Protein AF-A0A934F7X2-F1 (afdb_monomer)

Mean predicted aligned error: 21.56 Å

Radius of gyration: 39.05 Å; Cα contacts (8 Å, |Δi|>4): 1950; chains: 1; bounding box: 129×125×108 Å

Solvent-accessible surface area (backbone atoms only — not comparable to full-atom values): 54003 Å² total; per-residue (Å²): 132,89,87,81,89,80,88,86,87,85,87,83,79,92,79,96,80,88,87,87,85,86,75,78,92,71,80,80,72,74,80,80,76,43,55,19,37,56,40,43,39,38,29,48,36,47,31,30,80,97,34,40,69,29,28,41,35,37,27,30,38,73,53,56,62,39,39,35,37,36,38,30,36,7,53,59,41,47,84,74,72,48,73,65,40,19,73,35,25,24,41,43,35,24,42,86,95,42,77,78,47,69,33,67,39,46,56,81,84,49,51,64,59,35,53,76,61,73,45,81,87,73,61,88,92,44,38,23,13,41,46,77,49,79,41,57,47,44,61,38,39,34,43,46,46,44,59,95,69,50,55,27,33,34,38,43,33,43,33,61,60,53,93,64,75,50,18,44,58,36,32,40,33,42,37,35,27,22,33,57,80,95,44,31,26,37,42,30,36,34,34,43,58,46,35,18,27,32,32,45,36,36,27,35,5,48,61,36,50,85,72,72,40,76,65,35,16,72,38,19,24,34,36,35,25,48,83,91,44,75,78,51,74,29,51,42,27,64,78,42,98,55,30,68,57,48,52,52,49,31,58,74,63,72,44,82,86,71,60,86,80,40,34,22,9,46,48,77,48,70,42,53,53,48,64,35,34,40,42,32,36,28,61,96,69,36,60,24,32,32,36,38,38,42,33,55,73,53,50,31,68,55,77,82,65,79,73,64,63,82,56,67,39,78,46,80,48,52,74,49,72,46,42,50,88,76,79,79,64,42,94,90,57,72,62,49,40,36,52,69,35,64,35,32,40,71,39,26,32,34,34,30,38,51,44,26,26,38,42,51,30,52,49,51,42,52,35,44,77,70,55,54,34,44,75,57,84,37,34,30,25,43,51,97,54,85,61,59,22,33,39,16,40,77,45,34,77,44,25,45,34,39,71,56,98,93,41,52,40,52,42,88,91,33,49,57,17,52,31,32,8,43,12,61,61,27,55,48,50,49,20,30,50,53,7,57,75,74,74,32,50,57,20,60,44,90,88,79,74,48,70,46,82,91,38,60,12,29,33,51,35,26,63,57,55,43,37,56,56,26,38,18,82,46,68,86,70,66,56,48,33,39,67,32,75,76,80,50,87,76,20,35,39,34,47,22,32,85,22,77,52,50,34,75,71,44,70,68,48,54,52,56,47,55,53,60,31,58,40,50,80,44,47,34,86,84,64,68,51,68,31,91,57,66,58,53,69,32,37,54,23,44,16,76,65,64,33,27,59,53,30,11,35,35,22,24,47,34,59,13,30,30,42,60,59,48,43,47,49,25,62,74,73,64,54,28,68,60,56,72,53,53,98,59,37,41,66,46,100,86,70,50,57,26,48,25,32,38,15,19,11,25,77,68,10,41,39,101,90,33,58,58,42,22,20,42,43,36,74,36,65,58,81,82,81,47,50,25,94,73,79,69,42,77,43,71,50,45,51,44,50,49,30,28,39,43,50,22,28,57,50,76,81,75,83,69,78,64,91,83,63,92,82,80,76,53,96,85,59,81,93,53,72,50,78,45,53,49,70,92,30,42,48,34,37,33,23,38,77,84,69,48,77,78,46,65,38,71,53,100,35,34,34,6,68,40,71,48,79,46,98,89,56,27,42,38,30,24,23,34,52,92,70,57,40,53,84,72,91,60,63,54,7,22,27,40,40,32,24,42,74,92,42,49,80,74,50,69,50,76,46,58,32,77,47,27,22,27,38,19,55,66,44,82,43,100,86,68,27,39,37,34,42,39,49,63,59,91,70,96,72,86,80,77,88,82,79,78,89,82,90,82,84,91,82,85,90,75,79,79,81,57,78,77,43,75,43,58,91,84,74,87,91,81,87,79,90,87,90,74,91,85,87,89,87,80,91,84,88,85,84,81,92,86,90,87,83,91,89,88,89,88,85,89,83,92,87,89,82,88,91,90,82,91,81,92,88,84,94,85,91,87,84,91,79,83,88,82,90,88,89,83,91,90,82,90,88,85,84,90,81,90,88,86,81,89,83,90,88,89,92,87,88,89,90,89,86,84,90,82,92,86,87,88,81,82,88,84,89,87,87,86,89,81,90,88,91,85,86,90,82,87,85,82,87,86,90,134

Nearest PDB structures (foldseek):
  5sv5-assembly1_A  TM=7.565E-01  e=2.496E-01  Bacillus anthracis
  1kfu-assembly1_L  TM=4.262E-01  e=2.496E-01  Homo sapiens
  3bow-assembly1_A  TM=2.317E-01  e=1.253E-02  Rattus norvegicus
  2wii-assembly3_B  TM=1.828E-01  e=3.438E-01  Homo sapiens
  5o32-assembly1_F  TM=1.490E-01  e=5.561E-01  Homo sapiens

Secondary structure (DSSP, 8-state):
-----------------SS-SSS-----PPPPPP--EEEEEEEEEEESGGG---EEEEEEEEEEEEEEEEEEESGGGGGGT--SB-S-EEEEEEETTEEEEEEES--GGGHHHHHHTTPPPPPTT---EEEEEEEEEEEEEEEEEEGGG--EEEEEEEEE-----SEEEEEEEEEEEE-SGGGSBEEEEEEEEEEEEEEEEEEESGGGGGGT-TTB-SSEEEEEEETTEEEEEES-GGGSTTHHHHHHHHHHTTPPPPPTT---EEEEEEEEEEEEEEEEEEGGG--EEEEEEEEEEEEESS-------PPEEEE--EEEEES-SS----SS-SSSS-S-EEEEEPPEEEESSPPBHHHHHHHHHHHHHTTSEEEETTEEEETT-S-EEEE-TTT-TT-SEEEETTEEEE-TT-TTSBP-SB-HHHHHHHHHHHHHHTTPPP-EETTTTEE-TTS-SEEPPPHHHHHHHHHTT-BTTB-SBTTBS---TTS-SS--TT---TTTTSSSP-PPPTT--BS-EEEHHHH--SSS-SEEE--B---TTS---SSSSSEEEEEEE--TTHHHHHHHHT--BS----SSPPBPTTS-B-EEEES--TTTSSSTT-TTTTSTT--B--TT--B-TTT-SB-TT---TTEE---EEE--------TT------TTS-SSEEEE--TT-SEEEEEETTS-EEEEEE-SS-EEEEEEE-TTS-EEEEEE--SSS---SS-B-EEEEEE-TTS-EEEEEE-EETTEEEEEEEEE-TTS-EEEEEEE---SS---TT---------S-S-PPPPPEEE-TT----------------------------------------------------------------------------------------------------------------------

Sequence (928 aa):
MKTSRGRWFAGFTTGAALIAALFGEGTVRAAEEPTARLVNIATRAQIGGNAGTPIAGFVLGGTGTKRMLLRAVGPGLSAFGVAGTLADPSLALASGSTTMGSNDNWLAADAATMANVGAFSLPAGSRDAALVSTLAAGAYTAPVIPVGGGTGVTLLEVYDAATTTGASLVNASTRAFVGTGDNVLIPGFVVSGTGYLRLLIRAVGPGLTGFGVNGALADPTVTLFRGTTALATNDNWSTAANAAEVAAAAATAGAFTLTTGSRDAAILATLPAGSYTAVVSGVGNTTGTALVELYALGATMAEPTVTFTPRFVRVAGGSYTMGDSFNYVDPGHPSDEVPLHAVTISPFYIATTLLTCREYCDYLNAALAQGLIEVRAGLVYRRGGTEILSDTTTAYPHSTILFANNVFTVRSGRDLHPITGIRWFGATAYCNWLSSRDGYAACYNLATGDCDFTKNGYRLPTEAEWEYAARGGQTNPYRKFPWGDDTNTDGTYANWEGSGDPWETADYPRTTPVGFYDGSLRSKADYGWPGAMATYQTKNGTNGFGLTDMSGNVWQWINDWYQTDYYQYCVTNRVVADPPGPATGSKMPDGLTYRGLRGGNWYNGGGQVYFGHARVANRDPSYFRGPDPVTGRNDPDGPYFHVGFRVMRAEKATTTTNTVGLMQNASGAFNGYTLMAPMHSTTTYLLNNAGQYVRKWTSSYEPGRSAYLLENGNMIRAGMVRTGGPSTGGGEGGRIEEYDWEGRLVWAFDYVSPTYIHHHDFKVLPNGNVLLHAARLPGGGEADPTLRRHGGVGVAHLGSPDPELQLHPRQLWGRRGASRVGERQRLGHQDPAVLEPRERDRLPSRARSDHDQRSREQRAVDHRSQHDDGRGRGAHGRPLRQGRRYPLSLGRPAAVRPRHQLQPHSLPAASHPLDRARPPRRGQHPDL

pLDDT: mean 75.56, std 23.83, range [20.73, 98.56]

Foldseek 3Di:
DDDDYDDDDDDDDDDPDPDDPDDPPPPPDDPDDFPKAWFKKKKKAKDFDQFHWKKKKFFKDAFDKFKKKKWKDFPQCVVVVFPFTQQWKKKFKDAPPGTPDIWWADDPVCQVLCVQQVHDDDDPPGRIDMDIDMGGGHMMMMIIDRVVRDIGIIMIMMGGSDPDDRIGTFKIKMKTKAADDVNWMKMKTWIDTAFKWWKKKWKDFVVCVVVVFPFGQQWKKKWKDAPPDTDDIWGALLPDPCSVVSQVQCVLQVHDDDDRVGRITIDTAMGGTHMMMMTMAHDVRTMGIIMIMIGTNDGDNDGPDPQPDFDKFKDQWAKAWAFDPPCPQDPVQGAQSDDTDMATEHIWIWGQWAAFPSNLLVVVLVCVVVQQWDADQQFIDGRVDDDTFFGACSQPVQFQWHADPNGIDGNPLRRQFHGFRGFQLNQLSSQQSQCVVVVWHRQAPSRPLHGNLVTFTKDFAALVRLLVVQQLPVRVPGAFGLVGPDLCPCLQQEQAAPSPDLQPVDDPPSADGIQPQQQDKAACVVRVGNHPDGIDGHHGNQHNSSHTLSAERAWAFGSAWAARCVNVVCVVVVVHYRDRYDPWADQAPVRDTAGKTAAAYNYQCRDPSHVQRRTSSHIPLPHQPAQQPRPNHRDRRHGGRRHGHIMMGGDDPPPPPPPPDDQDLDPPDDFDWDWDQDQPAQKTFIAGSVRDTPAIAGHPFRFLGDWDQDPQRKIKTFGADPDAADDPVDRFGQKIWIAHRVHHTPDMDGDGHPFKGWGSDWDQDPLRKIKTWMFGHDDDDDDDPPDDDDDDDDDDDDGDTDDIDIGDPPDDDDDDDDDDDDDDDDDDDDDDDDDDDYDDDDDDDDDDDDDDDDDDDDDDDYYDDDDDDDDDDDDDDDDDDDDDDDDDDDDDDDDDDDDDDDDDDDDDDDDDDDDDDDDDDDDDDDDD

Structure (mmCIF, N/CA/C/O backbone):
data_AF-A0A934F7X2-F1
#
_entry.id   AF-A0A934F7X2-F1
#
loop_
_atom_site.group_PDB
_atom_site.id
_atom_site.type_symbol
_atom_site.label_atom_id
_atom_site.label_alt_id
_atom_site.label_comp_id
_atom_site.label_asym_id
_atom_site.label_entity_id
_atom_site.label_seq_id
_atom_site.pdbx_PDB_ins_code
_atom_site.Cartn_x
_atom_site.Cartn_y
_atom_site.Cartn_z
_atom_site.occupancy
_atom_site.B_iso_or_equiv
_atom_site.auth_seq_id
_atom_site.auth_comp_id
_atom_site.auth_asym_id
_atom_site.auth_atom_id
_atom_site.pdbx_PDB_model_num
ATOM 1 N N . MET A 1 1 ? -40.368 -55.572 -33.714 1.00 31.00 1 MET A N 1
ATOM 2 C CA . MET A 1 1 ? -40.055 -56.567 -32.654 1.00 31.00 1 MET A CA 1
ATOM 3 C C . MET A 1 1 ? -39.476 -55.786 -31.471 1.00 31.00 1 MET A C 1
ATOM 5 O O . MET A 1 1 ? -38.813 -54.794 -31.726 1.00 31.00 1 MET A O 1
ATOM 9 N N . LYS A 1 2 ? -40.005 -55.936 -30.245 1.00 27.55 2 LYS A N 1
ATOM 10 C CA . LYS A 1 2 ? -39.453 -56.769 -29.141 1.00 27.55 2 LYS A CA 1
ATOM 11 C C . LYS A 1 2 ? -37.954 -56.504 -28.872 1.00 27.55 2 LYS A C 1
ATOM 13 O O . LYS A 1 2 ? -37.189 -56.627 -29.815 1.00 27.55 2 LYS A O 1
ATOM 18 N N . THR A 1 3 ? -37.458 -56.211 -27.661 1.00 29.30 3 THR A N 1
ATOM 19 C CA . THR A 1 3 ? -38.033 -56.027 -26.292 1.00 29.30 3 THR A CA 1
ATOM 20 C C . THR A 1 3 ? -36.892 -55.530 -25.361 1.00 29.30 3 THR A C 1
ATOM 22 O O . THR A 1 3 ? -35.746 -55.799 -25.685 1.00 29.30 3 THR A O 1
ATOM 25 N N . SER A 1 4 ? -37.057 -54.942 -24.163 1.00 28.66 4 SER A N 1
ATOM 26 C CA . SER A 1 4 ? -38.085 -54.058 -23.563 1.00 28.66 4 SER A CA 1
ATOM 27 C C . SER A 1 4 ? -37.773 -53.812 -22.068 1.00 28.66 4 SER A C 1
ATOM 29 O O . SER A 1 4 ? -37.523 -54.796 -21.378 1.00 28.66 4 SER A O 1
ATOM 31 N N . ARG A 1 5 ? -38.007 -52.590 -21.544 1.00 30.58 5 ARG A N 1
ATOM 32 C CA . ARG A 1 5 ? -38.081 -52.251 -20.088 1.00 30.58 5 ARG A CA 1
ATOM 33 C C . ARG A 1 5 ? -36.736 -52.413 -19.323 1.00 30.58 5 ARG A C 1
ATOM 35 O O . ARG A 1 5 ? -35.815 -53.027 -19.833 1.00 30.58 5 ARG A O 1
ATOM 42 N N . GLY A 1 6 ? -36.540 -51.840 -18.130 1.00 25.38 6 GLY A N 1
ATOM 43 C CA . GLY A 1 6 ? -37.399 -50.945 -17.339 1.00 25.38 6 GLY A CA 1
ATOM 44 C C . GLY A 1 6 ? -36.667 -50.345 -16.121 1.00 25.38 6 GLY A C 1
ATOM 45 O O . GLY A 1 6 ? -35.531 -50.706 -15.840 1.00 25.38 6 GLY A O 1
ATOM 46 N N . ARG A 1 7 ? -37.326 -49.421 -15.405 1.00 29.38 7 ARG A N 1
ATOM 47 C CA . ARG A 1 7 ? -36.867 -48.865 -14.109 1.00 29.38 7 ARG A CA 1
ATOM 48 C C . ARG A 1 7 ? -36.875 -49.940 -13.009 1.00 29.38 7 ARG A C 1
ATOM 50 O O . ARG A 1 7 ? -37.676 -50.858 -13.126 1.00 29.38 7 ARG A O 1
ATOM 57 N N . TRP A 1 8 ? -36.157 -49.711 -11.901 1.00 24.36 8 TRP A N 1
ATOM 58 C CA . TRP A 1 8 ? -36.734 -49.701 -10.536 1.00 24.36 8 TRP A CA 1
ATOM 59 C C . TRP A 1 8 ? -35.802 -49.031 -9.505 1.00 24.36 8 TRP A C 1
ATOM 61 O O . TRP A 1 8 ? -34.632 -48.783 -9.781 1.00 24.36 8 TRP A O 1
ATOM 71 N N . PHE A 1 9 ? -36.366 -48.688 -8.343 1.00 24.36 9 PHE A N 1
ATOM 72 C CA . PHE A 1 9 ? -35.679 -48.158 -7.158 1.00 24.36 9 PHE A CA 1
ATOM 73 C C . PHE A 1 9 ? -35.169 -49.304 -6.271 1.00 24.36 9 PHE A C 1
ATOM 75 O O . PHE A 1 9 ? -35.893 -50.280 -6.099 1.00 24.36 9 PHE A O 1
ATOM 82 N N . ALA A 1 10 ? -34.034 -49.103 -5.596 1.00 24.27 10 ALA A N 1
ATOM 83 C CA . ALA A 1 10 ? -33.863 -49.302 -4.145 1.00 24.27 10 ALA A CA 1
ATOM 84 C C . ALA A 1 10 ? -32.458 -48.823 -3.732 1.00 24.27 10 ALA A C 1
ATOM 86 O O . ALA A 1 10 ? -31.517 -48.939 -4.513 1.00 24.27 10 ALA A O 1
ATOM 87 N N . GLY A 1 11 ? -32.311 -48.266 -2.528 1.00 26.20 11 GLY A N 1
ATOM 88 C CA . GLY A 1 11 ? -31.010 -47.858 -1.986 1.00 26.20 11 GLY A CA 1
ATOM 89 C C . GLY A 1 11 ? -30.431 -48.890 -1.018 1.00 26.20 11 GLY A C 1
ATOM 90 O O . GLY A 1 11 ? -31.173 -49.691 -0.456 1.00 26.20 11 GLY A O 1
ATOM 91 N N . PHE A 1 12 ? -29.123 -48.809 -0.770 1.00 25.55 12 PHE A N 1
ATOM 92 C CA . PHE A 1 12 ? -28.472 -49.429 0.387 1.00 25.55 12 PHE A CA 1
ATOM 93 C C . PHE A 1 12 ? -27.586 -48.408 1.105 1.00 25.55 12 PHE A C 1
ATOM 95 O O . PHE A 1 12 ? -26.999 -47.521 0.486 1.00 25.55 12 PHE A O 1
ATOM 102 N N . THR A 1 13 ? -27.539 -48.516 2.429 1.00 27.88 13 THR A N 1
ATOM 103 C CA . THR A 1 13 ? -26.786 -47.637 3.329 1.00 27.88 13 THR A CA 1
ATOM 104 C C . THR A 1 13 ? -25.333 -48.085 3.501 1.00 27.88 13 THR A C 1
ATOM 106 O O . THR A 1 13 ? -25.001 -49.237 3.241 1.00 27.88 13 THR A O 1
ATOM 109 N N . THR A 1 14 ? -24.506 -47.189 4.061 1.00 35.03 14 THR A N 1
ATOM 110 C CA . THR A 1 14 ? -23.241 -47.487 4.775 1.00 35.03 14 THR A CA 1
ATOM 111 C C . THR A 1 14 ? -22.172 -48.287 4.014 1.00 35.03 14 THR A C 1
ATOM 113 O O . THR A 1 14 ? -22.182 -49.512 4.005 1.00 35.03 14 THR A O 1
ATOM 116 N N . GLY A 1 15 ? -21.167 -47.579 3.481 1.00 27.33 15 GLY A N 1
ATOM 117 C CA . GLY A 1 15 ? -19.999 -48.173 2.808 1.00 27.33 15 GLY A CA 1
ATOM 118 C C . GLY A 1 15 ? -18.760 -47.265 2.774 1.00 27.33 15 GLY A C 1
ATOM 119 O O . GLY A 1 15 ? -18.031 -47.252 1.787 1.00 27.33 15 GLY A O 1
ATOM 120 N N . ALA A 1 16 ? -18.539 -46.452 3.813 1.00 33.97 16 ALA A N 1
ATOM 121 C CA . ALA A 1 16 ? -17.443 -45.478 3.872 1.00 33.97 16 ALA A CA 1
ATOM 122 C C . ALA A 1 16 ? -16.088 -46.143 4.201 1.00 33.97 16 ALA A C 1
ATOM 124 O O . ALA A 1 16 ? -15.588 -46.017 5.315 1.00 33.97 16 ALA A O 1
ATOM 125 N N . ALA A 1 17 ? -15.517 -46.887 3.245 1.00 34.50 17 ALA A N 1
ATOM 126 C CA . ALA A 1 17 ? -14.292 -47.668 3.460 1.00 34.50 17 ALA A CA 1
ATOM 127 C C . ALA A 1 17 ? -13.404 -47.856 2.205 1.00 34.50 17 ALA A C 1
ATOM 129 O O . ALA A 1 17 ? -12.779 -48.904 2.056 1.00 34.50 17 ALA A O 1
ATOM 130 N N . LEU A 1 18 ? -13.330 -46.876 1.286 1.00 29.62 18 LEU A N 1
ATOM 131 C CA . LEU A 1 18 ? -12.389 -46.956 0.150 1.00 29.62 18 LEU A CA 1
ATOM 132 C C . LEU A 1 18 ? -11.907 -45.601 -0.422 1.00 29.62 18 LEU A C 1
ATOM 134 O O . LEU A 1 18 ? -12.090 -45.341 -1.602 1.00 29.62 18 LEU A O 1
ATOM 138 N N . ILE A 1 19 ? -11.272 -44.764 0.410 1.00 31.36 19 ILE A N 1
ATOM 139 C CA . ILE A 1 19 ? -10.216 -43.772 0.069 1.00 31.36 19 ILE A CA 1
ATOM 140 C C . ILE A 1 19 ? -9.476 -43.502 1.395 1.00 31.36 19 ILE A C 1
ATOM 142 O O . ILE A 1 19 ? -9.869 -42.646 2.179 1.00 31.36 19 ILE A O 1
ATOM 146 N N . ALA A 1 20 ? -8.476 -44.331 1.714 1.00 29.48 20 ALA A N 1
ATOM 147 C CA . ALA A 1 20 ? -7.743 -44.274 2.992 1.00 29.48 20 ALA A CA 1
ATOM 148 C C . ALA A 1 20 ? -6.348 -44.938 2.909 1.00 29.48 20 ALA A C 1
ATOM 150 O O . ALA A 1 20 ? -5.916 -45.610 3.838 1.00 29.48 20 ALA A O 1
ATOM 151 N N . ALA A 1 21 ? -5.667 -44.823 1.761 1.00 30.89 21 ALA A N 1
ATOM 152 C CA . ALA A 1 21 ? -4.391 -45.506 1.514 1.00 30.89 21 ALA A CA 1
ATOM 153 C C . ALA A 1 21 ? -3.508 -44.789 0.468 1.00 30.89 21 ALA A C 1
ATOM 155 O O . ALA A 1 21 ? -3.037 -45.420 -0.474 1.00 30.89 21 ALA A O 1
ATOM 156 N N . LEU A 1 22 ? -3.323 -43.465 0.588 1.00 32.12 22 LEU A N 1
ATOM 157 C CA . LEU A 1 22 ? -2.327 -42.718 -0.217 1.00 32.12 22 LEU A CA 1
ATOM 158 C C . LEU A 1 22 ? -1.912 -41.336 0.337 1.00 32.12 22 LEU A C 1
ATOM 160 O O . LEU A 1 22 ? -1.064 -40.675 -0.255 1.00 32.12 22 LEU A O 1
ATOM 164 N N . PHE A 1 23 ? -2.458 -40.904 1.477 1.00 32.38 23 PHE A N 1
ATOM 165 C CA . PHE A 1 23 ? -2.024 -39.697 2.187 1.00 32.38 23 PHE A CA 1
ATOM 166 C C . PHE A 1 23 ? -1.580 -40.092 3.596 1.00 32.38 23 PHE A C 1
ATOM 168 O O . PHE A 1 23 ? -2.303 -40.811 4.282 1.00 32.38 23 PHE A O 1
ATOM 175 N N . GLY A 1 24 ? -0.386 -39.655 4.007 1.00 29.00 24 GLY A N 1
ATOM 176 C CA . GLY A 1 24 ? 0.090 -39.843 5.379 1.00 29.00 24 GLY A CA 1
ATOM 177 C C . GLY A 1 24 ? -0.696 -38.978 6.366 1.00 29.00 24 GLY A C 1
ATOM 178 O O . GLY A 1 24 ? -1.247 -37.947 5.981 1.00 29.00 24 GLY A O 1
ATOM 179 N N . GLU A 1 25 ? -0.728 -39.383 7.637 1.00 34.22 25 GLU A N 1
ATOM 180 C CA . GLU A 1 25 ? -1.540 -38.764 8.697 1.00 34.22 25 GLU A CA 1
ATOM 181 C C . GLU A 1 25 ? -0.990 -37.408 9.184 1.00 34.22 25 GLU A C 1
ATOM 183 O O . GLU A 1 25 ? -0.666 -37.201 10.354 1.00 34.22 25 GLU A O 1
ATOM 188 N N . GLY A 1 26 ? -0.931 -36.432 8.278 1.00 29.36 26 GLY A N 1
ATOM 189 C CA . GLY A 1 26 ? -0.923 -35.028 8.657 1.00 29.36 26 GLY A CA 1
ATOM 190 C C . GLY A 1 26 ? -2.269 -34.688 9.291 1.00 29.36 26 GLY A C 1
ATOM 191 O O . GLY A 1 26 ? -3.276 -34.590 8.591 1.00 29.36 26 GLY A O 1
ATOM 192 N N . THR A 1 27 ? -2.303 -34.504 10.612 1.00 29.48 27 THR A N 1
ATOM 193 C CA . THR A 1 27 ? -3.502 -34.016 11.303 1.00 29.48 27 THR A CA 1
ATOM 194 C C . THR A 1 27 ? -3.799 -32.594 10.838 1.00 29.48 27 THR A C 1
ATOM 196 O O . THR A 1 27 ? -3.184 -31.631 11.298 1.00 29.48 27 THR A O 1
ATOM 199 N N . VAL A 1 28 ? -4.752 -32.464 9.910 1.00 29.59 28 VAL A N 1
ATOM 200 C CA . VAL A 1 28 ? -5.266 -31.174 9.444 1.00 29.59 28 VAL A CA 1
ATOM 201 C C . VAL A 1 28 ? -5.973 -30.500 10.615 1.00 29.59 28 VAL A C 1
ATOM 203 O O . VAL A 1 28 ? -7.164 -30.699 10.852 1.00 29.59 28 VAL A O 1
ATOM 206 N N . ARG A 1 29 ? -5.221 -29.701 11.375 1.00 32.84 29 ARG A N 1
ATOM 207 C CA . ARG A 1 29 ? -5.806 -28.717 12.281 1.00 32.84 29 ARG A CA 1
ATOM 208 C C . ARG A 1 29 ? -6.650 -27.785 11.421 1.00 32.84 29 ARG A C 1
ATOM 210 O O . ARG A 1 29 ? -6.133 -27.205 10.467 1.00 32.84 29 ARG A O 1
ATOM 217 N N . ALA A 1 30 ? -7.934 -27.662 11.748 1.00 35.41 30 ALA A N 1
ATOM 218 C CA . ALA A 1 30 ? -8.752 -26.595 11.192 1.00 35.41 30 ALA A CA 1
ATOM 219 C C . ALA A 1 30 ? -8.060 -25.251 11.468 1.00 35.41 30 ALA A C 1
ATOM 221 O O . ALA A 1 30 ? -7.421 -25.091 12.514 1.00 35.41 30 ALA A O 1
ATOM 222 N N . ALA A 1 31 ? -8.166 -24.307 10.531 1.00 45.09 31 ALA A N 1
ATOM 223 C CA . ALA A 1 31 ? -7.716 -22.947 10.784 1.00 45.09 31 ALA A CA 1
ATOM 224 C C . ALA A 1 31 ? -8.453 -22.406 12.020 1.00 45.09 31 ALA A C 1
ATOM 226 O O . ALA A 1 31 ? -9.656 -22.619 12.171 1.00 45.09 31 ALA A O 1
ATOM 227 N N . GLU A 1 32 ? -7.726 -21.755 12.927 1.00 54.41 32 GLU A N 1
ATOM 228 C CA . GLU A 1 32 ? -8.356 -21.087 14.061 1.00 54.41 32 GLU A CA 1
ATOM 229 C C . GLU A 1 32 ? -9.107 -19.860 13.531 1.00 54.41 32 GLU A C 1
ATOM 231 O O . GLU A 1 32 ? -8.497 -18.963 12.954 1.00 54.41 32 GLU A O 1
ATOM 236 N N . GLU A 1 33 ? -10.430 -19.844 13.682 1.00 63.66 33 GLU A N 1
ATOM 237 C CA . GLU A 1 33 ? -11.263 -18.710 13.278 1.00 63.66 33 GLU A CA 1
ATOM 238 C C . GLU A 1 33 ? -11.081 -17.532 14.256 1.00 63.66 33 GLU A C 1
ATOM 240 O O . GLU A 1 33 ? -11.043 -17.745 15.473 1.00 63.66 33 GLU A O 1
ATOM 245 N N . PRO A 1 34 ? -10.997 -16.280 13.770 1.00 76.50 34 PRO A N 1
ATOM 246 C CA . PRO A 1 34 ? -10.690 -15.130 14.611 1.00 76.50 34 PRO A CA 1
ATOM 247 C C . PRO A 1 34 ? -11.860 -14.780 15.536 1.00 76.50 34 PRO A C 1
ATOM 249 O O . PRO A 1 34 ? -12.967 -14.477 15.091 1.00 76.50 34 PRO A O 1
ATOM 252 N N . THR A 1 35 ? -11.601 -14.764 16.845 1.00 83.56 35 THR A N 1
ATOM 253 C CA . THR A 1 35 ? -12.618 -14.490 17.879 1.00 83.56 35 THR A CA 1
ATOM 254 C C . THR A 1 35 ? -12.583 -13.057 18.431 1.00 83.56 35 THR A C 1
ATOM 256 O O . THR A 1 35 ? -13.369 -12.718 19.323 1.00 83.56 35 THR A O 1
ATOM 259 N N . ALA A 1 36 ? -11.687 -12.207 17.911 1.00 84.50 36 ALA A N 1
ATOM 260 C CA . ALA A 1 36 ? -11.545 -10.802 18.285 1.00 84.50 36 ALA A CA 1
ATOM 261 C C . ALA A 1 36 ? -12.853 -10.009 18.098 1.00 84.50 36 ALA A C 1
ATOM 263 O O . ALA A 1 36 ? -13.405 -9.932 17.004 1.00 84.50 36 ALA A O 1
ATOM 264 N N . ARG A 1 37 ? -13.335 -9.377 19.172 1.00 89.44 37 ARG A N 1
ATOM 265 C CA . ARG A 1 37 ? -14.555 -8.553 19.191 1.00 89.44 37 ARG A CA 1
ATOM 266 C C . ARG A 1 37 ? -14.435 -7.384 20.167 1.00 89.44 37 ARG A C 1
ATOM 268 O O . ARG A 1 37 ? -13.641 -7.431 21.108 1.00 89.44 37 ARG A O 1
ATOM 275 N N . LEU A 1 38 ? -15.256 -6.358 19.959 1.00 91.94 38 LEU A N 1
ATOM 276 C CA . LEU A 1 38 ? -15.450 -5.269 20.914 1.00 91.94 38 LEU A CA 1
ATOM 277 C C . LEU A 1 38 ? -16.262 -5.812 22.098 1.00 91.94 38 LEU A C 1
ATOM 279 O O . LEU A 1 38 ? -17.281 -6.468 21.877 1.00 91.94 38 LEU A O 1
ATOM 283 N N . VAL A 1 39 ? -15.820 -5.574 23.336 1.00 91.62 39 VAL A N 1
ATOM 284 C CA . VAL A 1 39 ? -16.536 -6.059 24.537 1.00 91.62 39 VAL A CA 1
ATOM 285 C C . VAL A 1 39 ? -17.018 -4.961 25.475 1.00 91.62 39 VAL A C 1
ATOM 287 O O . VAL A 1 39 ? -17.893 -5.233 26.291 1.00 91.62 39 VAL A O 1
ATOM 290 N N . ASN A 1 40 ? -16.516 -3.729 25.370 1.00 93.75 40 ASN A N 1
ATOM 291 C CA . ASN A 1 40 ? -17.055 -2.609 26.136 1.00 93.75 40 ASN A CA 1
ATOM 292 C C . ASN A 1 40 ? -16.803 -1.239 25.485 1.00 93.75 40 ASN A C 1
ATOM 294 O O . ASN A 1 40 ? -15.998 -1.104 24.565 1.00 93.75 40 ASN A O 1
ATOM 298 N N . ILE A 1 41 ? -17.458 -0.222 26.044 1.00 93.94 41 ILE A N 1
ATOM 299 C CA . ILE A 1 41 ? -17.002 1.172 26.033 1.00 93.94 41 ILE A CA 1
ATOM 300 C C . ILE A 1 41 ? -17.139 1.727 27.458 1.00 93.94 41 ILE A C 1
ATOM 302 O O . ILE A 1 41 ? -18.096 1.394 28.157 1.00 93.94 41 ILE A O 1
ATOM 306 N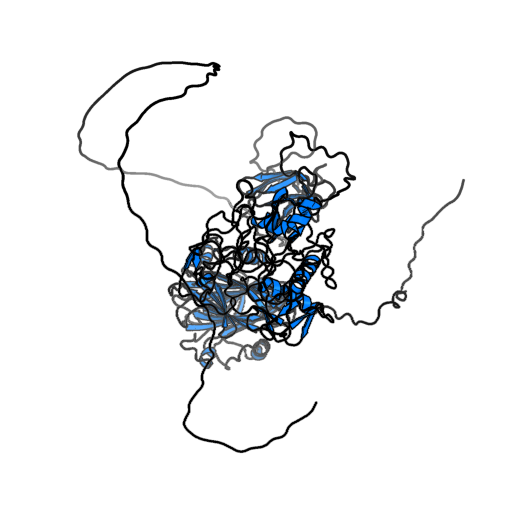 N . ALA A 1 42 ? -16.184 2.544 27.898 1.00 94.19 42 ALA A N 1
ATOM 307 C CA . ALA A 1 42 ? -16.133 3.145 29.230 1.00 94.19 42 ALA A CA 1
ATOM 308 C C . ALA A 1 42 ? -15.634 4.593 29.109 1.00 94.19 42 ALA A C 1
ATOM 310 O O . ALA A 1 42 ? -14.480 4.825 28.762 1.00 94.19 42 ALA A O 1
ATOM 311 N N . THR A 1 43 ? -16.502 5.583 29.324 1.00 94.81 43 THR A N 1
ATOM 312 C CA . THR A 1 43 ? -16.232 6.996 29.005 1.00 94.81 43 THR A CA 1
ATOM 313 C C . THR A 1 43 ? -16.354 7.898 30.222 1.00 94.81 43 THR A C 1
ATOM 315 O O . THR A 1 43 ? -17.432 8.003 30.808 1.00 94.81 43 THR A O 1
ATOM 318 N N . ARG A 1 44 ? -15.270 8.599 30.572 1.00 91.62 44 ARG A N 1
ATOM 319 C CA . ARG A 1 44 ? -15.297 9.667 31.583 1.00 91.62 44 ARG A CA 1
ATOM 320 C C . ARG A 1 44 ? -15.844 10.948 30.949 1.00 91.62 44 ARG A C 1
ATOM 322 O O . ARG A 1 44 ? -15.304 11.398 29.940 1.00 91.62 44 ARG A O 1
ATOM 329 N N . ALA A 1 45 ? -16.880 11.535 31.542 1.00 91.50 45 ALA A N 1
ATOM 330 C CA . ALA A 1 45 ? -17.536 12.747 31.054 1.00 91.50 45 ALA A CA 1
ATOM 331 C C . ALA A 1 45 ? -17.970 13.675 32.203 1.00 91.50 45 ALA A C 1
ATOM 333 O O . ALA A 1 45 ? -18.187 13.229 33.330 1.00 91.50 45 ALA A O 1
ATOM 334 N N . GLN A 1 46 ? -18.125 14.964 31.896 1.00 91.12 46 GLN A N 1
ATOM 335 C CA . GLN A 1 46 ? -18.823 15.929 32.752 1.00 91.12 46 GLN A CA 1
ATOM 336 C C . GLN A 1 46 ? -20.344 15.833 32.534 1.00 91.12 46 GLN A C 1
ATOM 338 O O . GLN A 1 46 ? -20.792 15.537 31.423 1.00 91.12 46 GLN A O 1
ATOM 343 N N . ILE A 1 47 ? -21.132 16.112 33.575 1.00 90.06 47 ILE A N 1
ATOM 344 C CA . ILE A 1 47 ? -22.603 16.122 33.543 1.00 90.06 47 ILE A CA 1
ATOM 345 C C . ILE A 1 47 ? -23.189 17.393 34.168 1.00 90.06 47 ILE A C 1
ATOM 347 O O . ILE A 1 47 ? -22.654 17.941 35.135 1.00 90.06 47 ILE A O 1
ATOM 351 N N . GLY A 1 48 ? -24.325 17.830 33.622 1.00 85.06 48 GLY A N 1
ATOM 352 C CA . GLY A 1 48 ? -25.098 18.974 34.093 1.00 85.06 48 GLY A CA 1
ATOM 353 C C . GLY A 1 48 ? -24.541 20.333 33.649 1.00 85.06 48 GLY A C 1
ATOM 354 O O . GLY A 1 48 ? -23.499 20.436 33.000 1.00 85.06 48 GLY A O 1
ATOM 355 N N . GLY A 1 49 ? -25.288 21.403 33.940 1.00 83.06 49 GLY A N 1
ATOM 356 C CA . GLY A 1 49 ? -25.011 22.733 33.384 1.00 83.06 49 GLY A CA 1
ATOM 357 C C . GLY A 1 49 ? -24.895 22.695 31.853 1.00 83.06 49 GLY A C 1
ATOM 358 O O . GLY A 1 49 ? -25.660 22.000 31.183 1.00 83.06 49 GLY A O 1
ATOM 359 N N . ASN A 1 50 ? -23.891 23.382 31.301 1.00 74.88 50 ASN A N 1
ATOM 360 C CA . ASN A 1 50 ? -23.624 23.402 29.857 1.00 74.88 50 ASN A CA 1
ATOM 361 C C . ASN A 1 50 ? -23.186 22.040 29.278 1.00 74.88 50 ASN A C 1
ATOM 363 O O . ASN A 1 50 ? -23.216 21.878 28.060 1.00 74.88 50 ASN A O 1
ATOM 367 N N . ALA A 1 51 ? -22.790 21.067 30.111 1.00 79.88 51 ALA A N 1
ATOM 368 C CA . ALA A 1 51 ? -22.419 19.728 29.647 1.00 79.88 51 ALA A CA 1
ATOM 369 C C . ALA A 1 51 ? -23.635 18.824 29.363 1.00 79.88 51 ALA A C 1
ATOM 371 O O . ALA A 1 51 ? -23.511 17.820 28.661 1.00 79.88 51 ALA A O 1
ATOM 372 N N . GLY A 1 52 ? -24.818 19.186 29.877 1.00 85.94 52 GLY A N 1
ATOM 373 C CA . GLY A 1 52 ? -26.063 18.457 29.641 1.00 85.94 52 GLY A CA 1
ATOM 374 C C . GLY A 1 52 ? -26.050 17.021 30.178 1.00 85.94 52 GLY A C 1
ATOM 375 O O . GLY A 1 52 ? -25.502 16.740 31.243 1.00 85.94 52 GLY A O 1
ATOM 376 N N . THR A 1 53 ? -26.698 16.118 29.442 1.00 89.12 53 THR A N 1
ATOM 377 C CA . THR A 1 53 ? -26.879 14.700 29.792 1.00 89.12 53 THR A CA 1
ATOM 378 C C . THR A 1 53 ? -26.006 13.832 28.877 1.00 89.12 53 THR A C 1
ATOM 380 O O . THR A 1 53 ? -26.327 13.723 27.689 1.00 89.12 53 THR A O 1
ATOM 383 N N . PRO A 1 54 ? -24.922 13.205 29.374 1.00 93.00 54 PRO A N 1
ATOM 384 C CA . PRO A 1 54 ? -24.143 12.257 28.595 1.00 93.00 54 PRO A CA 1
ATOM 385 C C . PRO A 1 54 ? -24.935 10.958 28.388 1.00 93.00 54 PRO A C 1
ATOM 387 O O . PRO A 1 54 ? -25.692 10.515 29.256 1.00 93.00 54 PRO A O 1
ATOM 390 N N . ILE A 1 55 ? -24.774 10.355 27.212 1.00 93.94 55 ILE A N 1
ATOM 391 C CA . ILE A 1 55 ? -25.529 9.178 26.772 1.00 93.94 55 ILE A CA 1
ATOM 392 C C . ILE A 1 55 ? -24.559 8.143 26.218 1.00 93.94 55 ILE A C 1
ATOM 394 O O . ILE A 1 55 ? -23.912 8.400 25.203 1.00 93.94 55 ILE A O 1
ATOM 398 N N . ALA A 1 56 ? -24.508 6.963 26.834 1.00 94.12 56 ALA A N 1
ATOM 399 C CA . ALA A 1 56 ? -23.908 5.792 26.205 1.00 94.12 56 ALA A CA 1
ATOM 400 C C . ALA A 1 56 ? -24.895 5.199 25.184 1.00 94.12 56 ALA A C 1
ATOM 402 O O . ALA A 1 56 ? -26.091 5.092 25.457 1.00 94.12 56 ALA A O 1
ATOM 403 N N . GLY A 1 57 ? -24.416 4.811 24.008 1.00 93.94 57 GLY A N 1
ATOM 404 C CA . GLY A 1 57 ? -25.192 4.161 22.952 1.00 93.94 57 GLY A CA 1
ATOM 405 C C . GLY A 1 57 ? -24.518 2.870 22.504 1.00 93.94 57 GLY A C 1
ATOM 406 O O . GLY A 1 57 ? -23.297 2.752 22.560 1.00 93.94 57 GLY A O 1
ATOM 407 N N . PHE A 1 58 ? -25.292 1.878 22.074 1.00 95.50 58 PHE A N 1
ATOM 408 C CA . PHE A 1 58 ? -24.736 0.633 21.545 1.00 95.50 58 PHE A CA 1
ATOM 409 C C . PHE A 1 58 ? -25.712 -0.088 20.617 1.00 95.50 58 PHE A C 1
ATOM 411 O O . PHE A 1 58 ? -26.930 0.076 20.707 1.00 95.50 58 PHE A O 1
ATOM 418 N N . VAL A 1 59 ? -25.165 -0.921 19.731 1.00 94.00 59 VAL A N 1
ATOM 419 C CA . VAL A 1 59 ? -25.938 -1.790 18.840 1.00 94.00 59 VAL A CA 1
ATOM 420 C C . VAL A 1 59 ? -25.481 -3.231 19.012 1.00 94.00 59 VAL A C 1
ATOM 422 O O . VAL A 1 59 ? -24.292 -3.544 18.905 1.00 94.00 59 VAL A O 1
ATOM 425 N N . LEU A 1 60 ? -26.454 -4.107 19.248 1.00 92.38 60 LEU A N 1
ATOM 426 C CA . LEU A 1 60 ? -26.286 -5.551 19.246 1.00 92.38 60 LEU A CA 1
ATOM 427 C C . LEU A 1 60 ? -26.664 -6.095 17.863 1.00 92.38 60 LEU A C 1
ATOM 429 O O . LEU A 1 60 ? -27.814 -5.986 17.443 1.00 92.38 60 LEU A O 1
ATOM 433 N N . GLY A 1 61 ? -25.691 -6.657 17.149 1.00 86.94 61 GLY A N 1
ATOM 434 C CA . GLY A 1 61 ? -25.889 -7.365 15.884 1.00 86.94 61 GLY A CA 1
ATOM 435 C C . GLY A 1 61 ? -26.124 -8.863 16.096 1.00 86.94 61 GLY A C 1
ATOM 436 O O . GLY A 1 61 ? -26.049 -9.357 17.220 1.00 86.94 61 GLY A O 1
ATOM 437 N N . GLY A 1 62 ? -26.375 -9.598 15.010 1.00 85.56 62 GLY A N 1
ATOM 438 C CA . GLY A 1 62 ? -26.594 -11.050 15.036 1.00 85.56 62 GLY A CA 1
ATOM 439 C C . GLY A 1 62 ? -28.047 -11.455 15.312 1.00 85.56 62 GLY A C 1
ATOM 440 O O . GLY A 1 62 ? -28.984 -10.739 14.965 1.00 85.56 62 GLY A O 1
ATOM 441 N N . THR A 1 63 ? -28.241 -12.634 15.906 1.00 81.56 63 THR A N 1
ATOM 442 C CA . THR A 1 63 ? -29.552 -13.259 16.144 1.00 81.56 63 THR A CA 1
ATOM 443 C C . THR A 1 63 ? -29.676 -13.805 17.567 1.00 81.56 63 THR A C 1
ATOM 445 O O . THR A 1 63 ? -28.869 -14.625 18.002 1.00 81.56 63 THR A O 1
ATOM 448 N N . GLY A 1 64 ? -30.741 -13.419 18.270 1.00 87.00 64 GLY A N 1
ATOM 449 C CA . GLY A 1 64 ? -31.010 -13.840 19.647 1.00 87.00 64 GLY A CA 1
ATOM 450 C C . GLY A 1 64 ? -30.724 -12.724 20.650 1.00 87.00 64 GLY A C 1
ATOM 451 O O . GLY A 1 64 ? -30.983 -11.556 20.358 1.00 87.00 64 GLY A O 1
ATOM 452 N N . THR A 1 65 ? -30.232 -13.089 21.836 1.00 89.62 65 THR A N 1
ATOM 453 C CA . THR A 1 65 ? -30.082 -12.173 22.978 1.00 89.62 65 THR A CA 1
ATOM 454 C C . THR A 1 65 ? -28.697 -12.212 23.620 1.00 89.62 65 THR A C 1
ATOM 456 O O . THR A 1 65 ? -28.072 -13.272 23.703 1.00 89.62 65 THR A O 1
ATOM 459 N N . LYS A 1 66 ? -28.266 -11.074 24.169 1.00 92.00 66 LYS A N 1
ATOM 460 C CA . LYS A 1 66 ? -27.016 -10.881 24.910 1.00 92.00 66 LYS A CA 1
ATOM 461 C C . LYS A 1 66 ? -27.298 -10.353 26.319 1.00 92.00 66 LYS A C 1
ATOM 463 O O . LYS A 1 66 ? -28.137 -9.469 26.485 1.00 92.00 66 LYS A O 1
ATOM 468 N N . ARG A 1 67 ? -26.591 -10.862 27.335 1.00 93.25 67 ARG A N 1
ATOM 469 C CA . ARG A 1 67 ? -26.571 -10.251 28.675 1.00 93.25 67 ARG A CA 1
ATOM 470 C C . ARG A 1 67 ? -25.593 -9.079 28.646 1.00 93.25 67 ARG A C 1
ATOM 472 O O . ARG A 1 67 ? -24.429 -9.275 28.314 1.00 93.25 67 ARG A O 1
ATOM 479 N N . MET A 1 68 ? -26.067 -7.892 28.992 1.00 94.19 68 MET A N 1
ATOM 480 C CA . MET A 1 68 ? -25.290 -6.656 29.054 1.00 94.19 68 MET A CA 1
ATOM 481 C C . MET A 1 68 ? -25.231 -6.157 30.496 1.00 94.19 68 MET A C 1
ATOM 483 O O . MET A 1 68 ? -26.200 -6.307 31.243 1.00 94.19 68 MET A O 1
ATOM 487 N N . LEU A 1 69 ? -24.121 -5.523 30.862 1.00 95.44 69 LEU A N 1
ATOM 488 C CA . LEU A 1 69 ? -24.001 -4.704 32.067 1.00 95.44 69 LEU A CA 1
ATOM 489 C C . LEU A 1 69 ? -23.809 -3.247 31.647 1.00 95.44 69 LEU A C 1
ATOM 491 O O . LEU A 1 69 ? -22.972 -2.950 30.798 1.00 95.44 69 LEU A O 1
ATOM 495 N N . LEU A 1 70 ? -24.557 -2.345 32.272 1.00 96.31 70 LEU A N 1
ATOM 496 C CA . LEU A 1 70 ? -24.387 -0.903 32.160 1.00 96.31 70 LEU A CA 1
ATOM 497 C C . LEU A 1 70 ? -24.017 -0.327 33.527 1.00 96.31 70 LEU A C 1
ATOM 499 O O . LEU A 1 70 ? -24.527 -0.804 34.542 1.00 96.31 70 LEU A O 1
ATOM 503 N N . ARG A 1 71 ? -23.152 0.690 33.566 1.00 96.31 71 ARG A N 1
ATOM 504 C CA . ARG A 1 71 ? -22.746 1.385 34.799 1.00 96.31 71 ARG A CA 1
ATOM 505 C C . ARG A 1 71 ? -22.718 2.897 34.595 1.00 96.31 71 ARG A C 1
ATOM 507 O O . ARG A 1 71 ? -22.412 3.383 33.507 1.00 96.31 71 ARG A O 1
ATOM 514 N N . ALA A 1 72 ? -23.017 3.616 35.668 1.00 96.00 72 ALA A N 1
ATOM 515 C CA . ALA A 1 72 ? -22.820 5.048 35.804 1.00 96.00 72 ALA A CA 1
ATOM 516 C C . ALA A 1 72 ? -22.156 5.292 37.160 1.00 96.00 72 ALA A C 1
ATOM 518 O O . ALA A 1 72 ? -22.813 5.284 38.202 1.00 96.00 72 ALA A O 1
ATOM 519 N N . VAL A 1 73 ? -20.832 5.426 37.149 1.00 96.12 73 VAL A N 1
ATOM 520 C CA . VAL A 1 73 ? -20.034 5.580 38.371 1.00 96.12 73 VAL A CA 1
ATOM 521 C C . VAL A 1 73 ? -19.840 7.068 38.649 1.00 96.12 73 VAL A C 1
ATOM 523 O O . VAL A 1 73 ? -19.498 7.838 37.750 1.00 96.12 73 VAL A O 1
ATOM 526 N N . GLY A 1 74 ? -20.086 7.473 39.887 1.00 95.38 74 GLY A N 1
ATOM 527 C CA . GLY A 1 74 ? -19.985 8.834 40.396 1.00 95.38 74 GLY A CA 1
ATOM 528 C C . GLY A 1 74 ? -19.189 8.824 41.701 1.00 95.38 74 GLY A C 1
ATOM 529 O O . GLY A 1 74 ? -17.967 8.999 41.644 1.00 95.38 74 GLY A O 1
ATOM 530 N N . PRO A 1 75 ? -19.805 8.552 42.870 1.00 95.06 75 PRO A N 1
ATOM 531 C CA . PRO A 1 75 ? -19.080 8.490 44.140 1.00 95.06 75 PRO A CA 1
ATOM 532 C C . PRO A 1 75 ? -17.900 7.506 44.130 1.00 95.06 75 PRO A C 1
ATOM 534 O O . PRO A 1 75 ? -16.837 7.831 44.664 1.00 95.06 75 PRO A O 1
ATOM 537 N N . GLY A 1 76 ? -18.028 6.354 43.461 1.00 93.62 76 GLY A N 1
ATOM 538 C CA . GLY A 1 76 ? -16.974 5.342 43.357 1.00 93.62 76 GLY A CA 1
ATOM 539 C C . GLY A 1 76 ? -15.700 5.814 42.641 1.00 93.62 76 GLY A C 1
ATOM 540 O O . GLY A 1 76 ? -14.632 5.251 42.872 1.00 93.62 76 GLY A O 1
ATOM 541 N N . LEU A 1 77 ? -15.766 6.879 41.831 1.00 93.31 77 LEU A N 1
ATOM 542 C CA . LEU A 1 77 ? -14.591 7.456 41.162 1.00 93.31 77 LEU A CA 1
ATOM 543 C C . LEU A 1 77 ? -13.650 8.210 42.118 1.00 93.31 77 LEU A C 1
ATOM 545 O O . LEU A 1 77 ? -12.473 8.384 41.799 1.00 93.31 77 LEU A O 1
ATOM 549 N N . SER A 1 78 ? -14.128 8.614 43.301 1.00 90.38 78 SER A N 1
ATOM 550 C CA . SER A 1 78 ? -13.300 9.282 44.319 1.00 90.38 78 SER A CA 1
ATOM 551 C C . SER A 1 78 ? -12.118 8.415 44.779 1.00 90.38 78 SER A C 1
ATOM 553 O O . SER A 1 78 ? -11.018 8.927 44.984 1.00 90.38 78 SER A O 1
ATOM 555 N N . ALA A 1 79 ? -12.300 7.089 44.832 1.00 89.62 79 ALA A N 1
ATOM 556 C CA . ALA A 1 79 ? -11.249 6.120 45.155 1.00 89.62 79 ALA A CA 1
ATOM 557 C C . ALA A 1 79 ? -10.106 6.079 44.119 1.00 89.62 79 ALA A C 1
ATOM 559 O O . ALA A 1 79 ? -9.017 5.597 44.422 1.00 89.62 79 ALA A O 1
ATOM 560 N N . PHE A 1 80 ? -10.335 6.615 42.916 1.00 88.31 80 PHE A N 1
ATOM 561 C CA . PHE A 1 80 ? -9.359 6.717 41.827 1.00 88.31 80 PHE A CA 1
ATOM 562 C C . PHE A 1 80 ? -8.773 8.134 41.691 1.00 88.31 80 PHE A C 1
ATOM 564 O O . PHE A 1 80 ? -8.177 8.463 40.667 1.00 88.31 80 PHE A O 1
ATOM 571 N N . GLY A 1 81 ? -8.955 8.993 42.702 1.00 89.12 81 GLY A N 1
ATOM 572 C CA . GLY A 1 81 ? -8.431 10.362 42.718 1.00 89.12 81 GLY A CA 1
ATOM 573 C C . GLY A 1 81 ? -9.184 11.348 41.818 1.00 89.12 81 GLY A C 1
ATOM 574 O O . GLY A 1 81 ? -8.710 12.464 41.609 1.00 89.12 81 GLY A O 1
ATOM 575 N N . VAL A 1 82 ? -10.352 10.973 41.283 1.00 89.25 82 VAL A N 1
ATOM 576 C CA . VAL A 1 82 ? -11.187 11.884 40.489 1.00 89.25 82 VAL A CA 1
ATOM 577 C C . VAL A 1 82 ? -11.856 12.893 41.425 1.00 89.25 82 VAL A C 1
ATOM 579 O O . VAL A 1 82 ? -12.631 12.518 42.303 1.00 89.25 82 VAL A O 1
ATOM 582 N N . ALA A 1 83 ? -11.562 14.178 41.233 1.00 89.81 83 ALA A N 1
ATOM 583 C CA . ALA A 1 83 ? -12.201 15.272 41.959 1.00 89.81 83 ALA A CA 1
ATOM 584 C C . ALA A 1 83 ? -13.537 15.682 41.313 1.00 89.81 83 ALA A C 1
ATOM 586 O O . ALA A 1 83 ? -13.726 15.526 40.107 1.00 89.81 83 ALA A O 1
ATOM 587 N N . GLY A 1 84 ? -14.451 16.248 42.111 1.00 91.81 84 GLY A N 1
ATOM 588 C CA . GLY A 1 84 ? -15.713 16.812 41.612 1.00 91.81 84 GLY A CA 1
ATOM 589 C C . GLY A 1 84 ? -16.638 15.784 40.956 1.00 91.81 84 GLY A C 1
ATOM 590 O O . GLY A 1 84 ? -17.238 16.073 39.923 1.00 91.81 84 GLY A O 1
ATOM 591 N N . THR A 1 85 ? -16.715 14.570 41.501 1.00 94.25 85 THR A N 1
ATOM 592 C CA . THR A 1 85 ? -17.556 13.501 40.952 1.00 94.25 85 THR A CA 1
ATOM 593 C C . THR A 1 85 ? -19.043 13.794 41.148 1.00 94.25 85 THR A C 1
ATOM 595 O O . THR A 1 85 ? -19.440 14.447 42.113 1.00 94.25 85 THR A O 1
ATOM 598 N N . LEU A 1 86 ? -19.886 13.302 40.236 1.00 94.81 86 LEU A N 1
ATOM 599 C CA . LEU A 1 86 ? -21.334 13.352 40.415 1.00 94.81 86 LEU A CA 1
ATOM 600 C C . LEU A 1 86 ? -21.712 12.520 41.649 1.00 94.81 86 LEU A C 1
ATOM 602 O O . LEU A 1 86 ? -21.388 11.338 41.723 1.00 94.81 86 LEU A O 1
ATOM 606 N N . ALA A 1 87 ? -22.417 13.131 42.599 1.00 94.81 87 ALA A N 1
ATOM 607 C CA . ALA A 1 87 ? -22.781 12.491 43.863 1.00 94.81 87 ALA A CA 1
ATOM 608 C C . ALA A 1 87 ? -23.874 11.410 43.741 1.00 94.81 87 ALA A C 1
ATOM 610 O O . ALA A 1 87 ? -24.006 10.588 44.645 1.00 94.81 87 ALA A O 1
ATOM 611 N N . ASP A 1 88 ? -24.670 11.439 42.666 1.00 94.75 88 ASP A N 1
ATOM 612 C CA . ASP A 1 88 ? -25.907 10.653 42.556 1.00 94.75 88 ASP A CA 1
ATOM 613 C C . ASP A 1 88 ? -26.278 10.334 41.079 1.00 94.75 88 ASP A C 1
ATOM 615 O O . ASP A 1 88 ? -27.130 10.997 40.476 1.00 94.75 88 ASP A O 1
ATOM 619 N N . PRO A 1 89 ? -25.553 9.412 40.413 1.00 95.44 89 PRO A N 1
ATOM 620 C CA . PRO A 1 89 ? -25.836 8.977 39.042 1.00 95.44 89 PRO A CA 1
ATOM 621 C C . PRO A 1 89 ? -26.941 7.911 38.958 1.00 95.44 89 PRO A C 1
ATOM 623 O O . PRO A 1 89 ? -26.807 6.828 39.514 1.00 95.44 89 PRO A O 1
ATOM 626 N N . SER A 1 90 ? -27.962 8.144 38.129 1.00 94.38 90 SER A N 1
ATOM 627 C CA . SER A 1 90 ? -28.960 7.128 37.747 1.00 94.38 90 SER A CA 1
ATOM 628 C C . SER A 1 90 ? -28.887 6.776 36.253 1.00 94.38 90 SER A C 1
ATOM 630 O O . SER A 1 90 ? -28.403 7.563 35.437 1.00 94.38 90 SER A O 1
ATOM 632 N N . LEU A 1 91 ? -29.362 5.584 35.881 1.00 93.19 91 LEU A N 1
ATOM 633 C CA . LEU A 1 91 ? -29.386 5.046 34.514 1.00 93.19 91 LEU A CA 1
ATOM 634 C C . LEU A 1 91 ? -30.822 4.836 34.022 1.00 93.19 91 LEU A C 1
ATOM 636 O O . LEU A 1 91 ? -31.631 4.224 34.719 1.00 93.19 91 LEU A O 1
ATOM 640 N N . ALA A 1 92 ? -31.101 5.206 32.770 1.00 92.44 92 ALA A N 1
ATOM 641 C CA . ALA A 1 92 ? -32.320 4.804 32.062 1.00 92.44 92 ALA A CA 1
ATOM 642 C C . ALA A 1 92 ? -31.973 4.169 30.706 1.00 92.44 92 ALA A C 1
ATOM 644 O O . ALA A 1 92 ? -31.655 4.864 29.747 1.00 92.44 92 ALA A O 1
ATOM 645 N N . LEU A 1 93 ? -32.034 2.839 30.619 1.00 95.25 93 LEU A N 1
ATOM 646 C CA . LEU A 1 93 ? -31.846 2.089 29.378 1.00 95.25 93 LEU A CA 1
ATOM 647 C C . LEU A 1 93 ? -33.114 2.168 28.520 1.00 95.25 93 LEU A C 1
ATOM 649 O O . LEU A 1 93 ? -34.203 1.812 28.970 1.00 95.25 93 LEU A O 1
ATOM 653 N N . ALA A 1 94 ? -32.963 2.549 27.256 1.00 92.50 94 ALA A N 1
ATOM 654 C CA . ALA A 1 94 ? -34.044 2.676 26.288 1.00 92.50 94 ALA A CA 1
ATOM 655 C C . ALA A 1 94 ? -33.699 2.046 24.928 1.00 92.50 94 ALA A C 1
ATOM 657 O O . ALA A 1 94 ? -32.529 1.878 24.578 1.00 92.50 94 ALA A O 1
ATOM 658 N N . SER A 1 95 ? -34.734 1.730 24.148 1.00 91.00 95 SER A N 1
ATOM 659 C CA . SER A 1 95 ? -34.644 1.427 22.717 1.00 91.00 95 SER A CA 1
ATOM 660 C C . SER A 1 95 ? -35.678 2.272 21.971 1.00 91.00 95 SER A C 1
ATOM 662 O O . SER A 1 95 ? -36.878 2.222 22.264 1.00 91.00 95 SER A O 1
ATOM 664 N N . GLY A 1 96 ? -35.209 3.127 21.057 1.00 84.56 96 GLY A N 1
ATOM 665 C CA . GLY A 1 96 ? -36.024 4.217 20.518 1.00 84.56 96 GLY A CA 1
ATOM 666 C C . GLY A 1 96 ? -36.564 5.108 21.645 1.00 84.56 96 GLY A C 1
ATOM 667 O O . GLY A 1 96 ? -35.810 5.553 22.504 1.00 84.56 96 GLY A O 1
ATOM 668 N N . SER A 1 97 ? -37.878 5.332 21.666 1.00 81.88 97 SER A N 1
ATOM 669 C CA . SER A 1 97 ? -38.582 6.069 22.727 1.00 81.88 97 SER A CA 1
ATOM 670 C C . SER A 1 97 ? -39.056 5.199 23.903 1.00 81.88 97 SER A C 1
ATOM 672 O O . SER A 1 97 ? -39.787 5.693 24.757 1.00 81.88 97 SER A O 1
ATOM 674 N N . THR A 1 98 ? -38.716 3.905 23.939 1.00 88.69 98 THR A N 1
ATOM 675 C CA . THR A 1 98 ? -39.220 2.961 24.954 1.00 88.69 98 THR A CA 1
ATOM 676 C C . THR A 1 98 ? -38.161 2.694 26.015 1.00 88.69 98 THR A C 1
ATOM 678 O O . THR A 1 98 ? -37.119 2.115 25.707 1.00 88.69 98 THR A O 1
ATOM 681 N N . THR A 1 99 ? -38.430 3.060 27.269 1.00 92.38 99 THR A N 1
ATOM 682 C CA . THR A 1 99 ? -37.594 2.666 28.413 1.00 92.38 99 THR A CA 1
ATOM 683 C C . THR A 1 99 ? -37.700 1.156 28.631 1.00 92.38 99 THR A C 1
ATOM 685 O O . THR A 1 99 ? -38.778 0.633 28.899 1.00 92.38 99 THR A O 1
ATOM 688 N N . MET A 1 100 ? -36.572 0.458 28.515 1.00 91.06 100 MET A N 1
ATOM 689 C CA . MET A 1 100 ? -36.438 -0.990 28.719 1.00 91.06 100 MET A CA 1
ATOM 690 C C . MET A 1 100 ? -36.150 -1.344 30.184 1.00 91.06 100 MET A C 1
ATOM 692 O O . MET A 1 100 ? -36.380 -2.474 30.606 1.00 91.06 100 MET A O 1
ATOM 696 N N . GLY A 1 101 ? -35.615 -0.390 30.946 1.00 90.69 101 GLY A N 1
ATOM 697 C CA . GLY A 1 101 ? -35.351 -0.502 32.376 1.00 90.69 101 GLY A CA 1
ATOM 698 C C . GLY A 1 101 ? -34.579 0.712 32.883 1.00 90.69 101 GLY A C 1
ATOM 699 O O . GLY A 1 101 ? -33.918 1.405 32.114 1.00 90.69 101 GLY A O 1
ATOM 700 N N . SER A 1 102 ? -34.644 0.971 34.180 1.00 92.94 102 SER A N 1
ATOM 701 C CA . SER A 1 102 ? -33.892 2.036 34.844 1.00 92.94 102 SER A CA 1
ATOM 702 C C . SER A 1 102 ? -33.327 1.511 36.153 1.00 92.94 102 SER A C 1
ATOM 704 O O . SER A 1 102 ? -33.947 0.643 36.767 1.00 92.94 102 SER A O 1
ATOM 706 N N . ASN A 1 103 ? -32.188 2.040 36.593 1.00 92.12 103 ASN A N 1
ATOM 707 C CA . ASN A 1 103 ? -31.731 1.810 37.956 1.00 92.12 103 ASN A CA 1
ATOM 708 C C . ASN A 1 103 ? -31.035 3.039 38.547 1.00 92.12 103 ASN A C 1
ATOM 710 O O . ASN A 1 103 ? -30.381 3.807 37.842 1.00 92.12 103 ASN A O 1
ATOM 714 N N . ASP A 1 104 ? -31.183 3.180 39.853 1.00 89.38 104 ASP A N 1
ATOM 715 C CA . ASP A 1 104 ? -30.698 4.264 40.691 1.00 89.38 104 ASP A CA 1
ATOM 716 C C . ASP A 1 104 ? -30.158 3.595 41.965 1.00 89.38 104 ASP A C 1
ATOM 718 O O . ASP A 1 104 ? -30.922 2.951 42.685 1.00 89.38 104 ASP A O 1
ATOM 722 N N . ASN A 1 105 ? -28.848 3.708 42.221 1.00 92.00 105 ASN A N 1
ATOM 723 C CA . ASN A 1 105 ? -28.049 2.859 43.129 1.00 92.00 105 ASN A CA 1
ATOM 724 C C . ASN A 1 105 ? -27.867 1.393 42.652 1.00 92.00 105 ASN A C 1
ATOM 726 O O . ASN A 1 105 ? -28.798 0.706 42.235 1.00 92.00 105 ASN A O 1
ATOM 730 N N . TRP A 1 106 ? -26.638 0.875 42.714 1.00 90.56 106 TRP A N 1
ATOM 731 C CA . TRP A 1 106 ? -26.286 -0.482 42.274 1.00 90.56 106 TRP A CA 1
ATOM 732 C C . TRP A 1 106 ? -26.735 -1.585 43.251 1.00 90.56 106 TRP A C 1
ATOM 734 O O . TRP A 1 106 ? -26.813 -1.386 44.463 1.00 90.56 106 TRP A O 1
ATOM 744 N N . LEU A 1 107 ? -26.984 -2.793 42.728 1.00 86.88 107 LEU A N 1
ATOM 745 C CA . LEU A 1 107 ? -27.421 -3.945 43.522 1.00 86.88 107 LEU A CA 1
ATOM 746 C C . LEU A 1 107 ? -26.262 -4.896 43.843 1.00 86.88 107 LEU A C 1
ATOM 748 O O . LEU A 1 107 ? -25.554 -5.352 42.946 1.00 86.88 107 LEU A O 1
ATOM 752 N N . ALA A 1 108 ? -26.131 -5.293 45.113 1.00 84.62 108 ALA A N 1
ATOM 753 C CA . ALA A 1 108 ? -25.085 -6.215 45.578 1.00 84.62 108 ALA A CA 1
ATOM 754 C C . ALA A 1 108 ? -25.046 -7.556 44.809 1.00 84.62 108 ALA A C 1
ATOM 756 O O . ALA A 1 108 ? -23.979 -8.144 44.642 1.00 84.62 108 ALA A O 1
ATOM 757 N N . ALA A 1 109 ? -26.193 -8.014 44.293 1.00 85.88 109 ALA A N 1
ATOM 758 C CA . ALA A 1 109 ? -26.305 -9.220 43.471 1.00 85.88 109 ALA A CA 1
ATOM 759 C C . ALA A 1 109 ? -25.531 -9.134 42.137 1.00 85.88 109 ALA A C 1
ATOM 761 O O . ALA A 1 109 ? -25.073 -10.157 41.627 1.00 85.88 109 ALA A O 1
ATOM 762 N N . ASP A 1 110 ? -25.327 -7.931 41.590 1.00 87.69 110 ASP A N 1
ATOM 763 C CA . ASP A 1 110 ? -24.627 -7.724 40.317 1.00 87.69 110 ASP A CA 1
ATOM 764 C C . ASP A 1 110 ? -23.098 -7.644 40.456 1.00 87.69 110 ASP A C 1
ATOM 766 O O . ASP A 1 110 ? -22.396 -7.587 39.444 1.00 87.69 110 ASP A O 1
ATOM 770 N N . ALA A 1 111 ? -22.556 -7.715 41.680 1.00 88.69 111 ALA A N 1
ATOM 771 C CA . ALA A 1 111 ? -21.111 -7.724 41.938 1.00 88.69 111 ALA A CA 1
ATOM 772 C C . ALA A 1 111 ? -20.374 -8.828 41.155 1.00 88.69 111 ALA A C 1
ATOM 774 O O . ALA A 1 111 ? -19.297 -8.589 40.607 1.00 88.69 111 ALA A O 1
ATOM 775 N N . ALA A 1 112 ? -20.980 -10.015 41.032 1.00 88.69 112 ALA A N 1
ATOM 776 C CA . ALA A 1 112 ? -20.434 -11.108 40.228 1.00 88.69 112 ALA A CA 1
ATOM 777 C C . ALA A 1 112 ? -20.432 -10.785 38.721 1.00 88.69 112 ALA A C 1
ATOM 779 O O . ALA A 1 112 ? -19.476 -11.114 38.023 1.00 88.69 112 ALA A O 1
ATOM 780 N N . THR A 1 113 ? -21.462 -10.093 38.215 1.00 91.56 113 THR A N 1
ATOM 781 C CA . THR A 1 113 ? -21.505 -9.643 36.813 1.00 91.56 113 THR A CA 1
ATOM 782 C C . THR A 1 113 ? -20.415 -8.600 36.540 1.00 91.56 113 THR A C 1
ATOM 784 O O . THR A 1 113 ? -19.748 -8.686 35.513 1.00 91.56 113 THR A O 1
ATOM 787 N N . MET A 1 114 ? -20.190 -7.659 37.467 1.00 91.56 114 MET A N 1
ATOM 788 C CA . MET A 1 114 ? -19.103 -6.672 37.382 1.00 91.56 114 MET A CA 1
ATOM 789 C C . MET A 1 114 ? -17.720 -7.337 37.342 1.00 91.56 114 MET A C 1
ATOM 791 O O . MET A 1 114 ? -16.948 -7.081 36.418 1.00 91.56 114 MET A O 1
ATOM 795 N N . ALA A 1 115 ? -17.433 -8.245 38.280 1.00 88.88 115 ALA A N 1
ATOM 796 C CA . ALA A 1 115 ? -16.156 -8.957 38.322 1.00 88.88 115 ALA A CA 1
ATOM 797 C C . ALA A 1 115 ? -15.882 -9.749 37.027 1.00 88.88 115 ALA A C 1
ATOM 799 O O . ALA A 1 115 ? -14.779 -9.687 36.486 1.00 88.88 115 ALA A O 1
ATOM 800 N N . ASN A 1 116 ? -16.900 -10.428 36.482 1.00 88.12 116 ASN A N 1
ATOM 801 C CA . ASN A 1 116 ? -16.778 -11.241 35.267 1.00 88.12 116 ASN A CA 1
ATOM 802 C C . ASN A 1 116 ? -16.426 -10.443 33.997 1.00 88.12 116 ASN A C 1
ATOM 804 O O . ASN A 1 116 ? -15.884 -11.028 33.061 1.00 88.12 116 ASN A O 1
ATOM 808 N N . VAL A 1 117 ? -16.716 -9.137 33.943 1.00 88.19 117 VAL A N 1
ATOM 809 C CA . VAL A 1 117 ? -16.358 -8.267 32.801 1.00 88.19 117 VAL A CA 1
ATOM 810 C C . VAL A 1 117 ? -15.113 -7.407 33.055 1.00 88.19 117 VAL A C 1
ATOM 812 O O . VAL A 1 117 ? -14.780 -6.546 32.243 1.00 88.19 117 VAL A O 1
ATOM 815 N N . GLY A 1 118 ? -14.422 -7.617 34.182 1.00 87.69 118 GLY A N 1
ATOM 816 C CA . GLY A 1 118 ? -13.263 -6.814 34.584 1.00 87.69 118 GLY A CA 1
ATOM 817 C C . GLY A 1 118 ? -13.612 -5.405 35.080 1.00 87.69 118 GLY A C 1
ATOM 818 O O . GLY A 1 118 ? -12.728 -4.554 35.164 1.00 87.69 118 GLY A O 1
ATOM 819 N N . ALA A 1 119 ? -14.880 -5.138 35.408 1.00 89.31 119 ALA A N 1
ATOM 820 C CA . ALA A 1 119 ? -15.290 -3.882 36.024 1.00 89.31 119 ALA A CA 1
ATOM 821 C C . ALA A 1 119 ? -14.858 -3.852 37.501 1.00 89.31 119 ALA A C 1
ATOM 823 O O . ALA A 1 119 ? -15.077 -4.808 38.247 1.00 89.31 119 ALA A O 1
ATOM 824 N N . PHE A 1 120 ? -14.256 -2.743 37.937 1.00 90.62 120 PHE A N 1
ATOM 825 C CA . PHE A 1 120 ? -13.832 -2.562 39.329 1.00 90.62 120 PHE A CA 1
ATOM 826 C C . PHE A 1 120 ? -15.032 -2.575 40.290 1.00 90.62 120 PHE A C 1
ATOM 828 O O . PHE A 1 120 ? -16.115 -2.099 39.951 1.00 90.62 120 PHE A O 1
ATOM 835 N N . SER A 1 121 ? -14.844 -3.084 41.508 1.00 90.44 121 SER A N 1
ATOM 836 C CA . SER A 1 121 ? -15.901 -3.167 42.522 1.00 90.44 121 SER A CA 1
ATOM 837 C C . SER A 1 121 ? -16.415 -1.792 42.960 1.00 90.44 121 SER A C 1
ATOM 839 O O . SER A 1 121 ? -15.624 -0.877 43.190 1.00 90.44 121 SER A O 1
ATOM 841 N N . LEU A 1 122 ? -17.731 -1.672 43.143 1.00 91.81 122 LEU A N 1
ATOM 842 C CA . LEU A 1 122 ? -18.370 -0.496 43.738 1.00 91.81 122 LEU A CA 1
ATOM 843 C C . LEU A 1 122 ? -18.428 -0.627 45.274 1.00 91.81 122 LEU A C 1
ATOM 845 O O . LEU A 1 122 ? -18.595 -1.745 45.772 1.00 91.81 122 LEU A O 1
ATOM 849 N N . PRO A 1 123 ? -18.315 0.469 46.050 1.00 88.44 123 PRO A N 1
ATOM 850 C CA . PRO A 1 123 ? -18.485 0.412 47.500 1.00 88.44 123 PRO A CA 1
ATOM 851 C C . PRO A 1 123 ? -19.933 0.078 47.888 1.00 88.44 123 PRO A C 1
ATOM 853 O O . PRO A 1 123 ? -20.887 0.590 47.294 1.00 88.44 123 PRO A O 1
ATOM 856 N N . ALA A 1 124 ? -20.114 -0.773 48.901 1.00 86.19 124 ALA A N 1
ATOM 857 C CA . ALA A 1 124 ? -21.440 -1.133 49.405 1.00 86.19 124 ALA A CA 1
ATOM 858 C C . ALA A 1 124 ? -22.173 0.106 49.954 1.00 86.19 124 ALA A C 1
ATOM 860 O O . ALA A 1 124 ? -21.619 0.844 50.765 1.00 86.19 124 ALA A O 1
ATOM 861 N N . GLY A 1 125 ? -23.408 0.337 49.499 1.00 84.25 125 GLY A N 1
ATOM 862 C CA . GLY A 1 125 ? -24.182 1.538 49.844 1.00 84.25 125 GLY A CA 1
ATOM 863 C C . GLY A 1 125 ? -23.771 2.815 49.093 1.00 84.25 125 GLY A C 1
ATOM 864 O O . GLY A 1 125 ? -24.278 3.887 49.414 1.00 84.25 125 GLY A O 1
ATOM 865 N N . SER A 1 126 ? -22.870 2.726 48.107 1.00 92.69 126 SER A N 1
ATOM 866 C CA . SER A 1 126 ? -22.571 3.837 47.194 1.00 92.69 126 SER A CA 1
ATOM 867 C C . SER A 1 126 ? -23.728 4.110 46.226 1.00 92.69 126 SER A C 1
ATOM 869 O O . SER A 1 126 ? -24.374 3.168 45.766 1.00 92.69 126 SER A O 1
ATOM 871 N N . ARG A 1 127 ? -23.925 5.381 45.847 1.00 94.88 127 ARG A N 1
ATOM 872 C CA . ARG A 1 127 ? -24.956 5.808 44.876 1.00 94.88 127 ARG A CA 1
ATOM 873 C C . ARG A 1 127 ? -24.561 5.639 43.407 1.00 94.88 127 ARG A C 1
ATOM 875 O O . ARG A 1 127 ? -25.257 6.103 42.518 1.00 94.88 127 ARG A O 1
ATOM 882 N N . ASP A 1 128 ? -23.445 4.970 43.128 1.00 96.38 128 ASP A N 1
ATOM 883 C CA . ASP A 1 128 ? -23.121 4.521 41.769 1.00 96.38 128 ASP A CA 1
ATOM 884 C C . ASP A 1 128 ? -24.260 3.635 41.229 1.00 96.38 128 ASP A C 1
ATOM 886 O O . ASP A 1 128 ? -24.688 2.720 41.933 1.00 96.38 128 ASP A O 1
ATOM 890 N N . ALA A 1 129 ? -24.736 3.844 39.999 1.00 95.75 129 ALA A N 1
ATOM 891 C CA . ALA A 1 129 ? -25.762 2.987 39.398 1.00 95.75 129 ALA A CA 1
ATOM 892 C C . ALA A 1 129 ? -25.153 1.885 38.522 1.00 95.75 129 ALA A C 1
ATOM 894 O O . ALA A 1 129 ? -24.178 2.088 37.794 1.00 95.75 129 ALA A O 1
ATOM 895 N N . ALA A 1 130 ? -25.783 0.711 38.543 1.00 95.00 130 ALA A N 1
ATOM 896 C CA . ALA A 1 130 ? -25.492 -0.394 37.635 1.00 95.00 130 ALA A CA 1
ATOM 897 C C . ALA A 1 130 ? -26.794 -1.091 37.222 1.00 95.00 130 ALA A C 1
ATOM 899 O O . ALA A 1 130 ? -27.695 -1.240 38.044 1.00 95.00 130 ALA A O 1
ATOM 900 N N . LEU A 1 131 ? -26.898 -1.521 35.966 1.00 94.31 131 LEU A N 1
ATOM 901 C CA . LEU A 1 131 ? -28.060 -2.231 35.432 1.00 94.31 131 LEU A CA 1
ATOM 902 C C . LEU A 1 131 ? -27.598 -3.421 34.589 1.00 94.31 131 LEU A C 1
ATOM 904 O O . LEU A 1 131 ? -26.948 -3.244 33.558 1.00 94.31 131 LEU A O 1
ATOM 908 N N . VAL A 1 132 ? -27.967 -4.632 35.004 1.00 93.88 132 VAL A N 1
ATOM 909 C CA . VAL A 1 132 ? -27.764 -5.853 34.216 1.00 93.88 132 VAL A CA 1
ATOM 910 C C . VAL A 1 132 ? -29.067 -6.227 33.521 1.00 93.88 132 VAL A C 1
ATOM 912 O O . VAL A 1 132 ? -30.106 -6.358 34.161 1.00 93.88 132 VAL A O 1
ATOM 915 N N . SER A 1 133 ? -29.023 -6.411 32.203 1.00 92.69 133 SER A N 1
ATOM 916 C CA . SER A 1 133 ? -30.206 -6.742 31.399 1.00 92.69 133 SER A CA 1
ATOM 917 C C . SER A 1 133 ? -29.877 -7.740 30.292 1.00 92.69 133 SER A C 1
ATOM 919 O O . SER A 1 133 ? -28.725 -7.877 29.888 1.00 92.69 133 SER A O 1
ATOM 921 N N . THR A 1 134 ? -30.881 -8.469 29.805 1.00 93.31 134 THR A N 1
ATOM 922 C CA . THR A 1 134 ? -30.739 -9.392 28.668 1.00 93.31 134 THR A CA 1
ATOM 923 C C . THR A 1 134 ? -31.522 -8.837 27.488 1.00 93.31 134 THR A C 1
ATOM 925 O O . THR A 1 134 ? -32.745 -8.739 27.539 1.00 93.31 134 THR A O 1
ATOM 928 N N . LEU A 1 135 ? -30.801 -8.432 26.446 1.00 93.19 135 LEU A N 1
ATOM 929 C CA . LEU A 1 135 ? -31.298 -7.615 25.341 1.00 93.19 135 LEU A CA 1
ATOM 930 C C . LEU A 1 135 ? -31.215 -8.381 24.024 1.00 93.19 135 LEU A C 1
ATOM 932 O O . LEU A 1 135 ? -30.327 -9.212 23.848 1.00 93.19 135 LEU A O 1
ATOM 936 N N . ALA A 1 136 ? -32.137 -8.112 23.103 1.00 91.69 136 ALA A N 1
ATOM 937 C CA . ALA A 1 136 ? -32.122 -8.694 21.763 1.00 91.69 136 ALA A CA 1
ATOM 938 C C . ALA A 1 136 ? -31.098 -7.988 20.855 1.00 91.69 136 ALA A C 1
ATOM 940 O O . ALA A 1 136 ? -30.536 -6.957 21.220 1.00 91.69 136 ALA A O 1
ATOM 941 N N . ALA A 1 137 ? -30.885 -8.512 19.646 1.00 90.00 137 ALA A N 1
ATOM 942 C CA . ALA A 1 137 ? -30.275 -7.724 18.577 1.00 90.00 137 ALA A CA 1
ATOM 943 C C . ALA A 1 137 ? -31.119 -6.457 18.304 1.00 90.00 137 ALA A C 1
ATOM 945 O O . ALA A 1 137 ? -32.343 -6.536 18.175 1.00 90.00 137 ALA A O 1
ATOM 946 N N . GLY A 1 138 ? -30.477 -5.289 18.250 1.00 89.94 138 GLY A N 1
ATOM 947 C CA . GLY A 1 138 ? -31.139 -3.984 18.215 1.00 89.94 138 GLY A CA 1
ATOM 948 C C . GLY A 1 138 ? -30.241 -2.834 18.680 1.00 89.94 138 GLY A C 1
ATOM 949 O O . GLY A 1 138 ? -29.117 -3.051 19.134 1.00 89.94 138 GLY A O 1
ATOM 950 N N . ALA A 1 139 ? -30.743 -1.603 18.558 1.00 92.38 139 ALA A N 1
ATOM 951 C CA . ALA A 1 139 ? -30.067 -0.386 19.006 1.00 92.38 139 ALA A CA 1
ATOM 952 C C . ALA A 1 139 ? -30.616 0.094 20.360 1.00 92.38 139 ALA A C 1
ATOM 954 O O . ALA A 1 139 ? -31.831 0.087 20.590 1.00 92.38 139 ALA A O 1
ATOM 955 N N . TYR A 1 140 ? -29.715 0.535 21.234 1.00 95.25 140 TYR A N 1
ATOM 956 C CA . TYR A 1 140 ? -30.001 0.896 22.619 1.00 95.25 140 TYR A CA 1
ATOM 957 C C . TYR A 1 140 ? -29.238 2.153 23.044 1.00 95.25 140 TYR A C 1
ATOM 959 O O . TYR A 1 140 ? -28.134 2.425 22.572 1.00 95.25 140 TYR A O 1
ATOM 967 N N . THR A 1 141 ? -29.818 2.901 23.979 1.00 95.50 141 THR A N 1
ATOM 968 C CA . THR A 1 141 ? -29.196 4.075 24.606 1.00 95.50 141 THR A CA 1
ATOM 969 C C . THR A 1 141 ? -29.403 4.060 26.111 1.00 95.50 141 THR A C 1
ATOM 971 O O . THR A 1 141 ? -30.454 3.637 26.583 1.00 95.50 141 THR A O 1
ATOM 974 N N . ALA A 1 142 ? -28.432 4.579 26.851 1.00 94.38 142 ALA A N 1
ATOM 975 C CA . ALA A 1 142 ? -28.476 4.775 28.289 1.00 94.38 142 ALA A CA 1
ATOM 976 C C . ALA A 1 142 ? -27.968 6.187 28.637 1.00 94.38 142 ALA A C 1
ATOM 978 O O . ALA A 1 142 ? -26.767 6.377 28.861 1.00 94.38 142 ALA A O 1
ATOM 979 N N . PRO A 1 143 ? -28.847 7.208 28.635 1.00 92.75 143 PRO A N 1
ATOM 980 C CA . PRO A 1 143 ? -28.593 8.451 29.354 1.00 92.75 143 PRO A CA 1
ATOM 981 C C . PRO A 1 143 ? -28.282 8.180 30.829 1.00 92.75 143 PRO A C 1
ATOM 983 O O . PRO A 1 143 ? -28.972 7.394 31.486 1.00 92.75 143 PRO A O 1
ATOM 986 N N . VAL A 1 144 ? -27.273 8.883 31.346 1.00 93.25 144 VAL A N 1
ATOM 987 C CA . VAL A 1 144 ? -27.044 9.020 32.788 1.00 93.25 144 VAL A CA 1
ATOM 988 C C . VAL A 1 144 ? -27.715 10.299 33.257 1.00 93.25 144 VAL A C 1
ATOM 990 O O . VAL A 1 144 ? -27.475 11.362 32.691 1.00 93.25 144 VAL A O 1
ATOM 993 N N . ILE A 1 145 ? -28.569 10.197 34.271 1.00 91.62 145 ILE A N 1
ATOM 994 C CA . ILE A 1 145 ? -29.381 11.303 34.784 1.00 91.62 145 ILE A CA 1
ATOM 995 C C . ILE A 1 145 ? -28.923 11.603 36.220 1.00 91.62 145 ILE A C 1
ATOM 997 O O . ILE A 1 145 ? -28.898 10.684 37.043 1.00 91.62 145 ILE A O 1
ATOM 1001 N N . PRO A 1 146 ? -28.558 12.856 36.553 1.00 92.06 146 PRO A N 1
ATOM 1002 C CA . PRO A 1 146 ? -28.142 13.205 37.902 1.00 92.06 146 PRO A CA 1
ATOM 1003 C C . PRO A 1 146 ? -29.379 13.350 38.795 1.00 92.06 146 PRO A C 1
ATOM 1005 O O . PRO A 1 146 ? -30.230 14.214 38.556 1.00 92.06 146 PRO A O 1
ATOM 1008 N N . VAL A 1 147 ? -29.490 12.518 39.830 1.00 91.00 147 VAL A N 1
ATOM 1009 C CA . VAL A 1 147 ? -30.599 12.596 40.789 1.00 91.00 147 VAL A CA 1
ATOM 1010 C C . VAL A 1 147 ? -30.546 13.961 41.488 1.00 91.00 147 VAL A C 1
ATOM 1012 O O . VAL A 1 147 ? -29.483 14.461 41.855 1.00 91.00 147 VAL A O 1
ATOM 1015 N N . GLY A 1 148 ? -31.694 14.637 41.573 1.00 85.12 148 GLY A N 1
ATOM 1016 C CA . GLY A 1 148 ? -31.779 16.010 42.088 1.00 85.12 148 GLY A CA 1
ATOM 1017 C C . GLY A 1 148 ? -31.151 17.101 41.200 1.00 85.12 148 GLY A C 1
ATOM 1018 O O . GLY A 1 148 ? -31.137 18.257 41.612 1.00 85.12 148 GLY A O 1
ATOM 1019 N N . GLY A 1 149 ? -30.662 16.782 39.994 1.00 84.56 149 GLY A N 1
ATOM 1020 C CA . GLY A 1 149 ? -30.130 17.775 39.047 1.00 84.56 149 GLY A CA 1
ATOM 1021 C C . GLY A 1 149 ? -28.685 18.227 39.300 1.00 84.56 149 GLY A C 1
ATOM 1022 O O . GLY A 1 149 ? -28.296 19.297 38.835 1.00 84.56 149 GLY A O 1
ATOM 1023 N N . GLY A 1 150 ? -27.895 17.440 40.039 1.00 88.19 150 GLY A N 1
ATOM 1024 C CA . GLY A 1 150 ? -26.488 17.739 40.335 1.00 88.19 150 GLY A CA 1
ATOM 1025 C C . GLY A 1 150 ? -25.554 17.786 39.112 1.00 88.19 150 GLY A C 1
ATOM 1026 O O . GLY A 1 150 ? -25.896 17.351 38.012 1.00 88.19 150 GLY A O 1
ATOM 1027 N N . THR A 1 151 ? -24.338 18.296 39.324 1.00 92.50 151 THR A N 1
ATOM 1028 C CA . THR A 1 151 ? -23.263 18.383 38.319 1.00 92.50 151 THR A CA 1
ATOM 1029 C C . THR A 1 151 ? -22.016 17.614 38.775 1.00 92.50 151 THR A C 1
ATOM 1031 O O . THR A 1 151 ? -21.866 17.335 39.965 1.00 92.50 151 THR A O 1
ATOM 1034 N N . GLY A 1 152 ? -21.118 17.263 37.846 1.00 92.50 152 GLY A N 1
ATOM 1035 C CA . GLY A 1 152 ? -19.811 16.669 38.169 1.00 92.50 152 GLY A CA 1
ATOM 1036 C C . GLY A 1 152 ? -19.279 15.660 37.145 1.00 92.50 152 GLY A C 1
ATOM 1037 O O . GLY A 1 152 ? -19.814 15.509 36.050 1.00 92.50 152 GLY A O 1
ATOM 1038 N N . VAL A 1 153 ? -18.222 14.935 37.512 1.00 92.69 153 VAL A N 1
ATOM 1039 C CA . VAL A 1 153 ? -17.629 13.870 36.686 1.00 92.69 153 VAL A CA 1
ATOM 1040 C C . VAL A 1 153 ? -18.343 12.538 36.914 1.00 92.69 153 VAL A C 1
ATOM 1042 O O . VAL A 1 153 ? -18.507 12.104 38.054 1.00 92.69 153 VAL A O 1
ATOM 1045 N N . THR A 1 154 ? -18.694 11.841 35.834 1.00 93.94 154 THR A N 1
ATOM 1046 C CA . THR A 1 154 ? -19.180 10.454 35.871 1.00 93.94 154 THR A CA 1
ATOM 1047 C C . THR A 1 154 ? -18.491 9.590 34.809 1.00 93.94 154 THR A C 1
ATOM 1049 O O . THR A 1 154 ? -17.970 10.093 33.811 1.00 93.94 154 THR A O 1
ATOM 1052 N N . LEU A 1 155 ? -18.446 8.279 35.047 1.00 94.44 155 LEU A N 1
ATOM 1053 C CA . LEU A 1 155 ? -17.931 7.263 34.132 1.00 94.44 155 LEU A CA 1
ATOM 1054 C C . LEU A 1 155 ? -19.114 6.419 33.647 1.00 94.44 155 LEU A C 1
ATOM 1056 O O . LEU A 1 155 ? -19.719 5.688 34.432 1.00 94.44 155 LEU A O 1
ATOM 1060 N N . LEU A 1 156 ? -19.440 6.559 32.362 1.00 95.19 156 LEU A N 1
ATOM 1061 C CA . LEU A 1 156 ? -20.500 5.820 31.680 1.00 95.19 156 LEU A CA 1
ATOM 1062 C C . LEU A 1 156 ? -19.909 4.561 31.054 1.00 95.19 156 LEU A C 1
ATOM 1064 O O . LEU A 1 156 ? -18.961 4.670 30.276 1.00 95.19 156 LEU A O 1
ATOM 1068 N N . GLU A 1 157 ? -20.466 3.386 31.332 1.00 95.75 157 GLU A N 1
ATOM 1069 C CA . GLU A 1 157 ? -19.913 2.127 30.824 1.00 95.75 157 GLU A CA 1
ATOM 1070 C C . GLU A 1 157 ? -20.992 1.178 30.304 1.00 95.75 157 GLU A C 1
ATOM 1072 O O . GLU A 1 157 ? -22.074 1.060 30.883 1.00 95.75 157 GLU A O 1
ATOM 1077 N N . VAL A 1 158 ? -20.668 0.459 29.228 1.00 96.00 158 VAL A N 1
ATOM 1078 C CA . VAL A 1 158 ? -21.475 -0.624 28.652 1.00 96.00 158 VAL A CA 1
ATOM 1079 C C . VAL A 1 158 ? -20.554 -1.806 28.373 1.00 96.00 158 VAL A C 1
ATOM 1081 O O . VAL A 1 158 ? -19.560 -1.642 27.671 1.00 96.00 158 VAL A O 1
ATOM 1084 N N . TYR A 1 159 ? -20.897 -2.988 28.885 1.00 95.06 159 TYR A N 1
ATOM 1085 C CA . TYR A 1 159 ? -20.119 -4.225 28.782 1.00 95.06 159 TYR A CA 1
ATOM 1086 C C . TYR A 1 159 ? -20.949 -5.387 28.211 1.00 95.06 159 TYR A C 1
ATOM 1088 O O . TYR A 1 159 ? -22.076 -5.630 28.652 1.00 95.06 159 TYR A O 1
ATOM 1096 N N . ASP A 1 160 ? -20.348 -6.159 27.302 1.00 92.69 160 ASP A N 1
ATOM 1097 C CA . ASP A 1 160 ? -20.758 -7.524 26.955 1.00 92.69 160 ASP A CA 1
ATOM 1098 C C . ASP A 1 160 ? -20.520 -8.443 28.165 1.00 92.69 160 ASP A C 1
ATOM 1100 O O . ASP A 1 160 ? -19.379 -8.739 28.521 1.00 92.69 160 ASP A O 1
ATOM 1104 N N . ALA A 1 161 ? -21.604 -8.889 28.802 1.00 89.94 161 ALA A N 1
ATOM 1105 C CA . ALA A 1 161 ? -21.583 -9.704 30.014 1.00 89.94 161 ALA A CA 1
ATOM 1106 C C . ALA A 1 161 ? -21.951 -11.181 29.760 1.00 89.94 161 ALA A C 1
ATOM 1108 O O . ALA A 1 161 ? -22.349 -11.883 30.695 1.00 89.94 161 ALA A O 1
ATOM 1109 N N . ALA A 1 162 ? -21.841 -11.677 28.518 1.00 82.25 162 ALA A N 1
ATOM 1110 C CA . ALA A 1 162 ? -21.995 -13.104 28.221 1.00 82.25 162 ALA A CA 1
ATOM 1111 C C . ALA A 1 162 ? -21.077 -13.608 27.097 1.00 82.25 162 ALA A C 1
ATOM 1113 O O . ALA A 1 162 ? -20.961 -13.019 26.027 1.00 82.25 162 ALA A O 1
ATOM 1114 N N . THR A 1 163 ? -20.513 -14.799 27.292 1.00 67.31 163 THR A N 1
ATOM 1115 C CA . THR A 1 163 ? -19.709 -15.524 26.291 1.00 67.31 163 THR A CA 1
ATOM 1116 C C . THR A 1 163 ? -20.528 -16.096 25.125 1.00 67.31 163 THR A C 1
ATOM 1118 O O . THR A 1 163 ? -19.954 -16.635 24.182 1.00 67.31 163 THR A O 1
ATOM 1121 N N . THR A 1 164 ? -21.860 -15.981 25.154 1.00 65.44 164 THR A N 1
ATOM 1122 C CA . THR A 1 164 ? -22.749 -16.458 24.088 1.00 65.44 164 THR A CA 1
ATOM 1123 C C . THR A 1 164 ? -22.577 -15.648 22.799 1.00 65.44 164 THR A C 1
ATOM 1125 O O . THR A 1 164 ? -22.485 -14.419 22.819 1.00 65.44 164 THR A O 1
ATOM 1128 N N . THR A 1 165 ? -22.543 -16.349 21.664 1.00 61.62 165 THR A N 1
ATOM 1129 C CA . THR A 1 165 ? -22.147 -15.805 20.351 1.00 61.62 165 THR A CA 1
ATOM 1130 C C . THR A 1 165 ? -23.303 -15.385 19.442 1.00 61.62 165 THR A C 1
ATOM 1132 O O . THR A 1 165 ? -23.052 -14.763 18.416 1.00 61.62 165 THR A O 1
ATOM 1135 N N . GLY A 1 166 ? -24.558 -15.704 19.790 1.00 69.94 166 GLY A N 1
ATOM 1136 C CA . GLY A 1 166 ? -25.716 -15.458 18.916 1.00 69.94 166 GLY A CA 1
ATOM 1137 C C . GLY A 1 166 ? -25.914 -13.981 18.558 1.00 69.94 166 GLY A C 1
ATOM 1138 O O . GLY A 1 166 ? -26.116 -13.655 17.390 1.00 69.94 166 GLY A O 1
ATOM 1139 N N . ALA A 1 167 ? -25.790 -13.093 19.547 1.00 82.56 167 ALA A N 1
ATOM 1140 C CA . ALA A 1 167 ? -25.730 -11.648 19.349 1.00 82.56 167 ALA A CA 1
ATOM 1141 C C . ALA A 1 167 ? -24.358 -11.102 19.784 1.00 82.56 167 ALA A C 1
ATOM 1143 O O . ALA A 1 167 ? -23.711 -11.677 20.662 1.00 82.56 167 ALA A O 1
ATOM 1144 N N . SER A 1 168 ? -23.916 -9.990 19.195 1.00 87.94 168 SER A N 1
ATOM 1145 C CA . SER A 1 168 ? -22.592 -9.392 19.431 1.00 87.94 168 SER A CA 1
ATOM 1146 C C . SER A 1 168 ? -22.633 -7.860 19.447 1.00 87.94 168 SER A C 1
ATOM 1148 O O . SER A 1 168 ? -23.491 -7.245 18.821 1.00 87.94 168 SER A O 1
ATOM 1150 N N . LEU A 1 169 ? -21.706 -7.230 20.173 1.00 90.69 169 LEU A N 1
ATOM 1151 C CA . LEU A 1 169 ? -21.571 -5.773 20.234 1.00 90.69 169 LEU A CA 1
ATOM 1152 C C . LEU A 1 169 ? -20.902 -5.263 18.944 1.00 90.69 169 LEU A C 1
ATOM 1154 O O . LEU A 1 169 ? -19.691 -5.405 18.777 1.00 90.69 169 LEU A O 1
ATOM 1158 N N . VAL A 1 170 ? -21.695 -4.705 18.021 1.00 90.19 170 VAL A N 1
ATOM 1159 C CA . VAL A 1 170 ? -21.214 -4.242 16.698 1.00 90.19 170 VAL A CA 1
ATOM 1160 C C . VAL A 1 170 ? -21.005 -2.730 16.623 1.00 90.19 170 VAL A C 1
ATOM 1162 O O . VAL A 1 170 ? -20.196 -2.261 15.825 1.00 90.19 170 VAL A O 1
ATOM 1165 N N . ASN A 1 171 ? -21.675 -1.967 17.488 1.00 94.56 171 ASN A N 1
ATOM 1166 C CA . ASN A 1 171 ? -21.358 -0.567 17.752 1.00 94.56 171 ASN A CA 1
ATOM 1167 C C . ASN A 1 171 ? -21.389 -0.302 19.260 1.00 94.56 171 ASN A C 1
ATOM 1169 O O . ASN A 1 171 ? -22.274 -0.803 19.955 1.00 94.56 171 ASN A O 1
ATOM 1173 N N . ALA A 1 172 ? -20.466 0.530 19.737 1.00 92.62 172 ALA A N 1
ATOM 1174 C CA . ALA A 1 172 ? -20.550 1.188 21.034 1.00 92.62 172 ALA A CA 1
ATOM 1175 C C . ALA A 1 172 ? -20.182 2.671 20.873 1.00 92.62 172 ALA A C 1
ATOM 1177 O O . ALA A 1 172 ? -19.328 3.016 20.058 1.00 92.62 172 ALA A O 1
ATOM 1178 N N . SER A 1 173 ? -20.831 3.564 21.610 1.00 95.94 173 SER A N 1
ATOM 1179 C CA . SER A 1 173 ? -20.683 5.010 21.440 1.00 95.94 173 SER A CA 1
ATOM 1180 C C . SER A 1 173 ? -20.987 5.786 22.720 1.00 95.94 173 SER A C 1
ATOM 1182 O O . SER A 1 173 ? -21.675 5.289 23.611 1.00 95.94 173 SER A O 1
ATOM 1184 N N . THR A 1 174 ? -20.507 7.028 22.790 1.00 95.81 174 THR A N 1
ATOM 1185 C CA . THR A 1 174 ? -20.874 7.984 23.842 1.00 95.81 174 THR A CA 1
ATOM 1186 C C . THR A 1 174 ? -21.084 9.366 23.240 1.00 95.81 174 THR A C 1
ATOM 1188 O O . THR A 1 174 ? -20.177 9.913 22.613 1.00 95.81 174 THR A O 1
ATOM 1191 N N . ARG A 1 175 ? -22.259 9.964 23.470 1.00 95.44 175 ARG A N 1
ATOM 1192 C CA . ARG A 1 175 ? -22.507 11.391 23.224 1.00 95.44 175 ARG A CA 1
ATOM 1193 C C . ARG A 1 175 ? -22.339 12.158 24.527 1.00 95.44 175 ARG A C 1
ATOM 1195 O O . ARG A 1 175 ? -23.071 11.891 25.477 1.00 95.44 175 ARG A O 1
ATOM 1202 N N . ALA A 1 176 ? -21.399 13.094 24.576 1.00 94.94 176 ALA A N 1
ATOM 1203 C CA . ALA A 1 176 ? -21.082 13.862 25.778 1.00 94.94 176 ALA A CA 1
ATOM 1204 C C . ALA A 1 176 ? -20.409 15.200 25.435 1.00 94.94 176 ALA A C 1
ATOM 1206 O O . ALA A 1 176 ? -20.014 15.446 24.295 1.00 94.94 176 ALA A O 1
ATOM 1207 N N . PHE A 1 177 ? -20.274 16.064 26.438 1.00 94.88 177 PHE A N 1
ATOM 1208 C CA . PHE A 1 177 ? -19.542 17.319 26.316 1.00 94.88 177 PHE A CA 1
ATOM 1209 C C . PHE A 1 177 ? -18.024 17.093 26.314 1.00 94.88 177 PHE A C 1
ATOM 1211 O O . PHE A 1 177 ? -17.492 16.358 27.146 1.00 94.88 177 PHE A O 1
ATOM 1218 N N . VAL A 1 178 ? -17.336 17.767 25.396 1.00 96.00 178 VAL A N 1
ATOM 1219 C CA . VAL A 1 178 ? -15.879 17.823 25.276 1.00 96.00 178 VAL A CA 1
ATOM 1220 C C . VAL A 1 178 ? -15.393 19.123 25.910 1.00 96.00 178 VAL A C 1
ATOM 1222 O O . VAL A 1 178 ? -15.694 20.209 25.411 1.00 96.00 178 VAL A O 1
ATOM 1225 N N . GLY A 1 179 ? -14.656 19.013 27.015 1.00 92.94 179 GLY A N 1
ATOM 1226 C CA . GLY A 1 179 ? -13.970 20.127 27.666 1.00 92.94 179 GLY A CA 1
ATOM 1227 C C . GLY A 1 179 ? -12.508 20.272 27.227 1.00 92.94 179 GLY A C 1
ATOM 1228 O O . GLY A 1 179 ? -12.071 19.701 26.230 1.00 92.94 179 GLY A O 1
ATOM 1229 N N . THR A 1 180 ? -11.743 21.035 28.009 1.00 92.19 180 THR A N 1
ATOM 1230 C CA . THR A 1 180 ? -10.309 21.305 27.804 1.00 92.19 180 THR A CA 1
ATOM 1231 C C . THR A 1 180 ? -9.457 20.727 28.938 1.00 92.19 180 THR A C 1
ATOM 1233 O O . THR A 1 180 ? -9.961 20.442 30.031 1.00 92.19 180 THR A O 1
ATOM 1236 N N . GLY A 1 181 ? -8.154 20.547 28.690 1.00 88.62 181 GLY A N 1
ATOM 1237 C CA . GLY A 1 181 ? -7.233 19.939 29.660 1.00 88.62 181 GLY A CA 1
ATOM 1238 C C . GLY A 1 181 ? -7.704 18.543 30.074 1.00 88.62 181 GLY A C 1
ATOM 1239 O O . GLY A 1 181 ? -8.099 17.746 29.228 1.00 88.62 181 GLY A O 1
ATOM 1240 N N . ASP A 1 182 ? -7.757 18.263 31.375 1.00 81.06 182 ASP A N 1
ATOM 1241 C CA . ASP A 1 182 ? -8.225 16.972 31.907 1.00 81.06 182 ASP A CA 1
ATOM 1242 C C . ASP A 1 182 ? -9.721 16.674 31.649 1.00 81.06 182 ASP A C 1
ATOM 1244 O O . ASP A 1 182 ? -10.183 15.555 31.894 1.00 81.06 182 ASP A O 1
ATOM 1248 N N . ASN A 1 183 ? -10.480 17.655 31.140 1.00 85.38 183 ASN A N 1
ATOM 1249 C CA . ASN A 1 183 ? -11.905 17.542 30.808 1.00 85.38 183 ASN A CA 1
ATOM 1250 C C . ASN A 1 183 ? -12.176 17.215 29.327 1.00 85.38 183 ASN A C 1
ATOM 1252 O O . ASN A 1 183 ? -13.333 17.257 28.905 1.00 85.38 183 ASN A O 1
ATOM 1256 N N . VAL A 1 184 ? -11.148 16.901 28.530 1.00 92.38 184 VAL A N 1
ATOM 1257 C CA . VAL A 1 184 ? -11.344 16.293 27.200 1.00 92.38 184 VAL A CA 1
ATOM 1258 C C . VAL A 1 184 ? -12.107 14.967 27.318 1.00 92.38 184 VAL A C 1
ATOM 1260 O O . VAL A 1 184 ? -12.089 14.311 28.363 1.00 92.38 184 VAL A O 1
ATOM 1263 N N . LEU A 1 185 ? -12.801 14.566 26.253 1.00 93.25 185 LEU A N 1
ATOM 1264 C CA . LEU A 1 185 ? -13.661 13.385 26.276 1.00 93.25 185 LEU A CA 1
ATOM 1265 C C . LEU A 1 185 ? -12.833 12.125 25.996 1.00 93.25 185 LEU A C 1
ATOM 1267 O O . LEU A 1 185 ? -12.181 12.032 24.956 1.00 93.25 185 LEU A O 1
ATOM 1271 N N . ILE A 1 186 ? -12.854 11.155 26.919 1.00 89.12 186 ILE A N 1
ATOM 1272 C CA . ILE A 1 186 ? -12.003 9.954 26.845 1.00 89.12 186 ILE A CA 1
ATOM 1273 C C . ILE A 1 186 ? -12.840 8.669 26.962 1.00 89.12 186 ILE A C 1
ATOM 1275 O O . ILE A 1 186 ? -13.075 8.187 28.076 1.00 89.12 186 ILE A O 1
ATOM 1279 N N . PRO A 1 187 ? -13.286 8.087 25.833 1.00 92.94 187 PRO A N 1
ATOM 1280 C CA . PRO A 1 187 ? -13.754 6.706 25.776 1.00 92.94 187 PRO A CA 1
ATOM 1281 C C . PRO A 1 187 ? -12.593 5.703 25.764 1.00 92.94 187 PRO A C 1
ATOM 1283 O O . PRO A 1 187 ? -11.846 5.584 24.790 1.00 92.94 187 PRO A O 1
ATOM 1286 N N . GLY A 1 188 ? -12.470 4.935 26.842 1.00 92.62 188 GLY A N 1
ATOM 1287 C CA . GLY A 1 188 ? -11.737 3.673 26.862 1.00 92.62 188 GLY A CA 1
ATOM 1288 C C . GLY A 1 188 ? -12.569 2.532 26.275 1.00 92.62 188 GLY A C 1
ATOM 1289 O O . GLY A 1 188 ? -13.795 2.522 26.395 1.00 92.62 188 GLY A O 1
ATOM 1290 N N . PHE A 1 189 ? -11.913 1.559 25.648 1.00 95.44 189 PHE A N 1
ATOM 1291 C CA . PHE A 1 189 ? -12.553 0.349 25.128 1.00 95.44 189 PHE A CA 1
ATOM 1292 C C . PHE A 1 189 ? -11.581 -0.835 25.074 1.00 95.44 189 PHE A C 1
ATOM 1294 O O . PHE A 1 189 ? -10.361 -0.662 25.048 1.00 95.44 189 PHE A O 1
ATOM 1301 N N . VAL A 1 190 ? -12.128 -2.049 25.046 1.00 90.44 190 VAL A N 1
ATOM 1302 C CA . VAL A 1 190 ? -11.371 -3.304 25.028 1.00 90.44 190 VAL A CA 1
ATOM 1303 C C . VAL A 1 190 ? -11.766 -4.145 23.817 1.00 90.44 190 VAL A C 1
ATOM 1305 O O . VAL A 1 190 ? -12.948 -4.400 23.564 1.00 90.44 190 VAL A O 1
ATOM 1308 N N . VAL A 1 191 ? -10.749 -4.624 23.100 1.00 89.31 191 VAL A N 1
ATOM 1309 C CA . VAL A 1 191 ? -10.866 -5.723 22.134 1.00 89.31 191 VAL A CA 1
ATOM 1310 C C . VAL A 1 191 ? -10.498 -7.022 22.856 1.00 89.31 191 VAL A C 1
ATOM 1312 O O . VAL A 1 191 ? -9.497 -7.071 23.569 1.00 89.31 191 VAL A O 1
ATOM 1315 N N . SER A 1 192 ? -11.294 -8.077 22.690 1.00 83.19 192 SER A N 1
ATOM 1316 C CA . SER A 1 192 ? -11.108 -9.370 23.366 1.00 83.19 192 SER A CA 1
ATOM 1317 C C . SER A 1 192 ? -11.322 -10.540 22.406 1.00 83.19 192 SER A C 1
ATOM 1319 O O . SER A 1 192 ? -12.212 -10.477 21.560 1.00 83.19 192 SER A O 1
ATOM 1321 N N . GLY A 1 193 ? -10.534 -11.608 22.553 1.00 80.44 193 GLY A N 1
ATOM 1322 C CA . GLY A 1 193 ? -10.504 -12.774 21.660 1.00 80.44 193 GLY A CA 1
ATOM 1323 C C . GLY A 1 193 ? -9.135 -12.964 20.996 1.00 80.44 193 GLY A C 1
ATOM 1324 O O . GLY A 1 193 ? -8.158 -12.333 21.393 1.00 80.44 193 GLY A O 1
ATOM 1325 N N . THR A 1 194 ? -9.071 -13.840 19.997 1.00 72.38 194 THR A N 1
ATOM 1326 C CA . THR A 1 194 ? -7.879 -14.143 19.190 1.00 72.38 194 THR A CA 1
ATOM 1327 C C . THR A 1 194 ? -7.953 -13.493 17.807 1.00 72.38 194 THR A C 1
ATOM 1329 O O . THR A 1 194 ? -9.038 -13.277 17.260 1.00 72.38 194 THR A O 1
ATOM 1332 N N . GLY A 1 195 ? -6.791 -13.131 17.260 1.00 72.06 195 GLY A N 1
ATOM 1333 C CA . GLY A 1 195 ? -6.685 -12.298 16.062 1.00 72.06 195 GLY A CA 1
ATOM 1334 C C . GLY A 1 195 ? -6.905 -10.804 16.341 1.00 72.06 195 GLY A C 1
ATOM 1335 O O . GLY A 1 195 ? -6.633 -10.298 17.433 1.00 72.06 195 GLY A O 1
ATOM 1336 N N . TYR A 1 196 ? -7.393 -10.099 15.325 1.00 79.31 196 TYR A N 1
ATOM 1337 C CA . TYR A 1 196 ? -7.477 -8.645 15.241 1.00 79.31 196 TYR A CA 1
ATOM 1338 C C . TYR A 1 196 ? -8.877 -8.203 14.816 1.00 79.31 196 TYR A C 1
ATOM 1340 O O . TYR A 1 196 ? -9.493 -8.825 13.952 1.00 79.31 196 TYR A O 1
ATOM 1348 N N . LEU A 1 197 ? -9.366 -7.099 15.383 1.00 84.31 197 LEU A N 1
ATOM 1349 C CA . LEU A 1 197 ? -10.659 -6.501 15.058 1.00 84.31 197 LEU A CA 1
ATOM 1350 C C . LEU A 1 197 ? -10.474 -5.209 14.258 1.00 84.31 197 LEU A C 1
ATOM 1352 O O . LEU A 1 197 ? -9.853 -4.260 14.749 1.00 84.31 197 LEU A O 1
ATOM 1356 N N . ARG A 1 198 ? -11.046 -5.144 13.051 1.00 86.25 198 ARG A N 1
ATOM 1357 C CA . ARG A 1 198 ? -11.101 -3.911 12.253 1.00 86.25 198 ARG A CA 1
ATOM 1358 C C . ARG A 1 198 ? -12.187 -2.992 12.813 1.00 86.25 198 ARG A C 1
ATOM 1360 O O . ARG A 1 198 ? -13.321 -3.425 13.020 1.00 86.25 198 ARG A O 1
ATOM 1367 N N . LEU A 1 199 ? -11.835 -1.737 13.077 1.00 91.25 199 LEU A N 1
ATOM 1368 C CA . LEU A 1 199 ? -12.670 -0.750 13.763 1.00 91.25 199 LEU A CA 1
ATOM 1369 C C . LEU A 1 199 ? -12.682 0.574 12.999 1.00 91.25 199 LEU A C 1
ATOM 1371 O O . LEU A 1 199 ? -11.625 1.134 12.705 1.00 91.25 199 LEU A O 1
ATOM 1375 N N . LEU A 1 200 ? -13.876 1.109 12.751 1.00 94.12 200 LEU A N 1
ATOM 1376 C CA . LEU A 1 200 ? -14.054 2.528 12.448 1.00 94.12 200 LEU A CA 1
ATOM 1377 C C . LEU A 1 200 ? -14.331 3.264 13.760 1.00 94.12 200 LEU A C 1
ATOM 1379 O O . LEU A 1 200 ? -15.322 2.990 14.436 1.00 94.12 200 LEU A O 1
ATOM 1383 N N . ILE A 1 201 ? -13.455 4.204 14.091 1.00 97.75 201 ILE A N 1
ATOM 1384 C CA . ILE A 1 201 ? -13.566 5.113 15.228 1.00 97.75 201 ILE A CA 1
ATOM 1385 C C . ILE A 1 201 ? -13.926 6.492 14.677 1.00 97.75 201 ILE A C 1
ATOM 1387 O O . ILE A 1 201 ? -13.280 6.967 13.745 1.00 97.75 201 ILE A O 1
ATOM 1391 N N . ARG A 1 202 ? -14.947 7.144 15.229 1.00 97.44 202 ARG A N 1
ATOM 1392 C CA . ARG A 1 202 ? -15.405 8.483 14.820 1.00 97.44 202 ARG A CA 1
ATOM 1393 C C . ARG A 1 202 ? -15.514 9.407 16.023 1.00 97.44 202 ARG A C 1
ATOM 1395 O O . ARG A 1 202 ? -15.907 8.953 17.091 1.00 97.44 202 ARG A O 1
ATOM 1402 N N . ALA A 1 203 ? -15.228 10.687 15.817 1.00 97.75 203 ALA A N 1
ATOM 1403 C CA . ALA A 1 203 ? -15.558 11.788 16.710 1.00 97.75 203 ALA A CA 1
ATOM 1404 C C . ALA A 1 203 ? -16.365 12.818 15.910 1.00 97.75 203 ALA A C 1
ATOM 1406 O O . ALA A 1 203 ? -15.817 13.619 15.153 1.00 97.75 203 ALA A O 1
ATOM 1407 N N . VAL A 1 204 ? -17.688 12.741 16.034 1.00 97.62 204 VAL A N 1
ATOM 1408 C CA . VAL A 1 204 ? -18.629 13.575 15.282 1.00 97.62 204 VAL A CA 1
ATOM 1409 C C . VAL A 1 204 ? -18.972 14.817 16.094 1.00 97.62 204 VAL A C 1
ATOM 1411 O O . VAL A 1 204 ? -19.384 14.717 17.252 1.00 97.62 204 VAL A O 1
ATOM 1414 N N . GLY A 1 205 ? -18.827 15.975 15.462 1.00 97.25 205 GLY A N 1
ATOM 1415 C CA . GLY A 1 205 ? -19.140 17.296 15.991 1.00 97.25 205 GLY A CA 1
ATOM 1416 C C . GLY A 1 205 ? -20.054 18.025 15.006 1.00 97.25 205 GLY A C 1
ATOM 1417 O O . GLY A 1 205 ? -21.274 17.961 15.188 1.00 97.25 205 GLY A O 1
ATOM 1418 N N . PRO A 1 206 ? -19.526 18.626 13.919 1.00 96.50 206 PRO A N 1
ATOM 1419 C CA . PRO A 1 206 ? -20.333 19.237 12.860 1.00 96.50 206 PRO A CA 1
ATOM 1420 C C . PRO A 1 206 ? -21.494 18.364 12.365 1.00 96.50 206 PRO A C 1
ATOM 1422 O O . PRO A 1 206 ? -22.615 18.860 12.225 1.00 96.50 206 PRO A O 1
ATOM 1425 N N . GLY A 1 207 ? -21.271 17.059 12.170 1.00 93.06 207 GLY A N 1
ATOM 1426 C CA . GLY A 1 207 ? -22.293 16.118 11.711 1.00 93.06 207 GLY A CA 1
ATOM 1427 C C . GLY A 1 207 ? -23.499 15.968 12.649 1.00 93.06 207 GLY A C 1
ATOM 1428 O O . GLY A 1 207 ? -24.576 15.586 12.195 1.00 93.06 207 GLY A O 1
ATOM 1429 N N . LEU A 1 208 ? -23.375 16.318 13.937 1.00 93.44 208 LEU A N 1
ATOM 1430 C CA . LEU A 1 208 ? -24.477 16.244 14.905 1.00 93.44 208 LEU A CA 1
ATOM 1431 C C . LEU A 1 208 ? -25.517 17.360 14.751 1.00 93.44 208 LEU A C 1
ATOM 1433 O O . LEU A 1 208 ? -26.655 17.202 15.202 1.00 93.44 208 LEU A O 1
ATOM 1437 N N . THR A 1 209 ? -25.164 18.462 14.087 1.00 89.44 209 THR A N 1
ATOM 1438 C CA . THR A 1 209 ? -26.093 19.576 13.834 1.00 89.44 209 THR A CA 1
ATOM 1439 C C . THR A 1 209 ? -27.303 19.128 13.006 1.00 89.44 209 THR A C 1
ATOM 1441 O O . THR A 1 209 ? -28.434 19.498 13.317 1.00 89.44 209 THR A O 1
ATOM 1444 N N . GLY A 1 210 ? -27.097 18.221 12.041 1.00 83.56 210 GLY A N 1
ATOM 1445 C CA . GLY A 1 210 ? -28.160 17.593 11.244 1.00 83.56 210 GLY A CA 1
ATOM 1446 C C . GLY A 1 210 ? -29.121 16.695 12.038 1.00 83.56 210 GLY A C 1
ATOM 1447 O O . GLY A 1 210 ? -30.190 16.359 11.536 1.00 83.56 210 GLY A O 1
ATOM 1448 N N . PHE A 1 211 ? -28.779 16.348 13.283 1.00 85.69 211 PHE A N 1
ATOM 1449 C CA . PHE A 1 211 ? -29.624 15.593 14.217 1.00 85.69 211 PHE A CA 1
ATOM 1450 C C . PHE A 1 211 ? -30.218 16.478 15.329 1.00 85.69 211 PHE A C 1
ATOM 1452 O O . PHE A 1 211 ? -30.705 15.964 16.335 1.00 85.69 211 PHE A O 1
ATOM 1459 N N . GLY A 1 212 ? -30.164 17.808 15.179 1.00 87.00 212 GLY A N 1
ATOM 1460 C CA . GLY A 1 212 ? -30.715 18.763 16.146 1.00 87.00 212 GLY A CA 1
ATOM 1461 C C . GLY A 1 212 ? -29.904 18.906 17.439 1.00 87.00 212 GLY A C 1
ATOM 1462 O O . GLY A 1 212 ? -30.416 19.431 18.428 1.00 87.00 212 GLY A O 1
ATOM 1463 N N . VAL A 1 213 ? -28.647 18.445 17.467 1.00 87.75 213 VAL A N 1
ATOM 1464 C CA . VAL A 1 213 ? -27.763 18.621 18.629 1.00 87.75 213 VAL A CA 1
ATOM 1465 C C . VAL A 1 213 ? -27.202 20.044 18.625 1.00 87.75 213 VAL A C 1
ATOM 1467 O O . VAL A 1 213 ? -26.203 20.346 17.972 1.00 87.75 213 VAL A O 1
ATOM 1470 N N . ASN A 1 214 ? -27.862 20.927 19.369 1.00 85.94 214 ASN A N 1
ATOM 1471 C CA . ASN A 1 214 ? -27.381 22.285 19.614 1.00 85.94 214 ASN A CA 1
ATOM 1472 C C . ASN A 1 214 ? -26.078 22.266 20.432 1.00 85.94 214 ASN A C 1
ATOM 1474 O O . ASN A 1 214 ? -25.900 21.421 21.307 1.00 85.94 214 ASN A O 1
ATOM 1478 N N . GLY A 1 215 ? -25.174 23.214 20.165 1.00 91.38 215 GLY A N 1
ATOM 1479 C CA . GLY A 1 215 ? -23.891 23.299 20.874 1.00 91.38 215 GLY A CA 1
ATOM 1480 C C . GLY A 1 215 ? -22.945 22.126 20.591 1.00 91.38 215 GLY A C 1
ATOM 1481 O O . GLY A 1 215 ? -22.153 21.758 21.460 1.00 91.38 215 GLY A O 1
ATOM 1482 N N . ALA A 1 216 ? -23.040 21.508 19.410 1.00 95.12 216 ALA A N 1
ATOM 1483 C CA . ALA A 1 216 ? -22.070 20.516 18.964 1.00 95.12 216 ALA A CA 1
ATOM 1484 C C . ALA A 1 216 ? -20.665 21.133 18.812 1.00 95.12 216 ALA A C 1
ATOM 1486 O O . ALA A 1 216 ? -20.531 22.302 18.444 1.00 95.12 216 ALA A O 1
ATOM 1487 N N . LEU A 1 217 ? -19.621 20.354 19.101 1.00 97.19 217 LEU A N 1
ATOM 1488 C CA . LEU A 1 217 ? -18.232 20.781 18.940 1.00 97.19 217 LEU A CA 1
ATOM 1489 C C . LEU A 1 217 ? -17.958 21.061 17.455 1.00 97.19 217 LEU A C 1
ATOM 1491 O O . LEU A 1 217 ? -18.200 20.204 16.612 1.00 97.19 217 LEU A O 1
ATOM 1495 N N . ALA A 1 218 ? -17.472 22.259 17.129 1.00 96.94 218 ALA A N 1
ATOM 1496 C CA . ALA A 1 218 ? -17.317 22.701 15.739 1.00 96.94 218 ALA A CA 1
ATOM 1497 C C . ALA A 1 218 ? -16.102 22.094 15.009 1.00 96.94 218 ALA A C 1
ATOM 1499 O O . ALA A 1 218 ? -16.038 22.171 13.783 1.00 96.94 218 ALA A O 1
ATOM 1500 N N . ASP A 1 219 ? -15.142 21.545 15.759 1.00 97.19 219 ASP A N 1
ATOM 1501 C CA . ASP A 1 219 ? -13.830 21.123 15.250 1.00 97.19 219 ASP A CA 1
ATOM 1502 C C . ASP A 1 219 ? -13.219 19.996 16.131 1.00 97.19 219 ASP A C 1
ATOM 1504 O O . ASP A 1 219 ? -12.274 20.235 16.889 1.00 97.19 219 ASP A O 1
ATOM 1508 N N . PRO A 1 220 ? -13.837 18.797 16.193 1.00 97.69 220 PRO A N 1
ATOM 1509 C CA . PRO A 1 220 ? -13.341 17.651 16.963 1.00 97.69 220 PRO A CA 1
ATOM 1510 C C . PRO A 1 220 ? -12.115 16.973 16.339 1.00 97.69 220 PRO A C 1
ATOM 1512 O O . PRO A 1 220 ? -12.202 16.395 15.265 1.00 97.69 220 PRO A O 1
ATOM 1515 N N . THR A 1 221 ? -11.026 16.870 17.098 1.00 96.81 221 THR A N 1
ATOM 1516 C CA . THR A 1 221 ? -9.950 15.902 16.827 1.00 96.81 221 THR A CA 1
ATOM 1517 C C . THR A 1 221 ? -10.228 14.560 17.512 1.00 96.81 221 THR A C 1
ATOM 1519 O O . THR A 1 221 ? -10.949 14.497 18.512 1.00 96.81 221 THR A O 1
ATOM 1522 N N . VAL A 1 222 ? -9.612 13.477 17.030 1.00 97.31 222 VAL A N 1
ATOM 1523 C CA . VAL A 1 222 ? -9.525 12.196 17.746 1.00 97.31 222 VAL A CA 1
ATOM 1524 C C . VAL A 1 222 ? -8.118 11.612 17.663 1.00 97.31 222 VAL A C 1
ATOM 1526 O O . VAL A 1 222 ? -7.530 11.521 16.590 1.00 97.31 222 VAL A O 1
ATOM 1529 N N . THR A 1 223 ? -7.580 11.162 18.796 1.00 89.12 223 THR A N 1
ATOM 1530 C CA . THR A 1 223 ? -6.323 10.401 18.856 1.00 89.12 223 THR A CA 1
ATOM 1531 C C . THR A 1 223 ? -6.545 9.075 19.573 1.00 89.12 223 THR A C 1
ATOM 1533 O O . THR A 1 223 ? -7.076 9.038 20.681 1.00 89.12 223 THR A O 1
ATOM 1536 N N . LEU A 1 224 ? -6.151 7.980 18.928 1.00 91.62 224 LEU A N 1
ATOM 1537 C CA . LEU A 1 224 ? -6.227 6.617 19.447 1.00 91.62 224 LEU A CA 1
ATOM 1538 C C . LEU A 1 224 ? -4.916 6.254 20.152 1.00 91.62 224 LEU A C 1
ATOM 1540 O O . LEU A 1 224 ? -3.847 6.399 19.563 1.00 91.62 224 LEU A O 1
ATOM 1544 N N . PHE A 1 225 ? -5.000 5.704 21.362 1.00 79.75 225 PHE A N 1
ATOM 1545 C CA . PHE A 1 225 ? -3.860 5.255 22.162 1.00 79.75 225 PHE A CA 1
ATOM 1546 C C . PHE A 1 225 ? -3.980 3.783 22.583 1.00 79.75 225 PHE A C 1
ATOM 1548 O O . PHE A 1 225 ? -5.080 3.258 22.770 1.00 79.75 225 PHE A O 1
ATOM 1555 N N . ARG A 1 226 ? -2.829 3.143 22.835 1.00 78.00 226 ARG A N 1
ATOM 1556 C CA . ARG A 1 226 ? -2.698 1.969 23.715 1.00 78.00 226 ARG A CA 1
ATOM 1557 C C . ARG A 1 226 ? -1.741 2.340 24.849 1.00 78.00 226 ARG A C 1
ATOM 1559 O O . ARG A 1 226 ? -0.562 2.593 24.607 1.00 78.00 226 ARG A O 1
ATOM 1566 N N . GLY A 1 227 ? -2.240 2.383 26.084 1.00 77.94 227 GLY A N 1
ATOM 1567 C CA . GLY A 1 227 ? -1.483 2.955 27.202 1.00 77.94 227 GLY A CA 1
ATOM 1568 C C . GLY A 1 227 ? -1.164 4.430 26.938 1.00 77.94 227 GLY A C 1
ATOM 1569 O O . GLY A 1 227 ? -2.066 5.209 26.649 1.00 77.94 227 GLY A O 1
ATOM 1570 N N . THR A 1 228 ? 0.113 4.807 26.999 1.00 72.06 228 THR A N 1
ATOM 1571 C CA . THR A 1 228 ? 0.596 6.161 26.665 1.00 72.06 228 THR A CA 1
ATOM 1572 C C . THR A 1 228 ? 0.991 6.337 25.193 1.00 72.06 228 THR A C 1
ATOM 1574 O O . THR A 1 228 ? 1.279 7.454 24.770 1.00 72.06 228 THR A O 1
ATOM 1577 N N . THR A 1 229 ? 1.016 5.267 24.391 1.00 62.69 229 THR A N 1
ATOM 1578 C CA . THR A 1 229 ? 1.457 5.314 22.989 1.00 62.69 229 THR A CA 1
ATOM 1579 C C . THR A 1 229 ? 0.297 5.666 22.063 1.00 62.69 229 THR A C 1
ATOM 1581 O O . THR A 1 229 ? -0.661 4.898 21.961 1.00 62.69 229 THR A O 1
ATOM 1584 N N . ALA A 1 230 ? 0.396 6.797 21.359 1.00 69.31 230 ALA A N 1
ATOM 1585 C CA . ALA A 1 230 ? -0.514 7.133 20.267 1.00 69.31 230 ALA A CA 1
ATOM 1586 C C . ALA A 1 230 ? -0.295 6.174 19.082 1.00 69.31 230 ALA A C 1
ATOM 1588 O O . ALA A 1 230 ? 0.840 5.925 18.681 1.00 69.31 230 ALA A O 1
ATOM 1589 N N . LEU A 1 231 ? -1.385 5.633 18.537 1.00 59.41 231 LEU A N 1
ATOM 1590 C CA . LEU A 1 231 ? -1.396 4.699 17.406 1.00 59.41 231 LEU A CA 1
ATOM 1591 C C . LEU A 1 231 ? -1.843 5.371 16.103 1.00 59.41 231 LEU A C 1
ATOM 1593 O O . LEU A 1 231 ? -1.375 5.008 15.030 1.00 59.41 231 LEU A O 1
ATOM 1597 N N . ALA A 1 232 ? -2.771 6.325 16.198 1.00 71.19 232 ALA A N 1
ATOM 1598 C CA . ALA A 1 232 ? -3.292 7.100 15.077 1.00 71.19 232 ALA A CA 1
ATOM 1599 C C . ALA A 1 232 ? -3.924 8.401 15.592 1.00 71.19 232 ALA A C 1
ATOM 1601 O O . ALA A 1 232 ? -4.427 8.444 16.716 1.00 71.19 232 ALA A O 1
ATOM 1602 N N . THR A 1 233 ? -3.942 9.441 14.763 1.00 83.38 233 THR A N 1
ATOM 1603 C CA . THR A 1 233 ? -4.641 10.703 15.035 1.00 83.38 233 THR A CA 1
ATOM 1604 C C . THR A 1 233 ? -5.367 11.174 13.777 1.00 83.38 233 THR A C 1
ATOM 1606 O O . THR A 1 233 ? -4.918 10.897 12.664 1.00 83.38 233 THR A O 1
ATOM 1609 N N . ASN A 1 234 ? -6.503 11.847 13.940 1.00 89.38 234 ASN A N 1
ATOM 1610 C CA . ASN A 1 234 ? -7.197 12.537 12.864 1.00 89.38 234 ASN A CA 1
ATOM 1611 C C . ASN A 1 234 ? -7.878 13.807 13.392 1.00 89.38 234 ASN A C 1
ATOM 1613 O O . ASN A 1 234 ? -8.359 13.854 14.521 1.00 89.38 234 ASN A O 1
ATOM 1617 N N . ASP A 1 235 ? -7.899 14.820 12.539 1.00 88.12 235 ASP A N 1
ATOM 1618 C CA . ASP A 1 235 ? -8.402 16.171 12.801 1.00 88.12 235 ASP A CA 1
ATOM 1619 C C . ASP A 1 235 ? -9.562 16.499 11.845 1.00 88.12 235 ASP A C 1
ATOM 1621 O O . ASP A 1 235 ? -10.622 16.943 12.262 1.00 88.12 235 ASP A O 1
ATOM 1625 N N . ASN A 1 236 ? -9.406 16.153 10.565 1.00 90.19 236 ASN A N 1
ATOM 1626 C CA . ASN A 1 236 ? -10.442 16.269 9.547 1.00 90.19 236 ASN A CA 1
ATOM 1627 C C . ASN A 1 236 ? -10.552 14.940 8.773 1.00 90.19 236 ASN A C 1
ATOM 1629 O O . ASN A 1 236 ? -9.569 14.465 8.193 1.00 90.19 236 ASN A O 1
ATOM 1633 N N . TRP A 1 237 ? -11.734 14.312 8.748 1.00 89.19 237 TRP A N 1
ATOM 1634 C CA . TRP A 1 237 ? -11.900 12.974 8.158 1.00 89.19 237 TRP A CA 1
ATOM 1635 C C . TRP A 1 237 ? -11.720 12.972 6.634 1.00 89.19 237 TRP A C 1
ATOM 1637 O O . TRP A 1 237 ? -11.115 12.057 6.078 1.00 89.19 237 TRP A O 1
ATOM 1647 N N . SER A 1 238 ? -12.238 13.997 5.946 1.00 84.19 238 SER A N 1
ATOM 1648 C CA . SER A 1 238 ? -12.281 14.039 4.478 1.00 84.19 238 SER A CA 1
ATOM 1649 C C . SER A 1 238 ? -10.990 14.525 3.814 1.00 84.19 238 SER A C 1
ATOM 1651 O O . SER A 1 238 ? -10.907 14.504 2.589 1.00 84.19 238 SER A O 1
ATOM 1653 N N . THR A 1 239 ? -9.996 14.965 4.591 1.00 78.25 239 THR A N 1
ATOM 1654 C CA . THR A 1 239 ? -8.655 15.333 4.096 1.00 78.25 239 THR A CA 1
ATOM 1655 C C . THR A 1 239 ? -7.616 14.231 4.321 1.00 78.25 239 THR A C 1
ATOM 1657 O O . THR A 1 239 ? -6.512 14.318 3.787 1.00 78.25 239 THR A O 1
ATOM 1660 N N . ALA A 1 240 ? -7.955 13.175 5.069 1.00 65.00 240 ALA A N 1
ATOM 1661 C CA . ALA A 1 240 ? -7.080 12.027 5.273 1.00 65.00 240 ALA A CA 1
ATOM 1662 C C . ALA A 1 240 ? -6.864 11.239 3.968 1.00 65.00 240 ALA A C 1
ATOM 1664 O O . ALA A 1 240 ? -7.797 11.026 3.191 1.00 65.00 240 ALA A O 1
ATOM 1665 N N . ALA A 1 241 ? -5.650 1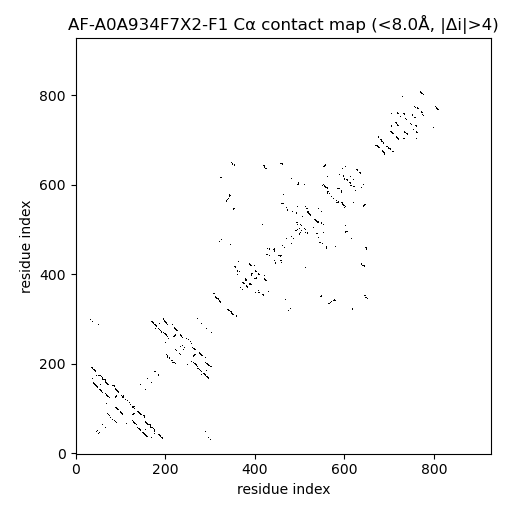0.720 3.755 1.00 60.91 241 ALA A N 1
ATOM 1666 C CA . ALA A 1 241 ? -5.296 9.967 2.544 1.00 60.91 241 ALA A CA 1
ATOM 1667 C C . ALA A 1 241 ? -6.166 8.711 2.304 1.00 60.91 241 ALA A C 1
ATOM 1669 O O . ALA A 1 241 ? -6.290 8.253 1.170 1.00 60.91 241 ALA A O 1
ATOM 1670 N N . ASN A 1 242 ? -6.797 8.176 3.355 1.00 63.09 242 ASN A N 1
ATOM 1671 C CA . ASN A 1 242 ? -7.715 7.036 3.319 1.00 63.09 242 ASN A CA 1
ATOM 1672 C C . ASN A 1 242 ? -9.203 7.427 3.482 1.00 63.09 242 ASN A C 1
ATOM 1674 O O . ASN A 1 242 ? -10.026 6.564 3.788 1.00 63.09 242 ASN A O 1
ATOM 1678 N N . ALA A 1 243 ? -9.587 8.692 3.259 1.00 69.81 243 ALA A N 1
ATOM 1679 C CA . ALA A 1 243 ? -10.969 9.170 3.422 1.00 69.81 243 ALA A CA 1
ATOM 1680 C C . ALA A 1 243 ? -12.018 8.334 2.653 1.00 69.81 243 ALA A C 1
ATOM 1682 O O . ALA A 1 243 ? -13.133 8.127 3.137 1.00 69.81 243 ALA A O 1
ATOM 1683 N N . ALA A 1 244 ? -11.658 7.791 1.483 1.00 64.81 244 ALA A N 1
ATOM 1684 C CA . ALA A 1 244 ? -12.514 6.881 0.718 1.00 64.81 244 ALA A CA 1
ATOM 1685 C C . ALA A 1 244 ? -12.757 5.536 1.438 1.00 64.81 244 ALA A C 1
ATOM 1687 O O . ALA A 1 244 ? -13.876 5.022 1.428 1.00 64.81 244 ALA A O 1
ATOM 1688 N N . GLU A 1 245 ? -11.744 4.985 2.115 1.00 67.38 245 GLU A N 1
ATOM 1689 C CA . GLU A 1 245 ? -11.894 3.778 2.937 1.00 67.38 245 GLU A CA 1
ATOM 1690 C C . GLU A 1 245 ? -12.719 4.051 4.195 1.00 67.38 245 GLU A C 1
ATOM 1692 O O . GLU A 1 245 ? -13.548 3.225 4.568 1.00 67.38 245 GLU A O 1
ATOM 1697 N N . VAL A 1 246 ? -12.530 5.217 4.824 1.00 72.12 246 VAL A N 1
ATOM 1698 C CA . VAL A 1 246 ? -13.329 5.678 5.970 1.00 72.12 246 VAL A CA 1
ATOM 1699 C C . VAL A 1 246 ? -14.810 5.784 5.586 1.00 72.12 246 VAL A C 1
ATOM 1701 O O . VAL A 1 246 ? -15.667 5.279 6.311 1.00 72.12 246 VAL A O 1
ATOM 1704 N N . ALA A 1 247 ? -15.121 6.364 4.422 1.00 76.19 247 ALA A N 1
ATOM 1705 C CA . ALA A 1 247 ? -16.488 6.449 3.906 1.00 76.19 247 ALA A CA 1
ATOM 1706 C C . ALA A 1 247 ? -17.090 5.063 3.601 1.00 76.19 247 ALA A C 1
ATOM 1708 O O . ALA A 1 247 ? -18.221 4.780 4.001 1.00 76.19 247 ALA A O 1
ATOM 1709 N N . ALA A 1 248 ? -16.332 4.176 2.947 1.00 68.62 248 ALA A N 1
ATOM 1710 C CA . ALA A 1 248 ? -16.775 2.811 2.657 1.00 68.62 248 ALA A CA 1
ATOM 1711 C C . ALA A 1 248 ? -16.988 1.980 3.938 1.00 68.62 248 ALA A C 1
ATOM 1713 O O . ALA A 1 248 ? -17.965 1.236 4.047 1.00 68.62 248 ALA A O 1
ATOM 1714 N N . ALA A 1 249 ? -16.117 2.141 4.938 1.00 75.06 249 ALA A N 1
ATOM 1715 C CA . ALA A 1 249 ? -16.257 1.526 6.254 1.00 75.06 249 ALA A CA 1
ATOM 1716 C C . ALA A 1 249 ? -17.498 2.045 6.997 1.00 75.06 249 ALA A C 1
ATOM 1718 O O . ALA A 1 249 ? -18.237 1.246 7.566 1.00 75.06 249 ALA A O 1
ATOM 1719 N N . ALA A 1 250 ? -17.771 3.354 6.940 1.00 78.88 250 ALA A N 1
ATOM 1720 C CA . ALA A 1 250 ? -18.962 3.952 7.542 1.00 78.88 250 ALA A CA 1
ATOM 1721 C C . ALA A 1 250 ? -20.251 3.394 6.918 1.00 78.88 250 ALA A C 1
ATOM 1723 O O . ALA A 1 250 ? -21.138 2.949 7.644 1.00 78.88 250 ALA A O 1
ATOM 1724 N N . ALA A 1 251 ? -20.316 3.328 5.583 1.00 78.19 251 ALA A N 1
ATOM 1725 C CA . ALA A 1 251 ? -21.442 2.730 4.869 1.00 78.19 251 ALA A CA 1
ATOM 1726 C C . ALA A 1 251 ? -21.628 1.239 5.217 1.00 78.19 251 ALA A C 1
ATOM 1728 O O . ALA A 1 251 ? -22.744 0.809 5.496 1.00 78.19 251 ALA A O 1
ATOM 1729 N N . THR A 1 252 ? -20.534 0.469 5.276 1.00 78.31 252 THR A N 1
ATOM 1730 C CA . THR A 1 252 ? -20.550 -0.960 5.654 1.00 78.31 252 THR A CA 1
ATOM 1731 C C . THR A 1 252 ? -21.055 -1.172 7.086 1.00 78.31 252 THR A C 1
ATOM 1733 O O . THR A 1 252 ? -21.772 -2.131 7.356 1.00 78.31 252 THR A O 1
ATOM 1736 N N . ALA A 1 253 ? -20.714 -0.263 8.002 1.00 79.94 253 ALA A N 1
ATOM 1737 C CA . ALA A 1 253 ? -21.132 -0.304 9.400 1.00 79.94 253 ALA A CA 1
ATOM 1738 C C . ALA A 1 253 ? -22.580 0.162 9.652 1.00 79.94 253 ALA A C 1
ATOM 1740 O O . ALA A 1 253 ? -23.054 0.079 10.785 1.00 79.94 253 ALA A O 1
ATOM 1741 N N . GLY A 1 254 ? -23.263 0.713 8.642 1.00 84.50 254 GLY A N 1
ATOM 1742 C CA . GLY A 1 254 ? -24.535 1.418 8.828 1.00 84.50 254 GLY A CA 1
ATOM 1743 C C . GLY A 1 254 ? -24.402 2.756 9.572 1.00 84.50 254 GLY A C 1
ATOM 1744 O O . GLY A 1 254 ? -25.404 3.296 10.040 1.00 84.50 254 GLY A O 1
ATOM 1745 N N . ALA A 1 255 ? -23.186 3.298 9.691 1.00 85.75 255 ALA A N 1
ATOM 1746 C CA . ALA A 1 255 ? -22.941 4.600 10.298 1.00 85.75 255 ALA A CA 1
ATOM 1747 C C . ALA A 1 255 ? -23.466 5.719 9.384 1.00 85.75 255 ALA A C 1
ATOM 1749 O O . ALA A 1 255 ? -23.286 5.679 8.164 1.00 85.75 255 ALA A O 1
ATOM 1750 N N . PHE A 1 256 ? -24.084 6.753 9.961 1.00 89.12 256 PHE A N 1
ATOM 1751 C CA . PHE A 1 256 ? -24.619 7.863 9.169 1.00 89.12 256 PHE A CA 1
ATOM 1752 C C . PHE A 1 256 ? -23.510 8.612 8.414 1.00 89.12 256 PHE A C 1
ATOM 1754 O O . PHE A 1 256 ? -22.404 8.807 8.928 1.00 89.12 256 PHE A O 1
ATOM 1761 N N . THR A 1 257 ? -23.807 9.042 7.188 1.00 86.94 257 THR A N 1
ATOM 1762 C CA . THR A 1 257 ? -22.852 9.722 6.305 1.00 86.94 257 THR A CA 1
ATOM 1763 C C . THR A 1 257 ? -22.366 11.038 6.915 1.00 86.94 257 THR A C 1
ATOM 1765 O O . THR A 1 257 ? -23.175 11.892 7.274 1.00 86.94 257 THR A O 1
ATOM 1768 N N . LEU A 1 258 ? -21.045 11.218 6.995 1.00 88.50 258 LEU A N 1
ATOM 1769 C CA . LEU A 1 258 ? -20.427 12.514 7.283 1.00 88.50 258 LEU A CA 1
ATOM 1770 C C . LEU A 1 258 ? -20.356 13.329 5.986 1.00 88.50 258 LEU A C 1
ATOM 1772 O O . LEU A 1 258 ? -20.165 12.770 4.905 1.00 88.50 258 LEU A O 1
ATOM 1776 N N . THR A 1 259 ? -20.528 14.646 6.072 1.00 89.31 259 THR A N 1
ATOM 1777 C CA . THR A 1 259 ? -20.500 15.508 4.879 1.00 89.31 259 THR A CA 1
ATOM 1778 C C . THR A 1 259 ? -19.054 15.711 4.427 1.00 89.31 259 THR A C 1
ATOM 1780 O O . THR A 1 259 ? -18.183 15.990 5.244 1.00 89.31 259 THR A O 1
ATOM 1783 N N . THR A 1 260 ? -18.763 15.578 3.132 1.00 84.75 260 THR A N 1
ATOM 1784 C CA . THR A 1 260 ? -17.422 15.874 2.600 1.00 84.75 260 THR A CA 1
ATOM 1785 C C . THR A 1 260 ? -17.064 17.336 2.876 1.00 84.75 260 THR A C 1
ATOM 1787 O O . THR A 1 260 ? -17.837 18.228 2.534 1.00 84.75 260 THR A O 1
ATOM 1790 N N . GLY A 1 261 ? -15.914 17.583 3.506 1.00 84.94 261 GLY A N 1
ATOM 1791 C CA . GLY A 1 261 ? -15.522 18.913 3.980 1.00 84.94 261 GLY A CA 1
ATOM 1792 C C . GLY A 1 261 ? -16.063 19.285 5.367 1.00 84.94 261 GLY A C 1
ATOM 1793 O O . GLY A 1 261 ? -15.852 20.417 5.799 1.00 84.94 261 GLY A O 1
ATOM 1794 N N . SER A 1 262 ? -16.742 18.377 6.082 1.00 93.75 262 SER A N 1
ATOM 1795 C CA . SER A 1 262 ? -17.017 18.567 7.509 1.00 93.75 262 SER A CA 1
ATOM 1796 C C . SER A 1 262 ? -15.765 18.311 8.349 1.00 93.75 262 SER A C 1
ATOM 1798 O O . SER A 1 262 ? -14.980 17.408 8.055 1.00 93.75 262 SER A O 1
ATOM 1800 N N . ARG A 1 263 ? -15.622 19.072 9.439 1.00 95.81 263 ARG A N 1
ATOM 1801 C CA . ARG A 1 263 ? -14.547 18.907 10.431 1.00 95.81 263 ARG A CA 1
ATOM 1802 C C . ARG A 1 263 ? -14.846 17.822 11.466 1.00 95.81 263 ARG A C 1
ATOM 1804 O O . ARG A 1 263 ? -14.467 17.930 12.619 1.00 95.81 263 ARG A O 1
ATOM 1811 N N . ASP A 1 264 ? -15.618 16.807 11.088 1.00 98.06 264 ASP A N 1
ATOM 1812 C CA . ASP A 1 264 ? -15.715 15.593 11.898 1.00 98.06 264 ASP A CA 1
ATOM 1813 C C . ASP A 1 264 ? -14.398 14.812 11.747 1.00 98.06 264 ASP A C 1
ATOM 1815 O O . ASP A 1 264 ? -13.806 14.828 10.665 1.00 98.06 264 ASP A O 1
ATOM 1819 N N . ALA A 1 265 ? -13.954 14.090 12.776 1.00 96.62 265 ALA A N 1
ATOM 1820 C CA . ALA A 1 265 ? -12.744 13.271 12.689 1.00 96.62 265 ALA A CA 1
ATOM 1821 C C . ALA A 1 265 ? -13.055 11.771 12.715 1.00 96.62 265 ALA A C 1
ATOM 1823 O O . ALA A 1 265 ? -14.013 11.311 13.346 1.00 96.62 265 ALA A O 1
ATOM 1824 N N . ALA A 1 266 ? -12.234 10.981 12.024 1.00 94.38 266 ALA A N 1
ATOM 1825 C CA . ALA A 1 266 ? -12.365 9.533 11.967 1.00 94.38 266 ALA A CA 1
ATOM 1826 C C . ALA A 1 266 ? -11.016 8.823 11.791 1.00 94.38 266 ALA A C 1
ATOM 1828 O O . ALA A 1 266 ? -10.150 9.252 11.032 1.00 94.38 266 ALA A O 1
ATOM 1829 N N . ILE A 1 267 ? -10.874 7.683 12.462 1.00 90.00 267 ILE A N 1
ATOM 1830 C CA . ILE A 1 267 ? -9.742 6.762 12.359 1.00 90.00 267 ILE A CA 1
ATOM 1831 C C . ILE A 1 267 ? -10.285 5.400 11.929 1.00 90.00 267 ILE A C 1
ATOM 1833 O O . ILE A 1 267 ? -11.168 4.838 12.575 1.00 90.00 267 ILE A O 1
ATOM 1837 N N . LEU A 1 268 ? -9.720 4.837 10.864 1.00 84.44 268 LEU A N 1
ATOM 1838 C CA . LEU A 1 268 ? -9.932 3.445 10.480 1.00 84.44 268 LEU A CA 1
ATOM 1839 C C . LEU A 1 268 ? -8.715 2.638 10.940 1.00 84.44 268 LEU A C 1
ATOM 1841 O O . LEU A 1 268 ? -7.637 2.760 10.367 1.00 84.44 268 LEU A O 1
ATOM 1845 N N . ALA A 1 269 ? -8.882 1.855 12.004 1.00 81.06 269 ALA A N 1
ATOM 1846 C CA . ALA A 1 269 ? -7.814 1.092 12.645 1.00 81.06 269 ALA A CA 1
ATOM 1847 C C . ALA A 1 269 ? -8.101 -0.413 12.594 1.00 81.06 269 ALA A C 1
ATOM 1849 O O . ALA A 1 269 ? -9.214 -0.858 12.310 1.00 81.06 269 ALA A O 1
ATOM 1850 N N . THR A 1 270 ? -7.100 -1.237 12.891 1.00 78.75 270 THR A N 1
ATOM 1851 C CA . THR A 1 270 ? -7.316 -2.652 13.210 1.00 78.75 270 THR A CA 1
ATOM 1852 C C . THR A 1 270 ? -6.410 -3.059 14.348 1.00 78.75 270 THR A C 1
ATOM 1854 O O . THR A 1 270 ? -5.222 -2.755 14.341 1.00 78.75 270 THR A O 1
ATOM 1857 N N . LEU A 1 271 ? -7.006 -3.674 15.363 1.00 77.06 271 LEU A N 1
ATOM 1858 C CA . LEU A 1 271 ? -6.430 -3.754 16.695 1.00 77.06 271 LEU A CA 1
ATOM 1859 C C . LEU A 1 271 ? -6.470 -5.204 17.199 1.00 77.06 271 LEU A C 1
ATOM 1861 O O . LEU A 1 271 ? -7.543 -5.812 17.158 1.00 77.06 271 LEU A O 1
ATOM 1865 N N . PRO A 1 272 ? -5.353 -5.773 17.694 1.00 75.50 272 PRO A N 1
ATOM 1866 C CA . PRO A 1 272 ? -5.394 -7.030 18.435 1.00 75.50 272 PRO A CA 1
ATOM 1867 C C . PRO A 1 272 ? -6.133 -6.840 19.762 1.00 75.50 272 PRO A C 1
ATOM 1869 O O . PRO A 1 272 ? -6.402 -5.708 20.187 1.00 75.50 272 PRO A O 1
ATOM 1872 N N . ALA A 1 273 ? -6.401 -7.944 20.456 1.00 76.62 273 ALA A N 1
ATOM 1873 C CA . ALA A 1 273 ? -6.908 -7.895 21.821 1.00 76.62 273 ALA A CA 1
ATOM 1874 C C . ALA A 1 273 ? -6.045 -7.006 22.742 1.00 76.62 273 ALA A C 1
ATOM 1876 O O . ALA A 1 273 ? -4.817 -6.968 22.639 1.00 76.62 273 ALA A O 1
ATOM 1877 N N . GLY A 1 274 ? -6.707 -6.266 23.631 1.00 76.94 274 GLY A N 1
ATOM 1878 C CA . GLY A 1 274 ? -6.088 -5.276 24.508 1.00 76.94 274 GLY A CA 1
ATOM 1879 C C . GLY A 1 274 ? -7.000 -4.085 24.803 1.00 76.94 274 GLY A C 1
ATOM 1880 O O . GLY A 1 274 ? -8.087 -3.958 24.234 1.00 76.94 274 GLY A O 1
ATOM 1881 N N . SER A 1 275 ? -6.533 -3.213 25.696 1.00 82.94 275 SER A N 1
ATOM 1882 C CA . SER A 1 275 ? -7.228 -1.990 26.113 1.00 82.94 275 SER A CA 1
ATOM 1883 C C . SER A 1 275 ? -6.696 -0.766 25.371 1.00 82.94 275 SER A C 1
ATOM 1885 O O . SER A 1 275 ? -5.482 -0.588 25.237 1.00 82.94 275 SER A O 1
ATOM 1887 N N . TYR A 1 276 ? -7.609 0.098 24.940 1.00 90.00 276 TYR A N 1
ATOM 1888 C CA . TYR A 1 276 ? -7.345 1.290 24.139 1.00 90.00 276 TYR A CA 1
ATOM 1889 C C . TYR A 1 276 ? -8.128 2.485 24.682 1.00 90.00 276 TYR A C 1
ATOM 1891 O O . TYR A 1 276 ? -9.131 2.315 25.376 1.00 90.00 276 TYR A O 1
ATOM 1899 N N . THR A 1 277 ? -7.705 3.694 24.325 1.00 91.56 277 THR A N 1
ATOM 1900 C CA . THR A 1 277 ? -8.473 4.926 24.550 1.00 91.56 277 THR A CA 1
ATOM 1901 C C . THR A 1 277 ? -8.536 5.746 23.271 1.00 91.56 277 THR A C 1
ATOM 1903 O O . THR A 1 277 ? -7.527 5.947 22.599 1.00 91.56 277 THR A O 1
ATOM 1906 N N . ALA A 1 278 ? -9.723 6.245 22.940 1.00 93.31 278 ALA A N 1
ATOM 1907 C CA . ALA A 1 278 ? -9.870 7.392 22.057 1.00 93.31 278 ALA A CA 1
ATOM 1908 C C . ALA A 1 278 ? -9.884 8.651 22.935 1.00 93.31 278 ALA A C 1
ATOM 1910 O O . ALA A 1 278 ? -10.621 8.712 23.915 1.00 93.31 278 ALA A O 1
ATOM 1911 N N . VAL A 1 279 ? -9.067 9.646 22.607 1.00 95.50 279 VAL A N 1
ATOM 1912 C CA . VAL A 1 279 ? -9.090 10.973 23.237 1.00 95.50 279 VAL A CA 1
ATOM 1913 C C . VAL A 1 279 ? -9.636 11.955 22.214 1.00 95.50 279 VAL A C 1
ATOM 1915 O O . VAL A 1 279 ? -9.111 12.027 21.103 1.00 95.50 279 VAL A O 1
ATOM 1918 N N . VAL A 1 280 ? -10.687 12.686 22.583 1.00 97.19 280 VAL A N 1
ATOM 1919 C CA . VAL A 1 280 ? -11.385 13.647 21.723 1.00 97.19 280 VAL A CA 1
ATOM 1920 C C . VAL A 1 280 ? -11.340 15.031 22.355 1.00 97.19 280 VAL A C 1
ATOM 1922 O O . VAL A 1 280 ? -11.760 15.215 23.500 1.00 97.19 280 VAL A O 1
ATOM 1925 N N . SER A 1 281 ? -10.832 16.004 21.603 1.00 96.44 281 SER A N 1
ATOM 1926 C CA . SER A 1 281 ? -10.641 17.396 22.025 1.00 96.44 281 SER A CA 1
ATOM 1927 C C . SER A 1 281 ? -10.908 18.360 20.867 1.00 96.44 281 SER A C 1
ATOM 1929 O O . SER A 1 281 ? -10.767 17.989 19.701 1.00 96.44 281 SER A O 1
ATOM 1931 N N . GLY A 1 282 ? -11.308 19.595 21.176 1.00 96.50 282 GLY A N 1
ATOM 1932 C CA . GLY A 1 282 ? -11.555 20.622 20.165 1.00 96.50 282 GLY A CA 1
ATOM 1933 C C . GLY A 1 282 ? -10.286 21.337 19.703 1.00 96.50 282 GLY A C 1
ATOM 1934 O O . GLY A 1 282 ? -9.473 21.761 20.533 1.00 96.50 282 GLY A O 1
ATOM 1935 N N . VAL A 1 283 ? -10.147 21.549 18.390 1.00 94.00 283 VAL A N 1
ATOM 1936 C CA . VAL A 1 283 ? -9.087 22.393 17.809 1.00 94.00 283 VAL A CA 1
ATOM 1937 C C . VAL A 1 283 ? -9.099 23.768 18.483 1.00 94.00 283 VAL A C 1
ATOM 1939 O O . VAL A 1 283 ? -10.156 24.337 18.766 1.00 94.00 283 VAL A O 1
ATOM 1942 N N . GLY A 1 284 ? -7.914 24.296 18.802 1.00 91.94 284 GLY A N 1
ATOM 1943 C CA . GLY A 1 284 ? -7.771 25.593 19.471 1.00 91.94 284 GLY A CA 1
ATOM 1944 C C . GLY A 1 284 ? -8.320 25.647 20.905 1.00 91.94 284 GLY A C 1
ATOM 1945 O O . GLY A 1 284 ? -8.588 26.741 21.393 1.00 91.94 284 GLY A O 1
AT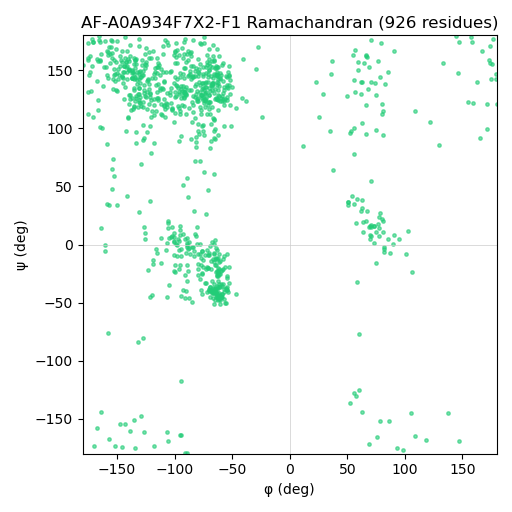OM 1946 N N . ASN A 1 285 ? -8.489 24.500 21.579 1.00 92.19 285 ASN A N 1
ATOM 1947 C CA . ASN A 1 285 ? -9.172 24.374 22.877 1.00 92.19 285 ASN A CA 1
ATOM 1948 C C . ASN A 1 285 ? -10.660 24.780 22.834 1.00 92.19 285 ASN A C 1
ATOM 1950 O O . ASN A 1 285 ? -11.212 25.272 23.821 1.00 92.19 285 ASN A O 1
ATOM 1954 N N . THR A 1 286 ? -11.326 24.568 21.695 1.00 96.19 286 THR A N 1
ATOM 1955 C CA . THR A 1 286 ? -12.788 24.691 21.599 1.00 96.19 286 THR A CA 1
ATOM 1956 C C . THR A 1 286 ? -13.502 23.591 22.397 1.00 96.19 286 THR A C 1
ATOM 1958 O O . THR A 1 286 ? -12.932 22.545 22.709 1.00 96.19 286 THR A O 1
ATOM 1961 N N . THR A 1 287 ? -14.762 23.842 22.762 1.00 96.31 287 THR A N 1
ATOM 1962 C CA . THR A 1 287 ? -15.599 22.927 23.559 1.00 96.31 287 THR A CA 1
ATOM 1963 C C . THR A 1 287 ? -16.991 22.792 22.949 1.00 96.31 287 THR A C 1
ATOM 1965 O O . THR A 1 287 ? -17.410 23.633 22.152 1.00 96.31 287 THR A O 1
ATOM 1968 N N . GLY A 1 288 ? -17.701 21.718 23.292 1.00 95.56 288 GLY A N 1
ATOM 1969 C CA . GLY A 1 288 ? -19.043 21.435 22.780 1.00 95.56 288 GLY A CA 1
ATOM 1970 C C . GLY A 1 288 ? -19.406 19.956 22.872 1.00 95.56 288 GLY A C 1
ATOM 1971 O O . GLY A 1 288 ? -18.607 19.134 23.312 1.00 95.56 288 GLY A O 1
ATOM 1972 N N . THR A 1 289 ? -20.615 19.595 22.454 1.00 95.44 289 THR A N 1
ATOM 1973 C CA . THR A 1 289 ? -21.065 18.194 22.428 1.00 95.44 289 THR A CA 1
ATOM 1974 C C . THR A 1 289 ? -20.437 17.444 21.256 1.00 95.44 289 THR A C 1
ATOM 1976 O O . THR A 1 289 ? -20.570 17.874 20.113 1.00 95.44 289 THR A O 1
ATOM 1979 N N . ALA A 1 290 ? -19.824 16.292 21.516 1.00 96.69 290 ALA A N 1
ATOM 1980 C CA . ALA A 1 290 ? -19.402 15.353 20.481 1.00 96.69 290 ALA A CA 1
ATOM 1981 C C . ALA A 1 290 ? -20.038 13.974 20.698 1.00 96.69 290 ALA A C 1
ATOM 1983 O O . ALA A 1 290 ? -20.492 13.634 21.794 1.00 96.69 290 ALA A O 1
ATOM 1984 N N . LEU A 1 291 ? -20.065 13.175 19.636 1.00 96.75 291 LEU A N 1
ATOM 1985 C CA . LEU A 1 291 ? -20.444 11.767 19.645 1.00 96.75 291 LEU A CA 1
ATOM 1986 C C . LEU A 1 291 ? -19.216 10.967 19.225 1.00 96.75 291 LEU A C 1
ATOM 1988 O O . LEU A 1 291 ? -18.762 11.085 18.088 1.00 96.75 291 LEU A O 1
ATOM 1992 N N . VAL A 1 292 ? -18.690 10.159 20.141 1.00 97.25 292 VAL A N 1
ATOM 1993 C CA . VAL A 1 292 ? -17.611 9.220 19.833 1.00 97.25 292 VAL A CA 1
ATOM 1994 C C . VAL A 1 292 ? -18.222 7.858 19.551 1.00 97.25 292 VAL A C 1
ATOM 1996 O O . VAL A 1 292 ? -19.059 7.396 20.324 1.00 97.25 292 VAL A O 1
ATOM 1999 N N . GLU A 1 293 ? -17.830 7.218 18.455 1.00 95.81 293 GLU A N 1
ATOM 2000 C CA . GLU A 1 293 ? -18.421 5.959 17.991 1.00 95.81 293 GLU A CA 1
ATOM 2001 C C . GLU A 1 293 ? -17.335 4.945 17.638 1.00 95.81 293 GLU A C 1
ATOM 2003 O O . GLU A 1 293 ? -16.345 5.290 16.995 1.00 95.81 293 GLU A O 1
ATOM 2008 N N . LEU A 1 294 ? -17.554 3.691 18.023 1.00 96.69 294 LEU A N 1
ATOM 2009 C CA . LEU A 1 294 ? -16.715 2.533 17.743 1.00 96.69 294 LEU A CA 1
ATOM 2010 C C . LEU A 1 294 ? -17.565 1.521 16.970 1.00 96.69 294 LEU A C 1
ATOM 2012 O O . LEU A 1 294 ? -18.480 0.928 17.538 1.00 96.69 294 LEU A O 1
ATOM 2016 N N . TYR A 1 295 ? -17.283 1.325 15.684 1.00 93.56 295 TYR A N 1
ATOM 2017 C CA . TYR A 1 295 ? -17.988 0.376 14.819 1.00 93.56 295 TYR A CA 1
ATOM 2018 C C . TYR A 1 295 ? -17.084 -0.810 14.474 1.00 93.56 295 TYR A C 1
ATOM 2020 O O . TYR A 1 295 ? -16.026 -0.628 13.870 1.00 93.56 295 TYR A O 1
ATOM 2028 N N . ALA A 1 296 ? -17.507 -2.021 14.836 1.00 90.69 296 ALA A N 1
ATOM 2029 C CA . ALA A 1 296 ? -16.809 -3.267 14.533 1.00 90.69 296 ALA A CA 1
ATOM 2030 C C . ALA A 1 296 ? -17.089 -3.716 13.088 1.00 90.69 296 ALA A C 1
ATOM 2032 O O . ALA A 1 296 ? -18.239 -3.911 12.702 1.00 90.69 296 ALA A O 1
ATOM 2033 N N . LEU A 1 297 ? -16.030 -3.897 12.297 1.00 83.19 297 LEU A N 1
ATOM 2034 C CA . LEU A 1 297 ? -16.100 -4.150 10.849 1.00 83.19 297 LEU A CA 1
ATOM 2035 C C . LEU A 1 297 ? -15.753 -5.594 10.451 1.00 83.19 297 LEU A C 1
ATOM 2037 O O . LEU A 1 297 ? -15.831 -5.936 9.273 1.00 83.19 297 LEU A O 1
ATOM 2041 N N . GLY A 1 298 ? -15.342 -6.427 11.410 1.00 80.69 298 GLY A N 1
ATOM 2042 C CA . GLY A 1 298 ? -14.959 -7.825 11.196 1.00 80.69 298 GLY A CA 1
ATOM 2043 C C . GLY A 1 298 ? -13.645 -8.199 11.882 1.00 80.69 298 GLY A C 1
ATOM 2044 O O . GLY A 1 298 ? -12.807 -7.337 12.164 1.00 80.69 298 GLY A O 1
ATOM 2045 N N . ALA A 1 299 ? -13.486 -9.494 12.154 1.00 75.56 299 ALA A N 1
ATOM 2046 C CA . ALA A 1 299 ? -12.301 -10.076 12.775 1.00 75.56 299 ALA A CA 1
ATOM 2047 C C . ALA A 1 299 ? -11.417 -10.784 11.729 1.00 75.56 299 ALA A C 1
ATOM 2049 O O . ALA A 1 299 ? -11.921 -11.306 10.737 1.00 75.56 299 ALA A O 1
ATOM 2050 N N . THR A 1 300 ? -10.102 -10.804 11.945 1.00 59.97 300 THR A N 1
ATOM 2051 C CA . THR A 1 300 ? -9.102 -11.442 11.066 1.00 59.97 300 THR A CA 1
ATOM 2052 C C . THR A 1 300 ? -7.963 -12.031 11.899 1.00 59.97 300 THR A C 1
ATOM 2054 O O . THR A 1 300 ? -7.569 -11.444 12.902 1.00 59.97 300 THR A O 1
ATOM 2057 N N . MET A 1 301 ? -7.414 -13.186 11.506 1.00 60.84 301 MET A N 1
ATOM 2058 C CA . MET A 1 301 ? -6.264 -13.791 12.203 1.00 60.84 301 MET A CA 1
ATOM 2059 C C . MET A 1 301 ? -4.933 -13.103 11.890 1.00 60.84 301 MET A C 1
ATOM 2061 O O . MET A 1 301 ? -4.020 -13.137 12.711 1.00 60.84 301 MET A O 1
ATOM 2065 N N . ALA A 1 302 ? -4.825 -12.458 10.729 1.00 47.88 302 ALA A N 1
ATOM 2066 C CA . ALA A 1 302 ? -3.702 -11.592 10.395 1.00 47.88 302 ALA A CA 1
ATOM 2067 C C . ALA A 1 302 ? -4.001 -10.145 10.808 1.00 47.88 302 ALA A C 1
ATOM 2069 O O . ALA A 1 302 ? -5.158 -9.713 10.743 1.00 47.88 302 ALA A O 1
ATOM 2070 N N . GLU A 1 303 ? -2.961 -9.364 11.120 1.00 41.50 303 GLU A N 1
ATOM 2071 C CA . GLU A 1 303 ? -3.064 -7.914 10.929 1.00 41.50 303 GLU A CA 1
ATOM 2072 C C . GLU A 1 303 ? -3.474 -7.661 9.478 1.00 41.50 303 GLU A C 1
ATOM 2074 O O . GLU A 1 303 ? -2.870 -8.251 8.577 1.00 41.50 303 GLU A O 1
ATOM 2079 N N . PRO A 1 304 ? -4.432 -6.760 9.203 1.00 40.09 304 PRO A N 1
ATOM 2080 C CA . PRO A 1 304 ? -4.482 -6.123 7.911 1.00 40.09 304 PRO A CA 1
ATOM 2081 C C . PRO A 1 304 ? -3.263 -5.214 7.844 1.00 40.09 304 PRO A C 1
ATOM 2083 O O . PRO A 1 304 ? -3.288 -4.027 8.169 1.00 40.09 304 PRO A O 1
ATOM 2086 N N . THR A 1 305 ? -2.188 -5.823 7.366 1.00 36.00 305 THR A N 1
ATOM 2087 C CA . THR A 1 305 ? -1.360 -5.236 6.334 1.00 36.00 305 THR A CA 1
ATOM 2088 C C . THR A 1 305 ? -2.198 -4.234 5.542 1.00 36.00 305 THR A C 1
ATOM 2090 O O . THR A 1 305 ? -3.098 -4.636 4.797 1.00 36.00 305 THR A O 1
ATOM 2093 N N . VAL A 1 306 ? -1.924 -2.933 5.687 1.00 35.44 306 VAL A N 1
ATOM 2094 C CA . VAL A 1 306 ? -2.255 -1.989 4.615 1.00 35.44 306 VAL A CA 1
ATOM 2095 C C . VAL A 1 306 ? -1.509 -2.555 3.425 1.00 35.44 306 VAL A C 1
ATOM 2097 O O . VAL A 1 306 ? -0.283 -2.514 3.409 1.00 35.44 306 VAL A O 1
ATOM 2100 N N . THR A 1 307 ? -2.223 -3.239 2.531 1.00 38.75 307 THR A N 1
ATOM 2101 C CA . THR A 1 307 ? -1.583 -4.102 1.541 1.00 38.75 307 THR A CA 1
ATOM 2102 C C . THR A 1 307 ? -1.130 -3.222 0.394 1.00 38.75 307 THR A C 1
ATOM 2104 O O . THR A 1 307 ? -1.728 -3.226 -0.686 1.00 38.75 307 THR A O 1
ATOM 2107 N N . PHE A 1 308 ? -0.088 -2.430 0.665 1.00 49.09 308 PHE A N 1
ATOM 2108 C CA . PHE A 1 308 ? 0.659 -1.723 -0.352 1.00 49.09 308 PHE A CA 1
ATOM 2109 C C . PHE A 1 308 ? 0.939 -2.750 -1.453 1.00 49.09 308 PHE A C 1
ATOM 2111 O O . PHE A 1 308 ? 1.425 -3.862 -1.231 1.00 49.09 308 PHE A O 1
ATOM 2118 N N . THR A 1 309 ? 0.388 -2.441 -2.612 1.00 54.28 309 THR A N 1
ATOM 2119 C CA . THR A 1 309 ? 0.403 -3.292 -3.784 1.00 54.28 309 THR A CA 1
ATOM 2120 C C . THR A 1 309 ? 0.854 -2.371 -4.894 1.00 54.28 309 THR A C 1
ATOM 2122 O O . THR A 1 309 ? 0.192 -1.339 -5.088 1.00 54.28 309 THR A O 1
ATOM 2125 N N . PRO A 1 310 ? 1.930 -2.716 -5.620 1.00 67.56 310 PRO A N 1
ATOM 2126 C CA . PRO A 1 310 ? 2.481 -1.824 -6.620 1.00 67.56 310 PRO A CA 1
ATOM 2127 C C . PRO A 1 310 ? 1.389 -1.412 -7.602 1.00 67.56 310 PRO A C 1
ATOM 2129 O O . PRO A 1 310 ? 0.700 -2.250 -8.185 1.00 67.56 310 PRO A O 1
ATOM 2132 N N . ARG A 1 311 ? 1.179 -0.104 -7.753 1.00 76.19 311 ARG A N 1
ATOM 2133 C CA . ARG A 1 311 ? 0.233 0.419 -8.742 1.00 76.19 311 ARG A CA 1
ATOM 2134 C C . ARG A 1 311 ? 0.874 0.247 -10.109 1.00 76.19 311 ARG A C 1
ATOM 2136 O O . ARG A 1 311 ? 1.981 0.727 -10.304 1.00 76.19 311 ARG A O 1
ATOM 2143 N N . PHE A 1 312 ? 0.212 -0.427 -11.044 1.00 84.19 312 PHE A N 1
ATOM 2144 C CA . PHE A 1 312 ? 0.762 -0.672 -12.380 1.00 84.19 312 PHE A CA 1
ATOM 2145 C C . PHE A 1 312 ? 0.140 0.260 -13.421 1.00 84.19 312 PHE A C 1
ATOM 2147 O O . PHE A 1 312 ? -1.083 0.376 -13.495 1.00 84.19 312 PHE A O 1
ATOM 2154 N N . VAL A 1 313 ? 0.971 0.844 -14.284 1.00 83.19 313 VAL A N 1
ATOM 2155 C CA . VAL A 1 313 ? 0.534 1.493 -15.527 1.00 83.19 313 VAL A CA 1
ATOM 2156 C C . VAL A 1 313 ? 0.757 0.551 -16.710 1.00 83.19 313 VAL A C 1
ATOM 2158 O O . VAL A 1 313 ? 1.733 -0.202 -16.741 1.00 83.19 313 VAL A O 1
ATOM 2161 N N . ARG A 1 314 ? -0.154 0.579 -17.691 1.00 92.62 314 ARG A N 1
ATOM 2162 C CA . ARG A 1 314 ? 0.018 -0.124 -18.968 1.00 92.62 314 ARG A CA 1
ATOM 2163 C C . ARG A 1 314 ? 0.843 0.741 -19.919 1.00 92.62 314 ARG A C 1
ATOM 2165 O O . ARG A 1 314 ? 0.360 1.764 -20.397 1.00 92.62 314 ARG A O 1
ATOM 2172 N N . VAL A 1 315 ? 2.042 0.285 -20.250 1.00 89.00 315 VAL A N 1
ATOM 2173 C CA . VAL A 1 315 ? 2.885 0.854 -21.300 1.00 89.00 315 VAL A CA 1
ATOM 2174 C C . VAL A 1 315 ? 2.554 0.152 -22.620 1.00 89.00 315 VAL A C 1
ATOM 2176 O O . VAL A 1 315 ? 2.517 -1.074 -22.701 1.00 89.00 315 VAL A O 1
ATOM 2179 N N . ALA A 1 316 ? 2.270 0.928 -23.667 1.00 88.88 316 ALA A N 1
ATOM 2180 C CA . ALA A 1 316 ? 1.702 0.404 -24.913 1.00 88.88 316 ALA A CA 1
ATOM 2181 C C . ALA A 1 316 ? 2.684 -0.381 -25.805 1.00 88.88 316 ALA A C 1
ATOM 2183 O O . ALA A 1 316 ? 2.233 -0.989 -26.774 1.00 88.88 316 ALA A O 1
ATOM 2184 N N . GLY A 1 317 ? 3.981 -0.374 -25.485 1.00 90.00 317 GLY A N 1
ATOM 2185 C CA . GLY A 1 317 ? 5.034 -0.892 -26.357 1.00 90.00 317 GLY A CA 1
ATOM 2186 C C . GLY A 1 317 ? 5.270 -0.015 -27.594 1.00 90.00 317 GLY A C 1
ATOM 2187 O O . GLY A 1 317 ? 4.579 0.979 -27.827 1.00 90.00 317 GLY A O 1
ATOM 2188 N N . GLY A 1 318 ? 6.266 -0.384 -28.395 1.00 92.88 318 GLY A N 1
ATOM 2189 C CA . GLY A 1 318 ? 6.650 0.316 -29.619 1.00 92.88 318 GLY A CA 1
ATOM 2190 C C . GLY A 1 318 ? 8.156 0.309 -29.868 1.00 92.88 318 GLY A C 1
ATOM 2191 O O . GLY A 1 318 ? 8.933 -0.245 -29.091 1.00 92.88 318 GLY A O 1
ATOM 2192 N N . SER A 1 319 ? 8.570 0.930 -30.973 1.00 95.38 319 SER A N 1
ATOM 2193 C CA . SER A 1 319 ? 9.980 1.025 -31.364 1.00 95.38 319 SER A CA 1
ATOM 2194 C C . SER A 1 319 ? 10.648 2.299 -30.842 1.00 95.38 319 SER A C 1
ATOM 2196 O O . SER A 1 319 ? 10.039 3.369 -30.834 1.00 95.38 319 SER A O 1
ATOM 2198 N N . TYR A 1 320 ? 11.918 2.196 -30.453 1.00 97.19 320 TYR A N 1
ATOM 2199 C CA . TYR A 1 320 ? 12.775 3.320 -30.072 1.00 97.19 320 TYR A CA 1
ATOM 2200 C C . TYR A 1 320 ? 14.250 3.027 -30.388 1.00 97.19 320 TYR A C 1
ATOM 2202 O O . TYR A 1 320 ? 14.605 1.934 -30.830 1.00 97.19 320 TYR A O 1
ATOM 2210 N N . THR A 1 321 ? 15.109 4.018 -30.168 1.00 97.00 321 THR A N 1
ATOM 2211 C CA . THR A 1 321 ? 16.565 3.897 -30.244 1.00 97.00 321 THR A CA 1
ATOM 2212 C C . THR A 1 321 ? 17.122 3.821 -28.826 1.00 97.00 321 THR A C 1
ATOM 2214 O O . THR A 1 321 ? 16.960 4.762 -28.048 1.00 97.00 321 THR A O 1
ATOM 2217 N N . MET A 1 322 ? 17.758 2.701 -28.497 1.00 97.00 322 MET A N 1
ATOM 2218 C CA . MET A 1 322 ? 18.350 2.431 -27.192 1.00 97.00 322 MET A CA 1
ATOM 2219 C C . MET A 1 322 ? 19.800 2.925 -27.124 1.00 97.00 322 MET A C 1
ATOM 2221 O O . MET A 1 322 ? 20.519 2.850 -28.123 1.00 97.00 322 MET A O 1
ATOM 2225 N N . GLY A 1 323 ? 20.220 3.407 -25.951 1.00 93.56 323 GLY A N 1
ATOM 2226 C CA . GLY A 1 323 ? 21.575 3.903 -25.676 1.00 93.56 323 GLY A CA 1
ATOM 2227 C C . GLY A 1 323 ? 21.759 5.422 -25.735 1.00 93.56 323 GLY A C 1
ATOM 2228 O O . GLY A 1 323 ? 20.801 6.195 -25.874 1.00 93.56 323 GLY A O 1
ATOM 2229 N N . ASP A 1 324 ? 23.003 5.873 -25.557 1.00 90.88 324 ASP A N 1
ATOM 2230 C CA . ASP A 1 324 ? 23.279 7.299 -25.369 1.00 90.88 324 ASP A CA 1
ATOM 2231 C C . ASP A 1 324 ? 23.147 8.115 -26.661 1.00 90.88 324 ASP A C 1
ATOM 2233 O O . ASP A 1 324 ? 23.771 7.850 -27.686 1.00 90.88 324 ASP A O 1
ATOM 2237 N N . SER A 1 325 ? 22.315 9.154 -26.585 1.00 89.94 325 SER A N 1
ATOM 2238 C CA . SER A 1 325 ? 22.014 10.066 -27.695 1.00 89.94 325 SER A CA 1
ATOM 2239 C C . SER A 1 325 ? 22.818 11.370 -27.644 1.00 89.94 325 SER A C 1
ATOM 2241 O O . SER A 1 325 ? 22.620 12.233 -28.497 1.00 89.94 325 SER A O 1
ATOM 2243 N N . PHE A 1 326 ? 23.689 11.544 -26.643 1.00 87.56 326 PHE A N 1
ATOM 2244 C CA . PHE A 1 326 ? 24.360 12.813 -26.343 1.00 87.56 326 PHE A CA 1
ATOM 2245 C C . PHE A 1 326 ? 25.885 12.774 -26.516 1.00 87.56 326 PHE A C 1
ATOM 2247 O O . PHE A 1 326 ? 26.531 13.814 -26.384 1.00 87.56 326 PHE A O 1
ATOM 2254 N N . ASN A 1 327 ? 26.451 11.606 -26.836 1.00 79.38 327 ASN A N 1
ATOM 2255 C CA . ASN A 1 327 ? 27.886 11.329 -26.834 1.00 79.38 327 ASN A CA 1
ATOM 2256 C C . ASN A 1 327 ? 28.528 11.687 -25.473 1.00 79.38 327 ASN A C 1
ATOM 2258 O O . ASN A 1 327 ? 29.608 12.281 -25.401 1.00 79.38 327 ASN A O 1
ATOM 2262 N N . TYR A 1 328 ? 27.834 11.345 -24.384 1.00 74.50 328 TYR A N 1
ATOM 2263 C CA . TYR A 1 328 ? 28.360 11.422 -23.028 1.00 74.50 328 TYR A CA 1
ATOM 2264 C C . TYR A 1 328 ? 29.328 10.256 -22.817 1.00 74.50 328 TYR A C 1
ATOM 2266 O O . TYR A 1 328 ? 28.927 9.130 -22.544 1.00 74.50 328 TYR A O 1
ATOM 2274 N N . VAL A 1 329 ? 30.619 10.534 -22.981 1.00 62.91 329 VAL A N 1
ATOM 2275 C CA . VAL A 1 329 ? 31.682 9.584 -22.647 1.00 62.91 329 VAL A CA 1
ATOM 2276 C C . VAL A 1 329 ? 31.986 9.740 -21.163 1.00 62.91 329 VAL A C 1
ATOM 2278 O O . VAL A 1 329 ? 32.610 10.724 -20.762 1.00 62.91 329 VAL A O 1
ATOM 2281 N N . ASP A 1 330 ? 31.546 8.781 -20.354 1.00 60.34 330 ASP A N 1
ATOM 2282 C CA . ASP A 1 330 ? 32.011 8.654 -18.976 1.00 60.34 330 ASP A CA 1
ATOM 2283 C C . ASP A 1 330 ? 33.524 8.327 -18.997 1.00 60.34 330 ASP A C 1
ATOM 2285 O O . ASP A 1 330 ? 33.925 7.367 -19.665 1.00 60.34 330 ASP A O 1
ATOM 2289 N N . PRO A 1 331 ? 34.393 9.093 -18.308 1.00 53.66 331 PRO A N 1
ATOM 2290 C CA . PRO A 1 331 ? 35.827 8.804 -18.245 1.00 53.66 331 PRO A CA 1
ATOM 2291 C C . PRO A 1 331 ? 36.183 7.431 -17.647 1.00 53.66 331 PRO A C 1
ATOM 2293 O O . PRO A 1 331 ? 37.276 6.931 -17.916 1.00 53.66 331 PRO A O 1
ATOM 2296 N N . GLY A 1 332 ? 35.297 6.835 -16.843 1.00 52.72 332 GLY A N 1
ATOM 2297 C CA . GLY A 1 332 ? 35.397 5.471 -16.321 1.00 52.72 332 GLY A CA 1
ATOM 2298 C C . GLY A 1 332 ? 34.718 4.409 -17.197 1.00 52.72 332 GLY A C 1
ATOM 2299 O O . GLY A 1 332 ? 35.168 3.264 -17.195 1.00 52.72 332 GLY A O 1
ATOM 2300 N N . HIS A 1 333 ? 33.700 4.783 -17.985 1.00 54.62 333 HIS A N 1
ATOM 2301 C CA . HIS A 1 333 ? 32.896 3.874 -18.824 1.00 54.62 333 HIS A CA 1
ATOM 2302 C C . HIS A 1 333 ? 32.789 4.350 -20.294 1.00 54.62 333 HIS A C 1
ATOM 2304 O O . HIS A 1 333 ? 31.722 4.760 -20.754 1.00 54.62 333 HIS A O 1
ATOM 2310 N N . PRO A 1 334 ? 33.878 4.318 -21.094 1.00 55.72 334 PRO A N 1
ATOM 2311 C CA . PRO A 1 334 ? 33.932 5.105 -22.330 1.00 55.72 334 PRO A CA 1
ATOM 2312 C C . PRO A 1 334 ? 33.226 4.509 -23.564 1.00 55.72 334 PRO A C 1
ATOM 2314 O O . PRO A 1 334 ? 33.459 5.009 -24.667 1.00 55.72 334 PRO A O 1
ATOM 2317 N N . SER A 1 335 ? 32.470 3.403 -23.451 1.00 62.34 335 SER A N 1
ATOM 2318 C CA . SER A 1 335 ? 32.093 2.613 -24.648 1.00 62.34 335 SER A CA 1
ATOM 2319 C C . SER A 1 335 ? 30.894 1.654 -24.572 1.00 62.34 335 SER A C 1
ATOM 2321 O O . SER A 1 335 ? 30.543 1.089 -25.602 1.00 62.34 335 SER A O 1
ATOM 2323 N N . ASP A 1 336 ? 30.265 1.437 -23.417 1.00 83.44 336 ASP A N 1
ATOM 2324 C CA . ASP A 1 336 ? 29.248 0.381 -23.229 1.00 83.44 336 ASP A CA 1
ATOM 2325 C C . ASP A 1 336 ? 27.791 0.866 -23.393 1.00 83.44 336 ASP A C 1
ATOM 2327 O O . ASP A 1 336 ? 26.904 0.051 -23.655 1.00 83.44 336 ASP A O 1
ATOM 2331 N N . GLU A 1 337 ? 27.536 2.178 -23.325 1.00 89.25 337 GLU A N 1
ATOM 2332 C CA . GLU A 1 337 ? 26.239 2.828 -23.624 1.00 89.25 337 GLU A CA 1
ATOM 2333 C C . GLU A 1 337 ? 25.940 2.992 -25.130 1.00 89.25 337 GLU A C 1
ATOM 2335 O O . GLU A 1 337 ? 24.912 3.557 -25.521 1.00 89.25 337 GLU A O 1
ATOM 2340 N N . VAL A 1 338 ? 26.852 2.525 -25.983 1.00 89.38 338 VAL A N 1
ATOM 2341 C CA . VAL A 1 338 ? 26.848 2.668 -27.444 1.00 89.38 338 VAL A CA 1
ATOM 2342 C C . VAL A 1 338 ? 27.182 1.316 -28.105 1.00 89.38 338 VAL A C 1
ATOM 2344 O O . VAL A 1 338 ? 27.766 0.452 -27.454 1.00 89.38 338 VAL A O 1
ATOM 2347 N N . PRO A 1 339 ? 26.835 1.077 -29.386 1.00 92.31 339 PRO A N 1
ATOM 2348 C CA . PRO A 1 339 ? 26.130 1.956 -30.322 1.00 92.31 339 PRO A CA 1
ATOM 2349 C C . PRO A 1 339 ? 24.654 2.194 -29.977 1.00 92.31 339 PRO A C 1
ATOM 2351 O O . PRO A 1 339 ? 23.968 1.337 -29.416 1.00 92.31 339 PRO A O 1
ATOM 2354 N N . LEU A 1 340 ? 24.148 3.347 -30.428 1.00 94.44 340 LEU A N 1
ATOM 2355 C CA . LEU A 1 340 ? 22.713 3.569 -30.599 1.00 94.44 340 LEU A CA 1
ATOM 2356 C C . LEU A 1 340 ? 22.135 2.492 -31.523 1.00 94.44 340 LEU A C 1
ATOM 2358 O O . LEU A 1 340 ? 22.608 2.325 -32.650 1.00 94.44 340 LEU A O 1
ATOM 2362 N N . HIS A 1 341 ? 21.103 1.787 -31.069 1.00 95.69 341 HIS A N 1
ATOM 2363 C CA . HIS A 1 341 ? 20.515 0.679 -31.821 1.00 95.69 341 HIS A CA 1
ATOM 2364 C C . HIS A 1 341 ? 18.988 0.668 -31.733 1.00 95.69 341 HIS A C 1
ATOM 2366 O O . HIS A 1 341 ? 18.399 1.148 -30.768 1.00 95.69 341 HIS A O 1
ATOM 2372 N N . ALA A 1 342 ? 18.332 0.165 -32.780 1.00 96.50 342 ALA A N 1
ATOM 2373 C CA . ALA A 1 342 ? 16.877 0.094 -32.832 1.00 96.50 342 ALA A CA 1
ATOM 2374 C C . ALA A 1 342 ? 16.368 -1.089 -32.001 1.00 96.50 342 ALA A C 1
ATOM 2376 O O . ALA A 1 342 ? 16.833 -2.214 -32.175 1.00 96.50 342 ALA A O 1
ATOM 2377 N N . VAL A 1 343 ? 15.376 -0.831 -31.155 1.00 97.94 343 VAL A N 1
ATOM 2378 C CA . VAL A 1 343 ? 14.700 -1.821 -30.313 1.00 97.94 343 VAL A CA 1
ATOM 2379 C C . VAL A 1 343 ? 13.190 -1.658 -30.468 1.00 97.94 343 VAL A C 1
ATOM 2381 O O . VAL A 1 343 ? 12.698 -0.557 -30.708 1.00 97.94 343 VAL A O 1
ATOM 2384 N N . THR A 1 344 ? 12.436 -2.749 -30.358 1.00 96.75 344 THR A N 1
ATOM 2385 C CA . THR A 1 344 ? 10.971 -2.760 -30.296 1.00 96.75 344 THR A CA 1
ATOM 2386 C C . THR A 1 344 ? 10.524 -3.554 -29.081 1.00 96.75 344 THR A C 1
ATOM 2388 O O . THR A 1 344 ? 10.881 -4.720 -28.944 1.00 96.75 344 THR A O 1
ATOM 2391 N N . ILE A 1 345 ? 9.750 -2.904 -28.215 1.00 96.44 345 ILE A N 1
ATOM 2392 C CA . ILE A 1 345 ? 9.250 -3.457 -26.957 1.00 96.44 345 ILE A CA 1
ATOM 2393 C C . ILE A 1 345 ? 7.772 -3.826 -27.120 1.00 96.44 345 ILE A C 1
ATOM 2395 O O . ILE A 1 345 ? 6.974 -3.002 -27.574 1.00 96.44 345 ILE A O 1
ATOM 2399 N N . SER A 1 346 ? 7.400 -5.050 -26.754 1.00 94.12 346 SER A N 1
ATOM 2400 C CA . SER A 1 346 ? 6.010 -5.507 -26.660 1.00 94.12 346 SER A CA 1
ATOM 2401 C C . SER A 1 346 ? 5.248 -4.760 -25.552 1.00 94.12 346 SER A C 1
ATOM 2403 O O . SER A 1 346 ? 5.866 -4.222 -24.639 1.00 94.12 346 SER A O 1
ATOM 2405 N N . PRO A 1 347 ? 3.903 -4.696 -25.572 1.00 92.56 347 PRO A N 1
ATOM 2406 C CA . PRO A 1 347 ? 3.150 -4.009 -24.522 1.00 92.56 347 PRO A CA 1
ATOM 2407 C C . PRO A 1 347 ? 3.332 -4.668 -23.141 1.00 92.56 347 PRO A C 1
ATOM 2409 O O . PRO A 1 347 ? 3.430 -5.893 -23.026 1.00 92.56 347 PRO A O 1
ATOM 2412 N N . PHE A 1 348 ? 3.342 -3.869 -22.071 1.00 94.75 348 PHE A N 1
ATOM 2413 C CA . PHE A 1 348 ? 3.599 -4.362 -20.713 1.00 94.75 348 PHE A CA 1
ATOM 2414 C C . PHE A 1 348 ? 2.920 -3.543 -19.612 1.00 94.75 348 PHE A C 1
ATOM 2416 O O . PHE A 1 348 ? 2.406 -2.449 -19.836 1.00 94.75 348 PHE A O 1
ATOM 2423 N N . TYR A 1 349 ? 2.917 -4.087 -18.396 1.00 93.00 349 TYR A N 1
ATOM 2424 C CA . TYR A 1 349 ? 2.490 -3.406 -17.177 1.00 93.00 349 TYR A CA 1
ATOM 2425 C C . TYR A 1 349 ? 3.690 -3.238 -16.249 1.00 93.00 349 TYR A C 1
ATOM 2427 O O . TYR A 1 349 ? 4.298 -4.237 -15.877 1.00 93.00 349 TYR A O 1
ATOM 2435 N N . ILE A 1 350 ? 4.005 -2.017 -15.824 1.00 96.12 350 ILE A N 1
ATOM 2436 C CA . ILE A 1 350 ? 5.110 -1.729 -14.893 1.00 96.12 350 ILE A CA 1
ATOM 2437 C C . ILE A 1 350 ? 4.607 -0.908 -13.709 1.00 96.12 350 ILE A C 1
ATOM 2439 O O . ILE A 1 350 ? 3.673 -0.118 -13.860 1.00 96.12 350 ILE A O 1
ATOM 2443 N N . ALA A 1 351 ? 5.182 -1.128 -12.525 1.00 93.25 351 ALA A N 1
ATOM 2444 C CA . ALA A 1 351 ? 4.863 -0.345 -11.336 1.00 93.25 351 ALA A CA 1
ATOM 2445 C C . ALA A 1 351 ? 5.072 1.158 -11.611 1.00 93.25 351 ALA A C 1
ATOM 2447 O O . ALA A 1 351 ? 5.987 1.524 -12.343 1.00 93.25 351 ALA A O 1
ATOM 2448 N N . THR A 1 352 ? 4.262 2.053 -11.052 1.00 88.62 352 THR A N 1
ATOM 2449 C CA . THR A 1 352 ? 4.466 3.505 -11.202 1.00 88.62 352 THR A CA 1
ATOM 2450 C C . THR A 1 352 ? 5.702 3.957 -10.424 1.00 88.62 352 THR A C 1
ATOM 2452 O O . THR A 1 352 ? 6.519 4.722 -10.935 1.00 88.62 352 THR A O 1
ATOM 2455 N N . THR A 1 353 ? 5.881 3.393 -9.229 1.00 90.19 353 THR A N 1
ATOM 2456 C CA . THR A 1 353 ? 6.958 3.658 -8.269 1.00 90.19 353 THR A CA 1
ATOM 2457 C C . THR A 1 353 ? 7.979 2.514 -8.206 1.00 90.19 353 THR A C 1
ATOM 2459 O O . THR A 1 353 ? 7.797 1.442 -8.789 1.00 90.19 353 THR A O 1
ATOM 2462 N N . LEU A 1 354 ? 9.048 2.734 -7.440 1.00 95.19 354 LEU A N 1
ATOM 2463 C CA . LEU A 1 354 ? 9.832 1.667 -6.806 1.00 95.19 354 LEU A CA 1
ATOM 2464 C C . LEU A 1 354 ? 8.970 0.852 -5.819 1.00 95.19 354 LEU A C 1
ATOM 2466 O O . LEU A 1 354 ? 7.930 1.337 -5.366 1.00 95.19 354 LEU A O 1
ATOM 2470 N N . LEU A 1 355 ? 9.427 -0.352 -5.459 1.00 95.19 355 LEU A N 1
ATOM 2471 C CA . LEU A 1 355 ? 8.828 -1.151 -4.383 1.00 95.19 355 LEU A CA 1
ATOM 2472 C C . LEU A 1 355 ? 9.186 -0.564 -3.007 1.00 95.19 355 LEU A C 1
ATOM 2474 O O . LEU A 1 355 ? 10.355 -0.246 -2.778 1.00 95.19 355 LEU A O 1
ATOM 2478 N N . THR A 1 356 ? 8.233 -0.448 -2.078 1.00 92.25 356 THR A N 1
ATOM 2479 C CA . THR A 1 356 ? 8.498 0.117 -0.741 1.00 92.25 356 THR A CA 1
ATOM 2480 C C . THR A 1 356 ? 9.023 -0.899 0.277 1.00 92.25 356 THR A C 1
ATOM 2482 O O . THR A 1 356 ? 8.867 -2.116 0.144 1.00 92.25 356 THR A O 1
ATOM 2485 N N . CYS A 1 357 ? 9.618 -0.385 1.358 1.00 91.00 357 CYS A N 1
ATOM 2486 C CA . CYS A 1 357 ? 10.030 -1.184 2.511 1.00 91.00 357 CYS A CA 1
ATOM 2487 C C . CYS A 1 357 ? 8.857 -1.968 3.120 1.00 91.00 357 CYS A C 1
ATOM 2489 O O . CYS A 1 357 ? 9.034 -3.117 3.526 1.00 91.00 357 CYS A O 1
ATOM 2491 N N . ARG A 1 358 ? 7.658 -1.368 3.164 1.00 83.94 358 ARG A N 1
ATOM 2492 C CA . ARG A 1 358 ? 6.450 -2.018 3.685 1.00 83.94 358 ARG A CA 1
ATOM 2493 C C . ARG A 1 358 ? 6.031 -3.190 2.799 1.00 83.94 358 ARG A C 1
ATOM 2495 O O . ARG A 1 358 ? 5.943 -4.302 3.307 1.00 83.94 358 ARG A O 1
ATOM 2502 N N . GLU A 1 359 ? 5.920 -2.972 1.487 1.00 84.38 359 GLU A N 1
ATOM 2503 C CA . GLU A 1 359 ? 5.559 -4.008 0.504 1.00 84.38 359 GLU A CA 1
ATOM 2504 C C . GLU A 1 359 ? 6.481 -5.234 0.566 1.00 84.38 359 GLU A C 1
ATOM 2506 O O . GLU A 1 359 ? 6.031 -6.375 0.433 1.00 84.38 359 GLU A O 1
ATOM 2511 N N . TYR A 1 360 ? 7.779 -5.015 0.793 1.00 95.25 360 TYR A N 1
ATOM 2512 C CA . TYR A 1 360 ? 8.746 -6.102 0.910 1.00 95.25 360 TYR A CA 1
ATOM 2513 C C . TYR A 1 360 ? 8.676 -6.819 2.271 1.00 95.25 360 TYR A C 1
ATOM 2515 O O . TYR A 1 360 ? 8.735 -8.047 2.311 1.00 95.25 360 TYR A O 1
ATOM 2523 N N . CYS A 1 361 ? 8.472 -6.101 3.383 1.00 92.06 361 CYS A N 1
ATOM 2524 C CA . CYS A 1 361 ? 8.202 -6.720 4.689 1.00 92.06 361 CYS A CA 1
ATOM 2525 C C . CYS A 1 361 ? 6.908 -7.554 4.684 1.00 92.06 361 CYS A C 1
ATOM 2527 O O . CYS A 1 361 ? 6.840 -8.592 5.342 1.00 92.06 361 CYS A O 1
ATOM 2529 N N . ASP A 1 362 ? 5.897 -7.139 3.923 1.00 81.06 362 ASP A N 1
ATOM 2530 C CA . ASP A 1 362 ? 4.631 -7.861 3.772 1.00 81.06 362 ASP A CA 1
ATOM 2531 C C . ASP A 1 362 ? 4.836 -9.198 3.046 1.00 81.06 362 ASP A C 1
ATOM 2533 O O . ASP A 1 362 ? 4.396 -10.247 3.526 1.00 81.06 362 ASP A O 1
ATOM 2537 N N . TYR A 1 363 ? 5.601 -9.175 1.948 1.00 93.19 363 TYR A N 1
ATOM 2538 C CA . TYR A 1 363 ? 6.097 -10.374 1.270 1.00 93.19 363 TYR A CA 1
ATOM 2539 C C . TYR A 1 363 ? 6.882 -11.288 2.218 1.00 93.19 363 TYR A C 1
ATOM 2541 O O . TYR A 1 363 ? 6.585 -12.480 2.292 1.00 93.19 363 TYR A O 1
ATOM 2549 N N . LEU A 1 364 ? 7.859 -10.753 2.959 1.00 94.81 364 LEU A N 1
ATOM 2550 C CA . LEU A 1 364 ? 8.707 -11.558 3.839 1.00 94.81 364 LEU A CA 1
ATOM 2551 C C . LEU A 1 364 ? 7.903 -12.239 4.955 1.00 94.81 364 LEU A C 1
ATOM 2553 O O . LEU A 1 364 ? 8.096 -13.428 5.207 1.00 94.81 364 LEU A O 1
ATOM 2557 N N . ASN A 1 365 ? 6.959 -11.537 5.585 1.00 88.50 365 ASN A N 1
ATOM 2558 C CA . ASN A 1 365 ? 6.072 -12.136 6.585 1.00 88.50 365 ASN A CA 1
ATOM 2559 C C . ASN A 1 365 ? 5.189 -13.242 5.981 1.00 88.50 365 ASN A C 1
ATOM 2561 O O . ASN A 1 365 ? 5.087 -14.328 6.554 1.00 88.50 365 ASN A O 1
ATOM 2565 N N . ALA A 1 366 ? 4.602 -13.010 4.801 1.00 77.50 366 ALA A N 1
ATOM 2566 C CA . ALA A 1 366 ? 3.796 -14.015 4.110 1.00 77.50 366 ALA A CA 1
ATOM 2567 C C . ALA A 1 366 ? 4.625 -15.249 3.706 1.00 77.50 366 ALA A C 1
ATOM 2569 O O . ALA A 1 366 ? 4.208 -16.382 3.946 1.00 77.50 366 ALA A O 1
ATOM 2570 N N . ALA A 1 367 ? 5.821 -15.048 3.150 1.00 86.38 367 ALA A N 1
ATOM 2571 C CA . ALA A 1 367 ? 6.734 -16.117 2.756 1.00 86.38 367 ALA A CA 1
ATOM 2572 C C . ALA A 1 367 ? 7.256 -16.917 3.965 1.00 86.38 367 ALA A C 1
ATOM 2574 O O . ALA A 1 367 ? 7.444 -18.131 3.863 1.00 86.38 367 ALA A O 1
ATOM 2575 N N . LEU A 1 368 ? 7.464 -16.269 5.118 1.00 88.62 368 LEU A N 1
ATOM 2576 C CA . LEU A 1 368 ? 7.868 -16.930 6.361 1.00 88.62 368 LEU A CA 1
ATOM 2577 C C . LEU A 1 368 ? 6.737 -17.794 6.931 1.00 88.62 368 LEU A C 1
ATOM 2579 O O . LEU A 1 368 ? 6.975 -18.951 7.274 1.00 88.62 368 LEU A O 1
ATOM 2583 N N . ALA A 1 369 ? 5.507 -17.269 6.961 1.00 78.12 369 ALA A N 1
ATOM 2584 C CA . ALA A 1 369 ? 4.316 -18.010 7.380 1.00 78.12 369 ALA A CA 1
ATOM 2585 C C . ALA A 1 369 ? 4.010 -19.205 6.455 1.00 78.12 369 ALA A C 1
ATOM 2587 O O . ALA A 1 369 ? 3.609 -20.267 6.924 1.00 78.12 369 ALA A O 1
ATOM 2588 N N . GLN A 1 370 ? 4.269 -19.064 5.151 1.00 81.81 370 GLN A N 1
ATOM 2589 C CA . GLN A 1 370 ? 4.182 -20.143 4.157 1.00 81.81 370 GLN A CA 1
ATOM 2590 C C . GLN A 1 370 ? 5.365 -21.132 4.214 1.00 81.81 370 GLN A C 1
ATOM 2592 O O . GLN A 1 370 ? 5.375 -22.121 3.483 1.00 81.81 370 GLN A O 1
ATOM 2597 N N . GLY A 1 371 ? 6.382 -20.880 5.045 1.00 88.38 371 GLY A N 1
ATOM 2598 C CA . GLY A 1 371 ? 7.574 -21.723 5.152 1.00 88.38 371 GLY A CA 1
ATOM 2599 C C . GLY A 1 371 ? 8.506 -21.686 3.934 1.00 88.38 371 GLY A C 1
ATOM 2600 O O . GLY A 1 371 ? 9.367 -22.551 3.808 1.00 88.38 371 GLY A O 1
ATOM 2601 N N . LEU A 1 372 ? 8.368 -20.699 3.043 1.00 88.75 372 LEU A N 1
ATOM 2602 C CA . LEU A 1 372 ? 9.195 -20.551 1.837 1.00 88.75 372 LEU A CA 1
ATOM 2603 C C . LEU A 1 372 ? 10.597 -20.004 2.140 1.00 88.75 372 LEU A C 1
ATOM 2605 O O . LEU A 1 372 ? 11.532 -20.236 1.368 1.00 88.75 372 LEU A O 1
ATOM 2609 N N . ILE A 1 373 ? 10.745 -19.290 3.258 1.00 96.44 373 ILE A N 1
ATOM 2610 C CA . ILE A 1 373 ? 12.003 -18.685 3.709 1.00 96.44 373 ILE A CA 1
ATOM 2611 C C . ILE A 1 373 ? 12.397 -19.124 5.127 1.00 96.44 373 ILE A C 1
ATOM 2613 O O . ILE A 1 373 ? 11.630 -19.755 5.869 1.00 96.44 373 ILE A O 1
ATOM 2617 N N . GLU A 1 374 ? 13.632 -18.789 5.480 1.00 96.12 374 GLU A N 1
ATOM 2618 C CA . GLU A 1 374 ? 14.234 -18.913 6.806 1.00 96.12 374 GLU A CA 1
ATOM 2619 C C . GLU A 1 374 ? 15.207 -17.744 7.046 1.00 96.12 374 GLU A C 1
ATOM 2621 O O . GLU A 1 374 ? 15.708 -17.139 6.096 1.00 96.12 374 GLU A O 1
ATOM 2626 N N . VAL A 1 375 ? 15.482 -17.417 8.311 1.00 96.88 375 VAL A N 1
ATOM 2627 C CA . VAL A 1 375 ? 16.462 -16.384 8.688 1.00 96.88 375 VAL A CA 1
ATOM 2628 C C . VAL A 1 375 ? 17.617 -17.050 9.421 1.00 96.88 375 VAL A C 1
ATOM 2630 O O . VAL A 1 375 ? 17.401 -17.758 10.403 1.00 96.88 375 VAL A O 1
ATOM 2633 N N . ARG A 1 376 ? 18.850 -16.817 8.961 1.00 95.31 376 ARG A N 1
ATOM 2634 C CA . ARG A 1 376 ? 20.076 -17.365 9.560 1.00 95.31 376 ARG A CA 1
ATOM 2635 C C . ARG A 1 376 ? 21.038 -16.209 9.830 1.00 95.31 376 ARG A C 1
ATOM 2637 O O . ARG A 1 376 ? 21.418 -15.510 8.900 1.00 95.31 376 ARG A O 1
ATOM 2644 N N . ALA A 1 377 ? 21.393 -15.982 11.097 1.00 92.62 377 ALA A N 1
ATOM 2645 C CA . ALA A 1 377 ? 22.273 -14.882 11.531 1.00 92.62 377 ALA A CA 1
ATOM 2646 C C . ALA A 1 377 ? 21.871 -13.474 11.012 1.00 92.62 377 ALA A C 1
ATOM 2648 O O . ALA A 1 377 ? 22.725 -12.658 10.690 1.00 92.62 377 ALA A O 1
ATOM 2649 N N . GLY A 1 378 ? 20.566 -13.187 10.907 1.00 92.62 378 GLY A N 1
ATOM 2650 C CA . GLY A 1 378 ? 20.049 -11.908 10.387 1.00 92.62 378 GLY A CA 1
ATOM 2651 C C . GLY A 1 378 ? 19.991 -11.797 8.855 1.00 92.62 378 GLY A C 1
ATOM 2652 O O . GLY A 1 378 ? 19.465 -10.820 8.334 1.00 92.62 378 GLY A O 1
ATOM 2653 N N . LEU A 1 379 ? 20.473 -12.801 8.123 1.00 94.50 379 LEU A N 1
ATOM 2654 C CA . LEU A 1 379 ? 20.355 -12.892 6.668 1.00 94.50 379 LEU A CA 1
ATOM 2655 C C . LEU A 1 379 ? 19.125 -13.734 6.297 1.00 94.50 379 LEU A C 1
ATOM 2657 O O . LEU A 1 379 ? 18.880 -14.785 6.899 1.00 94.50 379 LEU A O 1
ATOM 2661 N N . VAL A 1 380 ? 18.341 -13.280 5.317 1.00 96.25 380 VAL A N 1
ATOM 2662 C CA . VAL A 1 380 ? 17.135 -13.976 4.839 1.00 96.25 380 VAL A CA 1
ATOM 2663 C C . VAL A 1 380 ? 17.485 -14.897 3.674 1.00 96.25 380 VAL A C 1
ATOM 2665 O O . VAL A 1 380 ? 18.088 -14.450 2.704 1.00 96.25 380 VAL A O 1
ATOM 2668 N N . TYR A 1 381 ? 17.046 -16.153 3.722 1.00 95.75 381 TYR A N 1
ATOM 2669 C CA . TYR A 1 381 ? 17.286 -17.161 2.685 1.00 95.75 381 TYR A CA 1
ATOM 2670 C C . TYR A 1 381 ? 15.984 -17.832 2.244 1.00 95.75 381 TYR A C 1
ATOM 2672 O O . TYR A 1 381 ? 15.023 -17.910 3.010 1.00 95.75 381 TYR A O 1
ATOM 2680 N N . ARG A 1 382 ? 15.974 -18.424 1.043 1.00 94.69 382 ARG A N 1
ATOM 2681 C CA . ARG A 1 382 ? 15.003 -19.487 0.721 1.00 94.69 382 ARG A CA 1
ATOM 2682 C C . ARG A 1 382 ? 15.197 -20.660 1.687 1.00 94.69 382 ARG A C 1
ATOM 2684 O O . ARG A 1 382 ? 16.337 -20.995 2.010 1.00 94.69 382 ARG A O 1
ATOM 2691 N N . ARG A 1 383 ? 14.110 -21.315 2.109 1.00 92.62 383 ARG A N 1
ATOM 2692 C CA . ARG A 1 383 ? 14.182 -22.461 3.028 1.00 92.62 383 ARG A CA 1
ATOM 2693 C C . ARG A 1 383 ? 15.058 -23.576 2.451 1.00 92.62 383 ARG A C 1
ATOM 2695 O O . ARG A 1 383 ? 14.827 -24.009 1.324 1.00 92.62 383 ARG A O 1
ATOM 2702 N N . GLY A 1 384 ? 16.067 -24.011 3.207 1.00 89.50 384 GLY A N 1
ATOM 2703 C CA . GLY A 1 384 ? 17.070 -24.987 2.763 1.00 89.50 384 GLY A CA 1
ATOM 2704 C C . GLY A 1 384 ? 17.966 -24.540 1.594 1.00 89.50 384 GLY A C 1
ATOM 2705 O O . GLY A 1 384 ? 18.674 -25.370 1.032 1.00 89.50 384 GLY A O 1
ATOM 2706 N N . GLY A 1 385 ? 17.935 -23.262 1.200 1.00 89.69 385 GLY A N 1
ATOM 2707 C CA . GLY A 1 385 ? 18.714 -22.718 0.085 1.00 89.69 385 GLY A CA 1
ATOM 2708 C C . GLY A 1 385 ? 20.056 -22.105 0.497 1.00 89.69 385 GLY A C 1
ATOM 2709 O O . GLY A 1 385 ? 20.328 -21.880 1.680 1.00 89.69 385 GLY A O 1
ATOM 2710 N N . THR A 1 386 ? 20.883 -21.801 -0.503 1.00 89.62 386 THR A N 1
ATOM 2711 C CA . THR A 1 386 ? 22.156 -21.068 -0.385 1.00 89.62 386 THR A CA 1
ATOM 2712 C C . THR A 1 386 ? 21.992 -19.564 -0.592 1.00 89.62 386 THR A C 1
ATOM 2714 O O . THR A 1 386 ? 22.592 -18.794 0.152 1.00 89.62 386 THR A O 1
ATOM 2717 N N . GLU A 1 387 ? 21.147 -19.147 -1.538 1.00 88.94 387 GLU A N 1
ATOM 2718 C CA . GLU A 1 387 ? 21.049 -17.744 -1.964 1.00 88.94 387 GLU A CA 1
ATOM 2719 C C . GLU A 1 387 ? 20.422 -16.836 -0.902 1.00 88.94 387 GLU A C 1
ATOM 2721 O O . GLU A 1 387 ? 19.326 -17.109 -0.390 1.00 88.94 387 GLU A O 1
ATOM 2726 N N . ILE A 1 388 ? 21.114 -15.733 -0.600 1.00 91.88 388 ILE A N 1
ATOM 2727 C CA . ILE A 1 388 ? 20.624 -14.692 0.304 1.00 91.88 388 ILE A CA 1
ATOM 2728 C C . ILE A 1 388 ? 19.661 -13.785 -0.469 1.00 91.88 388 ILE A C 1
ATOM 2730 O O . ILE A 1 388 ? 19.965 -13.305 -1.558 1.00 91.88 388 ILE A O 1
ATOM 2734 N N . LEU A 1 389 ? 18.496 -13.515 0.109 1.00 94.25 389 LEU A N 1
ATOM 2735 C CA . LEU A 1 389 ? 17.456 -12.674 -0.480 1.00 94.25 389 LEU A CA 1
ATOM 2736 C C . LEU A 1 389 ? 17.616 -11.208 -0.059 1.00 94.25 389 LEU A C 1
ATOM 2738 O O . LEU A 1 389 ? 17.539 -10.299 -0.884 1.00 94.25 389 LEU A O 1
ATOM 2742 N N . SER A 1 390 ? 17.844 -10.971 1.231 1.00 94.12 390 SER A N 1
ATOM 2743 C CA . SER A 1 390 ? 17.941 -9.633 1.820 1.00 94.12 390 SER A CA 1
ATOM 2744 C C . SER A 1 390 ? 18.558 -9.680 3.213 1.00 94.12 390 SER A C 1
ATOM 2746 O O . SER A 1 390 ? 18.475 -10.703 3.898 1.00 94.12 390 SER A O 1
ATOM 2748 N N . ASP A 1 391 ? 19.090 -8.548 3.656 1.00 92.62 391 ASP A N 1
ATOM 2749 C CA . ASP A 1 391 ? 19.642 -8.383 5.000 1.00 92.62 391 ASP A CA 1
ATOM 2750 C C . ASP A 1 391 ? 18.609 -7.778 5.951 1.00 92.62 391 ASP A C 1
ATOM 2752 O O . ASP A 1 391 ? 17.809 -6.928 5.555 1.00 92.62 391 ASP A O 1
ATOM 2756 N N . THR A 1 392 ? 18.656 -8.150 7.230 1.00 93.94 392 THR A N 1
ATOM 2757 C CA . THR A 1 392 ? 17.973 -7.413 8.304 1.00 93.94 392 THR A CA 1
ATOM 2758 C C . THR A 1 392 ? 18.958 -6.508 9.043 1.00 93.94 392 THR A C 1
ATOM 2760 O O . THR A 1 392 ? 20.173 -6.677 8.932 1.00 93.94 392 THR A O 1
ATOM 2763 N N . THR A 1 393 ? 18.460 -5.579 9.860 1.00 91.12 393 THR A N 1
ATOM 2764 C CA . THR A 1 393 ? 19.282 -4.706 10.723 1.00 91.12 393 THR A CA 1
ATOM 2765 C C . THR A 1 393 ? 20.212 -5.458 11.680 1.00 91.12 393 THR A C 1
ATOM 2767 O O . THR A 1 393 ? 21.179 -4.874 12.162 1.00 91.12 393 THR A O 1
ATOM 2770 N N . THR A 1 394 ? 19.949 -6.742 11.953 1.00 92.44 394 THR A N 1
ATOM 2771 C CA . THR A 1 394 ? 20.827 -7.622 12.742 1.00 92.44 394 THR A CA 1
ATOM 2772 C C . THR A 1 394 ? 22.083 -8.036 11.975 1.00 92.44 394 THR A C 1
ATOM 2774 O O . THR A 1 394 ? 23.131 -8.205 12.590 1.00 92.44 394 THR A O 1
ATOM 2777 N N . ALA A 1 395 ? 21.980 -8.200 10.653 1.00 91.50 395 ALA A N 1
ATOM 2778 C CA . ALA A 1 395 ? 23.112 -8.491 9.778 1.00 91.50 395 ALA A CA 1
ATOM 2779 C C . ALA A 1 395 ? 23.799 -7.199 9.308 1.00 91.50 395 ALA A C 1
ATOM 2781 O O . ALA A 1 395 ? 25.019 -7.087 9.396 1.00 91.50 395 ALA A O 1
ATOM 2782 N N . TYR A 1 396 ? 23.017 -6.206 8.866 1.00 90.19 396 TYR A N 1
ATOM 2783 C CA . TYR A 1 396 ? 23.529 -4.961 8.298 1.00 90.19 396 TYR A CA 1
ATOM 2784 C C . TYR A 1 396 ? 22.786 -3.724 8.834 1.00 90.19 396 TYR A C 1
ATOM 2786 O O . TYR A 1 396 ? 21.597 -3.560 8.549 1.00 90.19 396 TYR A O 1
ATOM 2794 N N . PRO A 1 397 ? 23.447 -2.794 9.556 1.00 89.75 397 PRO A N 1
ATOM 2795 C CA . PRO A 1 397 ? 22.773 -1.675 10.231 1.00 89.75 397 PRO A CA 1
ATOM 2796 C C . PRO A 1 397 ? 22.133 -0.639 9.288 1.00 89.75 397 PRO A C 1
ATOM 2798 O O . PRO A 1 397 ? 21.346 0.192 9.743 1.00 89.75 397 PRO A O 1
ATOM 2801 N N . HIS A 1 398 ? 22.437 -0.682 7.985 1.00 89.62 398 HIS A N 1
ATOM 2802 C CA . HIS A 1 398 ? 21.789 0.152 6.964 1.00 89.62 398 HIS A CA 1
ATOM 2803 C C . HIS A 1 398 ? 20.633 -0.550 6.231 1.00 89.62 398 HIS A C 1
ATOM 2805 O O . HIS A 1 398 ? 20.034 0.049 5.339 1.00 89.62 398 HIS A O 1
ATOM 2811 N N . SER A 1 399 ? 20.275 -1.783 6.610 1.00 91.44 399 SER A N 1
ATOM 2812 C CA . SER A 1 399 ? 19.011 -2.383 6.172 1.00 91.44 399 SER A CA 1
ATOM 2813 C C . SER A 1 399 ? 17.814 -1.585 6.706 1.00 91.44 399 SER A C 1
ATOM 2815 O O . SER A 1 399 ? 17.822 -1.053 7.820 1.00 91.44 399 SER A O 1
ATOM 2817 N N . THR A 1 400 ? 16.756 -1.513 5.903 1.00 90.31 400 THR A N 1
ATOM 2818 C CA . THR A 1 400 ? 15.457 -0.939 6.279 1.00 90.31 400 THR A CA 1
ATOM 2819 C C . THR A 1 400 ? 14.501 -1.971 6.893 1.00 90.31 400 THR A C 1
ATOM 2821 O O . THR A 1 400 ? 13.413 -1.598 7.333 1.00 90.31 400 THR A O 1
ATOM 2824 N N . ILE A 1 401 ? 14.915 -3.242 6.981 1.00 93.06 401 ILE A N 1
ATOM 2825 C CA . ILE A 1 401 ? 14.134 -4.379 7.490 1.00 93.06 401 ILE A CA 1
ATOM 2826 C C . ILE A 1 401 ? 14.646 -4.784 8.879 1.00 93.06 401 ILE A C 1
ATOM 2828 O O . ILE A 1 401 ? 15.796 -5.190 9.032 1.00 93.06 401 ILE A O 1
ATOM 2832 N N . LEU A 1 402 ? 13.791 -4.757 9.896 1.00 88.44 402 LEU A N 1
ATOM 2833 C CA . LEU A 1 402 ? 14.036 -5.404 11.186 1.00 88.44 402 LEU A CA 1
ATOM 2834 C C . LEU A 1 402 ? 13.458 -6.824 11.170 1.00 88.44 402 LEU A C 1
ATOM 2836 O O . LEU A 1 402 ? 12.461 -7.089 10.500 1.00 88.44 402 LEU A O 1
ATOM 2840 N N . PHE A 1 403 ? 14.042 -7.723 11.962 1.00 90.44 403 PHE A N 1
ATOM 2841 C CA . PHE A 1 403 ? 13.464 -9.036 12.250 1.00 90.44 403 PHE A CA 1
ATOM 2842 C C . PHE A 1 403 ? 13.575 -9.342 13.743 1.00 90.44 403 PHE A C 1
ATOM 2844 O O . PHE A 1 403 ? 14.674 -9.398 14.291 1.00 90.44 403 PHE A O 1
ATOM 2851 N N . ALA A 1 404 ? 12.434 -9.529 14.403 1.00 80.81 404 ALA A N 1
ATOM 2852 C CA . ALA A 1 404 ? 12.350 -9.850 15.824 1.00 80.81 404 ALA A CA 1
ATOM 2853 C C . ALA A 1 404 ? 11.100 -10.693 16.093 1.00 80.81 404 ALA A C 1
ATOM 2855 O O . ALA A 1 404 ? 10.088 -10.532 15.418 1.00 80.81 404 ALA A O 1
ATOM 2856 N N . ASN A 1 405 ? 11.154 -11.595 17.078 1.00 81.06 405 ASN A N 1
ATOM 2857 C CA . ASN A 1 405 ? 10.019 -12.444 17.480 1.00 81.06 405 ASN A CA 1
ATOM 2858 C C . ASN A 1 405 ? 9.342 -13.197 16.309 1.00 81.06 405 ASN A C 1
ATOM 2860 O O . ASN A 1 405 ? 8.134 -13.409 16.316 1.00 81.06 405 ASN A O 1
ATOM 2864 N N . ASN A 1 406 ? 10.133 -13.601 15.305 1.00 79.19 406 ASN A N 1
ATOM 2865 C CA . ASN A 1 406 ? 9.679 -14.243 14.065 1.00 79.19 406 ASN A CA 1
ATOM 2866 C C . ASN A 1 406 ? 8.741 -13.378 13.184 1.00 79.19 406 ASN A C 1
ATOM 2868 O O . ASN A 1 406 ? 7.923 -13.912 12.438 1.00 79.19 406 ASN A O 1
ATOM 2872 N N . VAL A 1 407 ? 8.878 -12.049 13.247 1.00 76.75 407 VAL A N 1
ATOM 2873 C CA . VAL A 1 407 ? 8.151 -11.071 12.420 1.00 76.75 407 VAL A CA 1
ATOM 2874 C C . VAL A 1 407 ? 9.142 -10.084 11.793 1.00 76.75 407 VAL A C 1
ATOM 2876 O O . VAL A 1 407 ? 10.081 -9.629 12.453 1.00 76.75 407 VAL A O 1
ATOM 2879 N N . PHE A 1 408 ? 8.927 -9.740 10.523 1.00 88.88 408 PHE A N 1
ATOM 2880 C CA . PHE A 1 408 ? 9.634 -8.660 9.833 1.00 88.88 408 PHE A CA 1
ATOM 2881 C C . PHE A 1 408 ? 8.883 -7.335 9.982 1.00 88.88 408 PHE A C 1
ATOM 2883 O O . PHE A 1 408 ? 7.672 -7.278 9.756 1.00 88.88 408 PHE A O 1
ATOM 2890 N N . THR A 1 409 ? 9.588 -6.256 10.312 1.00 81.88 409 THR A N 1
ATOM 2891 C CA . THR A 1 409 ? 9.012 -4.905 10.420 1.00 81.88 409 THR A CA 1
ATOM 2892 C C . THR A 1 409 ? 9.901 -3.869 9.741 1.00 81.88 409 THR A C 1
ATOM 2894 O O . THR A 1 409 ? 11.100 -4.075 9.565 1.00 81.88 409 THR A O 1
ATOM 2897 N N . VAL A 1 410 ? 9.318 -2.747 9.320 1.00 82.00 410 VAL A N 1
ATOM 2898 C CA . VAL A 1 410 ? 10.072 -1.657 8.688 1.00 82.00 410 VAL A CA 1
ATOM 2899 C C . VAL A 1 410 ? 10.773 -0.809 9.755 1.00 82.00 410 VAL A C 1
ATOM 2901 O O . VAL A 1 410 ? 10.242 -0.591 10.845 1.00 82.00 410 VAL A O 1
ATOM 2904 N N . ARG A 1 411 ? 11.971 -0.301 9.446 1.00 78.50 411 ARG A N 1
ATOM 2905 C CA . ARG A 1 411 ? 12.662 0.697 10.272 1.00 78.50 411 ARG A CA 1
ATOM 2906 C C . ARG A 1 411 ? 11.805 1.963 10.371 1.00 78.50 411 ARG A C 1
ATOM 2908 O O . ARG A 1 411 ? 11.461 2.542 9.348 1.00 78.50 411 ARG A O 1
ATOM 2915 N N . SER A 1 412 ? 11.476 2.374 11.599 1.00 74.38 412 SER A N 1
ATOM 2916 C CA . SER A 1 412 ? 10.516 3.453 11.896 1.00 74.38 412 SER A CA 1
ATOM 2917 C C . SER A 1 412 ? 10.646 4.665 10.962 1.00 74.38 412 SER A C 1
ATOM 2919 O O . SER A 1 412 ? 11.736 5.221 10.811 1.00 74.38 412 SER A O 1
ATOM 2921 N N . GLY A 1 413 ? 9.533 5.051 10.330 1.00 71.56 413 GLY A N 1
ATOM 2922 C CA . GLY A 1 413 ? 9.471 6.165 9.380 1.00 71.56 413 GLY A CA 1
ATOM 2923 C C . GLY A 1 413 ? 9.939 5.839 7.956 1.00 71.56 413 GLY A C 1
ATOM 2924 O O . GLY A 1 413 ? 10.112 6.762 7.167 1.00 71.56 413 GLY A O 1
ATOM 2925 N N . ARG A 1 414 ? 10.163 4.562 7.602 1.00 82.44 414 ARG A N 1
ATOM 2926 C CA . ARG A 1 414 ? 10.604 4.145 6.252 1.00 82.44 414 ARG A CA 1
ATOM 2927 C C . ARG A 1 414 ? 9.567 3.358 5.444 1.00 82.44 414 ARG A C 1
ATOM 2929 O O . ARG A 1 414 ? 9.872 2.942 4.335 1.00 82.44 414 ARG A O 1
ATOM 2936 N N . ASP A 1 415 ? 8.339 3.189 5.928 1.00 81.31 415 ASP A N 1
ATOM 2937 C CA . ASP A 1 415 ? 7.289 2.372 5.290 1.00 81.31 415 ASP A CA 1
ATOM 2938 C C . ASP A 1 415 ? 7.000 2.742 3.822 1.00 81.31 415 ASP A C 1
ATOM 2940 O O . ASP A 1 415 ? 6.788 1.856 2.992 1.00 81.31 415 ASP A O 1
ATOM 2944 N N . LEU A 1 416 ? 7.060 4.038 3.491 1.00 83.75 416 LEU A N 1
ATOM 2945 C CA . LEU A 1 416 ? 6.870 4.571 2.133 1.00 83.75 416 LEU A CA 1
ATOM 2946 C C . LEU A 1 416 ? 8.179 4.768 1.344 1.00 83.75 416 LEU A C 1
ATOM 2948 O O . LEU A 1 416 ? 8.134 5.169 0.184 1.00 83.75 416 LEU A O 1
ATOM 2952 N N . HIS A 1 417 ? 9.344 4.524 1.946 1.00 92.00 417 HIS A N 1
ATOM 2953 C CA . HIS A 1 417 ? 10.637 4.619 1.262 1.00 92.00 417 HIS A CA 1
ATOM 2954 C C . HIS A 1 417 ? 10.877 3.371 0.403 1.00 92.00 417 HIS A C 1
ATOM 2956 O O . HIS A 1 417 ? 10.392 2.294 0.767 1.00 92.00 417 HIS A O 1
ATOM 2962 N N . PRO A 1 418 ? 11.633 3.469 -0.706 1.00 95.69 418 PRO A N 1
ATOM 2963 C CA . PRO A 1 418 ? 11.973 2.303 -1.507 1.00 95.69 418 PRO A CA 1
ATOM 2964 C C . PRO A 1 418 ? 12.762 1.290 -0.680 1.00 95.69 418 PRO A C 1
ATOM 2966 O O . PRO A 1 418 ? 13.578 1.670 0.165 1.00 95.69 418 PRO A O 1
ATOM 2969 N N . ILE A 1 419 ? 12.518 0.001 -0.915 1.00 95.19 419 ILE A N 1
ATOM 2970 C CA . ILE A 1 419 ? 13.260 -1.061 -0.239 1.00 95.19 419 ILE A CA 1
ATOM 2971 C C . ILE A 1 419 ? 14.726 -1.070 -0.688 1.00 95.19 419 ILE A C 1
ATOM 2973 O O . ILE A 1 419 ? 15.031 -0.928 -1.873 1.00 95.19 419 ILE A O 1
ATOM 2977 N N . THR A 1 420 ? 15.630 -1.260 0.273 1.00 92.56 420 THR A N 1
ATOM 2978 C CA . THR A 1 420 ? 17.084 -1.309 0.070 1.00 92.56 420 THR A CA 1
ATOM 2979 C C . THR A 1 420 ? 17.705 -2.422 0.907 1.00 92.56 420 THR A C 1
ATOM 2981 O O . THR A 1 420 ? 17.087 -2.886 1.864 1.00 92.56 420 THR A O 1
ATOM 2984 N N . GLY A 1 421 ? 18.932 -2.845 0.592 1.00 84.94 421 GLY A N 1
ATOM 2985 C CA . GLY A 1 421 ? 19.542 -4.000 1.271 1.00 84.94 421 GLY A CA 1
ATOM 2986 C C . GLY A 1 421 ? 19.021 -5.349 0.761 1.00 84.94 421 GLY A C 1
ATOM 2987 O O . GLY A 1 421 ? 18.989 -6.337 1.498 1.00 84.94 421 GLY A O 1
ATOM 2988 N N . ILE A 1 422 ? 18.577 -5.377 -0.498 1.00 90.94 422 ILE A N 1
ATOM 2989 C CA . ILE A 1 422 ? 17.989 -6.539 -1.170 1.00 90.94 422 ILE A CA 1
ATOM 2990 C C . ILE A 1 422 ? 18.882 -6.999 -2.323 1.00 90.94 422 ILE A C 1
ATOM 2992 O O . ILE A 1 422 ? 19.399 -6.186 -3.093 1.00 90.94 422 ILE A O 1
ATOM 2996 N N . ARG A 1 423 ? 19.042 -8.317 -2.446 1.00 92.25 423 ARG A N 1
ATOM 2997 C CA . ARG A 1 423 ? 19.816 -8.956 -3.515 1.00 92.25 423 ARG A CA 1
ATOM 2998 C C . ARG A 1 423 ? 18.931 -9.250 -4.722 1.00 92.25 423 ARG A C 1
ATOM 3000 O O . ARG A 1 4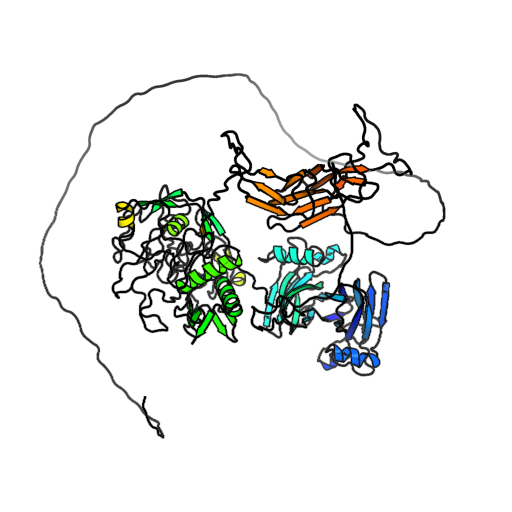23 ? 17.703 -9.295 -4.597 1.00 92.25 423 ARG A O 1
ATOM 3007 N N . TRP A 1 424 ? 19.534 -9.519 -5.879 1.00 94.06 424 TRP A N 1
ATOM 3008 C CA . TRP A 1 424 ? 18.792 -9.841 -7.104 1.00 94.06 424 TRP A CA 1
ATOM 3009 C C . TRP A 1 424 ? 17.864 -11.060 -6.923 1.00 94.06 424 TRP A C 1
ATOM 3011 O O . TRP A 1 424 ? 16.690 -11.027 -7.305 1.00 94.06 424 TRP A O 1
ATOM 3021 N N . PHE A 1 425 ? 18.326 -12.104 -6.223 1.00 94.50 425 PHE A N 1
ATOM 3022 C CA . PHE A 1 425 ? 17.487 -13.249 -5.840 1.00 94.50 425 PHE A CA 1
ATOM 3023 C C . PHE A 1 425 ? 16.317 -12.881 -4.908 1.00 94.50 425 PHE A C 1
ATOM 3025 O O . PHE A 1 425 ? 15.249 -13.484 -5.008 1.00 94.50 425 PHE A O 1
ATOM 3032 N N . GLY A 1 426 ? 16.461 -11.872 -4.043 1.00 95.88 426 GLY A N 1
ATOM 3033 C CA . GLY A 1 426 ? 15.359 -11.350 -3.223 1.00 95.88 426 GLY A CA 1
ATOM 3034 C C . GLY A 1 426 ? 14.285 -10.649 -4.051 1.00 95.88 426 GLY A C 1
ATOM 3035 O O . GLY A 1 426 ? 13.091 -10.891 -3.861 1.00 95.88 426 GLY A O 1
ATOM 3036 N N . ALA A 1 427 ? 14.710 -9.852 -5.032 1.00 97.06 427 ALA A N 1
ATOM 3037 C CA . ALA A 1 427 ? 13.815 -9.167 -5.959 1.00 97.06 427 ALA A CA 1
ATOM 3038 C C . ALA A 1 427 ? 13.036 -10.148 -6.857 1.00 97.06 427 ALA A C 1
ATOM 3040 O O . ALA A 1 427 ? 11.824 -10.010 -7.047 1.00 97.06 427 ALA A O 1
ATOM 3041 N N . THR A 1 428 ? 13.696 -11.190 -7.369 1.00 97.19 428 THR A N 1
ATOM 3042 C CA . THR A 1 428 ? 13.046 -12.218 -8.201 1.00 97.19 428 THR A CA 1
ATOM 3043 C C . THR A 1 428 ? 12.162 -13.173 -7.395 1.00 97.19 428 THR A C 1
ATOM 3045 O O . THR A 1 428 ? 11.089 -13.559 -7.871 1.00 97.19 428 THR A O 1
ATOM 3048 N N . ALA A 1 429 ? 12.523 -13.484 -6.145 1.00 96.94 429 ALA A N 1
ATOM 3049 C CA . ALA A 1 429 ? 11.661 -14.227 -5.227 1.00 96.94 429 ALA A CA 1
ATOM 3050 C C . ALA A 1 429 ? 10.373 -13.452 -4.888 1.00 96.94 429 ALA A C 1
ATOM 3052 O O . ALA A 1 429 ? 9.289 -14.040 -4.947 1.00 96.94 429 ALA A O 1
ATOM 3053 N N . TYR A 1 430 ? 10.461 -12.134 -4.653 1.00 97.31 430 TYR A N 1
ATOM 3054 C CA . TYR A 1 430 ? 9.286 -11.259 -4.528 1.00 97.31 430 TYR A CA 1
ATOM 3055 C C . TYR A 1 430 ? 8.402 -11.317 -5.785 1.00 97.31 430 TYR A C 1
ATOM 3057 O O . TYR A 1 430 ? 7.192 -11.512 -5.681 1.00 97.31 430 TYR A O 1
ATOM 3065 N N . CYS A 1 431 ? 8.991 -11.214 -6.984 1.00 97.75 431 CYS A N 1
ATOM 3066 C CA . CYS A 1 431 ? 8.247 -11.274 -8.249 1.00 97.75 431 CYS A CA 1
ATOM 3067 C C . CYS A 1 431 ? 7.473 -12.597 -8.421 1.00 97.75 431 CYS A C 1
ATOM 3069 O O . CYS A 1 431 ? 6.303 -12.599 -8.817 1.00 97.75 431 CYS A O 1
ATOM 3071 N N . ASN A 1 432 ? 8.086 -13.731 -8.071 1.00 96.44 432 ASN A N 1
ATOM 3072 C CA . ASN A 1 432 ? 7.418 -15.033 -8.103 1.00 96.44 432 ASN A CA 1
ATOM 3073 C C . ASN A 1 432 ? 6.317 -15.165 -7.036 1.00 96.44 432 ASN A C 1
ATOM 3075 O O . ASN A 1 432 ? 5.250 -15.703 -7.335 1.00 96.44 432 ASN A O 1
ATOM 3079 N N . TRP A 1 433 ? 6.535 -14.654 -5.821 1.00 93.69 433 TRP A N 1
ATOM 3080 C CA . TRP A 1 433 ? 5.504 -14.621 -4.777 1.00 93.69 433 TRP A CA 1
ATOM 3081 C C . TRP A 1 433 ? 4.304 -13.765 -5.198 1.00 93.69 433 TRP A C 1
ATOM 3083 O O . TRP A 1 433 ? 3.168 -14.232 -5.123 1.00 93.69 433 TRP A O 1
ATOM 3093 N N . LEU A 1 434 ? 4.546 -12.564 -5.737 1.00 89.25 434 LEU A N 1
ATOM 3094 C CA . LEU A 1 434 ? 3.501 -11.672 -6.245 1.00 89.25 434 LEU A CA 1
ATOM 3095 C C . LEU A 1 434 ? 2.725 -12.327 -7.402 1.00 89.25 434 LEU A C 1
ATOM 3097 O O . LEU A 1 434 ? 1.507 -12.194 -7.494 1.00 89.25 434 LEU A O 1
ATOM 3101 N N . SER A 1 435 ? 3.415 -13.101 -8.249 1.00 87.94 435 SER A N 1
ATOM 3102 C CA . SER A 1 435 ? 2.780 -13.888 -9.316 1.00 87.94 435 SER A CA 1
ATOM 3103 C C . SER A 1 435 ? 1.820 -14.926 -8.740 1.00 87.94 435 SER A C 1
ATOM 3105 O O . SER A 1 435 ? 0.668 -14.987 -9.159 1.00 87.94 435 SER A O 1
ATOM 3107 N N . SER A 1 436 ? 2.262 -15.687 -7.733 1.00 83.69 436 SER A N 1
ATOM 3108 C CA . SER A 1 436 ? 1.422 -16.678 -7.055 1.00 83.69 436 SER A CA 1
ATOM 3109 C C . SER A 1 436 ? 0.236 -16.040 -6.321 1.00 83.69 436 SER A C 1
ATOM 3111 O O . SER A 1 436 ? -0.854 -16.606 -6.343 1.00 83.69 436 SER A O 1
ATOM 3113 N N . ARG A 1 437 ? 0.435 -14.873 -5.691 1.00 79.12 437 ARG A N 1
ATOM 3114 C CA . ARG A 1 437 ? -0.602 -14.104 -4.981 1.00 79.12 437 ARG A CA 1
ATOM 3115 C C . ARG A 1 437 ? -1.731 -13.668 -5.921 1.00 79.12 437 ARG A C 1
ATOM 3117 O O . ARG A 1 437 ? -2.899 -13.776 -5.562 1.00 79.12 437 ARG A O 1
ATOM 3124 N N . ASP A 1 438 ? -1.376 -13.225 -7.127 1.00 74.88 438 ASP A N 1
ATOM 3125 C CA . ASP A 1 438 ? -2.313 -12.661 -8.108 1.00 74.88 438 ASP A CA 1
ATOM 3126 C C . ASP A 1 438 ? -2.788 -13.682 -9.170 1.00 74.88 438 ASP A C 1
ATOM 3128 O O . ASP A 1 438 ? -3.515 -13.325 -10.098 1.00 74.88 438 ASP A O 1
ATOM 3132 N N . GLY A 1 439 ? -2.401 -14.959 -9.052 1.00 75.38 439 GLY A N 1
ATOM 3133 C CA . GLY A 1 439 ? -2.853 -16.043 -9.936 1.00 75.38 439 GLY A CA 1
ATOM 3134 C C . GLY A 1 439 ? -2.141 -16.138 -11.295 1.00 75.38 439 GLY A C 1
ATOM 3135 O O . GLY A 1 439 ? -2.690 -16.716 -12.237 1.00 75.38 439 GLY A O 1
ATOM 3136 N N . TYR A 1 440 ? -0.931 -15.590 -11.419 1.00 82.81 440 TYR A N 1
ATOM 3137 C CA . TYR A 1 440 ? -0.090 -15.686 -12.615 1.00 82.81 440 TYR A CA 1
ATOM 3138 C C . TYR A 1 440 ? 0.977 -16.786 -12.498 1.00 82.81 440 TYR A C 1
ATOM 3140 O O . TYR A 1 440 ? 1.405 -17.155 -11.404 1.00 82.81 440 TYR A O 1
ATOM 3148 N N . ALA A 1 441 ? 1.461 -17.289 -13.637 1.00 88.81 441 ALA A N 1
ATOM 3149 C CA . ALA A 1 441 ? 2.548 -18.262 -13.646 1.00 88.81 441 ALA A CA 1
ATOM 3150 C C . ALA A 1 441 ? 3.894 -17.577 -13.353 1.00 88.81 441 ALA A C 1
ATOM 3152 O O . ALA A 1 441 ? 4.257 -16.620 -14.035 1.00 88.81 441 ALA A O 1
ATOM 3153 N N . ALA A 1 442 ? 4.629 -18.087 -12.362 1.00 93.69 442 ALA A N 1
ATOM 3154 C CA . ALA A 1 442 ? 5.954 -17.603 -11.975 1.00 93.69 442 ALA A CA 1
ATOM 3155 C C . ALA A 1 442 ? 6.933 -17.558 -13.164 1.00 93.69 442 ALA A C 1
ATOM 3157 O O . ALA A 1 442 ? 7.015 -18.516 -13.936 1.00 93.69 442 ALA A O 1
ATOM 3158 N N . CYS A 1 443 ? 7.682 -16.459 -13.285 1.00 96.94 443 CYS A N 1
ATOM 3159 C CA . CYS A 1 443 ? 8.630 -16.242 -14.381 1.00 96.94 443 CYS A CA 1
ATOM 3160 C C . CYS A 1 443 ? 10.031 -16.787 -14.076 1.00 96.94 443 CYS A C 1
ATOM 3162 O O . CYS A 1 443 ? 10.721 -17.211 -14.996 1.00 96.94 443 CYS A O 1
ATOM 3164 N N . TYR A 1 444 ? 10.468 -16.787 -12.812 1.00 97.50 444 TYR A N 1
ATOM 3165 C CA . TYR A 1 444 ? 11.845 -17.150 -12.464 1.00 97.50 444 TYR A CA 1
ATOM 3166 C C . TYR A 1 444 ? 12.012 -18.596 -12.003 1.00 97.50 444 TYR A C 1
ATOM 3168 O O . TYR A 1 444 ? 11.297 -19.061 -11.111 1.00 97.50 444 TYR A O 1
ATOM 3176 N N . ASN A 1 445 ? 13.061 -19.261 -12.487 1.00 94.75 445 ASN A N 1
ATOM 3177 C CA . ASN A 1 445 ? 13.645 -20.394 -11.779 1.00 94.75 445 ASN A CA 1
ATOM 3178 C C . ASN A 1 445 ? 14.560 -19.869 -10.659 1.00 94.75 445 ASN A C 1
ATOM 3180 O O . ASN A 1 445 ? 15.725 -19.548 -10.885 1.00 94.75 445 ASN A O 1
ATOM 3184 N N . LEU A 1 446 ? 14.048 -19.808 -9.426 1.00 91.00 446 LEU A N 1
ATOM 3185 C CA . LEU A 1 446 ? 14.781 -19.276 -8.262 1.00 91.00 446 LEU A CA 1
ATOM 3186 C C . LEU A 1 446 ? 15.991 -20.126 -7.817 1.00 91.00 446 LEU A C 1
ATOM 3188 O O . LEU A 1 446 ? 16.583 -19.822 -6.782 1.00 91.00 446 LEU A O 1
ATOM 3192 N N . ALA A 1 447 ? 16.319 -21.219 -8.516 1.00 88.25 447 ALA A N 1
ATOM 3193 C CA . ALA A 1 447 ? 17.533 -22.011 -8.292 1.00 88.25 447 ALA A CA 1
ATOM 3194 C C . ALA A 1 447 ? 18.666 -21.704 -9.293 1.00 88.25 447 ALA A C 1
ATOM 3196 O O . ALA A 1 447 ? 19.808 -22.052 -9.019 1.00 88.25 447 ALA A O 1
ATOM 3197 N N . THR A 1 448 ? 18.367 -21.067 -10.430 1.00 88.88 448 THR A N 1
ATOM 3198 C CA . THR A 1 448 ? 19.360 -20.705 -11.466 1.00 88.88 448 THR A CA 1
ATOM 3199 C C . THR A 1 448 ? 19.388 -19.209 -11.782 1.00 88.88 448 THR A C 1
ATOM 3201 O O . THR A 1 448 ? 20.382 -18.703 -12.291 1.00 88.88 448 THR A O 1
ATOM 3204 N N . GLY A 1 449 ? 18.307 -18.484 -11.481 1.00 89.19 449 GLY A N 1
ATOM 3205 C CA . GLY A 1 449 ? 18.127 -17.094 -11.897 1.00 89.19 449 GLY A CA 1
ATOM 3206 C C . GLY A 1 449 ? 17.727 -16.940 -13.370 1.00 89.19 449 GLY A C 1
ATOM 3207 O O . GLY A 1 449 ? 17.863 -15.848 -13.924 1.00 89.19 449 GLY A O 1
ATOM 3208 N N . ASP A 1 450 ? 17.238 -18.003 -14.015 1.00 93.38 450 ASP A N 1
ATOM 3209 C CA . ASP A 1 450 ? 16.681 -17.924 -15.371 1.00 93.38 450 ASP A CA 1
ATOM 3210 C C . ASP A 1 450 ? 15.279 -17.308 -15.350 1.00 93.38 450 ASP A C 1
ATOM 3212 O O . ASP A 1 450 ? 14.462 -17.645 -14.486 1.00 93.38 450 ASP A O 1
ATOM 3216 N N . CYS A 1 451 ? 14.984 -16.442 -16.323 1.00 95.94 451 CYS A N 1
ATOM 3217 C CA . CYS A 1 451 ? 13.655 -15.874 -16.538 1.00 95.94 451 CYS A CA 1
ATOM 3218 C C . CYS A 1 451 ? 12.998 -16.508 -17.768 1.00 95.94 451 CYS A C 1
ATOM 3220 O O . CYS A 1 451 ? 13.482 -16.362 -18.890 1.00 95.94 451 CYS A O 1
ATOM 3222 N N . ASP A 1 452 ? 11.870 -17.182 -17.571 1.00 94.56 452 ASP A N 1
ATOM 3223 C CA . ASP A 1 452 ? 11.039 -17.680 -18.657 1.00 94.56 452 ASP A CA 1
ATOM 3224 C C . ASP A 1 452 ? 10.074 -16.582 -19.124 1.00 94.56 452 ASP A C 1
ATOM 3226 O O . ASP A 1 452 ? 8.948 -16.443 -18.639 1.00 94.56 452 ASP A O 1
ATOM 3230 N N . PHE A 1 453 ? 10.521 -15.810 -20.114 1.00 92.12 453 PHE A N 1
ATOM 3231 C CA . PHE A 1 453 ? 9.750 -14.738 -20.746 1.00 92.12 453 PHE A CA 1
ATOM 3232 C C . PHE A 1 453 ? 8.454 -15.203 -21.446 1.00 92.12 453 PHE A C 1
ATOM 3234 O O . PHE A 1 453 ? 7.651 -14.359 -21.838 1.00 92.12 453 PHE A O 1
ATOM 3241 N N . THR A 1 454 ? 8.192 -16.513 -21.579 1.00 88.69 454 THR A N 1
ATOM 3242 C CA . THR A 1 454 ? 6.888 -17.018 -22.063 1.00 88.69 454 THR A CA 1
ATOM 3243 C C . THR A 1 454 ? 5.790 -16.962 -20.994 1.00 88.69 454 THR A C 1
ATOM 3245 O O . THR A 1 454 ? 4.610 -17.170 -21.295 1.00 88.69 454 THR A O 1
ATOM 3248 N N . LYS A 1 455 ? 6.160 -16.717 -19.731 1.00 88.75 455 LYS A N 1
ATOM 3249 C CA . LYS A 1 455 ? 5.247 -16.663 -18.586 1.00 88.75 455 LYS A CA 1
ATOM 3250 C C . LYS A 1 455 ? 4.626 -15.274 -18.427 1.00 88.75 455 LYS A C 1
ATOM 3252 O O . LYS A 1 455 ? 5.164 -14.260 -18.856 1.00 88.75 455 LYS A O 1
ATOM 3257 N N . ASN A 1 456 ? 3.440 -15.243 -17.820 1.00 86.00 456 ASN A N 1
ATOM 3258 C CA . ASN A 1 456 ? 2.625 -14.036 -17.650 1.00 86.00 456 ASN A CA 1
ATOM 3259 C C . ASN A 1 456 ? 2.697 -13.432 -16.238 1.00 86.00 456 ASN A C 1
ATOM 3261 O O . ASN A 1 456 ? 1.907 -12.542 -15.921 1.00 86.00 456 ASN A O 1
ATOM 3265 N N . GLY A 1 457 ? 3.585 -13.951 -15.390 1.00 91.19 457 GLY A N 1
ATOM 3266 C CA . GLY A 1 457 ? 3.831 -13.447 -14.049 1.00 91.19 457 GLY A CA 1
ATOM 3267 C C . GLY A 1 457 ? 4.613 -12.147 -14.019 1.00 91.19 457 GLY A C 1
ATOM 3268 O O . GLY A 1 457 ? 5.033 -11.588 -15.037 1.00 91.19 457 GLY A O 1
ATOM 3269 N N . TYR A 1 458 ? 4.808 -11.677 -12.798 1.00 96.94 458 TYR A N 1
ATOM 3270 C CA . TYR A 1 458 ? 5.676 -10.557 -12.516 1.00 96.94 458 TYR A CA 1
ATOM 3271 C C . TYR A 1 458 ? 7.146 -10.963 -12.598 1.00 96.94 458 TYR A C 1
ATOM 3273 O O . TYR A 1 458 ? 7.529 -12.088 -12.270 1.00 96.94 458 TYR A O 1
ATOM 3281 N N . ARG A 1 459 ? 7.970 -10.014 -13.030 1.00 98.06 459 ARG A N 1
ATOM 3282 C CA . ARG A 1 459 ? 9.423 -10.114 -13.127 1.00 98.06 459 ARG A CA 1
ATOM 3283 C C . ARG A 1 459 ? 10.075 -8.733 -13.039 1.00 98.06 459 ARG A C 1
ATOM 3285 O O . ARG A 1 459 ? 9.384 -7.710 -13.021 1.00 98.06 459 ARG A O 1
ATOM 3292 N N . LEU A 1 460 ? 11.403 -8.707 -13.014 1.00 98.25 460 LEU A N 1
ATOM 3293 C CA . LEU A 1 460 ? 12.153 -7.482 -13.276 1.00 98.25 460 LEU A CA 1
ATOM 3294 C C . LEU A 1 460 ? 12.017 -7.102 -14.765 1.00 98.25 460 LEU A C 1
ATOM 3296 O O . LEU A 1 460 ? 11.843 -7.995 -15.609 1.00 98.25 460 LEU A O 1
ATOM 3300 N N . PRO A 1 461 ? 12.066 -5.803 -15.107 1.00 98.06 461 PRO A N 1
ATOM 3301 C CA . PRO A 1 461 ? 12.152 -5.366 -16.498 1.00 98.06 461 PRO A CA 1
ATOM 3302 C C . PRO A 1 461 ? 13.502 -5.760 -17.101 1.00 98.06 461 PRO A C 1
ATOM 3304 O O . PRO A 1 461 ? 14.491 -5.865 -16.371 1.00 98.06 461 PRO A O 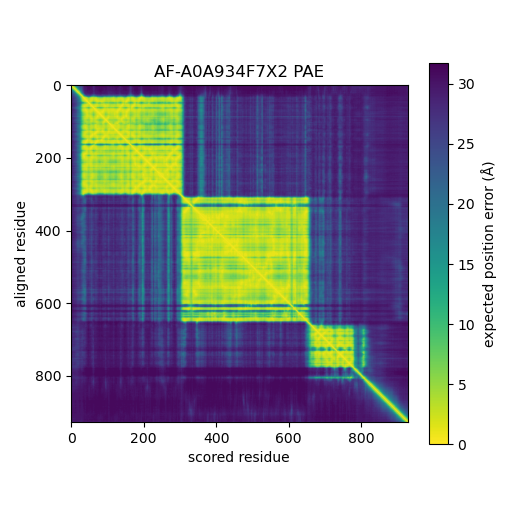1
ATOM 3307 N N . THR A 1 462 ? 13.564 -5.954 -18.419 1.00 97.94 462 THR A N 1
ATOM 3308 C CA . THR A 1 462 ? 14.860 -6.017 -19.106 1.00 97.94 462 THR A CA 1
ATOM 3309 C C . THR A 1 462 ? 15.536 -4.648 -19.135 1.00 97.94 462 THR A C 1
ATOM 3311 O O . THR A 1 462 ? 14.900 -3.626 -18.857 1.00 97.94 462 THR A O 1
ATOM 3314 N N . GLU A 1 463 ? 16.818 -4.593 -19.505 1.00 97.75 463 GLU A N 1
ATOM 3315 C CA . GLU A 1 463 ? 17.530 -3.326 -19.710 1.00 97.75 463 GLU A CA 1
ATOM 3316 C C . GLU A 1 463 ? 16.777 -2.422 -20.704 1.00 97.75 463 GLU A C 1
ATOM 3318 O O . GLU A 1 463 ? 16.645 -1.212 -20.503 1.00 97.75 463 GLU A O 1
ATOM 3323 N N . ALA A 1 464 ? 16.219 -3.037 -21.747 1.00 98.12 464 ALA A N 1
ATOM 3324 C CA . ALA A 1 464 ? 15.495 -2.363 -22.812 1.00 98.12 464 ALA A CA 1
ATOM 3325 C C . ALA A 1 464 ? 14.078 -1.927 -22.401 1.00 98.12 464 ALA A C 1
ATOM 3327 O O . ALA A 1 464 ? 13.675 -0.795 -22.668 1.00 98.12 464 ALA A O 1
ATOM 3328 N N . GLU A 1 465 ? 13.328 -2.775 -21.692 1.00 98.50 465 GLU A N 1
ATOM 3329 C CA . GLU A 1 465 ? 12.025 -2.386 -21.135 1.00 98.50 465 GLU A CA 1
ATOM 3330 C C . GLU A 1 465 ? 12.167 -1.258 -20.106 1.00 98.50 465 GLU A C 1
ATOM 3332 O O . GLU A 1 465 ? 11.349 -0.335 -20.094 1.00 98.50 465 GLU A O 1
ATOM 3337 N N . TRP A 1 466 ? 13.215 -1.298 -19.273 1.00 98.56 466 TRP A N 1
ATOM 3338 C CA . TRP A 1 466 ? 13.499 -0.246 -18.299 1.00 98.56 466 TRP A CA 1
ATOM 3339 C C . TRP A 1 466 ? 13.848 1.074 -18.991 1.00 98.56 466 TRP A C 1
ATOM 3341 O O . TRP A 1 466 ? 13.267 2.102 -18.649 1.00 98.56 466 TRP A O 1
ATOM 3351 N N . GLU A 1 467 ? 14.740 1.074 -19.989 1.00 98.31 467 GLU A N 1
ATOM 3352 C CA . GLU A 1 467 ? 15.117 2.310 -20.686 1.00 98.31 467 GLU A CA 1
ATOM 3353 C C . GLU A 1 467 ? 13.941 2.889 -21.491 1.00 98.31 467 GLU A C 1
ATOM 3355 O O . GLU A 1 467 ? 13.691 4.096 -21.436 1.00 98.31 467 GLU A O 1
ATOM 3360 N N . TYR A 1 468 ? 13.162 2.047 -22.177 1.00 98.50 468 TYR A N 1
ATOM 3361 C CA . TYR A 1 468 ? 11.938 2.472 -22.860 1.00 98.50 468 TYR A CA 1
ATOM 3362 C C . TYR A 1 468 ? 10.922 3.087 -21.884 1.00 98.50 468 TYR A C 1
ATOM 3364 O O . TYR A 1 468 ? 10.371 4.160 -22.149 1.00 98.50 468 TYR A O 1
ATOM 3372 N N . ALA A 1 469 ? 10.716 2.447 -20.727 1.00 98.38 469 ALA A N 1
ATOM 3373 C CA . ALA A 1 469 ? 9.874 2.969 -19.658 1.00 98.38 469 ALA A CA 1
ATOM 3374 C C . ALA A 1 469 ? 10.395 4.320 -19.139 1.00 98.38 469 ALA A C 1
ATOM 3376 O O . ALA A 1 469 ? 9.614 5.262 -19.014 1.00 98.38 469 ALA A O 1
ATOM 3377 N N . ALA A 1 470 ? 11.704 4.442 -18.891 1.00 98.12 470 ALA A N 1
ATOM 3378 C CA . ALA A 1 470 ? 12.352 5.642 -18.360 1.00 98.12 470 ALA A CA 1
ATOM 3379 C C . ALA A 1 470 ? 12.266 6.838 -19.321 1.00 98.12 470 ALA A C 1
ATOM 3381 O O . ALA A 1 470 ? 12.014 7.958 -18.873 1.00 98.12 470 ALA A O 1
ATOM 3382 N N . ARG A 1 471 ? 12.374 6.600 -20.638 1.00 97.94 471 ARG A N 1
ATOM 3383 C CA . ARG A 1 471 ? 12.179 7.622 -21.684 1.00 97.94 471 ARG A CA 1
ATOM 3384 C C . ARG A 1 471 ? 10.761 8.204 -21.698 1.00 97.94 471 ARG A C 1
ATOM 3386 O O . ARG A 1 471 ? 10.582 9.305 -22.211 1.00 97.94 471 ARG A O 1
ATOM 3393 N N . GLY A 1 472 ? 9.747 7.512 -21.166 1.00 96.25 472 GLY A N 1
ATOM 3394 C CA . GLY A 1 472 ? 8.393 8.067 -21.009 1.00 96.25 472 GLY A CA 1
ATOM 3395 C C . GLY A 1 472 ? 7.775 8.590 -22.313 1.00 96.25 472 GLY A C 1
ATOM 3396 O O . GLY A 1 472 ? 7.135 9.638 -22.303 1.00 96.25 472 GLY A O 1
ATOM 3397 N N . GLY A 1 473 ? 8.059 7.932 -23.444 1.00 93.88 473 GLY A N 1
ATOM 3398 C CA . GLY A 1 473 ? 7.635 8.347 -24.789 1.00 93.88 473 GLY A CA 1
ATOM 3399 C C . GLY A 1 473 ? 8.495 9.425 -25.475 1.00 93.88 473 GLY A C 1
ATOM 3400 O O . GLY A 1 473 ? 8.229 9.765 -26.626 1.00 93.88 473 GLY A O 1
ATOM 3401 N N . GLN A 1 474 ? 9.536 9.957 -24.826 1.00 92.50 474 GLN A N 1
ATOM 3402 C CA . GLN A 1 474 ? 10.360 11.055 -25.353 1.00 92.50 474 GLN A CA 1
ATOM 3403 C C . GLN A 1 474 ? 11.423 10.540 -26.340 1.00 92.50 474 GLN A C 1
ATOM 3405 O O . GLN A 1 474 ? 12.570 10.274 -25.973 1.00 92.50 474 GLN A O 1
ATOM 3410 N N . THR A 1 475 ? 11.014 10.377 -27.602 1.00 89.31 475 THR A N 1
ATOM 3411 C CA . THR A 1 475 ? 11.850 9.843 -28.697 1.00 89.31 475 THR A CA 1
ATOM 3412 C C . THR A 1 475 ? 12.208 10.859 -29.785 1.00 89.31 475 THR A C 1
ATOM 3414 O O . THR A 1 475 ? 13.129 10.620 -30.563 1.00 89.31 475 THR A O 1
ATOM 3417 N N . ASN A 1 476 ? 11.518 12.003 -29.856 1.00 87.25 476 ASN A N 1
ATOM 3418 C CA . ASN A 1 476 ? 11.791 13.050 -30.844 1.00 87.25 476 ASN A CA 1
ATOM 3419 C C . ASN A 1 476 ? 11.624 14.468 -30.250 1.00 87.25 476 ASN A C 1
ATOM 3421 O O . ASN A 1 476 ? 10.499 14.971 -30.191 1.00 87.25 476 ASN A O 1
ATOM 3425 N N . PRO A 1 477 ? 12.718 15.131 -29.827 1.00 92.62 477 PRO A N 1
ATOM 3426 C CA . PRO A 1 477 ? 14.057 14.566 -29.639 1.00 92.62 477 PRO A CA 1
ATOM 3427 C C . PRO A 1 477 ? 14.105 13.614 -28.431 1.00 92.62 477 PRO A C 1
ATOM 3429 O O . PRO A 1 477 ? 13.273 13.702 -27.525 1.00 92.62 477 PRO A O 1
ATOM 3432 N N . TYR A 1 478 ? 15.113 12.740 -28.394 1.00 94.75 478 TYR A N 1
ATOM 3433 C CA . TYR A 1 478 ? 15.501 12.047 -27.163 1.00 94.75 478 TYR A CA 1
ATOM 3434 C C . TYR A 1 478 ? 15.988 13.044 -26.103 1.00 94.75 478 TYR A C 1
ATOM 3436 O O . TYR A 1 478 ? 16.492 14.118 -26.436 1.00 94.75 478 TYR A O 1
ATOM 3444 N N . ARG A 1 479 ? 15.840 12.670 -24.829 1.00 94.50 479 ARG A N 1
ATOM 3445 C CA . ARG A 1 479 ? 16.196 13.477 -23.652 1.00 94.50 479 ARG A CA 1
ATOM 3446 C C . ARG A 1 479 ? 17.148 12.731 -22.720 1.00 94.50 479 ARG A C 1
ATOM 3448 O O . ARG A 1 479 ? 17.207 11.500 -22.764 1.00 94.50 479 ARG A O 1
ATOM 3455 N N . LYS A 1 480 ? 17.896 13.470 -21.896 1.00 91.56 480 LYS A N 1
ATOM 3456 C CA . LYS A 1 480 ? 18.880 12.913 -20.943 1.00 91.56 480 LYS A CA 1
ATOM 3457 C C . LYS A 1 480 ? 18.241 12.206 -19.746 1.00 91.56 480 LYS A C 1
ATOM 3459 O O . LYS A 1 480 ? 18.730 11.160 -19.325 1.00 91.56 480 LYS A O 1
ATOM 3464 N N . PHE A 1 481 ? 17.176 12.787 -19.203 1.00 94.25 481 PHE A N 1
ATOM 3465 C CA . PHE A 1 481 ? 16.507 12.379 -17.967 1.00 94.25 481 PHE A CA 1
ATOM 3466 C C . PHE A 1 481 ? 15.007 12.138 -18.214 1.00 94.25 481 PHE A C 1
ATOM 3468 O O . PHE A 1 481 ? 14.478 12.600 -19.229 1.00 94.25 481 PHE A O 1
ATOM 3475 N N . PRO A 1 482 ? 14.281 11.458 -17.303 1.00 95.69 482 PRO A N 1
ATOM 3476 C CA . PRO A 1 482 ? 12.861 11.138 -17.496 1.00 95.69 482 PRO A CA 1
ATOM 3477 C C . PRO A 1 482 ? 11.953 12.375 -17.648 1.00 95.69 482 PRO A C 1
ATOM 3479 O O . PRO A 1 482 ? 10.900 12.295 -18.279 1.00 95.69 482 PRO A O 1
ATOM 3482 N N . TRP A 1 483 ? 12.372 13.524 -17.108 1.00 94.06 483 TRP A N 1
ATOM 3483 C CA . TRP A 1 483 ? 11.687 14.823 -17.195 1.00 94.06 483 TRP A CA 1
ATOM 3484 C C . TRP A 1 483 ? 12.177 15.731 -18.342 1.00 94.06 483 TRP A C 1
ATOM 3486 O O . TRP A 1 483 ? 11.563 16.767 -18.594 1.00 94.06 483 TRP A O 1
ATOM 3496 N N . GLY A 1 484 ? 13.281 15.399 -19.024 1.00 94.12 484 GLY A N 1
ATOM 3497 C CA . GLY A 1 484 ? 13.871 16.243 -20.070 1.00 94.12 484 GLY A CA 1
ATOM 3498 C C . GLY A 1 484 ? 15.399 16.349 -20.006 1.00 94.12 484 GLY A C 1
ATOM 3499 O O . GLY A 1 484 ? 16.091 15.390 -19.677 1.00 94.12 484 GLY A O 1
ATOM 3500 N N . ASP A 1 485 ? 15.936 17.523 -20.352 1.00 92.44 485 ASP A N 1
ATOM 3501 C CA . ASP A 1 485 ? 17.390 17.781 -20.409 1.00 92.44 485 ASP A CA 1
ATOM 3502 C C . ASP A 1 485 ? 17.923 18.650 -19.255 1.00 92.44 485 ASP A C 1
ATOM 3504 O O . ASP A 1 485 ? 19.119 18.954 -19.222 1.00 92.44 485 ASP A O 1
ATOM 3508 N N . ASP A 1 486 ? 17.047 19.050 -18.328 1.00 91.62 486 ASP A N 1
ATOM 3509 C CA . ASP A 1 486 ? 17.398 19.774 -17.102 1.00 91.62 486 ASP A CA 1
ATOM 3510 C C . ASP A 1 486 ? 18.266 18.879 -16.206 1.00 91.62 486 ASP A C 1
ATOM 3512 O O . ASP A 1 486 ? 17.885 17.753 -15.883 1.00 91.62 486 ASP A O 1
ATOM 3516 N N . THR A 1 487 ? 19.439 19.379 -15.820 1.00 87.38 487 THR A N 1
ATOM 3517 C CA . THR A 1 487 ? 20.451 18.658 -15.038 1.00 87.38 487 THR A CA 1
ATOM 3518 C C . THR A 1 487 ? 20.161 18.614 -13.536 1.00 87.38 487 THR A C 1
ATOM 3520 O O . THR A 1 487 ? 21.076 18.316 -12.774 1.00 87.38 487 THR A O 1
ATOM 3523 N N . ASN A 1 488 ? 18.931 18.926 -13.095 1.00 89.88 488 ASN A N 1
ATOM 3524 C CA . ASN A 1 488 ? 18.472 18.818 -11.701 1.00 89.88 488 ASN A CA 1
ATOM 3525 C C . ASN A 1 488 ? 19.437 19.497 -10.707 1.00 89.88 488 ASN A C 1
ATOM 3527 O O . ASN A 1 488 ? 19.693 19.028 -9.602 1.00 89.88 488 ASN A O 1
ATOM 3531 N N . THR A 1 489 ? 20.016 20.622 -11.128 1.00 86.12 489 THR A N 1
ATOM 3532 C CA . THR A 1 489 ? 21.128 21.289 -10.428 1.00 86.12 489 THR A CA 1
ATOM 3533 C C . THR A 1 489 ? 20.671 22.064 -9.184 1.00 86.12 489 THR A C 1
ATOM 3535 O O . THR A 1 489 ? 21.498 22.553 -8.422 1.00 86.12 489 THR A O 1
ATOM 3538 N N . ASP A 1 490 ? 19.356 22.139 -8.957 1.00 88.56 490 ASP A N 1
ATOM 3539 C CA . ASP A 1 490 ? 18.723 22.589 -7.713 1.00 88.56 490 ASP A CA 1
ATOM 3540 C C . ASP A 1 490 ? 18.141 21.435 -6.868 1.00 88.56 490 ASP A C 1
ATOM 3542 O O . ASP A 1 490 ? 17.491 21.692 -5.859 1.00 88.56 490 ASP A O 1
ATOM 3546 N N . GLY A 1 491 ? 18.357 20.174 -7.267 1.00 89.12 491 GLY A N 1
ATOM 3547 C CA . GLY A 1 491 ? 17.914 18.977 -6.541 1.00 89.12 491 GLY A CA 1
ATOM 3548 C C . GLY A 1 491 ? 16.412 18.675 -6.600 1.00 89.12 491 GLY A C 1
ATOM 3549 O O . GLY A 1 491 ? 15.964 17.705 -5.993 1.00 89.12 491 GLY A O 1
ATOM 3550 N N . THR A 1 492 ? 15.612 19.478 -7.309 1.00 92.94 492 THR A N 1
ATOM 3551 C CA . THR A 1 492 ? 14.144 19.457 -7.178 1.00 92.94 492 THR A CA 1
ATOM 3552 C C . THR A 1 492 ? 13.387 18.441 -8.046 1.00 92.94 492 THR A C 1
ATOM 3554 O O . THR A 1 492 ? 12.187 18.296 -7.834 1.00 92.94 492 THR A O 1
ATOM 3557 N N . TYR A 1 493 ? 14.015 17.726 -8.987 1.00 93.62 493 TYR A N 1
ATOM 3558 C CA . TYR A 1 493 ? 13.374 16.677 -9.815 1.00 93.62 493 TYR A CA 1
ATOM 3559 C C . TYR A 1 493 ? 13.639 15.241 -9.345 1.00 93.62 493 TYR A C 1
ATOM 3561 O O . TYR A 1 493 ? 12.871 14.343 -9.690 1.00 93.62 493 TYR A O 1
ATOM 3569 N N . ALA A 1 494 ? 14.723 15.005 -8.605 1.00 94.25 494 ALA A N 1
ATOM 3570 C CA . ALA A 1 494 ? 15.089 13.685 -8.098 1.00 94.25 494 ALA A CA 1
ATOM 3571 C C . ALA A 1 494 ? 16.027 13.785 -6.893 1.00 94.25 494 ALA A C 1
ATOM 3573 O O . ALA A 1 494 ? 16.913 14.643 -6.868 1.00 94.25 494 ALA A O 1
ATOM 3574 N N . ASN A 1 495 ? 15.885 12.847 -5.952 1.00 93.38 495 ASN A N 1
ATOM 3575 C CA . ASN A 1 495 ? 16.834 12.666 -4.857 1.00 93.38 495 ASN A CA 1
ATOM 3576 C C . ASN A 1 495 ? 18.154 12.112 -5.418 1.00 93.38 495 ASN A C 1
ATOM 3578 O O . ASN A 1 495 ? 18.229 10.969 -5.882 1.00 93.38 495 ASN A O 1
ATOM 3582 N N . TRP A 1 496 ? 19.174 12.962 -5.352 1.00 88.56 496 TRP A N 1
ATOM 3583 C CA . TRP A 1 496 ? 20.583 12.702 -5.628 1.00 88.56 496 TRP A CA 1
ATOM 3584 C C . TRP A 1 496 ? 21.425 13.256 -4.468 1.00 88.56 496 TRP A C 1
ATOM 3586 O O . TRP A 1 496 ? 20.922 14.024 -3.642 1.00 88.56 496 TRP A O 1
ATOM 3596 N N . GLU A 1 497 ? 22.719 12.935 -4.468 1.00 84.44 497 GLU A N 1
ATOM 3597 C CA . GLU A 1 497 ? 23.713 13.494 -3.546 1.00 84.44 497 GLU A CA 1
ATOM 3598 C C . GLU A 1 497 ? 23.660 15.031 -3.547 1.00 84.44 497 GLU A C 1
ATOM 3600 O O . GLU A 1 497 ? 23.858 15.668 -4.584 1.00 84.44 497 GLU A O 1
ATOM 3605 N N . GLY A 1 498 ? 23.389 15.643 -2.393 1.00 83.06 498 GLY A N 1
ATOM 3606 C CA . GLY A 1 498 ? 23.334 17.097 -2.259 1.00 83.06 498 GLY A CA 1
ATOM 3607 C C . GLY A 1 498 ? 22.051 17.741 -2.795 1.00 83.06 498 GLY A C 1
ATOM 3608 O O . GLY A 1 498 ? 22.008 18.963 -2.922 1.00 83.06 498 GLY A O 1
ATOM 3609 N N . SER A 1 499 ? 20.994 16.965 -3.068 1.00 88.06 499 SER A N 1
ATOM 3610 C CA . SER A 1 499 ? 19.685 17.477 -3.525 1.00 88.06 499 SER A CA 1
ATOM 3611 C C . SER A 1 499 ? 18.973 18.405 -2.524 1.00 88.06 499 SER A C 1
ATOM 3613 O O . SER A 1 499 ? 17.995 19.067 -2.873 1.00 88.06 499 SER A O 1
ATOM 3615 N N . GLY A 1 500 ? 19.454 18.474 -1.278 1.00 88.81 500 GLY A N 1
ATOM 3616 C CA . GLY A 1 500 ? 18.916 19.358 -0.241 1.00 88.81 500 GLY A CA 1
ATOM 3617 C C . GLY A 1 500 ? 17.536 18.944 0.276 1.00 88.81 500 GLY A C 1
ATOM 3618 O O . GLY A 1 500 ? 16.837 19.764 0.874 1.00 88.81 500 GLY A O 1
ATOM 3619 N N . ASP A 1 501 ? 17.126 17.698 0.028 1.00 92.81 501 ASP A N 1
ATOM 3620 C CA . ASP A 1 501 ? 15.826 17.187 0.451 1.00 92.81 501 ASP A CA 1
ATOM 3621 C C . ASP A 1 501 ? 15.742 16.960 1.981 1.00 92.81 501 ASP A C 1
ATOM 3623 O O . ASP A 1 501 ? 16.763 16.923 2.681 1.00 92.81 501 ASP A O 1
ATOM 3627 N N . PRO A 1 502 ? 14.529 16.829 2.554 1.00 92.75 502 PRO A N 1
ATOM 3628 C CA . PRO A 1 502 ? 14.346 16.759 4.004 1.00 92.75 502 PRO A CA 1
ATOM 3629 C C . PRO A 1 502 ? 14.972 15.548 4.727 1.00 92.75 502 PRO A C 1
ATOM 3631 O O . PRO A 1 502 ? 15.035 15.554 5.962 1.00 92.75 502 PRO A O 1
ATOM 3634 N N . TRP A 1 503 ? 15.432 14.523 4.004 1.00 91.31 503 TRP A N 1
ATOM 3635 C CA . TRP A 1 503 ? 16.145 13.350 4.519 1.00 91.31 503 TRP A CA 1
ATOM 3636 C C . TRP A 1 503 ? 17.670 13.428 4.333 1.00 91.31 503 TRP A C 1
ATOM 3638 O O . TRP A 1 503 ? 18.373 12.524 4.784 1.00 91.31 503 TRP A O 1
ATOM 3648 N N . GLU A 1 504 ? 18.230 14.524 3.808 1.00 89.81 504 GLU A N 1
ATOM 3649 C CA . GLU A 1 504 ? 19.693 14.717 3.779 1.00 89.81 504 GLU A CA 1
ATOM 3650 C C . GLU A 1 504 ? 20.325 14.833 5.180 1.00 89.81 504 GLU A C 1
ATOM 3652 O O . GLU A 1 504 ? 21.519 14.599 5.366 1.00 89.81 504 GLU A O 1
ATOM 3657 N N . THR A 1 505 ? 19.527 15.114 6.214 1.00 88.00 505 THR A N 1
ATOM 3658 C CA . THR A 1 505 ? 19.963 15.041 7.621 1.00 88.00 505 THR A CA 1
ATOM 3659 C C . THR A 1 505 ? 19.613 13.705 8.292 1.00 88.00 505 THR A C 1
ATOM 3661 O O . THR A 1 505 ? 19.594 13.632 9.520 1.00 88.00 505 THR A O 1
ATOM 3664 N N . ALA A 1 506 ? 19.272 12.664 7.524 1.00 85.12 506 ALA A N 1
ATOM 3665 C CA . ALA A 1 506 ? 18.925 11.344 8.044 1.00 85.12 506 ALA A CA 1
ATOM 3666 C C . ALA A 1 506 ? 20.140 10.412 8.185 1.00 85.12 506 ALA A C 1
ATOM 3668 O O . ALA A 1 506 ? 21.131 10.509 7.449 1.00 85.12 506 ALA A O 1
ATOM 3669 N N . ASP A 1 507 ? 19.981 9.427 9.071 1.00 86.19 507 ASP A N 1
ATOM 3670 C CA . ASP A 1 507 ? 20.732 8.173 9.039 1.00 86.19 507 ASP A CA 1
ATOM 3671 C C . ASP A 1 507 ? 20.631 7.503 7.665 1.00 86.19 507 ASP A C 1
ATOM 3673 O O . ASP A 1 507 ? 19.572 7.502 7.026 1.00 86.19 507 ASP A O 1
ATOM 3677 N N . TYR A 1 508 ? 21.709 6.833 7.260 1.00 88.38 508 TYR A N 1
ATOM 3678 C CA . TYR A 1 508 ? 21.708 6.011 6.056 1.00 88.38 508 TYR A CA 1
ATOM 3679 C C . TYR A 1 508 ? 20.687 4.855 6.169 1.00 88.38 508 TYR A C 1
ATOM 3681 O O . TYR A 1 508 ? 20.632 4.192 7.217 1.00 88.38 508 TYR A O 1
ATOM 3689 N N . PRO A 1 509 ? 19.912 4.581 5.099 1.00 91.62 509 PRO A N 1
ATOM 3690 C CA . PRO A 1 509 ? 19.971 5.236 3.785 1.00 91.62 509 PRO A CA 1
ATOM 3691 C C . PRO A 1 509 ? 19.183 6.554 3.686 1.00 91.62 509 PRO A C 1
ATOM 3693 O O . PRO A 1 509 ? 18.081 6.667 4.217 1.00 91.62 509 PRO A O 1
ATOM 3696 N N . ARG A 1 510 ? 19.687 7.541 2.936 1.00 92.19 510 ARG A N 1
ATOM 3697 C CA . ARG A 1 510 ? 18.993 8.827 2.693 1.00 92.19 510 ARG A CA 1
ATOM 3698 C C . ARG A 1 510 ? 18.059 8.789 1.478 1.00 92.19 510 ARG A C 1
ATOM 3700 O O . ARG A 1 510 ? 17.981 9.730 0.698 1.00 92.19 510 ARG A O 1
ATOM 3707 N N . THR A 1 511 ? 17.330 7.687 1.326 1.00 94.50 511 THR A N 1
ATOM 3708 C CA . THR A 1 511 ? 16.211 7.621 0.380 1.00 94.50 511 THR A CA 1
ATOM 3709 C C . THR A 1 511 ? 15.108 8.590 0.790 1.00 94.50 511 THR A C 1
ATOM 3711 O O . THR A 1 511 ? 14.910 8.836 1.983 1.00 94.50 511 THR A O 1
ATOM 3714 N N . THR A 1 512 ? 14.331 9.045 -0.185 1.00 94.44 512 THR A N 1
ATOM 3715 C CA . THR A 1 512 ? 13.035 9.724 -0.009 1.00 94.44 512 THR A CA 1
ATOM 3716 C C . THR A 1 512 ? 11.883 8.720 -0.146 1.00 94.44 512 THR A C 1
ATOM 3718 O O . THR A 1 512 ? 12.094 7.627 -0.681 1.00 94.44 512 THR A O 1
ATOM 3721 N N . PRO A 1 513 ? 10.659 9.045 0.312 1.00 92.50 513 PRO A N 1
ATOM 3722 C CA . PRO A 1 513 ? 9.465 8.270 -0.018 1.00 92.50 513 PRO A CA 1
ATOM 3723 C C . PRO A 1 513 ? 9.324 8.086 -1.535 1.00 92.50 513 PRO A C 1
ATOM 3725 O O . PRO A 1 513 ? 9.660 8.989 -2.303 1.00 92.50 513 PRO A O 1
ATOM 3728 N N . VAL A 1 514 ? 8.814 6.939 -1.983 1.00 90.94 514 VAL A N 1
ATOM 3729 C CA . VAL A 1 514 ? 8.594 6.714 -3.420 1.00 90.94 514 VAL A CA 1
ATOM 3730 C C . VAL A 1 514 ? 7.567 7.715 -3.959 1.00 90.94 514 VAL A C 1
ATOM 3732 O O . VAL A 1 514 ? 6.559 7.995 -3.309 1.00 90.94 514 VAL A O 1
ATOM 3735 N N . GLY A 1 515 ? 7.823 8.288 -5.135 1.00 89.06 515 GLY A N 1
ATOM 3736 C CA . GLY A 1 515 ? 6.960 9.317 -5.721 1.00 89.06 515 GLY A CA 1
ATOM 3737 C C . GLY A 1 515 ? 6.989 10.685 -5.023 1.00 89.06 515 GLY A C 1
ATOM 3738 O O . GLY A 1 515 ? 6.121 11.511 -5.295 1.00 89.06 515 GLY A O 1
ATOM 3739 N N . PHE A 1 516 ? 7.968 10.969 -4.153 1.00 91.00 516 PHE A N 1
ATOM 3740 C CA . PHE A 1 516 ? 8.101 12.281 -3.493 1.00 91.00 516 PHE A CA 1
ATOM 3741 C C . PHE A 1 516 ? 8.335 13.446 -4.484 1.00 91.00 516 PHE A C 1
ATOM 3743 O O . PHE A 1 516 ? 7.947 14.587 -4.225 1.00 91.00 516 PHE A O 1
ATOM 3750 N N . TYR A 1 517 ? 8.921 13.147 -5.647 1.00 92.81 517 TYR A N 1
ATOM 3751 C CA . TYR A 1 517 ? 9.235 14.089 -6.728 1.00 92.81 517 TYR A CA 1
ATOM 3752 C C . TYR A 1 517 ? 8.124 14.179 -7.789 1.00 92.81 517 TYR A C 1
ATOM 3754 O O . TYR A 1 517 ? 8.363 14.041 -8.987 1.00 92.81 517 TYR A O 1
ATOM 3762 N N . ASP A 1 518 ? 6.884 14.393 -7.349 1.00 85.62 518 ASP A N 1
ATOM 3763 C CA . ASP A 1 518 ? 5.697 14.539 -8.205 1.00 85.62 518 ASP A CA 1
ATOM 3764 C C . ASP A 1 518 ? 5.318 16.003 -8.506 1.00 85.62 518 ASP A C 1
ATOM 3766 O O . ASP A 1 518 ? 4.411 16.258 -9.297 1.00 85.62 518 ASP A O 1
ATOM 3770 N N . GLY A 1 519 ? 6.006 16.977 -7.904 1.00 88.31 519 GLY A N 1
ATOM 3771 C CA . GLY A 1 519 ? 5.676 18.400 -8.018 1.00 88.31 519 GLY A CA 1
ATOM 3772 C C . GLY A 1 519 ? 4.713 18.919 -6.946 1.00 88.31 519 GLY A C 1
ATOM 3773 O O . GLY A 1 519 ? 4.260 20.061 -7.037 1.00 88.31 519 GLY A O 1
ATOM 3774 N N . SER A 1 520 ? 4.391 18.118 -5.928 1.00 83.94 520 SER A N 1
ATOM 3775 C CA . SER A 1 520 ? 3.529 18.535 -4.818 1.00 83.94 520 SER A CA 1
ATOM 3776 C C . SER A 1 520 ? 4.295 19.293 -3.725 1.00 83.94 520 SER A C 1
ATOM 3778 O O . SER A 1 520 ? 5.417 18.933 -3.365 1.00 83.94 520 SER A O 1
ATOM 3780 N N . LEU A 1 521 ? 3.640 20.281 -3.103 1.00 85.75 521 LEU A N 1
ATOM 3781 C CA . LEU A 1 521 ? 4.068 20.802 -1.802 1.00 85.75 521 LEU A CA 1
ATOM 3782 C C . LEU A 1 521 ? 3.805 19.737 -0.730 1.00 85.75 521 LEU A C 1
ATOM 3784 O O . LEU A 1 521 ? 2.692 19.221 -0.622 1.00 85.75 521 LEU A O 1
ATOM 3788 N N . ARG A 1 522 ? 4.815 19.416 0.079 1.00 80.94 522 ARG A N 1
ATOM 3789 C CA . ARG A 1 522 ? 4.726 18.468 1.200 1.00 80.94 522 ARG A CA 1
ATOM 3790 C C . ARG A 1 522 ? 4.939 19.193 2.527 1.00 80.94 522 ARG A C 1
ATOM 3792 O O . ARG A 1 522 ? 5.660 20.193 2.557 1.00 80.94 522 ARG A O 1
ATOM 3799 N N . SER A 1 523 ? 4.375 18.683 3.625 1.00 78.31 523 SER A N 1
ATOM 3800 C CA . SER A 1 523 ? 4.650 19.182 4.979 1.00 78.31 523 SER A CA 1
ATOM 3801 C C . SER A 1 523 ? 5.377 18.153 5.848 1.00 78.31 523 SER A C 1
ATOM 3803 O O . SER A 1 523 ? 5.246 16.941 5.668 1.00 78.31 523 SER A O 1
ATOM 3805 N N . LYS A 1 524 ? 6.113 18.646 6.850 1.00 77.75 524 LYS A N 1
ATOM 3806 C CA . LYS A 1 524 ? 6.778 17.809 7.853 1.00 77.75 524 LYS A CA 1
ATOM 3807 C C . LYS A 1 524 ? 5.785 17.010 8.705 1.00 77.75 524 LYS A C 1
ATOM 3809 O O . LYS A 1 524 ? 6.151 15.952 9.210 1.00 77.75 524 LYS A O 1
ATOM 3814 N N . ALA A 1 525 ? 4.548 17.491 8.854 1.00 63.69 525 ALA A N 1
ATOM 3815 C CA . ALA A 1 525 ? 3.514 16.806 9.626 1.00 63.69 525 ALA A CA 1
ATOM 3816 C C . ALA A 1 525 ? 3.050 15.506 8.946 1.00 63.69 525 ALA A C 1
ATOM 3818 O O . ALA A 1 525 ? 2.830 14.515 9.634 1.00 63.69 525 ALA A O 1
ATOM 3819 N N . ASP A 1 526 ? 2.974 15.489 7.610 1.00 58.25 526 ASP A N 1
ATOM 3820 C CA . ASP A 1 526 ? 2.491 14.324 6.852 1.00 58.25 526 ASP A CA 1
ATOM 3821 C C . ASP A 1 526 ? 3.569 13.233 6.686 1.00 58.25 526 ASP A C 1
ATOM 3823 O O . ASP A 1 526 ? 3.242 12.061 6.508 1.00 58.25 526 ASP A O 1
ATOM 3827 N N . TYR A 1 527 ? 4.854 13.616 6.722 1.00 67.56 527 TYR A N 1
ATOM 3828 C CA . TYR A 1 527 ? 5.990 12.748 6.362 1.00 67.56 527 TYR A CA 1
ATOM 3829 C C . TYR A 1 527 ? 7.009 12.490 7.483 1.00 67.56 527 TYR A C 1
ATOM 3831 O O . TYR A 1 527 ? 7.854 11.609 7.336 1.00 67.56 527 TYR A O 1
ATOM 3839 N N . GLY A 1 528 ? 6.984 13.246 8.587 1.00 73.12 528 GLY A N 1
ATOM 3840 C CA . GLY A 1 528 ? 7.847 13.009 9.755 1.00 73.12 528 GLY A CA 1
ATOM 3841 C C . GLY A 1 528 ? 9.359 13.154 9.516 1.00 73.12 528 GLY A C 1
ATOM 3842 O O . GLY A 1 528 ? 10.150 12.624 10.296 1.00 73.12 528 GLY A O 1
ATOM 3843 N N . TRP A 1 529 ? 9.783 13.841 8.450 1.00 82.00 529 TRP A N 1
ATOM 3844 C CA . TRP A 1 529 ? 11.188 13.901 8.027 1.00 82.00 529 TRP A CA 1
ATOM 3845 C C . TRP A 1 529 ? 12.128 14.545 9.067 1.00 82.00 529 TRP A C 1
ATOM 3847 O O . TRP A 1 529 ? 11.707 15.417 9.836 1.00 82.00 529 TRP A O 1
ATOM 3857 N N . PRO A 1 530 ? 13.427 14.190 9.102 1.00 83.94 530 PRO A N 1
ATOM 3858 C CA . PRO A 1 530 ? 14.342 14.729 10.107 1.00 83.94 530 PRO A CA 1
ATOM 3859 C C . PRO A 1 530 ? 14.655 16.217 9.895 1.00 83.94 530 PRO A C 1
ATOM 3861 O O . PRO A 1 530 ? 14.680 16.964 10.875 1.00 83.94 530 PRO A O 1
ATOM 3864 N N . GLY A 1 531 ? 14.811 16.672 8.644 1.00 88.56 531 GLY A N 1
ATOM 3865 C CA . GLY A 1 531 ? 15.233 18.033 8.299 1.00 88.56 531 GLY A CA 1
ATOM 3866 C C . GLY A 1 531 ? 14.391 19.143 8.942 1.00 88.56 531 GLY A C 1
ATOM 3867 O O . GLY A 1 531 ? 13.192 18.989 9.179 1.00 88.56 531 GLY A O 1
ATOM 3868 N N . ALA A 1 532 ? 15.018 20.285 9.239 1.00 92.12 532 ALA A N 1
ATOM 3869 C CA . ALA A 1 532 ? 14.405 21.377 10.010 1.00 92.12 532 ALA A CA 1
ATOM 3870 C C . ALA A 1 532 ? 13.260 22.121 9.286 1.00 92.12 532 ALA A C 1
ATOM 3872 O O . ALA A 1 532 ? 12.519 22.869 9.920 1.00 92.12 532 ALA A O 1
ATOM 3873 N N . MET A 1 533 ? 13.110 21.925 7.974 1.00 90.56 533 MET A N 1
ATOM 3874 C CA . MET A 1 533 ? 12.100 22.589 7.146 1.00 90.56 533 MET A CA 1
ATOM 3875 C C . MET A 1 533 ? 10.680 22.133 7.514 1.00 90.56 533 MET A C 1
ATOM 3877 O O . MET A 1 533 ? 10.437 20.939 7.679 1.00 90.56 533 MET A O 1
ATOM 3881 N N . ALA A 1 534 ? 9.732 23.070 7.607 1.00 88.75 534 ALA A N 1
ATOM 3882 C CA . ALA A 1 534 ? 8.322 22.761 7.871 1.00 88.75 534 ALA A CA 1
ATOM 3883 C C . ALA A 1 534 ? 7.578 22.239 6.625 1.00 88.75 534 ALA A C 1
ATOM 3885 O O . ALA A 1 534 ? 6.650 21.441 6.747 1.00 88.75 534 ALA A O 1
ATOM 3886 N N . THR A 1 535 ? 8.004 22.664 5.435 1.00 91.69 535 THR A N 1
ATOM 3887 C CA . THR A 1 535 ? 7.489 22.236 4.127 1.00 91.69 535 THR A CA 1
ATOM 3888 C C . THR A 1 535 ? 8.632 22.085 3.125 1.00 91.69 535 THR A C 1
ATOM 3890 O O . THR A 1 535 ? 9.711 22.645 3.320 1.00 91.69 535 THR A O 1
ATOM 3893 N N . TYR A 1 536 ? 8.401 21.326 2.054 1.00 90.44 536 TYR A N 1
ATOM 3894 C CA . TYR A 1 536 ? 9.327 21.179 0.929 1.00 90.44 536 TYR A CA 1
ATOM 3895 C C . TYR A 1 536 ? 8.532 21.023 -0.373 1.00 90.44 536 TYR A C 1
ATOM 3897 O O . TYR A 1 536 ? 7.455 20.427 -0.371 1.00 90.44 536 TYR A O 1
ATOM 3905 N N . GLN A 1 537 ? 9.042 21.583 -1.468 1.00 93.94 537 GLN A N 1
ATOM 3906 C CA . GLN A 1 537 ? 8.378 21.641 -2.771 1.00 93.94 537 GLN A CA 1
ATOM 3907 C C . GLN A 1 537 ? 9.293 21.012 -3.819 1.00 93.94 537 GLN A C 1
ATOM 3909 O O . GLN A 1 537 ? 10.368 21.541 -4.094 1.00 93.94 537 GLN A O 1
ATOM 3914 N N . THR A 1 538 ? 8.858 19.909 -4.422 1.00 94.81 538 THR A N 1
ATOM 3915 C CA . THR A 1 538 ? 9.548 19.304 -5.569 1.00 94.81 538 THR A CA 1
ATOM 3916 C C . THR A 1 538 ? 9.076 19.935 -6.882 1.00 94.81 538 THR A C 1
ATOM 3918 O O . THR A 1 538 ? 8.047 20.612 -6.938 1.00 94.81 538 THR A O 1
ATOM 3921 N N . LYS A 1 539 ? 9.819 19.722 -7.967 1.00 95.44 539 LYS A N 1
ATOM 3922 C CA . LYS A 1 539 ? 9.289 19.760 -9.334 1.00 95.44 539 LYS A CA 1
ATOM 3923 C C . LYS A 1 539 ? 8.774 18.367 -9.691 1.00 95.44 539 LYS A C 1
ATOM 3925 O O . LYS A 1 539 ? 9.068 17.384 -9.013 1.00 95.44 539 LYS A O 1
ATOM 3930 N N . ASN A 1 540 ? 8.008 18.278 -10.772 1.00 92.56 540 ASN A N 1
ATOM 3931 C CA . ASN A 1 540 ? 7.503 16.998 -11.242 1.00 92.56 540 ASN A CA 1
ATOM 3932 C C . ASN A 1 540 ? 8.582 16.236 -12.034 1.00 92.56 540 ASN A C 1
ATOM 3934 O O . ASN A 1 540 ? 8.851 16.561 -13.188 1.00 92.56 540 ASN A O 1
ATOM 3938 N N . GLY A 1 541 ? 9.188 15.229 -11.405 1.00 92.12 541 GLY A N 1
ATOM 3939 C CA . GLY A 1 541 ? 10.104 14.266 -12.022 1.00 92.12 541 GLY A CA 1
ATOM 3940 C C . GLY A 1 541 ? 9.400 13.082 -12.703 1.00 92.12 541 GLY A C 1
ATOM 3941 O O . GLY A 1 541 ? 10.070 12.231 -13.290 1.00 92.12 541 GLY A O 1
ATOM 3942 N N . THR A 1 542 ? 8.064 13.011 -12.638 1.00 91.69 542 THR A N 1
ATOM 3943 C CA . THR A 1 542 ? 7.258 11.968 -13.294 1.00 91.69 542 THR A CA 1
ATOM 3944 C C . THR A 1 542 ? 7.352 12.089 -14.812 1.00 91.69 542 THR A C 1
ATOM 3946 O O . THR A 1 542 ? 7.117 13.159 -15.374 1.00 91.69 542 THR A O 1
ATOM 3949 N N . ASN A 1 543 ? 7.641 10.983 -15.496 1.00 94.94 543 ASN A N 1
ATOM 3950 C CA . ASN A 1 543 ? 7.753 10.981 -16.954 1.00 94.94 543 ASN A CA 1
ATOM 3951 C C . ASN A 1 543 ? 6.395 10.820 -17.671 1.00 94.94 543 ASN A C 1
ATOM 3953 O O . ASN A 1 543 ? 5.357 10.587 -17.050 1.00 94.94 543 ASN A O 1
ATOM 3957 N N . GLY A 1 544 ? 6.406 10.893 -19.007 1.00 91.94 544 GLY A N 1
ATOM 3958 C CA . GLY A 1 544 ? 5.204 10.812 -19.852 1.00 91.94 544 GLY A CA 1
ATOM 3959 C C . GLY A 1 544 ? 4.422 9.488 -19.813 1.00 91.94 544 GLY A C 1
ATOM 3960 O O . GLY A 1 544 ? 3.350 9.414 -20.409 1.00 91.94 544 GLY A O 1
ATOM 3961 N N . PHE A 1 545 ? 4.905 8.460 -19.105 1.00 91.19 545 PHE A N 1
ATOM 3962 C CA . PHE A 1 545 ? 4.155 7.230 -18.815 1.00 91.19 545 PHE A CA 1
ATOM 3963 C C . PHE A 1 545 ? 3.616 7.173 -17.372 1.00 91.19 545 PHE A C 1
ATOM 3965 O O . PHE A 1 545 ? 3.070 6.149 -16.969 1.00 91.19 545 PHE A O 1
ATOM 3972 N N . GLY A 1 546 ? 3.742 8.245 -16.582 1.00 89.38 546 GLY A N 1
ATOM 3973 C CA . GLY A 1 546 ? 3.290 8.269 -15.187 1.00 89.38 546 GLY A CA 1
ATOM 3974 C C . GLY A 1 546 ? 4.236 7.549 -14.219 1.00 89.38 546 GLY A C 1
ATOM 3975 O O . GLY A 1 546 ? 3.792 7.075 -13.174 1.00 89.38 546 GLY A O 1
ATOM 3976 N N . LEU A 1 547 ? 5.521 7.423 -14.572 1.00 93.06 547 LEU A N 1
ATOM 3977 C CA . LEU A 1 547 ? 6.526 6.743 -13.751 1.00 93.06 547 LEU A CA 1
ATOM 3978 C C . LEU A 1 547 ? 7.360 7.744 -12.952 1.00 93.06 547 LEU A C 1
ATOM 3980 O O . LEU A 1 547 ? 7.944 8.662 -13.532 1.00 93.06 547 LEU A O 1
ATOM 3984 N N . THR A 1 548 ? 7.449 7.529 -11.640 1.00 92.38 548 THR A N 1
ATOM 3985 C CA . THR A 1 548 ? 8.312 8.286 -10.722 1.00 92.38 548 THR A CA 1
ATOM 3986 C C . THR A 1 548 ? 9.596 7.520 -10.424 1.00 92.38 548 THR A C 1
ATOM 3988 O O . THR A 1 548 ? 9.704 6.320 -10.696 1.00 92.38 548 THR A O 1
ATOM 3991 N N . ASP A 1 549 ? 10.583 8.220 -9.859 1.00 95.56 549 ASP A N 1
ATOM 3992 C CA . ASP A 1 549 ? 11.850 7.639 -9.398 1.00 95.56 549 ASP A CA 1
ATOM 3993 C C . ASP A 1 549 ? 12.633 6.889 -10.500 1.00 95.56 549 ASP A C 1
ATOM 3995 O O . ASP A 1 549 ? 13.518 6.100 -10.202 1.00 95.56 549 ASP A O 1
ATOM 3999 N N . MET A 1 550 ? 12.347 7.122 -11.791 1.00 96.31 550 MET A N 1
ATOM 4000 C CA . MET A 1 550 ? 13.101 6.547 -12.926 1.00 96.31 550 MET A CA 1
ATOM 4001 C C . MET A 1 550 ? 14.521 7.129 -13.063 1.00 96.31 550 MET A C 1
ATOM 4003 O O . MET A 1 550 ? 15.263 6.758 -13.967 1.00 96.31 550 MET A O 1
ATOM 4007 N N . SER A 1 551 ? 14.878 8.071 -12.195 1.00 93.88 551 SER A N 1
ATOM 4008 C CA . SER A 1 551 ? 16.201 8.658 -12.039 1.00 93.88 551 SER A CA 1
ATOM 4009 C C . SER A 1 551 ? 16.351 9.087 -10.576 1.00 93.88 551 SER A C 1
ATOM 4011 O O . SER A 1 551 ? 15.454 9.741 -10.043 1.00 93.88 551 SER A O 1
ATOM 4013 N N . GLY A 1 552 ? 17.471 8.746 -9.940 1.00 92.31 552 GLY A N 1
ATOM 4014 C CA . GLY A 1 552 ? 17.726 8.998 -8.521 1.00 92.31 552 GLY A CA 1
ATOM 4015 C C . GLY A 1 552 ? 16.989 8.059 -7.557 1.00 92.31 552 GLY A C 1
ATOM 4016 O O . GLY A 1 552 ? 16.484 7.004 -7.934 1.00 92.31 552 GLY A O 1
ATOM 4017 N N . ASN A 1 553 ? 16.959 8.451 -6.283 1.00 95.06 553 ASN A N 1
ATOM 4018 C CA . ASN A 1 553 ? 16.491 7.670 -5.134 1.00 95.06 553 ASN A CA 1
ATOM 4019 C C . ASN A 1 553 ? 17.299 6.365 -4.933 1.00 95.06 553 ASN A C 1
ATOM 4021 O O . ASN A 1 553 ? 18.208 6.357 -4.105 1.00 95.06 553 ASN A O 1
ATOM 4025 N N . VAL A 1 554 ? 17.082 5.293 -5.708 1.00 94.50 554 VAL A N 1
ATOM 4026 C CA . VAL A 1 554 ? 17.885 4.046 -5.632 1.00 94.50 554 VAL A CA 1
ATOM 4027 C C . VAL A 1 554 ? 18.145 3.425 -7.005 1.00 94.50 554 VAL A C 1
ATOM 4029 O O . VAL A 1 554 ? 17.279 3.457 -7.882 1.00 94.50 554 VAL A O 1
ATOM 4032 N N . TRP A 1 555 ? 19.302 2.768 -7.143 1.00 93.31 555 TRP A N 1
ATOM 4033 C CA . TRP A 1 555 ? 19.618 1.919 -8.292 1.00 93.31 555 TRP A CA 1
ATOM 4034 C C . TRP A 1 555 ? 18.565 0.823 -8.422 1.00 93.31 555 TRP A C 1
ATOM 4036 O O . TRP A 1 555 ? 18.151 0.243 -7.417 1.00 93.31 555 TRP A O 1
ATOM 4046 N N . GLN A 1 556 ? 18.173 0.494 -9.649 1.00 94.81 556 GLN A N 1
ATOM 4047 C CA . GLN A 1 556 ? 17.095 -0.458 -9.902 1.00 94.81 556 GLN A CA 1
ATOM 4048 C C . GLN A 1 556 ? 17.643 -1.727 -10.538 1.00 94.81 556 GLN A C 1
ATOM 4050 O O . GLN A 1 556 ? 18.217 -1.668 -11.626 1.00 94.81 556 GLN A O 1
ATOM 4055 N N . TRP A 1 557 ? 17.433 -2.869 -9.879 1.00 96.12 557 TRP A N 1
ATOM 4056 C CA . TRP A 1 557 ? 17.690 -4.175 -10.482 1.00 96.12 557 TRP A CA 1
ATOM 4057 C C . TRP A 1 557 ? 16.854 -4.375 -11.751 1.00 96.12 557 TRP A C 1
ATOM 4059 O O . TRP A 1 557 ? 15.627 -4.246 -11.731 1.00 96.12 557 TRP A O 1
ATOM 4069 N N . ILE A 1 558 ? 17.534 -4.749 -12.833 1.00 96.06 558 ILE A N 1
ATOM 4070 C CA . ILE A 1 558 ? 16.932 -5.262 -14.068 1.00 96.06 558 ILE A CA 1
ATOM 4071 C C . ILE A 1 558 ? 17.158 -6.776 -14.179 1.00 96.06 558 ILE A C 1
ATOM 4073 O O . ILE A 1 558 ? 17.881 -7.381 -13.386 1.00 96.06 558 ILE A O 1
ATOM 4077 N N . ASN A 1 559 ? 16.519 -7.414 -15.154 1.00 96.19 559 ASN A N 1
ATOM 4078 C CA . ASN A 1 559 ? 16.671 -8.843 -15.400 1.00 96.19 559 ASN A CA 1
ATOM 4079 C C . ASN A 1 559 ? 18.075 -9.219 -15.915 1.00 96.19 559 ASN A C 1
ATOM 4081 O O . ASN A 1 559 ? 18.605 -10.272 -15.562 1.00 96.19 559 ASN A O 1
ATOM 4085 N N . ASP A 1 560 ? 18.640 -8.387 -16.783 1.00 95.88 560 ASP A N 1
ATOM 4086 C CA . ASP A 1 560 ? 19.754 -8.731 -17.662 1.00 95.88 560 ASP A CA 1
ATOM 4087 C C . ASP A 1 560 ? 21.063 -8.971 -16.896 1.00 95.88 560 ASP A C 1
ATOM 4089 O O . ASP A 1 560 ? 21.392 -8.289 -15.919 1.00 95.88 560 ASP A O 1
ATOM 4093 N N . TRP A 1 561 ? 21.863 -9.914 -17.393 1.00 94.25 561 TRP A N 1
ATOM 4094 C CA . TRP A 1 561 ? 23.290 -9.930 -17.096 1.00 94.25 561 TRP A CA 1
ATOM 4095 C C . TRP A 1 561 ? 23.964 -8.709 -17.732 1.00 94.25 561 TRP A C 1
ATOM 4097 O O . TRP A 1 561 ? 23.685 -8.356 -18.876 1.00 94.25 561 TRP A O 1
ATOM 4107 N N . TYR A 1 562 ? 24.890 -8.077 -17.018 1.00 91.75 562 TYR A N 1
ATOM 4108 C CA . TYR A 1 562 ? 25.661 -6.973 -17.567 1.00 91.75 562 TYR A CA 1
ATOM 4109 C C . TYR A 1 562 ? 26.760 -7.494 -18.498 1.00 91.75 562 TYR A C 1
ATOM 4111 O O . TYR A 1 562 ? 27.696 -8.160 -18.053 1.00 91.75 562 TYR A O 1
ATOM 4119 N N . GLN A 1 563 ? 26.680 -7.155 -19.785 1.00 90.94 563 GLN A N 1
ATOM 4120 C CA . GLN A 1 563 ? 27.768 -7.348 -20.744 1.00 90.94 563 GLN A CA 1
ATOM 4121 C C . GLN A 1 563 ? 28.079 -6.023 -21.455 1.00 90.94 563 GLN A C 1
ATOM 4123 O O . GLN A 1 563 ? 27.190 -5.335 -21.975 1.00 90.94 563 GLN A O 1
ATOM 4128 N N . THR A 1 564 ? 29.367 -5.690 -21.474 1.00 88.06 564 THR A N 1
ATOM 4129 C CA . THR A 1 564 ? 29.937 -4.428 -21.970 1.00 88.06 564 THR A CA 1
ATOM 4130 C C . THR A 1 564 ? 29.597 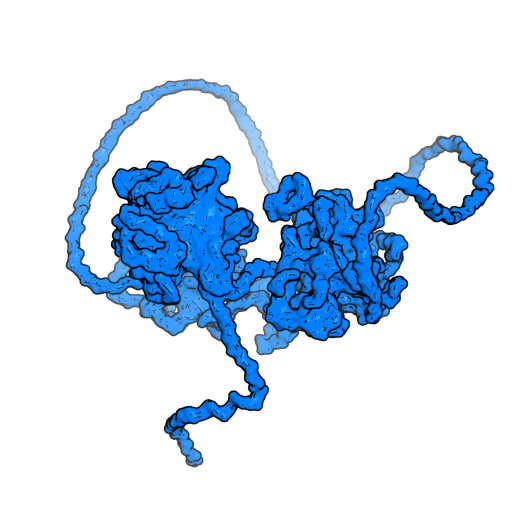-4.161 -23.436 1.00 88.06 564 THR A C 1
ATOM 4132 O O . THR A 1 564 ? 29.146 -3.075 -23.775 1.00 88.06 564 THR A O 1
ATOM 4135 N N . ASP A 1 565 ? 29.725 -5.164 -24.304 1.00 90.56 565 ASP A N 1
ATOM 4136 C CA . ASP A 1 565 ? 29.499 -5.061 -25.750 1.00 90.56 565 ASP A CA 1
ATOM 4137 C C . ASP A 1 565 ? 28.080 -5.476 -26.189 1.00 90.56 565 ASP A C 1
ATOM 4139 O O . ASP A 1 565 ? 27.823 -5.624 -27.384 1.00 90.56 565 ASP A O 1
ATOM 4143 N N . TYR A 1 566 ? 27.125 -5.640 -25.261 1.00 94.06 566 TYR A N 1
ATOM 4144 C CA . TYR A 1 566 ? 25.791 -6.171 -25.585 1.00 94.06 566 TYR A CA 1
ATOM 4145 C C . TYR A 1 566 ? 25.020 -5.339 -26.626 1.00 94.06 566 TYR A C 1
ATOM 4147 O O . TYR A 1 566 ? 24.354 -5.902 -27.495 1.00 94.06 566 TYR A O 1
ATOM 4155 N N . TYR A 1 567 ? 25.152 -4.009 -26.618 1.00 94.56 567 TYR A N 1
ATOM 4156 C CA . TYR A 1 567 ? 24.539 -3.148 -27.640 1.00 94.56 567 TYR A CA 1
ATOM 4157 C C . TYR A 1 567 ? 25.145 -3.413 -29.034 1.00 94.56 567 TYR A C 1
ATOM 4159 O O . TYR A 1 567 ? 24.425 -3.510 -30.031 1.00 94.56 567 TYR A O 1
ATOM 4167 N N . GLN A 1 568 ? 26.464 -3.628 -29.113 1.00 94.31 568 GLN A N 1
ATOM 4168 C CA . GLN A 1 568 ? 27.147 -4.010 -30.353 1.00 94.31 568 GLN A CA 1
ATOM 4169 C C . GLN A 1 568 ? 26.768 -5.436 -30.785 1.00 94.31 568 GLN A C 1
ATOM 4171 O O . GLN A 1 568 ? 26.585 -5.685 -31.980 1.00 94.31 568 GLN A O 1
ATOM 4176 N N . TYR A 1 569 ? 26.575 -6.363 -29.842 1.00 93.88 569 TYR A N 1
ATOM 4177 C CA . TYR A 1 569 ? 26.019 -7.690 -30.114 1.00 93.88 569 TYR A CA 1
ATOM 4178 C C . TYR A 1 569 ? 24.608 -7.593 -30.717 1.00 93.88 569 TYR A C 1
ATOM 4180 O O . TYR A 1 569 ? 24.345 -8.242 -31.734 1.00 93.88 569 TYR A O 1
ATOM 4188 N N . CYS A 1 570 ? 23.732 -6.741 -30.170 1.00 95.94 570 CYS A N 1
ATOM 4189 C CA . CYS A 1 570 ? 22.376 -6.527 -30.681 1.00 95.94 570 CYS A CA 1
ATOM 4190 C C . CYS A 1 570 ? 22.375 -5.977 -32.114 1.00 95.94 570 CYS A C 1
ATOM 4192 O O . CYS A 1 570 ? 21.666 -6.513 -32.966 1.00 95.94 570 CYS A O 1
ATOM 4194 N N . VAL A 1 571 ? 23.230 -4.992 -32.426 1.00 95.94 571 VAL A N 1
ATOM 4195 C CA . VAL A 1 571 ? 23.423 -4.493 -33.804 1.00 95.94 571 VAL A CA 1
ATOM 4196 C C . VAL A 1 571 ? 23.920 -5.596 -34.741 1.00 95.94 571 VAL A C 1
ATOM 4198 O O . VAL A 1 571 ? 23.375 -5.780 -35.829 1.00 95.94 571 VAL A O 1
ATOM 4201 N N . THR A 1 572 ? 24.939 -6.348 -34.319 1.00 95.62 572 THR A N 1
ATOM 4202 C CA . THR A 1 572 ? 25.610 -7.357 -35.157 1.00 95.62 572 THR A CA 1
ATOM 4203 C C . THR A 1 572 ? 24.685 -8.533 -35.484 1.00 95.62 572 THR A C 1
ATOM 4205 O O . THR A 1 572 ? 24.648 -8.993 -36.625 1.00 95.62 572 THR A O 1
ATOM 4208 N N . ASN A 1 573 ? 23.895 -8.986 -34.506 1.00 92.38 573 ASN A N 1
ATOM 4209 C CA . ASN A 1 573 ? 23.005 -10.147 -34.622 1.00 92.38 573 ASN A CA 1
ATOM 4210 C C . ASN A 1 573 ? 21.543 -9.769 -34.926 1.00 92.38 573 ASN A C 1
ATOM 4212 O O . ASN A 1 573 ? 20.703 -10.653 -35.082 1.00 92.38 573 ASN A O 1
ATOM 4216 N N . ARG A 1 574 ? 21.237 -8.468 -35.049 1.00 92.56 574 ARG A N 1
ATOM 4217 C CA . ARG A 1 574 ? 19.893 -7.909 -35.299 1.00 92.56 574 ARG A CA 1
ATOM 4218 C C . ARG A 1 574 ? 18.858 -8.287 -34.230 1.00 92.56 574 ARG A C 1
ATOM 4220 O O . ARG A 1 574 ? 17.692 -8.528 -34.543 1.00 92.56 574 ARG A O 1
ATOM 4227 N N . VAL A 1 575 ? 19.276 -8.301 -32.964 1.00 93.44 575 VAL A N 1
ATOM 4228 C CA . VAL A 1 575 ? 18.369 -8.451 -31.815 1.00 93.44 575 VAL A CA 1
ATOM 4229 C C . VAL A 1 575 ? 17.640 -7.122 -31.619 1.00 93.44 575 VAL A C 1
ATOM 4231 O O . VAL A 1 575 ? 18.228 -6.154 -31.147 1.00 93.44 575 VAL A O 1
ATOM 4234 N N . VAL A 1 576 ? 16.380 -7.067 -32.059 1.00 93.75 576 VAL A N 1
ATOM 4235 C CA . VAL A 1 576 ? 15.559 -5.839 -32.078 1.00 93.75 576 VAL A CA 1
ATOM 4236 C C . VAL A 1 576 ? 14.282 -5.991 -31.252 1.00 93.75 576 VAL A C 1
ATOM 4238 O O . VAL A 1 576 ? 13.934 -5.073 -30.519 1.00 93.75 576 VAL A O 1
ATOM 4241 N N . ALA A 1 577 ? 13.563 -7.108 -31.376 1.00 94.44 577 ALA A N 1
ATOM 4242 C CA . ALA A 1 577 ? 12.331 -7.343 -30.621 1.00 94.44 577 ALA A CA 1
ATOM 4243 C C . ALA A 1 577 ? 12.651 -7.896 -29.225 1.00 94.44 577 ALA A C 1
ATOM 4245 O O . ALA A 1 577 ? 13.389 -8.874 -29.128 1.00 94.44 577 ALA A O 1
ATOM 4246 N N . ASP A 1 578 ? 12.098 -7.258 -28.190 1.00 94.44 578 ASP A N 1
ATOM 4247 C CA . ASP A 1 578 ? 12.171 -7.641 -26.771 1.00 94.44 578 ASP A CA 1
ATOM 4248 C C . ASP A 1 578 ? 13.533 -8.229 -26.324 1.00 94.44 578 ASP A C 1
ATOM 4250 O O . ASP A 1 578 ? 13.601 -9.404 -25.950 1.00 94.44 578 ASP A O 1
ATOM 4254 N N . PRO A 1 579 ? 14.639 -7.448 -26.363 1.00 95.62 579 PRO A N 1
ATOM 4255 C CA . PRO A 1 579 ? 15.962 -7.940 -25.980 1.00 95.62 579 PRO A CA 1
ATOM 4256 C C . PRO A 1 579 ? 15.956 -8.482 -24.533 1.00 95.62 579 PRO A C 1
ATOM 4258 O O . PRO A 1 579 ? 15.656 -7.716 -23.613 1.00 95.62 579 PRO A O 1
ATOM 4261 N N . PRO A 1 580 ? 16.290 -9.771 -24.304 1.00 89.88 580 PRO A N 1
ATOM 4262 C CA . PRO A 1 580 ? 16.150 -10.428 -22.994 1.00 89.88 580 PRO A CA 1
ATOM 4263 C C . PRO A 1 580 ? 17.370 -10.257 -22.068 1.00 89.88 580 PRO A C 1
ATOM 4265 O O . PRO A 1 580 ? 17.370 -10.759 -20.939 1.00 89.88 580 PRO A O 1
ATOM 4268 N N . GLY A 1 581 ? 18.416 -9.605 -22.577 1.00 93.81 581 GLY A N 1
ATOM 4269 C CA . GLY A 1 581 ? 19.761 -9.582 -22.017 1.00 93.81 581 GLY A CA 1
ATOM 4270 C C . GLY A 1 581 ? 20.655 -10.703 -22.569 1.00 93.81 581 GLY A C 1
ATOM 4271 O O . GLY A 1 581 ? 20.172 -11.649 -23.200 1.00 93.81 581 GLY A O 1
ATOM 4272 N N . PRO A 1 582 ? 21.975 -10.620 -22.346 1.00 93.12 582 PRO A N 1
ATOM 4273 C CA . PRO A 1 582 ? 22.906 -11.694 -22.665 1.00 93.12 582 PRO A CA 1
ATOM 4274 C C . PRO A 1 582 ? 22.732 -12.872 -21.694 1.00 93.12 582 PRO A C 1
ATOM 4276 O O . PRO A 1 582 ? 22.319 -12.704 -20.546 1.00 93.12 582 PRO A O 1
ATOM 4279 N N . ALA A 1 583 ? 23.090 -14.082 -22.134 1.00 90.38 583 ALA A N 1
ATOM 4280 C CA . ALA A 1 583 ? 22.954 -15.299 -21.323 1.00 90.38 583 ALA A CA 1
ATOM 4281 C C . ALA A 1 583 ? 23.908 -15.350 -20.108 1.00 90.38 583 ALA A C 1
ATOM 4283 O O . ALA A 1 583 ? 23.651 -16.079 -19.152 1.00 90.38 583 ALA A O 1
ATOM 4284 N N . THR A 1 584 ? 24.998 -14.580 -20.140 1.00 90.50 584 THR A N 1
ATOM 4285 C CA . THR A 1 584 ? 26.024 -14.474 -19.090 1.00 90.50 584 THR A CA 1
ATOM 4286 C C . THR A 1 584 ? 26.621 -13.071 -19.090 1.00 90.50 584 THR A C 1
ATOM 4288 O O . THR A 1 584 ? 26.711 -12.456 -20.151 1.00 90.50 584 THR A O 1
ATOM 4291 N N . GLY A 1 585 ? 27.087 -12.579 -17.941 1.00 89.94 585 GLY A N 1
ATOM 4292 C CA . GLY A 1 585 ? 27.732 -11.263 -17.861 1.00 89.94 585 GLY A CA 1
ATOM 4293 C C . GLY A 1 585 ? 29.193 -11.249 -18.326 1.00 89.94 585 GLY A C 1
ATOM 4294 O O . GLY A 1 585 ? 29.874 -12.277 -18.307 1.00 89.94 585 GLY A O 1
ATOM 4295 N N . SER A 1 586 ? 29.698 -10.061 -18.670 1.00 89.00 586 SER A N 1
ATOM 4296 C CA . SER A 1 586 ? 31.141 -9.794 -18.724 1.00 89.00 586 SER A CA 1
ATOM 4297 C C . SER A 1 586 ? 31.757 -10.031 -17.342 1.00 89.00 586 SER A C 1
ATOM 4299 O O . SER A 1 586 ? 31.138 -9.733 -16.318 1.00 89.00 586 SER A O 1
ATOM 4301 N N . LYS A 1 587 ? 33.003 -10.517 -17.301 1.00 88.94 587 LYS A N 1
ATOM 4302 C CA . LYS A 1 587 ? 33.787 -10.497 -16.061 1.00 88.94 587 LYS A CA 1
ATOM 4303 C C . LYS A 1 587 ? 34.279 -9.082 -15.779 1.00 88.94 587 LYS A C 1
ATOM 4305 O O . LYS A 1 587 ? 34.959 -8.490 -16.615 1.00 88.94 587 LYS A O 1
ATOM 4310 N N . MET A 1 588 ? 33.950 -8.576 -14.599 1.00 84.25 588 MET A N 1
ATOM 4311 C CA . MET A 1 588 ? 34.432 -7.303 -14.070 1.00 84.25 588 MET A CA 1
ATOM 4312 C C . MET A 1 588 ? 35.880 -7.445 -13.544 1.00 84.25 588 MET A C 1
ATOM 4314 O O . MET A 1 588 ? 36.407 -8.562 -13.508 1.00 84.25 588 MET A O 1
ATOM 4318 N N . PRO A 1 589 ? 36.570 -6.350 -13.154 1.00 84.06 589 PRO A N 1
ATOM 4319 C CA . PRO A 1 589 ? 37.982 -6.395 -12.742 1.00 84.06 589 PRO A CA 1
ATOM 4320 C C . PRO A 1 589 ? 38.310 -7.280 -11.527 1.00 84.06 589 PRO A C 1
ATOM 4322 O O . PRO A 1 589 ? 39.477 -7.590 -11.301 1.00 84.06 589 PRO A O 1
ATOM 4325 N N . ASP A 1 590 ? 37.307 -7.705 -10.759 1.00 83.06 590 ASP A N 1
ATOM 4326 C CA . ASP A 1 590 ? 37.423 -8.664 -9.655 1.00 83.06 590 ASP A CA 1
ATOM 4327 C C . ASP A 1 590 ? 37.275 -10.140 -10.092 1.00 83.06 590 ASP A C 1
ATOM 4329 O O . ASP A 1 590 ? 37.443 -11.055 -9.287 1.00 83.06 590 ASP A O 1
ATOM 4333 N N . GLY A 1 591 ? 36.978 -10.378 -11.374 1.00 88.44 591 GLY A N 1
ATOM 4334 C CA . GLY A 1 591 ? 36.786 -11.693 -11.980 1.00 88.44 591 GLY A CA 1
ATOM 4335 C C . GLY A 1 591 ? 35.350 -12.231 -11.942 1.00 88.44 591 GLY A C 1
ATOM 4336 O O . GLY A 1 591 ? 35.133 -13.344 -12.445 1.00 88.44 591 GLY A O 1
ATOM 4337 N N . LEU A 1 592 ? 34.392 -11.478 -11.386 1.00 88.31 592 LEU A N 1
ATOM 4338 C CA . LEU A 1 592 ? 32.995 -11.886 -11.201 1.00 88.31 592 LEU A CA 1
ATOM 4339 C C . LEU A 1 592 ? 32.058 -11.299 -12.272 1.00 88.31 592 LEU A C 1
ATOM 4341 O O . LEU A 1 592 ? 32.405 -10.359 -12.984 1.00 88.31 592 LEU A O 1
ATOM 4345 N N . THR A 1 593 ? 30.863 -11.878 -12.404 1.00 90.12 593 THR A N 1
ATOM 4346 C CA . THR A 1 593 ? 29.828 -11.479 -13.376 1.00 90.12 593 THR A CA 1
ATOM 4347 C C . THR A 1 593 ? 28.617 -10.894 -12.658 1.00 90.12 593 THR A C 1
ATOM 4349 O O . THR A 1 593 ? 28.139 -11.489 -11.695 1.00 90.12 593 THR A O 1
ATOM 4352 N N . TYR A 1 594 ? 28.097 -9.770 -13.150 1.00 89.81 594 TYR A N 1
ATOM 4353 C CA . TYR A 1 594 ? 27.099 -8.949 -12.455 1.00 89.81 594 TYR A CA 1
ATOM 4354 C C . TYR A 1 594 ? 25.776 -8.863 -13.227 1.00 89.81 594 TYR A C 1
ATOM 4356 O O . TYR A 1 594 ? 25.780 -8.834 -14.459 1.00 89.81 594 TYR A O 1
ATOM 4364 N N . ARG A 1 595 ? 24.641 -8.776 -12.521 1.00 91.38 595 ARG A N 1
ATOM 4365 C CA . ARG A 1 595 ? 23.359 -8.321 -13.095 1.00 91.38 595 ARG A CA 1
ATOM 4366 C C . ARG A 1 595 ? 23.360 -6.791 -13.199 1.00 91.38 595 ARG A C 1
ATOM 4368 O O . ARG A 1 595 ? 23.993 -6.119 -12.384 1.00 91.38 595 ARG A O 1
ATOM 4375 N N . GLY A 1 596 ? 22.686 -6.241 -14.207 1.00 90.56 596 GLY A N 1
ATOM 4376 C CA . GLY A 1 596 ? 22.686 -4.796 -14.456 1.00 90.56 596 GLY A CA 1
ATOM 4377 C C . GLY A 1 596 ? 21.879 -3.981 -13.437 1.00 90.56 596 GLY A C 1
ATOM 4378 O O . GLY A 1 596 ? 20.937 -4.480 -12.813 1.00 90.56 596 GLY A O 1
ATOM 4379 N N . LEU A 1 597 ? 22.224 -2.697 -13.318 1.00 91.88 597 LEU A N 1
ATOM 4380 C CA . LEU A 1 597 ? 21.476 -1.667 -12.596 1.00 91.88 597 LEU A CA 1
ATOM 4381 C C . LEU A 1 597 ? 21.194 -0.468 -13.511 1.00 91.88 597 LEU A C 1
ATOM 4383 O O . LEU A 1 597 ? 21.954 -0.186 -14.439 1.00 91.88 597 LEU A O 1
ATOM 4387 N N . ARG A 1 598 ? 20.095 0.249 -13.245 1.00 93.94 598 ARG A N 1
ATOM 4388 C CA . ARG A 1 598 ? 19.690 1.456 -13.992 1.00 93.94 598 ARG A CA 1
ATOM 4389 C C . ARG A 1 598 ? 19.136 2.555 -13.069 1.00 93.94 598 ARG A C 1
ATOM 4391 O O . ARG A 1 598 ? 18.551 2.245 -12.030 1.00 93.94 598 ARG A O 1
ATOM 4398 N N . GLY A 1 599 ? 19.309 3.824 -13.460 1.00 91.75 599 GLY A N 1
ATOM 4399 C CA . GLY A 1 599 ? 18.638 4.997 -12.871 1.00 91.75 599 GLY A CA 1
ATOM 4400 C C . GLY A 1 599 ? 19.424 5.871 -11.879 1.00 91.75 599 GLY A C 1
ATOM 4401 O O . GLY A 1 599 ? 18.936 6.940 -11.521 1.00 91.75 599 GLY A O 1
ATOM 4402 N N . GLY A 1 600 ? 20.623 5.498 -11.434 1.00 89.88 600 GLY A N 1
ATOM 4403 C CA . GLY A 1 600 ? 21.346 6.230 -10.385 1.00 89.88 600 GLY A CA 1
ATOM 4404 C C . GLY A 1 600 ? 20.681 6.108 -9.005 1.00 89.88 600 GLY A C 1
ATOM 4405 O O . GLY A 1 600 ? 19.778 5.302 -8.809 1.00 89.88 600 GLY A O 1
ATOM 4406 N N . ASN A 1 601 ? 21.154 6.866 -8.010 1.00 90.19 601 ASN A N 1
ATOM 4407 C CA . ASN A 1 601 ? 20.697 6.750 -6.616 1.00 90.19 601 ASN A CA 1
ATOM 4408 C C . ASN A 1 601 ? 21.005 8.007 -5.770 1.00 90.19 601 ASN A C 1
ATOM 4410 O O . ASN A 1 601 ? 21.706 8.909 -6.227 1.00 90.19 601 ASN A O 1
ATOM 4414 N N . TRP A 1 602 ? 20.529 8.032 -4.520 1.00 90.50 602 TRP A N 1
ATOM 4415 C CA . TRP A 1 602 ? 20.727 9.128 -3.560 1.00 90.50 602 TRP A CA 1
ATOM 4416 C C . TRP A 1 602 ? 22.189 9.404 -3.164 1.00 90.50 602 TRP A C 1
ATOM 4418 O O . TRP A 1 602 ? 22.504 10.508 -2.739 1.00 90.50 602 TRP A O 1
ATOM 4428 N N . TYR A 1 603 ? 23.081 8.416 -3.270 1.00 86.19 603 TYR A N 1
ATOM 4429 C CA . TYR A 1 603 ? 24.451 8.479 -2.748 1.00 86.19 603 TYR A CA 1
ATOM 4430 C C . TYR A 1 603 ? 25.478 8.931 -3.798 1.00 86.19 603 TYR A C 1
ATOM 4432 O O . TYR A 1 603 ? 26.289 9.795 -3.501 1.00 86.19 603 TYR A O 1
ATOM 4440 N N . ASN A 1 604 ? 25.403 8.403 -5.028 1.00 76.94 604 ASN A N 1
ATOM 4441 C CA . ASN A 1 604 ? 26.352 8.700 -6.120 1.00 76.94 604 ASN A CA 1
ATOM 4442 C C . ASN A 1 604 ? 25.679 9.202 -7.421 1.00 76.94 604 ASN A C 1
ATOM 4444 O O . ASN A 1 604 ? 26.344 9.349 -8.442 1.00 76.94 604 ASN A O 1
ATOM 4448 N N . GLY A 1 605 ? 24.359 9.424 -7.445 1.00 57.84 605 GLY A N 1
ATOM 4449 C CA . GLY A 1 605 ? 23.619 9.651 -8.697 1.00 57.84 605 GLY A CA 1
ATOM 4450 C C . GLY A 1 605 ? 23.773 11.025 -9.360 1.00 57.84 605 GLY A C 1
ATOM 4451 O O . GLY A 1 605 ? 23.345 11.170 -10.503 1.00 57.84 605 GLY A O 1
ATOM 4452 N N . GLY A 1 606 ? 24.327 12.033 -8.674 1.00 56.97 606 GLY A N 1
ATOM 4453 C CA . GLY A 1 606 ? 24.222 13.421 -9.147 1.00 56.97 606 GLY A CA 1
ATOM 4454 C C . GLY A 1 606 ? 25.172 14.463 -8.556 1.00 56.97 606 GLY A C 1
ATOM 4455 O O . GLY A 1 606 ? 24.941 15.652 -8.772 1.00 56.97 606 GLY A O 1
ATOM 4456 N N . GLY A 1 607 ? 26.241 14.065 -7.858 1.00 55.53 607 GLY A N 1
ATOM 4457 C CA . GLY A 1 607 ? 27.318 14.995 -7.507 1.00 55.53 607 GLY A CA 1
ATOM 4458 C C . GLY A 1 607 ? 27.928 15.643 -8.760 1.00 55.53 607 GLY A C 1
ATOM 4459 O O . GLY A 1 607 ? 27.874 15.072 -9.850 1.00 55.53 607 GLY A O 1
ATOM 4460 N N . GLN A 1 608 ? 28.547 16.825 -8.634 1.00 48.19 608 GLN A N 1
ATOM 4461 C CA . GLN A 1 608 ? 28.966 17.663 -9.783 1.00 48.19 608 GLN A CA 1
ATOM 4462 C C . GLN A 1 608 ? 29.940 17.008 -10.789 1.00 48.19 608 GLN A C 1
ATOM 4464 O O . GLN A 1 608 ? 30.152 17.549 -11.874 1.00 48.19 608 GLN A O 1
ATOM 4469 N N . VAL A 1 609 ? 30.530 15.861 -10.444 1.00 52.53 609 VAL A N 1
ATOM 4470 C CA . VAL A 1 609 ? 31.422 15.061 -11.303 1.00 52.53 609 VAL A CA 1
ATOM 4471 C C . VAL A 1 609 ? 30.672 13.915 -12.013 1.00 52.53 609 VAL A C 1
ATOM 4473 O O . VAL A 1 609 ? 31.120 13.453 -13.058 1.00 52.53 609 VAL A O 1
ATOM 4476 N N . TYR A 1 610 ? 29.512 13.492 -11.495 1.00 56.38 610 TYR A N 1
ATOM 4477 C CA . TYR A 1 610 ? 28.894 12.183 -11.755 1.00 56.38 610 TYR A CA 1
ATOM 4478 C C . TYR A 1 610 ? 27.404 12.228 -12.152 1.00 56.38 610 TYR A C 1
ATOM 4480 O O . TYR A 1 610 ? 26.689 11.238 -12.001 1.00 56.38 610 TYR A O 1
ATOM 4488 N N . PHE A 1 611 ? 26.935 13.320 -12.773 1.00 61.59 611 PHE A N 1
ATOM 4489 C CA . PHE A 1 611 ? 25.611 13.377 -13.434 1.00 61.59 611 PHE A CA 1
ATOM 4490 C C . PHE A 1 611 ? 25.377 12.265 -14.487 1.00 61.59 611 PHE A C 1
ATOM 4492 O O . PHE A 1 611 ? 24.274 12.134 -15.018 1.00 61.59 611 PHE A O 1
ATOM 4499 N N . GLY A 1 612 ? 26.414 11.487 -14.822 1.00 70.88 612 GLY A N 1
ATOM 4500 C CA . GLY A 1 612 ? 26.367 10.328 -15.701 1.00 70.88 612 GLY A CA 1
ATOM 4501 C C . GLY A 1 612 ? 25.364 9.260 -15.262 1.00 70.88 612 GLY A C 1
ATOM 4502 O O . GLY A 1 612 ? 24.542 8.870 -16.090 1.00 70.88 612 GLY A O 1
ATOM 4503 N N . HIS A 1 613 ? 25.394 8.833 -13.992 1.00 82.50 613 HIS A N 1
ATOM 4504 C CA . HIS A 1 613 ? 24.699 7.623 -13.514 1.00 82.50 613 HIS A CA 1
ATOM 4505 C C . HIS A 1 613 ? 23.165 7.711 -13.531 1.00 82.50 613 HIS A C 1
ATOM 4507 O O . HIS A 1 613 ? 22.476 6.711 -13.719 1.00 82.50 613 HIS A O 1
ATOM 4513 N N . ALA A 1 614 ? 22.606 8.906 -13.331 1.00 87.06 614 ALA A N 1
ATOM 4514 C CA . ALA A 1 614 ? 21.158 9.112 -13.288 1.00 87.06 614 ALA A CA 1
ATOM 4515 C C . ALA A 1 614 ? 20.519 9.403 -14.662 1.00 87.06 614 ALA A C 1
ATOM 4517 O O . ALA A 1 614 ? 19.307 9.603 -14.758 1.00 87.06 614 ALA A O 1
ATOM 4518 N N . ARG A 1 615 ? 21.303 9.426 -15.751 1.00 90.50 615 ARG A N 1
ATOM 4519 C CA . ARG A 1 615 ? 20.749 9.541 -17.110 1.00 90.50 615 ARG A CA 1
ATOM 4520 C C . ARG A 1 615 ? 19.940 8.301 -17.469 1.00 90.50 615 ARG A C 1
ATOM 4522 O O . ARG A 1 615 ? 20.322 7.175 -17.171 1.00 90.50 615 ARG A O 1
ATOM 4529 N N . VAL A 1 616 ? 18.893 8.509 -18.261 1.00 93.56 616 VAL A N 1
ATOM 4530 C CA . VAL A 1 616 ? 18.043 7.446 -18.815 1.00 93.56 616 VAL A CA 1
ATOM 4531 C C . VAL A 1 616 ? 18.851 6.381 -19.563 1.00 93.56 616 VAL A C 1
ATOM 4533 O O . VAL A 1 616 ? 18.558 5.198 -19.424 1.00 93.56 616 VAL A O 1
ATOM 4536 N N . ALA A 1 617 ? 19.863 6.789 -20.333 1.00 92.25 617 ALA A N 1
ATOM 4537 C CA . ALA A 1 617 ? 20.684 5.897 -21.153 1.00 92.25 617 ALA A CA 1
ATOM 4538 C C . ALA A 1 617 ? 21.835 5.202 -20.399 1.00 92.25 617 ALA A C 1
ATOM 4540 O O . ALA A 1 617 ? 22.464 4.314 -20.974 1.00 92.25 617 ALA A O 1
ATOM 4541 N N . ASN A 1 618 ? 22.125 5.594 -19.151 1.00 89.62 618 ASN A N 1
ATOM 4542 C CA . ASN A 1 618 ? 23.278 5.057 -18.439 1.00 89.62 618 ASN A CA 1
ATOM 4543 C C . ASN A 1 618 ? 23.088 3.586 -18.077 1.00 89.62 618 ASN A C 1
ATOM 4545 O O . ASN A 1 618 ? 22.058 3.196 -17.524 1.00 89.62 618 ASN A O 1
ATOM 4549 N N . ARG A 1 619 ? 24.118 2.797 -18.378 1.00 88.81 619 ARG A N 1
ATOM 4550 C CA . ARG A 1 619 ? 24.248 1.397 -17.987 1.00 88.81 619 ARG A CA 1
ATOM 4551 C C . ARG A 1 619 ? 25.247 1.338 -16.844 1.00 88.81 619 ARG A C 1
ATOM 4553 O O . ARG A 1 619 ? 26.341 1.873 -16.990 1.00 88.81 619 ARG A O 1
ATOM 4560 N N . ASP A 1 620 ? 24.921 0.645 -15.760 1.00 75.94 620 ASP A N 1
ATOM 4561 C CA . ASP A 1 620 ? 25.880 0.461 -14.674 1.00 75.94 620 ASP A CA 1
ATOM 4562 C C . ASP A 1 620 ? 25.857 -0.992 -14.161 1.00 75.94 620 ASP A C 1
ATOM 4564 O O . ASP A 1 620 ? 24.796 -1.494 -13.779 1.00 75.94 620 ASP A O 1
ATOM 4568 N N . PRO A 1 621 ? 26.999 -1.705 -14.112 1.00 68.56 621 PRO A N 1
ATOM 4569 C CA . PRO A 1 621 ? 27.120 -2.933 -13.316 1.00 68.56 621 PRO A CA 1
ATOM 4570 C C . PRO A 1 621 ? 27.109 -2.662 -11.792 1.00 68.56 621 PRO A C 1
ATOM 4572 O O . PRO A 1 621 ? 27.029 -3.605 -10.997 1.00 68.56 621 PRO A O 1
ATOM 4575 N N . SER A 1 622 ? 27.183 -1.380 -11.409 1.00 53.94 622 SER A N 1
ATOM 4576 C CA . SER A 1 622 ? 27.867 -0.808 -10.244 1.00 53.94 622 SER A CA 1
ATOM 4577 C C . SER A 1 622 ? 29.330 -1.241 -10.161 1.00 53.94 622 SER A C 1
ATOM 4579 O O . SER A 1 622 ? 29.662 -2.319 -9.663 1.00 53.94 622 SER A O 1
ATOM 4581 N N . TYR A 1 623 ? 30.204 -0.367 -10.681 1.00 55.44 623 TYR A N 1
ATOM 4582 C CA . TYR A 1 623 ? 31.667 -0.460 -10.591 1.00 55.44 623 TYR A CA 1
ATOM 4583 C C . TYR A 1 623 ? 32.113 -0.983 -9.219 1.00 55.44 623 TYR A C 1
ATOM 4585 O O . TYR A 1 623 ? 31.744 -0.400 -8.201 1.00 55.44 623 TYR A O 1
ATOM 4593 N N . PHE A 1 624 ? 32.889 -2.079 -9.229 1.00 59.12 624 PHE A N 1
ATOM 4594 C CA . PHE A 1 624 ? 33.389 -2.844 -8.075 1.00 59.12 624 PHE A CA 1
ATOM 4595 C C . PHE A 1 624 ? 32.733 -2.472 -6.736 1.00 59.12 624 PHE A C 1
ATOM 4597 O O . PHE A 1 624 ? 33.273 -1.685 -5.957 1.00 59.12 624 PHE A O 1
ATOM 4604 N N . ARG A 1 625 ? 31.577 -3.090 -6.462 1.00 68.75 625 ARG A N 1
ATOM 4605 C CA . ARG A 1 625 ? 30.769 -2.867 -5.245 1.00 68.75 625 ARG A CA 1
ATOM 4606 C C . ARG A 1 625 ? 31.552 -3.019 -3.930 1.00 68.75 625 ARG A C 1
ATOM 4608 O O . ARG A 1 625 ? 31.129 -2.511 -2.892 1.00 68.75 625 ARG A O 1
ATOM 4615 N N . GLY A 1 626 ? 32.697 -3.698 -3.981 1.00 66.50 626 GLY A N 1
ATOM 4616 C CA . GLY A 1 626 ? 33.533 -4.031 -2.839 1.00 66.50 626 GLY A CA 1
ATOM 4617 C C . GLY A 1 626 ? 33.202 -5.411 -2.272 1.00 66.50 626 GLY A C 1
ATOM 4618 O O . GLY A 1 626 ? 32.364 -6.132 -2.821 1.00 66.50 626 GLY A O 1
ATOM 4619 N N . PRO A 1 627 ? 33.842 -5.788 -1.155 1.00 77.00 627 PRO A N 1
ATOM 4620 C CA . PRO A 1 627 ? 33.321 -6.858 -0.328 1.00 77.00 627 PRO A CA 1
ATOM 4621 C C . PRO A 1 627 ? 31.939 -6.465 0.213 1.00 77.00 627 PRO A C 1
ATOM 4623 O O . PRO A 1 627 ? 31.720 -5.331 0.648 1.00 77.00 627 PRO A O 1
ATOM 4626 N N . ASP A 1 628 ? 31.026 -7.428 0.218 1.00 82.12 628 ASP A N 1
ATOM 4627 C CA . ASP A 1 628 ? 29.772 -7.384 0.954 1.00 82.12 628 ASP A CA 1
ATOM 4628 C C . ASP A 1 628 ? 30.064 -7.032 2.428 1.00 82.12 628 ASP A C 1
ATOM 4630 O O . ASP A 1 628 ? 30.936 -7.654 3.051 1.00 82.12 628 ASP A O 1
ATOM 4634 N N . PRO A 1 629 ? 29.361 -6.040 3.002 1.00 77.88 629 PRO A N 1
ATOM 4635 C CA . PRO A 1 629 ? 29.688 -5.491 4.315 1.00 77.88 629 PRO A CA 1
ATOM 4636 C C . PRO A 1 629 ? 29.377 -6.434 5.490 1.00 77.88 629 PRO A C 1
ATOM 4638 O O . PRO A 1 629 ? 29.766 -6.126 6.616 1.00 77.88 629 PRO A O 1
ATOM 4641 N N . VAL A 1 630 ? 28.693 -7.558 5.251 1.00 82.56 630 VAL A N 1
ATOM 4642 C CA . VAL A 1 630 ? 28.369 -8.587 6.250 1.00 82.56 630 VAL A CA 1
ATOM 4643 C C . VAL A 1 630 ? 29.223 -9.840 6.054 1.00 82.56 630 VAL A C 1
ATOM 4645 O O . VAL A 1 630 ? 29.753 -10.384 7.021 1.00 82.56 630 VAL A O 1
ATOM 4648 N N . THR A 1 631 ? 29.372 -10.318 4.815 1.00 83.50 631 THR A N 1
ATOM 4649 C CA . THR A 1 631 ? 30.089 -11.572 4.521 1.00 83.50 631 THR A CA 1
ATOM 4650 C C . THR A 1 631 ? 31.589 -11.382 4.284 1.00 83.50 631 THR A C 1
ATOM 4652 O O . THR A 1 631 ? 32.340 -12.358 4.341 1.00 83.50 631 THR A O 1
ATOM 4655 N N . GLY A 1 632 ? 32.039 -10.152 4.005 1.00 82.19 632 GLY A N 1
ATOM 4656 C CA . GLY A 1 632 ? 33.435 -9.820 3.707 1.00 82.19 632 GLY A CA 1
ATOM 4657 C C . GLY A 1 632 ? 33.945 -10.342 2.356 1.00 82.19 632 GLY A C 1
ATOM 4658 O O . GLY A 1 632 ? 35.143 -10.272 2.089 1.00 82.19 632 GLY A O 1
ATOM 4659 N N . ARG A 1 633 ? 33.062 -10.886 1.509 1.00 82.62 633 ARG A N 1
ATOM 4660 C CA . ARG A 1 633 ? 33.375 -11.440 0.180 1.00 82.62 633 ARG A CA 1
ATOM 4661 C C . ARG A 1 633 ? 32.846 -10.514 -0.904 1.00 82.62 633 ARG A C 1
ATOM 4663 O O . ARG A 1 633 ? 31.797 -9.918 -0.711 1.00 82.62 633 ARG A O 1
ATOM 4670 N N . ASN A 1 634 ? 33.505 -10.440 -2.056 1.00 82.19 634 ASN A N 1
ATOM 4671 C CA . ASN A 1 634 ? 32.925 -9.765 -3.219 1.00 82.19 634 ASN A CA 1
ATOM 4672 C C . ASN A 1 634 ? 31.633 -10.505 -3.623 1.00 82.19 634 ASN A C 1
ATOM 4674 O O . ASN A 1 634 ? 31.694 -11.680 -3.990 1.00 82.19 634 ASN A O 1
ATOM 4678 N N . ASP A 1 635 ? 30.485 -9.834 -3.514 1.00 84.69 635 ASP A N 1
ATOM 4679 C CA . ASP A 1 635 ? 29.158 -10.369 -3.845 1.00 84.69 635 ASP A CA 1
ATOM 4680 C C . ASP A 1 635 ? 28.558 -9.540 -4.997 1.00 84.69 635 ASP A C 1
ATOM 4682 O O . ASP A 1 635 ? 28.230 -8.363 -4.793 1.00 84.69 635 ASP A O 1
ATOM 4686 N N . PRO A 1 636 ? 28.400 -10.110 -6.208 1.00 84.44 636 PRO A N 1
ATOM 4687 C CA . PRO A 1 636 ? 27.788 -9.409 -7.333 1.00 84.44 636 PRO A CA 1
ATOM 4688 C C . PRO A 1 636 ? 26.342 -8.987 -7.079 1.00 84.44 636 PRO A C 1
ATOM 4690 O O . PRO A 1 636 ? 25.891 -7.998 -7.655 1.00 84.44 636 PRO A O 1
ATOM 4693 N N . ASP A 1 637 ? 25.643 -9.686 -6.183 1.00 82.44 637 ASP A N 1
ATOM 4694 C CA . ASP A 1 637 ? 24.267 -9.401 -5.792 1.00 82.44 637 ASP A CA 1
ATOM 4695 C C . ASP A 1 637 ? 24.167 -8.638 -4.459 1.00 82.44 637 ASP A C 1
ATOM 4697 O O . ASP A 1 637 ? 23.061 -8.456 -3.953 1.00 82.44 637 ASP A O 1
ATOM 4701 N N . GLY A 1 638 ? 25.291 -8.150 -3.914 1.00 79.94 638 GLY A N 1
ATOM 4702 C CA . GLY A 1 638 ? 25.404 -7.630 -2.547 1.00 79.94 638 GLY A CA 1
ATOM 4703 C C . GLY A 1 638 ? 24.387 -6.539 -2.137 1.00 79.94 638 GLY A C 1
ATOM 4704 O O . GLY A 1 638 ? 23.895 -5.775 -2.975 1.00 79.94 638 GLY A O 1
ATOM 4705 N N . PRO A 1 639 ? 24.072 -6.423 -0.831 1.00 72.38 639 PRO A N 1
ATOM 4706 C CA . PRO A 1 639 ? 22.876 -5.765 -0.299 1.00 72.38 639 PRO A CA 1
ATOM 4707 C C . PRO A 1 639 ? 23.106 -4.268 -0.036 1.00 72.38 639 PRO A C 1
ATOM 4709 O O . PRO A 1 639 ? 22.947 -3.770 1.081 1.00 72.38 639 PRO A O 1
ATOM 4712 N N . TYR A 1 640 ? 23.505 -3.514 -1.056 1.00 83.00 640 TYR A N 1
ATOM 4713 C CA . TYR A 1 640 ? 23.848 -2.104 -0.867 1.00 83.00 640 TYR A CA 1
ATOM 4714 C C . TYR A 1 640 ? 22.612 -1.256 -0.533 1.00 83.00 640 TYR A C 1
ATOM 4716 O O . TYR A 1 640 ? 21.547 -1.370 -1.142 1.00 83.00 640 TYR A O 1
ATOM 4724 N N . PHE A 1 641 ? 22.765 -0.354 0.440 1.00 86.56 641 PHE A N 1
ATOM 4725 C CA . PHE A 1 641 ? 21.699 0.499 0.995 1.00 86.56 641 PHE A CA 1
ATOM 4726 C C . PHE A 1 641 ? 21.111 1.529 0.006 1.00 86.56 641 PHE A C 1
ATOM 4728 O O . PHE A 1 641 ? 20.271 2.350 0.368 1.00 86.56 641 PHE A O 1
ATOM 4735 N N . HIS A 1 642 ? 21.599 1.548 -1.230 1.00 89.50 642 HIS A N 1
ATOM 4736 C CA . HIS A 1 642 ? 21.192 2.451 -2.305 1.00 89.50 642 HIS A CA 1
ATOM 4737 C C . HIS A 1 642 ? 20.793 1.676 -3.580 1.00 89.50 642 HIS A C 1
ATOM 4739 O O . HIS A 1 642 ? 20.680 2.272 -4.650 1.00 89.50 642 HIS A O 1
ATOM 4745 N N . VAL A 1 643 ? 20.568 0.359 -3.459 1.00 91.75 643 VAL A N 1
ATOM 4746 C CA . VAL A 1 643 ? 20.031 -0.532 -4.499 1.00 91.75 643 VAL A CA 1
ATOM 4747 C C . VAL A 1 643 ? 18.673 -1.074 -4.047 1.00 91.75 643 VAL A C 1
ATOM 4749 O O . VAL A 1 643 ? 18.540 -1.575 -2.931 1.00 91.75 643 VAL A O 1
ATOM 4752 N N . GLY A 1 644 ? 17.682 -0.982 -4.930 1.00 95.00 644 GLY A N 1
ATOM 4753 C CA . GLY A 1 644 ? 16.325 -1.501 -4.784 1.00 95.00 644 GLY A CA 1
ATOM 4754 C C . GLY A 1 644 ? 15.802 -2.028 -6.125 1.00 95.00 644 GLY A C 1
ATOM 4755 O O . GLY A 1 644 ? 16.575 -2.439 -6.992 1.00 95.00 644 GLY A O 1
ATOM 4756 N N . PHE A 1 645 ? 14.481 -2.048 -6.316 1.00 96.38 645 PHE A N 1
ATOM 4757 C CA . PHE A 1 645 ? 13.878 -2.515 -7.569 1.00 96.38 645 PHE A CA 1
ATOM 4758 C C . PHE A 1 645 ? 12.464 -1.974 -7.812 1.00 96.38 645 PHE A C 1
ATOM 4760 O O . PHE A 1 645 ? 11.794 -1.466 -6.910 1.00 96.38 645 PHE A O 1
ATOM 4767 N N . ARG A 1 646 ? 12.006 -2.131 -9.058 1.00 95.94 646 ARG A N 1
ATOM 4768 C CA . ARG A 1 646 ? 10.606 -2.004 -9.481 1.00 95.94 646 ARG A CA 1
ATOM 4769 C C . ARG A 1 646 ? 10.183 -3.272 -10.216 1.00 95.94 646 ARG A C 1
ATOM 4771 O O . ARG A 1 646 ? 11.017 -3.984 -10.769 1.00 95.94 646 ARG A O 1
ATOM 4778 N N . VAL A 1 647 ? 8.884 -3.545 -10.224 1.00 95.75 647 VAL A N 1
ATOM 4779 C CA . VAL A 1 647 ? 8.316 -4.793 -10.749 1.00 95.75 647 VAL A CA 1
ATOM 4780 C C . VAL A 1 647 ? 7.496 -4.517 -12.007 1.00 95.75 647 VAL A C 1
ATOM 4782 O O . VAL A 1 647 ? 6.844 -3.477 -12.117 1.00 95.75 647 VAL A O 1
ATOM 4785 N N . MET A 1 648 ? 7.500 -5.454 -12.954 1.00 96.19 648 MET A N 1
ATOM 4786 C CA . MET A 1 648 ? 6.645 -5.425 -14.140 1.00 96.19 648 MET A CA 1
ATOM 4787 C C . MET A 1 648 ? 6.070 -6.805 -14.472 1.00 96.19 648 MET A C 1
ATOM 4789 O O . MET A 1 648 ? 6.480 -7.804 -13.894 1.00 96.19 648 MET A O 1
ATOM 4793 N N . ARG A 1 649 ? 5.145 -6.879 -15.430 1.00 94.12 649 ARG A N 1
ATOM 4794 C CA . ARG A 1 649 ? 4.740 -8.111 -16.127 1.00 94.12 649 ARG A CA 1
ATOM 4795 C C . ARG A 1 649 ? 4.414 -7.802 -17.585 1.00 94.12 649 ARG A C 1
ATOM 4797 O O . ARG A 1 649 ? 3.911 -6.719 -17.884 1.00 94.12 649 ARG A O 1
ATOM 4804 N N . ALA A 1 650 ? 4.657 -8.748 -18.486 1.00 88.81 650 ALA A N 1
ATOM 4805 C CA . ALA A 1 650 ? 4.254 -8.602 -19.884 1.00 88.81 650 ALA A CA 1
ATOM 4806 C C . ALA A 1 650 ? 2.723 -8.444 -20.001 1.00 88.81 650 ALA A C 1
ATOM 4808 O O . ALA A 1 650 ? 1.959 -9.029 -19.221 1.00 88.81 650 ALA A O 1
ATOM 4809 N N . GLU A 1 651 ? 2.244 -7.681 -20.986 1.00 81.69 651 GLU A N 1
ATOM 4810 C CA . GLU A 1 651 ? 0.847 -7.792 -21.390 1.00 81.69 651 GLU A CA 1
ATOM 4811 C C . GLU A 1 651 ? 0.701 -9.084 -22.190 1.00 81.69 651 GLU A C 1
ATOM 4813 O O . GLU A 1 651 ? 1.365 -9.291 -23.205 1.00 81.69 651 GLU A O 1
ATOM 4818 N N . LYS A 1 652 ? -0.171 -9.986 -21.731 1.00 62.25 652 LYS A N 1
ATOM 4819 C CA . LYS A 1 652 ? -0.396 -11.239 -22.446 1.00 62.25 652 LYS A CA 1
ATOM 4820 C C . LYS A 1 652 ? -1.030 -10.938 -23.803 1.00 62.25 652 LYS A C 1
ATOM 4822 O O . LYS A 1 652 ? -2.235 -10.682 -23.874 1.00 62.25 652 LYS A O 1
ATOM 4827 N N . ALA A 1 653 ? -0.245 -11.109 -24.867 1.00 48.66 653 ALA A N 1
ATOM 4828 C CA . ALA A 1 653 ? -0.750 -11.316 -26.216 1.00 48.66 653 ALA A CA 1
ATOM 4829 C C . ALA A 1 653 ? -1.779 -12.456 -26.173 1.00 48.66 653 ALA A C 1
ATOM 4831 O O . ALA A 1 653 ? -1.455 -13.637 -26.029 1.00 48.66 653 ALA A O 1
ATOM 4832 N N . THR A 1 654 ? -3.057 -12.089 -26.199 1.00 38.66 654 THR A N 1
ATOM 4833 C CA . THR A 1 654 ? -4.157 -13.039 -26.087 1.00 38.66 654 THR A CA 1
ATOM 4834 C C . THR A 1 654 ? -4.385 -13.644 -27.458 1.00 38.66 654 THR A C 1
ATOM 4836 O O . THR A 1 654 ? -5.229 -13.180 -28.221 1.00 38.66 654 THR A O 1
ATOM 4839 N N . THR A 1 655 ? -3.666 -14.733 -27.742 1.00 37.00 655 THR A N 1
ATOM 4840 C CA . THR A 1 655 ? -3.997 -15.715 -28.786 1.00 37.00 655 THR A CA 1
ATOM 4841 C C . THR A 1 655 ? -5.298 -16.445 -28.434 1.00 37.00 655 THR A C 1
ATOM 4843 O O . THR A 1 655 ? -5.365 -17.661 -28.264 1.00 37.00 655 THR A O 1
ATOM 4846 N N . THR A 1 656 ? -6.363 -15.656 -28.321 1.00 32.38 656 THR A N 1
ATOM 4847 C CA . THR A 1 656 ? -7.742 -16.109 -28.372 1.00 32.38 656 THR A CA 1
ATOM 4848 C C . THR A 1 656 ? -7.976 -16.632 -29.781 1.00 32.38 656 THR A C 1
ATOM 4850 O O . THR A 1 656 ? -8.210 -15.893 -30.734 1.00 32.38 656 THR A O 1
ATOM 4853 N N . THR A 1 657 ? -7.864 -17.949 -29.928 1.00 35.06 657 THR A N 1
ATOM 4854 C CA . THR A 1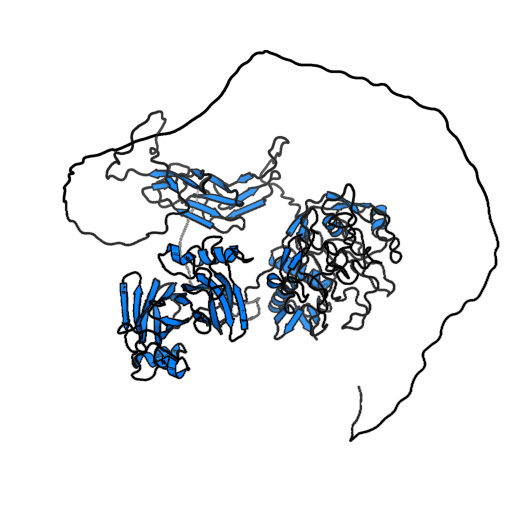 657 ? -8.463 -18.661 -31.051 1.00 35.06 657 THR A CA 1
ATOM 4855 C C . THR A 1 657 ? -9.971 -18.462 -30.934 1.00 35.06 657 THR A C 1
ATOM 4857 O O . THR A 1 657 ? -10.647 -19.154 -30.177 1.00 35.06 657 THR A O 1
ATOM 4860 N N . ASN A 1 658 ? -10.480 -17.443 -31.629 1.00 34.00 658 ASN A N 1
ATOM 4861 C CA . ASN A 1 658 ? -11.874 -17.013 -31.565 1.00 34.00 658 ASN A CA 1
ATOM 4862 C C . ASN A 1 658 ? -12.796 -18.060 -32.203 1.00 34.00 658 ASN A C 1
ATOM 4864 O O . ASN A 1 658 ? -13.234 -17.930 -33.343 1.00 34.00 658 ASN A O 1
ATOM 4868 N N . THR A 1 659 ? -13.149 -19.088 -31.434 1.00 35.25 659 THR A N 1
ATOM 4869 C CA . THR A 1 659 ? -14.121 -20.144 -31.777 1.00 35.25 659 THR A CA 1
ATOM 4870 C C . THR A 1 659 ? -15.579 -19.649 -31.754 1.00 35.25 659 THR A C 1
ATOM 4872 O O . THR A 1 659 ? -16.511 -20.422 -31.556 1.00 35.25 659 THR A O 1
ATOM 4875 N N . VAL A 1 660 ? -15.777 -18.347 -31.982 1.00 37.56 660 VAL A N 1
ATOM 4876 C CA . VAL A 1 660 ? -17.055 -17.613 -31.950 1.00 37.56 660 VAL A CA 1
ATOM 4877 C C . VAL A 1 660 ? -17.334 -16.824 -33.241 1.00 37.56 660 VAL A C 1
ATOM 4879 O O . VAL A 1 660 ? -18.310 -16.084 -33.313 1.00 37.56 660 VAL A O 1
ATOM 4882 N N . GLY A 1 661 ? -16.540 -17.039 -34.298 1.00 44.03 661 GLY A N 1
ATOM 4883 C CA . GLY A 1 661 ? -16.863 -16.611 -35.665 1.00 44.03 661 GLY A CA 1
ATOM 4884 C C . GLY A 1 661 ? -16.030 -15.446 -36.205 1.00 44.03 661 GLY A C 1
ATOM 4885 O O . GLY A 1 661 ? -14.961 -15.117 -35.691 1.00 44.03 661 GLY A O 1
ATOM 4886 N N . LEU A 1 662 ? -16.510 -14.852 -37.301 1.00 47.56 662 LEU A N 1
ATOM 4887 C CA . LEU A 1 662 ? -15.828 -13.772 -38.015 1.00 47.56 662 LEU A CA 1
ATOM 4888 C C . LEU A 1 662 ? -15.872 -12.469 -37.206 1.00 47.56 662 LEU A C 1
ATOM 4890 O O . LEU A 1 662 ? -16.927 -11.853 -37.075 1.00 47.56 662 LEU A O 1
ATOM 4894 N N . MET A 1 663 ? -14.714 -12.014 -36.727 1.00 55.50 663 MET A N 1
ATOM 4895 C CA . MET A 1 663 ? -14.571 -10.685 -36.132 1.00 55.50 663 MET A CA 1
ATOM 4896 C C . MET A 1 663 ? -14.052 -9.693 -37.173 1.00 55.50 663 MET A C 1
ATOM 4898 O O . MET A 1 663 ? -12.944 -9.848 -37.684 1.00 55.50 663 MET A O 1
ATOM 4902 N N . GLN A 1 664 ? -14.849 -8.667 -37.478 1.00 61.31 664 GLN A N 1
ATOM 4903 C CA . GLN A 1 664 ? -14.527 -7.642 -38.471 1.00 61.31 664 GLN A CA 1
ATOM 4904 C C . GLN A 1 664 ? -14.517 -6.250 -37.825 1.00 61.31 664 GLN A C 1
ATOM 4906 O O . GLN A 1 664 ? -15.562 -5.642 -37.613 1.00 61.31 664 GLN A O 1
ATOM 4911 N N . ASN A 1 665 ? -13.321 -5.726 -37.555 1.00 69.75 665 ASN A N 1
ATOM 4912 C CA . ASN A 1 665 ? -13.115 -4.345 -37.118 1.00 69.75 665 ASN A CA 1
ATOM 4913 C C . ASN A 1 665 ? -12.807 -3.469 -38.348 1.00 69.75 665 ASN A C 1
ATOM 4915 O O . ASN A 1 665 ? -11.670 -3.419 -38.815 1.00 69.75 665 ASN A O 1
ATOM 4919 N N . ALA A 1 666 ? -13.836 -2.852 -38.934 1.00 75.25 666 ALA A N 1
ATOM 4920 C CA . ALA A 1 666 ? -13.689 -1.974 -40.098 1.00 75.25 666 ALA A CA 1
ATOM 4921 C C . ALA A 1 666 ? -13.173 -0.579 -39.697 1.00 75.25 666 ALA A C 1
ATOM 4923 O O . ALA A 1 666 ? -13.425 -0.115 -38.591 1.00 75.25 666 ALA A O 1
ATOM 4924 N N . SER A 1 667 ? -12.530 0.146 -40.618 1.00 73.38 667 SER A N 1
ATOM 4925 C CA . SER A 1 667 ? -11.961 1.485 -40.357 1.00 73.38 667 SER A CA 1
ATOM 4926 C C . SER A 1 667 ? -12.980 2.574 -39.978 1.00 73.38 667 SER A C 1
ATOM 4928 O O . SER A 1 667 ? -12.580 3.634 -39.509 1.00 73.38 667 SER A O 1
ATOM 4930 N N . GLY A 1 668 ? -14.282 2.322 -40.162 1.00 75.44 668 GLY A N 1
ATOM 4931 C CA . GLY A 1 668 ? -15.371 3.177 -39.674 1.00 75.44 668 GLY A CA 1
ATOM 4932 C C . GLY A 1 668 ? -15.870 2.846 -38.259 1.00 75.44 668 GLY A C 1
ATOM 4933 O O . GLY A 1 668 ? -16.792 3.503 -37.783 1.00 75.44 668 GLY A O 1
ATOM 4934 N N . ALA A 1 669 ? -15.317 1.831 -37.587 1.00 77.56 669 ALA A N 1
ATOM 4935 C CA . ALA A 1 669 ? -15.693 1.488 -36.219 1.00 77.56 669 ALA A CA 1
ATOM 4936 C C . ALA A 1 669 ? -15.120 2.510 -35.223 1.00 77.56 669 ALA A C 1
ATOM 4938 O O . ALA A 1 669 ? -13.924 2.803 -35.227 1.00 77.56 669 ALA A O 1
ATOM 4939 N N . PHE A 1 670 ? -15.970 3.033 -34.337 1.00 76.81 670 PHE A N 1
ATOM 4940 C CA . PHE A 1 670 ? -15.550 3.960 -33.286 1.00 76.81 670 PHE A CA 1
ATOM 4941 C C . PHE A 1 670 ? -14.548 3.284 -32.340 1.00 76.81 670 PHE A C 1
ATOM 4943 O O . PHE A 1 670 ? -14.849 2.233 -31.775 1.00 76.81 670 PHE A O 1
ATOM 4950 N N . ASN A 1 671 ? -13.361 3.871 -32.162 1.00 79.25 671 ASN A N 1
ATOM 4951 C CA . ASN A 1 671 ? -12.302 3.304 -31.326 1.00 79.25 671 ASN A CA 1
ATOM 4952 C C . ASN A 1 671 ? -12.629 3.475 -29.832 1.00 79.25 671 ASN A C 1
ATOM 4954 O O . ASN A 1 671 ? -12.344 4.518 -29.246 1.00 79.25 671 ASN A O 1
ATOM 4958 N N . GLY A 1 672 ? -13.237 2.456 -29.224 1.00 81.19 672 GLY A N 1
ATOM 4959 C CA . GLY A 1 672 ? -13.675 2.496 -27.832 1.00 81.19 672 GLY A CA 1
ATOM 4960 C C . GLY A 1 672 ? -13.976 1.110 -27.266 1.00 81.19 672 GLY A C 1
ATOM 4961 O O . GLY A 1 672 ? -13.300 0.130 -27.589 1.00 81.19 672 GLY A O 1
ATOM 4962 N N . TYR A 1 673 ? -14.992 1.040 -26.404 1.00 85.88 673 TYR A N 1
ATOM 4963 C CA . TYR A 1 673 ? -15.401 -0.190 -25.731 1.00 85.88 673 TYR A CA 1
ATOM 4964 C C . TYR A 1 673 ? -16.868 -0.533 -25.999 1.00 85.88 673 TYR A C 1
ATOM 4966 O O . TYR A 1 673 ? -17.734 0.338 -25.997 1.00 85.88 673 TYR A O 1
ATOM 4974 N N . THR A 1 674 ? -17.150 -1.824 -26.169 1.00 89.00 674 THR A N 1
ATOM 4975 C CA . THR A 1 674 ? -18.502 -2.384 -26.273 1.00 89.00 674 THR A CA 1
ATOM 4976 C C . THR A 1 674 ? -18.879 -3.035 -24.945 1.00 89.00 674 THR A C 1
ATOM 4978 O O . THR A 1 674 ? -18.263 -4.023 -24.545 1.00 89.00 674 THR A O 1
ATOM 4981 N N . LEU A 1 675 ? -19.896 -2.510 -24.259 1.00 91.69 675 LEU A N 1
ATOM 4982 C CA . LEU A 1 675 ? -20.509 -3.191 -23.117 1.00 91.69 675 LEU A CA 1
ATOM 4983 C C . LEU A 1 675 ? -21.506 -4.240 -23.633 1.00 91.69 675 LEU A C 1
ATOM 4985 O O . LEU A 1 675 ? -22.363 -3.931 -24.458 1.00 91.69 675 LEU A O 1
ATOM 4989 N N . MET A 1 676 ? -21.402 -5.477 -23.151 1.00 89.88 676 MET A N 1
ATOM 4990 C CA . MET A 1 676 ? -22.215 -6.608 -23.598 1.00 89.88 676 MET A CA 1
ATOM 4991 C C . MET A 1 676 ? -22.735 -7.410 -22.400 1.00 89.88 676 MET A C 1
ATOM 4993 O O . MET A 1 676 ? -21.957 -7.931 -21.603 1.00 89.88 676 MET A O 1
ATOM 4997 N N . ALA A 1 677 ? -24.057 -7.559 -22.304 1.00 90.19 677 ALA A N 1
ATOM 4998 C CA . ALA A 1 677 ? -24.738 -8.385 -21.305 1.00 90.19 677 ALA A CA 1
ATOM 4999 C C . ALA A 1 677 ? -25.528 -9.509 -22.013 1.00 90.19 677 ALA A C 1
ATOM 5001 O O . ALA A 1 677 ? -26.694 -9.307 -22.359 1.00 90.19 677 ALA A O 1
ATOM 5002 N N . PRO A 1 678 ? -24.914 -10.676 -22.301 1.00 88.56 678 PRO A N 1
ATOM 5003 C CA . PRO A 1 678 ? -25.568 -11.730 -23.074 1.00 88.56 678 PRO A CA 1
ATOM 5004 C C . PRO A 1 678 ? -26.774 -12.312 -22.327 1.00 88.56 678 PRO A C 1
ATOM 5006 O O . PRO A 1 678 ? -26.669 -12.659 -21.154 1.00 88.56 678 PRO A O 1
ATOM 5009 N N . MET A 1 679 ? -27.905 -12.468 -23.021 1.00 78.56 679 MET A N 1
ATOM 5010 C CA . MET A 1 679 ? -29.210 -12.794 -22.416 1.00 78.56 679 MET A CA 1
ATOM 5011 C C . MET A 1 679 ? -29.241 -14.050 -21.531 1.00 78.56 679 MET A C 1
ATOM 5013 O O . MET A 1 679 ? -30.064 -14.113 -20.626 1.00 78.56 679 MET A O 1
ATOM 5017 N N . HIS A 1 680 ? -28.357 -15.021 -21.779 1.00 85.00 680 HIS A N 1
ATOM 5018 C CA . HIS A 1 680 ? -28.251 -16.279 -21.027 1.00 85.00 680 HIS A CA 1
ATOM 5019 C C . HIS A 1 680 ? -26.860 -16.458 -20.394 1.00 85.00 680 HIS A C 1
ATOM 5021 O O . HIS A 1 680 ? -26.303 -17.551 -20.359 1.00 85.00 680 HIS A O 1
ATOM 5027 N N . SER A 1 681 ? -26.280 -15.354 -19.919 1.00 86.88 681 SER A N 1
ATOM 5028 C CA . SER A 1 681 ? -25.021 -15.298 -19.171 1.00 86.88 681 SER A CA 1
ATOM 5029 C C . SER A 1 681 ? -25.251 -14.553 -17.863 1.00 86.88 681 SER A C 1
ATOM 5031 O O . SER A 1 681 ? -25.791 -13.456 -17.877 1.00 86.88 681 SER A O 1
ATOM 5033 N N . THR A 1 682 ? -24.787 -15.068 -16.727 1.00 91.69 682 THR A N 1
ATOM 5034 C CA . THR A 1 682 ? -24.754 -14.276 -15.482 1.00 91.69 682 THR A CA 1
ATOM 5035 C C . THR A 1 682 ? -23.691 -13.170 -15.521 1.00 91.69 682 THR A C 1
ATOM 5037 O O . THR A 1 682 ? -23.790 -12.182 -14.785 1.00 91.69 682 THR A O 1
ATOM 5040 N N . THR A 1 683 ? -22.694 -13.298 -16.404 1.00 90.94 683 THR A N 1
ATOM 5041 C CA . THR A 1 683 ? -21.595 -12.345 -16.589 1.00 90.94 683 THR A CA 1
ATOM 5042 C C . THR A 1 683 ? -21.910 -11.283 -17.648 1.00 90.94 683 THR A C 1
ATOM 5044 O O . THR A 1 683 ? -22.295 -11.610 -18.772 1.00 90.94 683 THR A O 1
ATOM 5047 N N . THR A 1 684 ? -21.669 -10.019 -17.293 1.00 93.12 684 THR A N 1
ATOM 5048 C CA . THR A 1 684 ? -21.586 -8.858 -18.194 1.00 93.12 684 THR A CA 1
ATOM 5049 C C . THR A 1 684 ? -20.114 -8.570 -18.514 1.00 93.12 684 THR A C 1
ATOM 5051 O O . THR A 1 684 ? -19.254 -8.685 -17.637 1.00 93.12 684 THR A O 1
ATOM 5054 N N . TYR A 1 685 ? -19.818 -8.167 -19.749 1.00 91.69 685 TYR A N 1
ATOM 5055 C CA . TYR A 1 685 ? -18.468 -7.934 -20.266 1.00 91.69 685 TYR A CA 1
ATOM 5056 C C . TYR A 1 685 ? -18.315 -6.505 -20.794 1.00 91.69 685 TYR A C 1
ATOM 5058 O O . TYR A 1 685 ? -19.216 -5.993 -21.453 1.00 91.69 685 TYR A O 1
ATOM 5066 N N . LEU A 1 686 ? -17.151 -5.895 -20.580 1.00 92.31 686 LEU A N 1
ATOM 5067 C CA . LEU A 1 686 ? -16.673 -4.757 -21.365 1.00 92.31 686 LEU A CA 1
ATOM 5068 C C . LEU A 1 686 ? -15.605 -5.279 -22.328 1.00 92.31 686 LEU A C 1
ATOM 5070 O O . LEU A 1 686 ? -14.617 -5.857 -21.874 1.00 92.31 686 LEU A O 1
ATOM 5074 N N . LEU A 1 687 ? -15.803 -5.104 -23.631 1.00 84.75 687 LEU A N 1
ATOM 5075 C CA . LEU A 1 687 ? -14.905 -5.566 -24.693 1.00 84.75 687 LEU A CA 1
ATOM 5076 C C . LEU A 1 687 ? -14.247 -4.375 -25.401 1.00 84.75 687 LEU A C 1
ATOM 5078 O O . LEU A 1 687 ? -14.863 -3.318 -25.504 1.00 84.75 687 LEU A O 1
ATOM 5082 N N . ASN A 1 688 ? -13.037 -4.536 -25.936 1.00 82.94 688 ASN A N 1
ATOM 5083 C CA . ASN A 1 688 ? -12.449 -3.580 -26.885 1.00 82.94 688 ASN A CA 1
ATOM 5084 C C . ASN A 1 688 ? -12.772 -3.959 -28.347 1.00 82.94 688 ASN A C 1
ATOM 5086 O O . ASN A 1 688 ? -13.310 -5.034 -28.614 1.00 82.94 688 ASN A O 1
ATOM 5090 N N . ASN A 1 689 ? -12.400 -3.114 -29.315 1.00 78.88 689 ASN A N 1
ATOM 5091 C CA . ASN A 1 689 ? -12.606 -3.397 -30.748 1.00 78.88 689 ASN A CA 1
ATOM 5092 C C . ASN A 1 689 ? -11.783 -4.588 -31.298 1.00 78.88 689 ASN A C 1
ATOM 5094 O O . ASN A 1 689 ? -11.993 -4.998 -32.438 1.00 78.88 689 ASN A O 1
ATOM 5098 N N . ALA A 1 690 ? -10.868 -5.165 -30.510 1.00 68.88 690 ALA A N 1
ATOM 5099 C CA . ALA A 1 690 ? -10.208 -6.440 -30.811 1.00 68.88 690 ALA A CA 1
ATOM 5100 C C . ALA A 1 690 ? -10.962 -7.655 -30.219 1.00 68.88 690 ALA A C 1
ATOM 5102 O O . ALA A 1 690 ? -10.474 -8.780 -30.302 1.00 68.88 690 ALA A O 1
ATOM 5103 N N . GLY A 1 691 ? -12.136 -7.441 -29.609 1.00 65.56 691 GLY A N 1
ATOM 5104 C CA . GLY A 1 691 ? -12.966 -8.458 -28.953 1.00 65.56 691 GLY A CA 1
ATOM 5105 C C . GLY A 1 691 ? -12.389 -9.013 -27.647 1.00 65.56 691 GLY A C 1
ATOM 5106 O O . GLY A 1 691 ? -12.948 -9.948 -27.077 1.00 65.56 691 GLY A O 1
ATOM 5107 N N . GLN A 1 692 ? -11.291 -8.445 -27.146 1.00 67.69 692 GLN A N 1
ATOM 5108 C CA . GLN A 1 692 ? -10.704 -8.828 -25.865 1.00 67.69 692 GLN A CA 1
ATOM 5109 C C . GLN A 1 692 ? -11.550 -8.246 -24.730 1.00 67.69 692 GLN A C 1
ATOM 5111 O O . GLN A 1 692 ? -11.966 -7.085 -24.795 1.00 67.69 692 GLN A O 1
ATOM 5116 N N . TYR A 1 693 ? -11.772 -9.017 -23.662 1.00 71.88 693 TYR A N 1
ATOM 5117 C CA . TYR A 1 693 ? -12.419 -8.483 -22.467 1.00 71.88 693 TYR A CA 1
ATOM 5118 C C . TYR A 1 693 ? -11.461 -7.554 -21.708 1.00 71.88 693 TYR A C 1
ATOM 5120 O O . TYR A 1 693 ? -10.346 -7.922 -21.348 1.00 71.88 693 TYR A O 1
ATOM 5128 N N . VAL A 1 694 ? -11.932 -6.339 -21.455 1.00 80.94 694 VAL A N 1
ATOM 5129 C CA . VAL A 1 694 ? -11.279 -5.297 -20.654 1.00 80.94 694 VAL A CA 1
ATOM 5130 C C . VAL A 1 694 ? -11.713 -5.425 -19.196 1.00 80.94 694 VAL A C 1
ATOM 5132 O O . VAL A 1 694 ? -10.902 -5.309 -18.280 1.00 80.94 694 VAL A O 1
ATOM 5135 N N . ARG A 1 695 ? -12.998 -5.725 -18.976 1.00 88.31 695 ARG A N 1
ATOM 5136 C CA . ARG A 1 695 ? -13.586 -5.947 -17.652 1.00 88.31 695 ARG A CA 1
ATOM 5137 C C . ARG A 1 695 ? -14.702 -6.987 -17.733 1.00 88.31 695 ARG A C 1
ATOM 5139 O O . ARG A 1 695 ? -15.319 -7.175 -18.781 1.00 88.31 695 ARG A O 1
ATOM 5146 N N . LYS A 1 696 ? -14.953 -7.671 -16.618 1.00 90.38 696 LYS A N 1
ATOM 5147 C CA . LYS A 1 696 ? -16.111 -8.553 -16.428 1.00 90.38 696 LYS A CA 1
ATOM 5148 C C . LYS A 1 696 ? -16.722 -8.346 -15.044 1.00 90.38 696 LYS A C 1
ATOM 515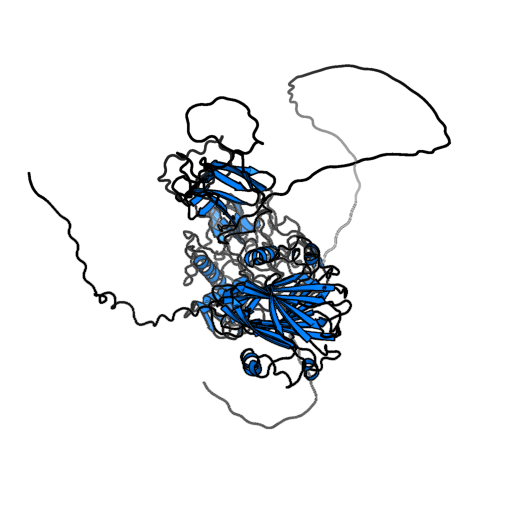0 O O . LYS A 1 696 ? -15.994 -8.060 -14.088 1.00 90.38 696 LYS A O 1
ATOM 5155 N N . TRP A 1 697 ? -18.032 -8.550 -14.963 1.00 92.56 697 TRP A N 1
ATOM 5156 C CA . TRP A 1 697 ? -18.853 -8.483 -13.753 1.00 92.56 697 TRP A CA 1
ATOM 5157 C C . TRP A 1 697 ? -19.792 -9.684 -13.729 1.00 92.56 697 TRP A C 1
ATOM 5159 O O . TRP A 1 697 ? -20.408 -9.976 -14.752 1.00 92.56 697 TRP A O 1
ATOM 5169 N N . THR A 1 698 ? -19.934 -10.367 -12.595 1.00 93.25 698 THR A N 1
ATOM 5170 C CA . THR A 1 698 ? -20.795 -11.555 -12.479 1.00 93.25 698 THR A CA 1
ATOM 5171 C C . THR A 1 698 ? -21.905 -11.302 -11.470 1.00 93.25 698 THR A C 1
ATOM 5173 O O . THR A 1 698 ? -21.634 -10.968 -10.320 1.00 93.25 698 THR A O 1
ATOM 5176 N N . SER A 1 699 ? -23.146 -11.496 -11.910 1.00 90.88 699 SER A N 1
ATOM 5177 C CA . SER A 1 699 ? -24.340 -11.453 -11.066 1.00 90.88 699 SER A CA 1
ATOM 5178 C C . SER A 1 699 ? -24.786 -12.860 -10.650 1.00 90.88 699 SER A C 1
ATOM 5180 O O . SER A 1 699 ? -24.328 -13.862 -11.200 1.00 90.88 699 SER A O 1
ATOM 5182 N N . SER A 1 700 ? -25.700 -12.949 -9.684 1.00 92.19 700 SER A N 1
ATOM 5183 C CA . SER A 1 700 ? -26.472 -14.171 -9.410 1.00 92.19 700 SER A CA 1
ATOM 5184 C C . SER A 1 700 ? -27.647 -14.365 -10.383 1.00 92.19 700 SER A C 1
ATOM 5186 O O . SER A 1 700 ? -28.271 -15.422 -10.374 1.00 92.19 700 SER A O 1
ATOM 5188 N N . TYR A 1 701 ? -27.940 -13.368 -11.223 1.00 88.88 701 TYR A N 1
ATOM 5189 C CA . TYR A 1 701 ? -29.072 -13.326 -12.148 1.00 88.88 701 TYR A CA 1
ATOM 5190 C C . TYR A 1 701 ? -28.596 -13.272 -13.610 1.00 88.88 701 TYR A C 1
ATOM 5192 O O . TYR A 1 701 ? -27.536 -12.717 -13.919 1.00 88.88 701 TYR A O 1
ATOM 5200 N N . GLU A 1 702 ? -29.404 -13.785 -14.541 1.00 90.62 702 GLU A N 1
ATOM 5201 C CA . GLU A 1 702 ? -29.304 -13.410 -15.962 1.00 90.62 702 GLU A CA 1
ATOM 5202 C C . GLU A 1 702 ? -29.627 -11.909 -16.122 1.00 90.62 702 GLU A C 1
ATOM 5204 O O . GLU A 1 702 ? -30.358 -11.347 -15.298 1.00 90.62 702 GLU A O 1
ATOM 5209 N N . PRO A 1 703 ? -29.086 -11.205 -17.130 1.00 87.44 703 PRO A N 1
ATOM 5210 C CA . PRO A 1 703 ? -29.371 -9.797 -17.323 1.00 87.44 703 PRO A CA 1
ATOM 5211 C C . PRO A 1 703 ? -30.806 -9.604 -17.793 1.00 87.44 703 PRO A C 1
ATOM 5213 O O . PRO A 1 703 ? -31.249 -10.202 -18.774 1.00 87.44 703 PRO A O 1
ATOM 5216 N N . GLY A 1 704 ? -31.484 -8.639 -17.182 1.00 81.44 704 GLY A N 1
ATOM 5217 C CA . GLY A 1 704 ? -32.684 -8.029 -17.746 1.00 81.44 704 GLY A CA 1
ATOM 5218 C C . GLY A 1 704 ? -32.343 -7.143 -18.948 1.00 81.44 704 GLY A C 1
ATOM 5219 O O . GLY A 1 704 ? -32.795 -6.016 -18.990 1.00 81.44 704 GLY A O 1
ATOM 5220 N N . ARG A 1 705 ? -31.522 -7.624 -19.895 1.00 81.38 705 ARG A N 1
ATOM 5221 C CA . ARG A 1 705 ? -31.186 -7.065 -21.227 1.00 81.38 705 ARG A CA 1
ATOM 5222 C C . ARG A 1 705 ? -30.575 -5.648 -21.309 1.00 81.38 705 ARG A C 1
ATOM 5224 O O . ARG A 1 705 ? -29.747 -5.434 -22.187 1.00 81.38 705 ARG A O 1
ATOM 5231 N N . SER A 1 706 ? -30.911 -4.720 -20.417 1.00 88.06 706 SER A N 1
ATOM 5232 C CA . SER A 1 706 ? -30.330 -3.379 -20.315 1.00 88.06 706 SER A CA 1
ATOM 5233 C C . SER A 1 706 ? -29.112 -3.357 -19.388 1.00 88.06 706 SER A C 1
ATOM 5235 O O . SER A 1 706 ? -29.143 -3.910 -18.283 1.00 88.06 706 SER A O 1
ATOM 5237 N N . ALA A 1 707 ? -28.046 -2.684 -19.827 1.00 92.38 707 ALA A N 1
ATOM 5238 C CA . ALA A 1 707 ? -26.854 -2.387 -19.037 1.00 92.38 707 ALA A CA 1
ATOM 5239 C C . ALA A 1 707 ? -26.178 -1.094 -19.527 1.00 92.38 707 ALA A C 1
ATOM 5241 O O . ALA A 1 707 ? -26.167 -0.811 -20.724 1.00 92.38 707 ALA A O 1
ATOM 5242 N N . TYR A 1 708 ? -25.575 -0.346 -18.604 1.00 92.81 708 TYR A N 1
ATOM 5243 C CA . TYR A 1 708 ? -24.829 0.884 -18.860 1.00 92.81 708 TYR A CA 1
ATOM 5244 C C . TYR A 1 708 ? -23.486 0.861 -18.126 1.00 92.81 708 TYR A C 1
ATOM 5246 O O . TYR A 1 708 ? -23.378 0.315 -17.027 1.00 92.81 708 TYR A O 1
ATOM 5254 N N . LEU A 1 709 ? -22.483 1.506 -18.720 1.00 91.81 709 LEU A N 1
ATOM 5255 C CA . LEU A 1 709 ? -21.272 1.926 -18.022 1.00 91.81 709 LEU A CA 1
ATOM 5256 C C . LEU A 1 709 ? -21.476 3.389 -17.610 1.00 91.81 709 LEU A C 1
ATOM 5258 O O . LEU A 1 709 ? -21.892 4.206 -18.433 1.00 91.81 709 LEU A O 1
ATOM 5262 N N . LEU A 1 710 ? -21.241 3.695 -16.340 1.00 87.25 710 LEU A N 1
ATOM 5263 C CA . LEU A 1 710 ? -21.423 5.016 -15.747 1.00 87.25 710 LEU A CA 1
ATOM 5264 C C . LEU A 1 710 ? -20.124 5.831 -15.800 1.00 87.25 710 LEU A C 1
ATOM 5266 O O . LEU A 1 710 ? -19.032 5.279 -15.916 1.00 87.25 710 LEU A O 1
ATOM 5270 N N . GLU A 1 711 ? -20.231 7.157 -15.677 1.00 81.62 711 GLU A N 1
ATOM 5271 C CA . GLU A 1 711 ? -19.078 8.076 -15.730 1.00 81.62 711 GLU A CA 1
ATOM 5272 C C . GLU A 1 711 ? -18.072 7.862 -14.582 1.00 81.62 711 GLU A C 1
ATOM 5274 O O . GLU A 1 711 ? -16.894 8.172 -14.726 1.00 81.62 711 GLU A O 1
ATOM 5279 N N . ASN A 1 712 ? -18.512 7.271 -13.466 1.00 78.94 712 ASN A N 1
ATOM 5280 C CA . ASN A 1 712 ? -17.653 6.847 -12.353 1.00 78.94 712 ASN A CA 1
ATOM 5281 C C . ASN A 1 712 ? -16.938 5.496 -12.597 1.00 78.94 712 ASN A C 1
ATOM 5283 O O . ASN A 1 712 ? -16.214 5.033 -11.721 1.00 78.94 712 ASN A O 1
ATOM 5287 N N . GLY A 1 713 ? -17.149 4.853 -13.751 1.00 81.69 713 GLY A N 1
ATOM 5288 C CA . GLY A 1 713 ? -16.603 3.538 -14.101 1.00 81.69 713 GLY A CA 1
ATOM 5289 C C . GLY A 1 713 ? -17.448 2.338 -13.652 1.00 81.69 713 GLY A C 1
ATOM 5290 O O . GLY A 1 713 ? -17.149 1.210 -14.047 1.00 81.69 713 GLY A O 1
ATOM 5291 N N . ASN A 1 714 ? -18.515 2.546 -12.875 1.00 91.62 714 ASN A N 1
ATOM 5292 C CA . ASN A 1 714 ? -19.388 1.463 -12.420 1.00 91.62 714 ASN A CA 1
ATOM 5293 C C . ASN A 1 714 ? -20.256 0.925 -13.569 1.00 91.62 714 ASN A C 1
ATOM 5295 O O . ASN A 1 714 ? -20.599 1.642 -14.510 1.00 91.62 714 ASN A O 1
ATOM 5299 N N . MET A 1 715 ? -20.651 -0.344 -13.483 1.00 95.06 715 MET A N 1
ATOM 5300 C CA . MET A 1 715 ? -21.562 -0.984 -14.431 1.00 95.06 715 MET A CA 1
ATOM 5301 C C . MET A 1 715 ? -22.906 -1.234 -13.750 1.00 95.06 715 MET A C 1
ATOM 5303 O O . MET A 1 715 ? -22.980 -1.969 -12.766 1.00 95.06 715 MET A O 1
ATOM 5307 N N . ILE A 1 716 ? -23.970 -0.639 -14.288 1.00 94.31 716 ILE A N 1
ATOM 5308 C CA . ILE A 1 716 ? -25.344 -0.822 -13.811 1.00 94.31 716 ILE A CA 1
ATOM 5309 C C . ILE A 1 716 ? -26.160 -1.598 -14.841 1.00 94.31 716 ILE A C 1
ATOM 5311 O O . ILE A 1 716 ? -26.111 -1.313 -16.036 1.00 94.31 716 ILE A O 1
ATOM 5315 N N . ARG A 1 717 ? -26.923 -2.590 -14.387 1.00 93.88 717 ARG A N 1
ATOM 5316 C CA . ARG A 1 717 ? -27.703 -3.504 -15.228 1.00 93.88 717 ARG A CA 1
ATOM 5317 C C . ARG A 1 717 ? -29.030 -3.867 -14.585 1.00 93.88 717 ARG A C 1
ATOM 5319 O O . ARG A 1 717 ? -29.183 -3.814 -13.369 1.00 93.88 717 ARG A O 1
ATOM 5326 N N . ALA A 1 718 ? -29.962 -4.333 -15.403 1.00 92.25 718 ALA A N 1
ATOM 5327 C CA . ALA A 1 718 ? -31.102 -5.081 -14.902 1.00 92.25 718 ALA A CA 1
ATOM 5328 C C . ALA A 1 718 ? -30.713 -6.553 -14.654 1.00 92.25 718 ALA A C 1
ATOM 5330 O O . ALA A 1 718 ? -29.826 -7.114 -15.309 1.00 92.25 718 ALA A O 1
ATOM 5331 N N . GLY A 1 719 ? -31.399 -7.194 -13.715 1.00 90.94 719 GLY A N 1
ATOM 5332 C CA . GLY A 1 719 ? -31.331 -8.618 -13.400 1.00 90.94 719 GLY A CA 1
ATOM 5333 C C . GLY A 1 719 ? -32.718 -9.247 -13.526 1.00 90.94 719 GLY A C 1
ATOM 5334 O O . GLY A 1 719 ? -33.703 -8.678 -13.056 1.00 90.94 719 GLY A O 1
ATOM 5335 N N . MET A 1 720 ? -32.787 -10.401 -14.186 1.00 88.06 720 MET A N 1
ATOM 5336 C CA . MET A 1 720 ? -34.020 -11.128 -14.476 1.00 88.06 720 MET A CA 1
ATOM 5337 C C . MET A 1 720 ? -34.447 -11.968 -13.263 1.00 88.06 720 MET A C 1
ATOM 5339 O O . MET A 1 720 ? -33.829 -12.989 -12.952 1.00 88.06 720 MET A O 1
ATOM 5343 N N . VAL A 1 721 ? -35.525 -11.569 -12.584 1.00 86.50 721 VAL A N 1
ATOM 5344 C CA . VAL A 1 721 ? -36.077 -12.292 -11.427 1.00 86.50 721 VAL A CA 1
ATOM 5345 C C . VAL A 1 721 ? -37.212 -13.206 -11.887 1.00 86.50 721 VAL A C 1
ATOM 5347 O O . VAL A 1 721 ? -38.382 -12.838 -11.900 1.00 86.50 721 VAL A O 1
ATOM 5350 N N . ARG A 1 722 ? -36.844 -14.440 -12.251 1.00 75.38 722 ARG A N 1
ATOM 5351 C CA . ARG A 1 722 ? -37.713 -15.460 -12.876 1.00 75.38 722 ARG A CA 1
ATOM 5352 C C . ARG A 1 722 ? -38.896 -15.960 -12.021 1.00 75.38 722 ARG A C 1
ATOM 5354 O O . ARG A 1 722 ? -39.655 -16.809 -12.482 1.00 75.38 722 ARG A O 1
ATOM 5361 N N . THR A 1 723 ? -39.041 -15.516 -10.772 1.00 74.19 723 THR A N 1
ATOM 5362 C CA . THR A 1 723 ? -40.044 -16.032 -9.824 1.00 74.19 723 THR A CA 1
ATOM 5363 C C . THR A 1 723 ? -40.607 -14.934 -8.937 1.00 74.19 723 THR A C 1
ATOM 5365 O O . THR A 1 723 ? -39.848 -14.172 -8.343 1.00 74.19 723 THR A O 1
ATOM 5368 N N . GLY A 1 724 ? -41.929 -14.923 -8.756 1.00 69.50 724 GLY A N 1
ATOM 5369 C CA . GLY A 1 724 ? -42.602 -14.028 -7.811 1.00 69.50 724 GLY A CA 1
ATOM 5370 C C . GLY A 1 724 ? -43.124 -12.724 -8.413 1.00 69.50 724 GLY A C 1
ATOM 5371 O O . GLY A 1 724 ? -43.646 -11.920 -7.653 1.00 69.50 724 GLY A O 1
ATOM 5372 N N . GLY A 1 725 ? -43.021 -12.532 -9.732 1.00 70.75 725 GLY A N 1
ATOM 5373 C CA . GLY A 1 725 ? -43.673 -11.456 -10.490 1.00 70.75 725 GLY A CA 1
ATOM 5374 C C . GLY A 1 725 ? -44.790 -11.975 -11.409 1.00 70.75 725 GLY A C 1
ATOM 5375 O O . GLY A 1 725 ? -44.829 -13.177 -11.688 1.00 70.75 725 GLY A O 1
ATOM 5376 N N . PRO A 1 726 ? -45.687 -11.110 -11.919 1.00 68.62 726 PRO A N 1
ATOM 5377 C CA . PRO A 1 726 ? -46.500 -11.436 -13.087 1.00 68.62 726 PRO A CA 1
ATOM 5378 C C . PRO A 1 726 ? -45.602 -11.561 -14.326 1.00 68.62 726 PRO A C 1
ATOM 5380 O O . PRO A 1 726 ? -44.701 -10.745 -14.512 1.00 68.62 726 PRO A O 1
ATOM 5383 N N . SER A 1 727 ? -45.841 -12.546 -15.196 1.00 66.56 727 SER A N 1
ATOM 5384 C CA . SER A 1 727 ? -45.067 -12.634 -16.443 1.00 66.56 727 SER A CA 1
ATOM 5385 C C . SER A 1 727 ? -45.495 -11.543 -17.422 1.00 66.56 727 SER A C 1
ATOM 5387 O O . SER A 1 727 ? -46.687 -11.313 -17.639 1.00 66.56 727 SER A O 1
ATOM 5389 N N . THR A 1 728 ? -44.514 -10.889 -18.040 1.00 63.75 728 THR A N 1
ATOM 5390 C CA . THR A 1 728 ? -44.710 -9.804 -19.014 1.00 63.75 728 THR A CA 1
ATOM 5391 C C . THR A 1 728 ? -44.886 -10.311 -20.450 1.00 63.75 728 THR A C 1
ATOM 5393 O O . THR A 1 728 ? -44.961 -9.512 -21.377 1.00 63.75 728 THR A O 1
ATOM 5396 N N . GLY A 1 729 ? -44.892 -11.632 -20.676 1.00 55.81 729 GLY A N 1
ATOM 5397 C CA . GLY A 1 729 ? -44.880 -12.246 -22.015 1.00 55.81 729 GLY A CA 1
ATOM 5398 C C . GLY A 1 729 ? -43.516 -12.187 -22.723 1.00 55.81 729 GLY A C 1
ATOM 5399 O O . GLY A 1 729 ? -43.262 -12.946 -23.655 1.00 55.81 729 GLY A O 1
ATOM 5400 N N . GLY A 1 730 ? -42.608 -11.338 -22.244 1.00 58.44 730 GLY A N 1
ATOM 5401 C CA . GLY A 1 730 ? -41.214 -11.256 -22.658 1.00 58.44 730 GLY A CA 1
ATOM 5402 C C . GLY A 1 730 ? -40.506 -10.092 -21.967 1.00 58.44 730 GLY A C 1
ATOM 5403 O O . GLY A 1 730 ? -41.145 -9.125 -21.561 1.00 58.44 730 GLY A O 1
ATOM 5404 N N . GLY A 1 731 ? -39.179 -10.170 -21.838 1.00 63.59 731 GLY A N 1
ATOM 5405 C CA . GLY A 1 731 ? -38.400 -9.032 -21.342 1.00 63.59 731 GLY A CA 1
ATOM 5406 C C . GLY A 1 731 ? -38.599 -8.736 -19.850 1.00 63.59 731 GLY A C 1
ATOM 5407 O O . GLY A 1 731 ? -38.942 -7.618 -19.465 1.00 63.59 731 GLY A O 1
ATOM 5408 N N . GLU A 1 732 ? -38.388 -9.751 -19.016 1.00 71.94 732 GLU A N 1
ATOM 5409 C CA . GLU A 1 732 ? -38.554 -9.667 -17.564 1.00 71.94 732 GLU A CA 1
ATOM 5410 C C . GLU A 1 732 ? -37.316 -9.017 -16.914 1.00 71.94 732 GLU A C 1
ATOM 5412 O O . GLU A 1 732 ? -36.183 -9.462 -17.120 1.00 71.94 732 GLU A O 1
ATOM 5417 N N . GLY A 1 733 ? -37.539 -7.952 -16.140 1.00 80.88 733 GLY A N 1
ATOM 5418 C CA . GLY A 1 733 ? -36.568 -7.391 -15.204 1.00 80.88 733 GLY A CA 1
ATOM 5419 C C . GLY A 1 733 ? -36.808 -7.963 -13.807 1.00 80.88 733 GLY A C 1
ATOM 5420 O O . GLY A 1 733 ? -36.719 -9.172 -13.594 1.00 80.88 733 GLY A O 1
ATOM 5421 N N . GLY A 1 734 ? -37.143 -7.093 -12.856 1.00 83.31 734 GLY A N 1
ATOM 5422 C CA . GLY A 1 734 ? -37.453 -7.445 -11.467 1.00 83.31 734 GLY A CA 1
ATOM 5423 C C . GLY A 1 734 ? -36.352 -7.068 -10.476 1.00 83.31 734 GLY A C 1
ATOM 5424 O O . GLY A 1 734 ? -36.659 -6.812 -9.315 1.00 83.31 734 GLY A O 1
ATOM 5425 N N . ARG A 1 735 ? -35.099 -6.926 -10.936 1.00 90.56 735 ARG A N 1
ATOM 5426 C CA . ARG A 1 735 ? -33.978 -6.360 -10.166 1.00 90.56 735 ARG A CA 1
ATOM 5427 C C . ARG A 1 735 ? -33.164 -5.343 -10.978 1.00 90.56 735 ARG A C 1
ATOM 5429 O O . ARG A 1 735 ? -32.994 -5.511 -12.182 1.00 90.56 735 ARG A O 1
ATOM 5436 N N . ILE A 1 736 ? -32.685 -4.276 -10.343 1.00 92.19 736 ILE A N 1
ATOM 5437 C CA . ILE A 1 736 ? -31.600 -3.405 -10.836 1.00 92.19 736 ILE A CA 1
ATOM 5438 C C . ILE A 1 736 ? -30.376 -3.661 -9.955 1.00 92.19 736 ILE A C 1
ATOM 5440 O O . ILE A 1 736 ? -30.534 -3.831 -8.749 1.00 92.19 736 ILE A O 1
ATOM 5444 N N . GLU A 1 737 ? -29.181 -3.708 -10.539 1.00 92.62 737 GLU A N 1
ATOM 5445 C CA . GLU A 1 737 ? -27.912 -3.973 -9.854 1.00 92.62 737 GLU A CA 1
ATOM 5446 C C . GLU A 1 737 ? -26.813 -3.052 -10.388 1.00 92.62 737 GLU A C 1
ATOM 5448 O O . GLU A 1 737 ? -26.582 -3.015 -11.597 1.00 92.62 737 GLU A O 1
ATOM 5453 N N . GLU A 1 738 ? -26.095 -2.360 -9.504 1.00 92.75 738 GLU A N 1
ATOM 5454 C CA . GLU A 1 738 ? -24.866 -1.637 -9.843 1.00 92.75 738 GLU A CA 1
ATOM 5455 C C . GLU A 1 738 ? -23.658 -2.334 -9.221 1.00 92.75 738 GLU A C 1
ATOM 5457 O O . GLU A 1 738 ? -23.667 -2.681 -8.039 1.00 92.75 738 GLU A O 1
ATOM 5462 N N . TYR A 1 739 ? -22.609 -2.510 -10.017 1.00 90.81 739 TYR A N 1
ATOM 5463 C CA . TYR A 1 739 ? -21.326 -3.060 -9.607 1.00 90.81 739 TYR A CA 1
ATOM 5464 C C . TYR A 1 739 ? -20.211 -2.044 -9.838 1.00 90.81 739 TYR A C 1
ATOM 5466 O O . TYR A 1 739 ? -20.208 -1.347 -10.853 1.00 90.81 739 TYR A O 1
ATOM 5474 N N . ASP A 1 740 ? -19.232 -2.008 -8.940 1.00 86.44 740 ASP A N 1
ATOM 5475 C CA . ASP A 1 740 ? -18.034 -1.193 -9.132 1.00 86.44 740 ASP A CA 1
ATOM 5476 C C . ASP A 1 740 ? -17.086 -1.794 -10.176 1.00 86.44 740 ASP A C 1
ATOM 5478 O O . ASP A 1 740 ? -17.292 -2.904 -10.680 1.00 86.44 740 ASP A O 1
ATOM 5482 N N . TRP A 1 741 ? -16.032 -1.054 -10.522 1.00 86.31 741 TRP A N 1
ATOM 5483 C CA . TRP A 1 741 ? -15.018 -1.528 -11.460 1.00 86.31 741 TRP A CA 1
ATOM 5484 C C . TRP A 1 741 ? -14.354 -2.834 -10.994 1.00 86.31 741 TRP A C 1
ATOM 5486 O O . TRP A 1 741 ? -14.070 -3.704 -11.816 1.00 86.31 741 TRP A O 1
ATOM 5496 N N . GLU A 1 742 ? -14.171 -3.028 -9.686 1.00 82.38 742 GLU A N 1
ATOM 5497 C CA . GLU A 1 742 ? -13.566 -4.220 -9.080 1.00 82.38 742 GLU A CA 1
ATOM 5498 C C . GLU A 1 742 ? -14.461 -5.467 -9.166 1.00 82.38 742 GLU A C 1
ATOM 5500 O O . GLU A 1 742 ? -13.940 -6.587 -9.138 1.00 82.38 742 GLU A O 1
ATOM 5505 N N . GLY A 1 743 ? -15.770 -5.302 -9.363 1.00 77.69 743 GLY A N 1
ATOM 5506 C CA . GLY A 1 743 ? -16.747 -6.382 -9.510 1.00 77.69 743 GLY A CA 1
ATOM 5507 C C . GLY A 1 743 ? -17.602 -6.652 -8.270 1.00 77.69 743 GLY A C 1
ATOM 5508 O O . GLY A 1 743 ? -18.285 -7.676 -8.226 1.00 77.69 743 GLY A O 1
ATOM 5509 N N . ARG A 1 744 ? -17.575 -5.768 -7.268 1.00 83.56 744 ARG A N 1
ATOM 5510 C CA . ARG A 1 744 ? -18.400 -5.836 -6.054 1.00 83.56 744 ARG A CA 1
ATOM 5511 C C . ARG A 1 744 ? -19.756 -5.180 -6.318 1.00 83.56 744 ARG A C 1
ATOM 5513 O O . ARG A 1 744 ? -19.826 -4.170 -7.011 1.00 83.56 744 ARG A O 1
ATOM 5520 N N . LEU A 1 745 ? -20.830 -5.734 -5.756 1.00 84.69 745 LEU A N 1
ATOM 5521 C CA . LEU A 1 745 ? -22.162 -5.126 -5.827 1.00 84.69 745 LEU A CA 1
ATOM 5522 C C . LEU A 1 745 ? -22.200 -3.872 -4.934 1.00 84.69 745 LEU A C 1
ATOM 5524 O O . LEU A 1 745 ? -21.986 -3.976 -3.728 1.00 84.69 745 LEU A O 1
ATOM 5528 N N . VAL A 1 746 ? -22.478 -2.711 -5.525 1.00 77.81 746 VAL A N 1
ATOM 5529 C CA . VAL A 1 746 ? -22.558 -1.402 -4.851 1.00 77.81 746 VAL A CA 1
ATOM 5530 C C . VAL A 1 746 ? -23.948 -1.198 -4.254 1.00 77.81 746 VAL A C 1
ATOM 5532 O O . VAL A 1 746 ? -24.082 -0.877 -3.076 1.00 77.81 746 VAL A O 1
ATOM 5535 N N . TRP A 1 747 ? -24.990 -1.423 -5.056 1.00 82.56 747 TRP A N 1
ATOM 5536 C CA . TRP A 1 747 ? -26.381 -1.457 -4.606 1.00 82.56 747 TRP A CA 1
ATOM 5537 C C . TRP A 1 747 ? -27.232 -2.312 -5.545 1.00 82.56 747 TRP A C 1
ATOM 5539 O O . TRP A 1 747 ? -26.832 -2.639 -6.665 1.00 82.56 747 TRP A O 1
ATOM 5549 N N . ALA A 1 748 ? -28.427 -2.669 -5.083 1.00 86.88 748 ALA A N 1
ATOM 5550 C CA . ALA A 1 748 ? -29.450 -3.278 -5.915 1.00 86.88 748 ALA A CA 1
ATOM 5551 C C . ALA A 1 748 ? -30.853 -2.942 -5.402 1.00 86.88 748 ALA A C 1
ATOM 5553 O O . ALA A 1 748 ? -31.038 -2.646 -4.220 1.00 86.88 748 ALA A O 1
ATOM 5554 N N . PHE A 1 749 ? -31.842 -3.027 -6.288 1.00 84.44 749 PHE A N 1
ATOM 5555 C CA . PHE A 1 749 ? -33.246 -2.762 -5.985 1.00 84.44 749 PHE A CA 1
ATOM 5556 C C . PHE A 1 749 ? -34.149 -3.774 -6.687 1.00 84.44 749 PHE A C 1
ATOM 5558 O O . PHE A 1 749 ? -34.142 -3.879 -7.914 1.00 84.44 749 PHE A O 1
ATOM 5565 N N . ASP A 1 750 ? -34.922 -4.511 -5.891 1.00 86.81 750 ASP A N 1
ATOM 5566 C CA . ASP A 1 750 ? -35.904 -5.483 -6.366 1.00 86.81 750 ASP A CA 1
ATOM 5567 C C . ASP A 1 750 ? -37.284 -4.813 -6.466 1.00 86.81 750 ASP A C 1
ATOM 5569 O O . ASP A 1 750 ? -37.828 -4.366 -5.453 1.00 86.81 750 ASP A O 1
ATOM 5573 N N . TYR A 1 751 ? -37.871 -4.775 -7.664 1.00 81.94 751 TYR A N 1
ATOM 5574 C CA . TYR A 1 751 ? -39.247 -4.325 -7.890 1.00 81.94 751 TYR A CA 1
ATOM 5575 C C . TYR A 1 751 ? -40.048 -5.457 -8.530 1.00 81.94 751 TYR A C 1
ATOM 5577 O O . TYR A 1 751 ? -40.258 -5.520 -9.743 1.00 81.94 751 TYR A O 1
ATOM 5585 N N . VAL A 1 752 ? -40.449 -6.400 -7.678 1.00 83.44 752 VAL A N 1
ATOM 5586 C CA . VAL A 1 752 ? -41.146 -7.629 -8.057 1.00 83.44 752 VAL A CA 1
ATOM 5587 C C . VAL A 1 752 ? -42.076 -8.091 -6.928 1.00 83.44 752 VAL A C 1
ATOM 5589 O O . VAL A 1 752 ? -41.697 -8.128 -5.758 1.00 83.44 752 VAL A O 1
ATOM 5592 N N . SER A 1 753 ? -43.317 -8.424 -7.274 1.00 80.19 753 SER A N 1
ATOM 5593 C CA . SER A 1 753 ? -44.319 -9.062 -6.414 1.00 80.19 753 SER A CA 1
ATOM 5594 C C . SER A 1 753 ? -45.384 -9.753 -7.279 1.00 80.19 753 SER A C 1
ATOM 5596 O O . SER A 1 753 ? -45.493 -9.424 -8.459 1.00 80.19 753 SER A O 1
ATOM 5598 N N . PRO A 1 754 ? -46.253 -10.631 -6.739 1.00 80.06 754 PRO A N 1
ATOM 5599 C CA . PRO A 1 754 ? -47.275 -11.320 -7.537 1.00 80.06 754 PRO A CA 1
ATOM 5600 C C . PRO A 1 754 ? -48.253 -10.408 -8.302 1.00 80.06 754 PRO A C 1
ATOM 5602 O O . PRO A 1 754 ? -49.019 -10.901 -9.125 1.00 80.06 754 PRO A O 1
ATOM 5605 N N . THR A 1 755 ? -48.248 -9.094 -8.043 1.00 74.88 755 THR A N 1
ATOM 5606 C CA . THR A 1 755 ? -49.063 -8.099 -8.755 1.00 74.88 755 THR A CA 1
ATOM 5607 C C . THR A 1 755 ? -48.261 -7.071 -9.559 1.00 74.88 755 THR A C 1
ATOM 5609 O O . THR A 1 755 ? -48.888 -6.320 -10.301 1.00 74.88 755 THR A O 1
ATOM 5612 N N . TYR A 1 756 ? -46.925 -7.015 -9.472 1.00 78.88 756 TYR A N 1
ATOM 5613 C CA . TYR A 1 756 ? -46.103 -6.088 -10.268 1.00 78.88 756 TYR A CA 1
ATOM 5614 C C . TYR A 1 756 ? -44.676 -6.593 -10.525 1.00 78.88 756 TYR A C 1
ATOM 5616 O O . TYR A 1 756 ? -44.103 -7.296 -9.699 1.00 78.88 756 TYR A O 1
ATOM 5624 N N . ILE A 1 757 ? -44.067 -6.197 -11.640 1.00 81.62 757 ILE A N 1
ATOM 5625 C CA . ILE A 1 757 ? -42.634 -6.395 -11.913 1.00 81.62 757 ILE A CA 1
ATOM 5626 C C . ILE A 1 757 ? -42.104 -5.244 -12.772 1.00 81.62 757 ILE A C 1
ATOM 5628 O O . ILE A 1 757 ? -42.836 -4.746 -13.632 1.00 81.62 757 ILE A O 1
ATOM 5632 N N . HIS A 1 758 ? -40.850 -4.812 -12.588 1.00 83.88 758 HIS A N 1
ATOM 5633 C CA . HIS A 1 758 ? -40.249 -3.902 -13.569 1.00 83.88 758 HIS A CA 1
ATOM 5634 C C . HIS A 1 758 ? -39.900 -4.610 -14.877 1.00 83.88 758 HIS A C 1
ATOM 5636 O O . HIS A 1 758 ? -39.419 -5.746 -14.900 1.00 83.88 758 HIS A O 1
ATOM 5642 N N . HIS A 1 759 ? -40.155 -3.909 -15.977 1.00 83.56 759 HIS A N 1
ATOM 5643 C CA . HIS A 1 759 ? -39.750 -4.318 -17.312 1.00 83.56 759 HIS A CA 1
ATOM 5644 C C . HIS A 1 759 ? -38.220 -4.305 -17.419 1.00 83.56 759 HIS A C 1
ATOM 5646 O O . HIS A 1 759 ? -37.542 -3.621 -16.658 1.00 83.56 759 HIS A O 1
ATOM 5652 N N . HIS A 1 760 ? -37.662 -5.046 -18.371 1.00 84.25 760 HIS A N 1
ATOM 5653 C CA . HIS A 1 760 ? -36.214 -5.112 -18.587 1.00 84.25 760 HIS A CA 1
ATOM 5654 C C . HIS A 1 760 ? -35.538 -3.751 -18.871 1.00 84.25 760 HIS A C 1
ATOM 5656 O O . HIS A 1 760 ? -34.337 -3.592 -18.651 1.00 84.25 760 HIS A O 1
ATOM 5662 N N . ASP A 1 761 ? -36.303 -2.755 -19.316 1.00 82.00 761 ASP A N 1
ATOM 5663 C CA . ASP A 1 761 ? -35.798 -1.425 -19.652 1.00 82.00 761 ASP A CA 1
ATOM 5664 C C . ASP A 1 761 ? -35.823 -0.454 -18.466 1.00 82.00 761 ASP A C 1
ATOM 5666 O O . ASP A 1 761 ? -36.847 -0.231 -17.814 1.00 82.00 761 ASP A O 1
ATOM 5670 N N . PHE A 1 762 ? -34.678 0.188 -18.246 1.00 88.75 762 PHE A N 1
ATOM 5671 C CA . PHE A 1 762 ? -34.496 1.297 -17.316 1.00 88.75 762 PHE A CA 1
ATOM 5672 C C . PHE A 1 762 ? -33.570 2.336 -17.949 1.00 88.75 762 PHE A C 1
ATOM 5674 O O . PHE A 1 762 ? -32.774 2.009 -18.827 1.00 88.75 762 PHE A O 1
ATOM 5681 N N . LYS A 1 763 ? -33.632 3.584 -17.486 1.00 87.94 763 LYS A N 1
ATOM 5682 C CA . LYS A 1 763 ? -32.763 4.672 -17.935 1.00 87.94 763 LYS A CA 1
ATOM 5683 C C . LYS A 1 763 ? -32.142 5.382 -16.740 1.00 87.94 763 LYS A C 1
ATOM 5685 O O . LYS A 1 763 ? -32.842 5.953 -15.909 1.00 87.94 763 LYS A O 1
ATOM 5690 N N . VAL A 1 764 ? -30.812 5.404 -16.695 1.00 84.00 764 VAL A N 1
ATOM 5691 C CA . VAL A 1 764 ? -30.069 6.289 -15.789 1.00 84.00 764 VAL A CA 1
ATOM 5692 C C . VAL A 1 764 ? -30.152 7.724 -16.314 1.00 84.00 764 VAL A C 1
ATOM 5694 O O . VAL A 1 764 ? -29.913 7.975 -17.503 1.00 84.00 764 VAL A O 1
ATOM 5697 N N . LEU A 1 765 ? -30.518 8.648 -15.431 1.00 80.25 765 LEU A N 1
ATOM 5698 C CA . LEU A 1 765 ? -30.690 10.074 -15.695 1.00 80.25 765 LEU A CA 1
ATOM 5699 C C . LEU A 1 765 ? -29.447 10.869 -15.232 1.00 80.25 765 LEU A C 1
ATOM 5701 O O . LEU A 1 765 ? -28.750 10.417 -14.324 1.00 80.25 765 LEU A O 1
ATOM 5705 N N . PRO A 1 766 ? -29.164 12.067 -15.790 1.00 74.62 766 PRO A N 1
ATOM 5706 C CA . PRO A 1 766 ? -27.940 12.828 -15.482 1.00 74.62 766 PRO A CA 1
ATOM 5707 C C . PRO A 1 766 ? -27.765 13.262 -14.017 1.00 74.62 766 PRO A C 1
ATOM 5709 O O . PRO A 1 766 ? -26.678 13.658 -13.618 1.00 74.62 766 PRO A O 1
ATOM 5712 N N . ASN A 1 767 ? -28.823 13.200 -13.206 1.00 72.50 767 ASN A N 1
ATOM 5713 C CA . ASN A 1 767 ? -28.789 13.469 -11.765 1.00 72.50 767 ASN A CA 1
ATOM 5714 C C . ASN A 1 767 ? -28.571 12.200 -10.910 1.00 72.50 767 ASN A C 1
ATOM 5716 O O . ASN A 1 767 ? -28.741 12.248 -9.693 1.00 72.50 767 ASN A O 1
ATOM 5720 N N . GLY A 1 768 ? -28.257 11.061 -11.536 1.00 65.94 768 GLY A N 1
ATOM 5721 C CA . GLY A 1 768 ? -28.099 9.759 -10.883 1.00 65.94 768 GLY A CA 1
ATOM 5722 C C . GLY A 1 768 ? -29.407 9.005 -10.617 1.00 65.94 768 GLY A C 1
ATOM 5723 O O . GLY A 1 768 ? -29.352 7.851 -10.201 1.00 65.94 768 GLY A O 1
ATOM 5724 N N . ASN A 1 769 ? -30.582 9.602 -10.862 1.00 78.81 769 ASN A N 1
ATOM 5725 C CA . ASN A 1 769 ? -31.856 8.887 -10.743 1.00 78.81 769 ASN A CA 1
ATOM 5726 C C . ASN A 1 769 ? -31.938 7.729 -11.751 1.00 78.81 769 ASN A C 1
ATOM 5728 O O . ASN A 1 769 ? -31.458 7.838 -12.881 1.00 78.81 769 ASN A O 1
ATOM 5732 N N . VAL A 1 770 ? -32.643 6.658 -11.381 1.00 80.19 770 VAL A N 1
ATOM 5733 C CA . VAL A 1 770 ? -33.001 5.566 -12.298 1.00 80.19 770 VAL A CA 1
ATOM 5734 C C . VAL A 1 770 ? -34.493 5.638 -12.596 1.00 80.19 770 VAL A C 1
ATOM 5736 O O . VAL A 1 770 ? -35.315 5.482 -11.701 1.00 80.19 770 VAL A O 1
ATOM 5739 N N . LEU A 1 771 ? -34.845 5.875 -13.856 1.00 80.94 771 LEU A N 1
ATOM 5740 C CA . LEU A 1 771 ? -36.211 5.747 -14.358 1.00 80.94 771 LEU A CA 1
ATOM 5741 C C . LEU A 1 771 ? -36.441 4.298 -14.798 1.00 80.94 771 LEU A C 1
ATOM 5743 O O . LEU A 1 771 ? -35.600 3.751 -15.511 1.00 80.94 771 LEU A O 1
ATOM 5747 N N . LEU A 1 772 ? -37.553 3.675 -14.411 1.00 80.06 772 LEU A N 1
ATOM 5748 C CA . LEU A 1 772 ? -37.925 2.339 -14.891 1.00 80.06 772 LEU A CA 1
ATOM 5749 C C . LEU A 1 772 ? -39.398 2.255 -15.301 1.00 80.06 772 LEU A C 1
ATOM 5751 O O . LEU A 1 772 ? -40.252 2.968 -14.768 1.00 80.06 772 LEU A O 1
ATOM 5755 N N . HIS A 1 773 ? -39.685 1.354 -16.240 1.00 79.69 773 HIS A N 1
ATOM 5756 C CA . HIS A 1 773 ? -41.050 0.952 -16.580 1.00 79.69 773 HIS A CA 1
ATOM 5757 C C . HIS A 1 773 ? -41.450 -0.275 -15.759 1.00 79.69 773 HIS A C 1
ATOM 5759 O O . HIS A 1 773 ? -40.622 -1.149 -15.497 1.00 79.69 773 HIS A O 1
ATOM 5765 N N . ALA A 1 774 ? -42.726 -0.388 -15.389 1.00 77.69 774 ALA A N 1
ATOM 5766 C CA . ALA A 1 774 ? -43.237 -1.556 -14.681 1.00 77.69 774 ALA A CA 1
ATOM 5767 C C . ALA A 1 774 ? -44.587 -2.030 -15.219 1.00 77.69 774 ALA A C 1
ATOM 5769 O O . ALA A 1 774 ? -45.452 -1.237 -15.581 1.00 77.69 774 ALA A O 1
ATOM 5770 N N . ALA A 1 775 ? -44.764 -3.349 -15.233 1.00 72.38 775 ALA A N 1
ATOM 5771 C CA . ALA A 1 775 ? -46.041 -3.992 -15.482 1.00 72.38 775 ALA A CA 1
ATOM 5772 C C . ALA A 1 775 ? -46.739 -4.258 -14.143 1.00 72.38 775 ALA A C 1
ATOM 5774 O O . ALA A 1 775 ? -46.114 -4.746 -13.197 1.00 72.38 775 ALA A O 1
ATOM 5775 N N . ARG A 1 776 ? -48.044 -3.980 -14.068 1.00 69.81 776 ARG A N 1
ATOM 5776 C CA . ARG A 1 776 ? -48.883 -4.235 -12.891 1.00 69.81 776 ARG A CA 1
ATOM 5777 C C . ARG A 1 776 ? -50.162 -4.959 -13.307 1.00 69.81 776 ARG A C 1
ATOM 5779 O O . ARG A 1 776 ? -50.805 -4.579 -14.280 1.00 69.81 776 ARG A O 1
ATOM 5786 N N . LEU A 1 777 ? -50.544 -5.999 -12.568 1.00 63.84 777 LEU A N 1
ATOM 5787 C CA . LEU A 1 777 ? -51.835 -6.661 -12.749 1.00 63.84 777 LEU A CA 1
ATOM 5788 C C . LEU A 1 777 ? -52.957 -5.841 -12.087 1.00 63.84 777 LEU A C 1
ATOM 5790 O O . LEU A 1 777 ? -52.767 -5.371 -10.960 1.00 63.84 777 LEU A O 1
ATOM 5794 N N . PRO A 1 778 ? -54.145 -5.728 -12.715 1.00 57.09 778 PRO A N 1
ATOM 5795 C CA . PRO A 1 778 ? -55.318 -5.117 -12.092 1.00 57.09 778 PRO A CA 1
ATOM 5796 C C . PRO A 1 778 ? -55.829 -5.938 -10.894 1.00 57.09 778 PRO A C 1
ATOM 5798 O O . PRO A 1 778 ? -56.657 -6.838 -11.031 1.00 57.09 778 PRO A O 1
ATOM 5801 N N . GLY A 1 779 ? -55.340 -5.622 -9.695 1.00 48.81 779 GLY A N 1
ATOM 5802 C CA . GLY A 1 779 ? -55.963 -6.045 -8.440 1.00 48.81 779 GLY A CA 1
ATOM 5803 C C . GLY A 1 779 ? -57.197 -5.187 -8.164 1.00 48.81 779 GLY A C 1
ATOM 5804 O O . GLY A 1 779 ? -57.102 -3.963 -8.179 1.00 48.81 779 GLY A O 1
ATOM 5805 N N . GLY A 1 780 ? -58.357 -5.807 -7.936 1.00 44.25 780 GLY A N 1
ATOM 5806 C CA . GLY A 1 780 ? -59.622 -5.084 -7.781 1.00 44.25 780 GLY A CA 1
ATOM 5807 C C . GLY A 1 780 ? -59.694 -4.248 -6.500 1.00 44.25 780 GLY A C 1
ATOM 5808 O O . GLY A 1 780 ? -59.932 -4.796 -5.426 1.00 44.25 780 GLY A O 1
ATOM 5809 N N . GLY A 1 781 ? -59.539 -2.928 -6.624 1.00 38.06 781 GLY A N 1
ATOM 5810 C CA . GLY A 1 781 ? -59.706 -1.971 -5.527 1.00 38.06 781 GLY A CA 1
ATOM 5811 C C . GLY A 1 781 ? -59.263 -0.559 -5.912 1.00 38.06 781 GLY A C 1
ATOM 5812 O O . GLY A 1 781 ? -58.073 -0.282 -5.865 1.00 38.06 781 GLY A O 1
ATOM 5813 N N . GLU A 1 782 ? -60.245 0.285 -6.251 1.00 35.72 782 GLU A N 1
ATOM 5814 C CA . GLU A 1 782 ? -60.165 1.732 -6.550 1.00 35.72 782 GLU A CA 1
ATOM 5815 C C . GLU A 1 782 ? -59.212 2.182 -7.683 1.00 35.72 782 GLU A C 1
ATOM 5817 O O . GLU A 1 782 ? -58.046 1.814 -7.769 1.00 35.72 782 GLU A O 1
ATOM 5822 N N . ALA A 1 783 ? -59.738 3.025 -8.578 1.00 36.50 783 ALA A N 1
ATOM 5823 C CA . ALA A 1 783 ? -58.962 3.697 -9.618 1.00 36.50 783 ALA A CA 1
ATOM 5824 C C . ALA A 1 783 ? -58.587 5.110 -9.152 1.00 36.50 783 ALA A C 1
ATOM 5826 O O . ALA A 1 783 ? -59.444 5.838 -8.651 1.00 36.50 783 ALA A O 1
ATOM 5827 N N . ASP A 1 784 ? -57.329 5.504 -9.352 1.00 38.53 784 ASP A N 1
ATOM 5828 C CA . ASP A 1 784 ? -56.846 6.849 -9.028 1.00 38.53 784 ASP A CA 1
ATOM 5829 C C . ASP A 1 784 ? -57.461 7.897 -9.991 1.00 38.53 784 ASP A C 1
ATOM 5831 O O . ASP A 1 784 ? -57.292 7.774 -11.210 1.00 38.53 784 ASP A O 1
ATOM 5835 N N . PRO A 1 785 ? -58.169 8.937 -9.500 1.00 32.19 785 PRO A N 1
ATOM 5836 C CA . PRO A 1 785 ? -58.798 9.943 -10.361 1.00 32.19 785 PRO A CA 1
ATOM 5837 C C . PRO A 1 785 ? -57.837 10.894 -11.100 1.00 32.19 785 PRO A C 1
ATOM 5839 O O . PRO A 1 785 ? -58.304 11.708 -11.901 1.00 32.19 785 PRO A O 1
ATOM 5842 N N . THR A 1 786 ? -56.529 10.869 -10.822 1.00 30.67 786 THR A N 1
ATOM 5843 C CA . THR A 1 786 ? -55.576 11.880 -11.325 1.00 30.67 786 THR A CA 1
ATOM 5844 C C . THR A 1 786 ? -55.118 11.669 -12.775 1.00 30.67 786 THR A C 1
ATOM 5846 O O . THR A 1 786 ? -54.710 12.630 -13.434 1.00 30.67 786 THR A O 1
ATOM 5849 N N . LEU A 1 787 ? -55.235 10.455 -13.325 1.00 30.25 787 LEU A N 1
ATOM 5850 C CA . LEU A 1 787 ? -54.753 10.111 -14.671 1.00 30.25 787 LEU A CA 1
ATOM 5851 C C . LEU A 1 787 ? -55.731 10.534 -15.791 1.00 30.25 787 LEU A C 1
ATOM 5853 O O . LEU A 1 787 ? -56.629 9.791 -16.195 1.00 30.25 787 LEU A O 1
ATOM 5857 N N . ARG A 1 788 ? -55.535 11.740 -16.348 1.00 28.64 788 ARG A N 1
ATOM 5858 C CA . ARG A 1 788 ? -56.251 12.218 -17.552 1.00 28.64 788 ARG A CA 1
ATOM 5859 C C . ARG A 1 788 ? -55.593 11.752 -18.861 1.00 28.64 788 ARG A C 1
ATOM 5861 O O . ARG A 1 788 ? -54.377 11.677 -18.980 1.00 28.64 788 ARG A O 1
ATOM 5868 N N . ARG A 1 789 ? -56.431 11.460 -19.864 1.00 31.50 789 ARG A N 1
ATOM 5869 C CA . ARG A 1 789 ? -56.062 10.786 -21.125 1.00 31.50 789 ARG A CA 1
ATOM 5870 C C . ARG A 1 789 ? -55.430 11.690 -22.192 1.00 31.50 789 ARG A C 1
ATOM 5872 O O . ARG A 1 789 ? -56.038 12.685 -22.568 1.00 31.50 789 ARG A O 1
ATOM 5879 N N . HIS A 1 790 ? -54.393 11.162 -22.843 1.00 26.69 790 HIS A N 1
ATOM 5880 C CA . HIS A 1 790 ? -54.237 11.086 -24.309 1.00 26.69 790 HIS A CA 1
ATOM 5881 C C . HIS A 1 790 ? -53.594 9.713 -24.636 1.00 26.69 790 HIS A C 1
ATOM 5883 O O . HIS A 1 790 ? -52.929 9.148 -23.778 1.00 26.69 790 HIS A O 1
ATOM 5889 N N . GLY A 1 791 ? -53.756 9.077 -25.802 1.00 24.84 791 GLY A N 1
ATOM 5890 C CA . GLY A 1 791 ? -54.597 9.404 -26.960 1.00 24.84 791 GLY A CA 1
ATOM 5891 C C . GLY A 1 791 ? -54.878 8.157 -27.821 1.00 24.84 791 GLY A C 1
ATOM 5892 O O . GLY A 1 791 ? -55.966 7.595 -27.742 1.00 24.84 791 GLY A O 1
ATOM 5893 N N . GLY A 1 792 ? -53.894 7.714 -28.612 1.00 22.50 792 GLY A N 1
ATOM 5894 C CA . GLY A 1 792 ? -53.931 6.539 -29.507 1.00 22.50 792 GLY A CA 1
ATOM 5895 C C . GLY A 1 792 ? -52.726 6.561 -30.471 1.00 22.50 792 GLY A C 1
ATOM 5896 O O . GLY A 1 792 ? -52.070 7.595 -30.553 1.00 22.50 792 GLY A O 1
ATOM 5897 N N . VAL A 1 793 ? -52.345 5.511 -31.216 1.00 23.44 793 VAL A N 1
ATOM 5898 C CA . VAL A 1 793 ? -52.840 4.120 -31.395 1.00 23.44 793 VAL A CA 1
ATOM 5899 C C . VAL A 1 793 ? -51.619 3.256 -31.815 1.00 23.44 793 VAL A C 1
ATOM 5901 O O . VAL A 1 793 ? -50.763 3.770 -32.525 1.00 23.44 793 VAL A O 1
ATOM 5904 N N . GLY A 1 794 ? -51.431 1.971 -31.476 1.00 21.83 794 GLY A N 1
ATOM 5905 C CA . GLY A 1 794 ? -52.220 1.054 -30.639 1.00 21.83 794 GLY A CA 1
ATOM 5906 C C . GLY A 1 794 ? -52.516 -0.301 -31.319 1.00 21.83 794 GLY A C 1
ATOM 5907 O O . GLY A 1 794 ? -53.588 -0.451 -31.896 1.00 21.83 794 GLY A O 1
ATOM 5908 N N . VAL A 1 795 ? -51.613 -1.296 -31.238 1.00 20.73 795 VAL A N 1
ATOM 5909 C CA . VAL A 1 795 ? -51.816 -2.663 -31.788 1.00 20.73 795 VAL A CA 1
ATOM 5910 C C . VAL A 1 795 ? -51.494 -3.755 -30.746 1.00 20.73 795 VAL A C 1
ATOM 5912 O O . VAL A 1 795 ? -50.396 -3.790 -30.208 1.00 20.73 795 VAL A O 1
ATOM 5915 N N . ALA A 1 796 ? -52.454 -4.666 -30.532 1.00 22.11 796 ALA A N 1
ATOM 5916 C CA . ALA A 1 796 ? -52.328 -6.022 -29.959 1.00 22.11 796 ALA A CA 1
ATOM 5917 C C . ALA A 1 796 ? -51.683 -6.236 -28.559 1.00 22.11 796 ALA A C 1
ATOM 5919 O O . ALA A 1 796 ? -50.596 -6.783 -28.428 1.00 22.11 796 ALA A O 1
ATOM 5920 N N . HIS A 1 797 ? -52.469 -5.952 -27.513 1.00 23.75 797 HIS A N 1
ATOM 5921 C CA . HIS A 1 797 ? -52.598 -6.730 -26.261 1.00 23.75 797 HIS A CA 1
ATOM 5922 C C . HIS A 1 797 ? -51.383 -7.472 -25.644 1.00 23.75 797 HIS A C 1
ATOM 5924 O O . HIS A 1 797 ? -51.223 -8.677 -25.821 1.00 23.75 797 HIS A O 1
ATOM 5930 N N . LEU A 1 798 ? -50.753 -6.825 -24.661 1.00 24.62 798 LEU A N 1
ATOM 5931 C CA . LEU A 1 798 ? -50.765 -7.273 -23.255 1.00 24.62 798 LEU A CA 1
ATOM 5932 C C . LEU A 1 798 ? -50.595 -6.031 -22.356 1.00 24.62 798 LEU A C 1
ATOM 5934 O O . LEU A 1 798 ? -49.864 -5.132 -22.740 1.00 24.62 798 LEU A O 1
ATOM 5938 N N . GLY A 1 799 ? -51.312 -5.974 -21.223 1.00 27.69 799 GLY A N 1
ATOM 5939 C CA . GLY A 1 799 ? -51.244 -4.961 -20.142 1.00 27.69 799 GLY A CA 1
ATOM 5940 C C . GLY A 1 799 ? -50.742 -3.538 -20.465 1.00 27.69 799 GLY A C 1
ATOM 5941 O O . GLY A 1 799 ? -49.545 -3.329 -20.624 1.00 27.69 799 GLY A O 1
ATOM 5942 N N . SER A 1 800 ? -51.636 -2.540 -20.443 1.00 29.88 800 SER A N 1
ATOM 5943 C CA . SER A 1 800 ? -51.270 -1.117 -20.570 1.00 29.88 800 SER A CA 1
ATOM 5944 C C . SER A 1 800 ? -50.141 -0.709 -19.604 1.00 29.88 800 SER A C 1
ATOM 5946 O O . SER A 1 800 ? -50.231 -1.054 -18.424 1.00 29.88 800 SER A O 1
ATOM 5948 N N . PRO A 1 801 ? -49.123 0.055 -20.049 1.00 34.09 801 PRO A N 1
ATOM 5949 C CA . PRO A 1 801 ? -48.130 0.620 -19.144 1.00 34.09 801 PRO A CA 1
ATOM 5950 C C . PRO A 1 801 ? -48.760 1.730 -18.294 1.00 34.09 801 PRO A C 1
ATOM 5952 O O . PRO A 1 801 ? -49.294 2.703 -18.828 1.00 34.09 801 PRO A O 1
ATOM 5955 N N . ASP A 1 802 ? -48.679 1.562 -16.978 1.00 41.47 802 ASP A N 1
ATOM 5956 C CA . ASP A 1 802 ? -49.003 2.572 -15.962 1.00 41.47 802 ASP A CA 1
ATOM 5957 C C . ASP A 1 802 ? -47.687 3.243 -15.473 1.00 41.47 802 ASP A C 1
ATOM 5959 O O . ASP A 1 802 ? -46.612 2.858 -15.948 1.00 41.47 802 ASP A O 1
ATOM 5963 N N . PRO A 1 803 ? -47.715 4.302 -14.635 1.00 48.19 803 PRO A N 1
ATOM 5964 C CA . PRO A 1 803 ? -46.746 5.399 -14.739 1.00 48.19 803 PRO A CA 1
ATOM 5965 C C . PRO A 1 803 ? -45.276 5.057 -14.457 1.00 48.19 803 PRO A C 1
ATOM 5967 O O . PRO A 1 803 ? -44.941 4.185 -13.655 1.00 48.19 803 PRO A O 1
ATOM 5970 N N . GLU A 1 804 ? -44.398 5.831 -15.103 1.00 45.44 804 GLU A N 1
ATOM 5971 C CA . GLU A 1 804 ? -42.940 5.772 -14.959 1.00 45.44 804 GLU A CA 1
ATOM 5972 C C . GLU A 1 804 ? -42.509 5.920 -13.492 1.00 45.44 804 GLU A C 1
ATOM 5974 O O . GLU A 1 804 ? -42.864 6.891 -12.818 1.00 45.44 804 GLU A O 1
ATOM 5979 N N . LEU A 1 805 ? -41.698 4.982 -12.993 1.00 47.62 805 LEU A N 1
ATOM 5980 C CA . LEU A 1 805 ? -41.186 5.037 -11.627 1.00 47.62 805 LEU A CA 1
ATOM 5981 C C . LEU A 1 805 ? -39.795 5.679 -11.623 1.00 47.62 805 LEU A C 1
ATOM 5983 O O . LEU A 1 805 ? -38.830 5.090 -12.114 1.00 47.62 805 LEU A O 1
ATOM 5987 N N . GLN A 1 806 ? -39.679 6.873 -11.041 1.00 39.03 806 GLN A N 1
ATOM 5988 C CA . GLN A 1 806 ? -38.390 7.529 -10.821 1.00 39.03 806 GLN A CA 1
ATOM 5989 C C . GLN A 1 806 ? -37.812 7.146 -9.450 1.00 39.03 806 GLN A C 1
ATOM 5991 O O . GLN A 1 806 ? -38.327 7.537 -8.404 1.00 39.03 806 GLN A O 1
ATOM 5996 N N . LEU A 1 807 ? -36.706 6.403 -9.453 1.00 44.59 807 LEU A N 1
ATOM 5997 C CA . LEU A 1 807 ? -35.923 6.093 -8.261 1.00 44.59 807 LEU A CA 1
ATOM 5998 C C . LEU A 1 807 ? -34.946 7.235 -7.968 1.00 44.59 807 LEU A C 1
ATOM 6000 O O . LEU A 1 807 ? -34.064 7.535 -8.777 1.00 44.59 807 LEU A O 1
ATOM 6004 N N . HIS A 1 808 ? -35.081 7.842 -6.789 1.00 40.44 808 HIS A N 1
ATOM 6005 C CA . HIS A 1 808 ? -34.158 8.853 -6.276 1.00 40.44 808 HIS A CA 1
ATOM 6006 C C . HIS A 1 808 ? -33.049 8.193 -5.432 1.00 40.44 808 HIS A C 1
ATOM 6008 O O . HIS A 1 808 ? -33.377 7.553 -4.430 1.00 40.44 808 HIS A O 1
ATOM 6014 N N . PRO A 1 809 ? -31.746 8.412 -5.708 1.00 37.62 809 PRO A N 1
ATOM 6015 C CA . PRO A 1 809 ? -30.637 7.821 -4.941 1.00 37.62 809 PRO A CA 1
ATOM 6016 C C . PRO A 1 809 ? -30.519 8.277 -3.474 1.00 37.62 809 PRO A C 1
ATOM 6018 O O . PRO A 1 809 ? -29.545 7.942 -2.804 1.00 37.62 809 PRO A O 1
ATOM 6021 N N . ARG A 1 810 ? -31.458 9.093 -2.971 1.00 40.44 810 ARG A N 1
ATOM 6022 C CA . ARG A 1 810 ? -31.447 9.666 -1.614 1.00 40.44 810 ARG A CA 1
ATOM 6023 C C . ARG A 1 810 ? -32.830 9.728 -0.952 1.00 40.44 810 ARG A C 1
ATOM 6025 O O . ARG A 1 810 ? -33.132 10.709 -0.282 1.00 40.44 810 ARG A O 1
ATOM 6032 N N . GLN A 1 811 ? -33.656 8.689 -1.094 1.00 33.78 811 GLN A N 1
ATOM 6033 C CA . GLN A 1 811 ? -34.767 8.425 -0.162 1.00 33.78 811 GLN A CA 1
ATOM 6034 C C . GLN A 1 811 ? -35.293 6.984 -0.296 1.00 33.78 811 GLN A C 1
ATOM 6036 O O . GLN A 1 811 ? -36.054 6.708 -1.214 1.00 33.78 811 GLN A O 1
ATOM 6041 N N . LEU A 1 812 ? -34.887 6.087 0.621 1.00 29.28 812 LEU A N 1
ATOM 6042 C CA . LEU A 1 812 ? -35.675 4.972 1.200 1.00 29.28 812 LEU A CA 1
ATOM 6043 C C . LEU A 1 812 ? -34.774 3.951 1.927 1.00 29.28 812 LEU A C 1
ATOM 6045 O O . LEU A 1 812 ? -34.366 2.941 1.362 1.00 29.28 812 LEU A O 1
ATOM 6049 N N . TRP A 1 813 ? -34.579 4.140 3.234 1.00 26.98 813 TRP A N 1
ATOM 6050 C CA . TRP A 1 813 ? -34.416 3.003 4.147 1.00 26.98 813 TRP A CA 1
ATOM 6051 C C . TRP A 1 813 ? -35.416 3.173 5.292 1.00 26.98 813 TRP A C 1
ATOM 6053 O O . TRP A 1 813 ? -35.167 3.855 6.280 1.00 26.98 813 TRP A O 1
ATOM 6063 N N . GLY A 1 814 ? -36.617 2.625 5.098 1.00 28.02 814 GLY A N 1
ATOM 6064 C CA . GLY A 1 814 ? -37.744 2.847 5.997 1.00 28.02 814 GLY A CA 1
ATOM 6065 C C . GLY A 1 814 ? -38.862 1.837 5.769 1.00 28.02 814 GLY A C 1
ATOM 6066 O O . GLY A 1 814 ? -39.681 2.023 4.879 1.00 28.02 814 GLY A O 1
ATOM 6067 N N . ARG A 1 815 ? -38.914 0.825 6.649 1.00 24.44 815 ARG A N 1
ATOM 6068 C CA . ARG A 1 815 ? -39.878 -0.299 6.725 1.00 24.44 815 ARG A CA 1
ATOM 6069 C C . ARG A 1 815 ? -39.630 -1.495 5.786 1.00 24.44 815 ARG A C 1
ATOM 6071 O O . ARG A 1 815 ? -39.884 -1.450 4.589 1.00 24.44 815 ARG A O 1
ATOM 6078 N N . ARG A 1 816 ? -39.332 -2.644 6.403 1.00 26.17 816 ARG A N 1
ATOM 6079 C CA . ARG A 1 816 ? -39.889 -3.956 6.024 1.00 26.17 816 ARG A CA 1
ATOM 6080 C C . ARG A 1 816 ? -40.555 -4.567 7.265 1.00 26.17 816 ARG A C 1
ATOM 6082 O O . ARG A 1 816 ? -39.999 -4.462 8.348 1.00 26.17 816 ARG A O 1
ATOM 6089 N N . GLY A 1 817 ? -41.707 -5.215 7.079 1.00 26.33 817 GLY A N 1
ATOM 6090 C CA . GLY A 1 817 ? -42.249 -6.254 7.971 1.00 26.33 817 GLY A CA 1
ATOM 6091 C C . GLY A 1 817 ? -42.678 -5.869 9.397 1.00 26.33 817 GLY A C 1
ATOM 6092 O O . GLY A 1 817 ? -41.900 -5.996 10.333 1.00 26.33 817 GLY A O 1
ATOM 6093 N N . ALA A 1 818 ? -43.969 -5.582 9.588 1.00 26.06 818 ALA A N 1
ATOM 6094 C CA . ALA A 1 818 ? -44.661 -5.806 10.863 1.00 26.06 818 ALA A CA 1
ATOM 6095 C C . ALA A 1 818 ? -46.108 -6.245 10.581 1.00 26.06 818 ALA A C 1
ATOM 6097 O O . ALA A 1 818 ? -46.823 -5.566 9.845 1.00 26.06 818 ALA A O 1
ATOM 6098 N N . SER A 1 819 ? -46.534 -7.389 11.126 1.00 29.66 819 SER A N 1
ATOM 6099 C CA . SER A 1 819 ? -47.839 -8.001 10.847 1.00 29.66 819 SER A CA 1
ATOM 6100 C C . SER A 1 819 ? -48.716 -8.114 12.099 1.00 29.66 819 SER A C 1
ATOM 6102 O O . SER A 1 819 ? -48.370 -8.805 13.055 1.00 29.66 819 SER A O 1
ATOM 6104 N N . ARG A 1 820 ? -49.888 -7.468 12.059 1.00 25.22 820 ARG A N 1
ATOM 6105 C CA . ARG A 1 820 ? -51.132 -7.788 12.794 1.00 25.22 820 ARG A CA 1
ATOM 6106 C C . ARG A 1 820 ? -52.257 -6.966 12.145 1.00 25.22 820 ARG A C 1
ATOM 6108 O O . ARG A 1 820 ? -52.046 -5.812 11.798 1.00 25.22 820 ARG A O 1
ATOM 6115 N N . VAL A 1 821 ? -53.338 -7.603 11.686 1.00 25.45 821 VAL A N 1
ATOM 6116 C CA . VAL A 1 821 ? -54.560 -7.867 12.479 1.00 25.45 821 VAL A CA 1
ATOM 6117 C C . VAL A 1 821 ? -55.067 -6.557 13.086 1.00 25.45 821 VAL A C 1
ATOM 6119 O O . VAL A 1 821 ? -54.507 -6.081 14.067 1.00 25.45 821 VAL A O 1
ATOM 6122 N N . GLY A 1 822 ? -56.053 -5.945 12.426 1.00 25.55 822 GLY A N 1
ATOM 6123 C CA . GLY A 1 822 ? -56.475 -4.568 12.694 1.00 25.55 822 GLY A CA 1
ATOM 6124 C C . GLY A 1 822 ? -57.799 -4.441 13.443 1.00 25.55 822 GLY A C 1
ATOM 6125 O O . GLY A 1 822 ? -58.378 -5.425 13.893 1.00 25.55 822 GLY A O 1
ATOM 6126 N N . GLU A 1 823 ? -58.305 -3.211 13.489 1.00 25.12 823 GLU A N 1
ATOM 6127 C CA . GLU A 1 823 ? -59.624 -2.865 14.021 1.00 25.12 823 GLU A CA 1
ATOM 6128 C C . GLU A 1 823 ? -60.237 -1.695 13.221 1.00 25.12 823 GLU A C 1
ATOM 6130 O O . GLU A 1 823 ? -59.552 -1.060 12.416 1.00 25.12 823 GLU A O 1
ATOM 6135 N N . ARG A 1 824 ? -61.544 -1.432 13.381 1.00 28.69 824 ARG A N 1
ATOM 6136 C CA . ARG A 1 824 ? -62.290 -0.402 12.626 1.00 28.69 824 ARG A CA 1
ATOM 6137 C C . ARG A 1 824 ? -62.928 0.640 13.547 1.00 28.69 824 ARG A C 1
ATOM 6139 O O . ARG A 1 824 ? -63.733 0.260 14.392 1.00 28.69 824 ARG A O 1
ATOM 6146 N N . GLN A 1 825 ? -62.728 1.925 13.245 1.00 25.36 825 GLN A N 1
ATOM 6147 C CA . GLN A 1 825 ? -63.637 3.064 13.504 1.00 25.36 825 GLN A CA 1
ATOM 6148 C C . GLN A 1 825 ? -62.982 4.350 12.961 1.00 25.36 825 GLN A C 1
ATOM 6150 O O . GLN A 1 825 ? -61.763 4.424 12.939 1.00 25.36 825 GLN A O 1
ATOM 6155 N N . ARG A 1 826 ? -63.650 5.439 12.570 1.00 26.59 826 ARG A N 1
ATOM 6156 C CA . ARG A 1 826 ? -64.974 5.778 12.003 1.00 26.59 826 ARG A CA 1
ATOM 6157 C C . ARG A 1 826 ? -64.924 7.316 11.856 1.00 26.59 826 ARG A C 1
ATOM 6159 O O . ARG A 1 826 ? -64.735 7.987 12.856 1.00 26.59 826 ARG A O 1
ATOM 6166 N N . LEU A 1 827 ? -65.101 7.819 10.633 1.00 27.12 827 LEU A N 1
ATOM 6167 C CA . LEU A 1 827 ? -65.726 9.100 10.233 1.00 27.12 827 LEU A CA 1
ATOM 6168 C C . LEU A 1 827 ? -65.703 10.338 11.171 1.00 27.12 827 LEU A C 1
ATOM 6170 O O . LEU A 1 827 ? -66.273 10.315 12.257 1.00 27.12 827 LEU A O 1
ATOM 6174 N N . GLY A 1 828 ? -65.283 11.484 10.614 1.00 24.98 828 GLY A N 1
ATOM 6175 C CA . GLY A 1 828 ? -65.630 12.829 11.100 1.00 24.98 828 GLY A CA 1
ATOM 6176 C C . GLY A 1 828 ? -65.278 13.932 10.085 1.00 24.98 828 GLY A C 1
ATOM 6177 O O . GLY A 1 828 ? -64.108 14.117 9.772 1.00 24.98 828 GLY A O 1
ATOM 6178 N N . HIS A 1 829 ? -66.277 14.651 9.558 1.00 29.02 829 HIS A N 1
ATOM 6179 C CA . HIS A 1 829 ? -66.092 15.889 8.774 1.00 29.02 829 HIS A CA 1
ATOM 6180 C C . HIS A 1 829 ? -66.026 17.110 9.711 1.00 29.02 829 HIS A C 1
ATOM 6182 O O . HIS A 1 829 ? -66.783 17.128 10.677 1.00 29.02 829 HIS A O 1
ATOM 6188 N N . GLN A 1 830 ? -65.281 18.167 9.350 1.00 25.94 830 GLN A N 1
ATOM 6189 C CA . GLN A 1 830 ? -65.867 19.454 8.904 1.00 25.94 830 GLN A CA 1
ATOM 6190 C C . GLN A 1 830 ? -64.819 20.539 8.564 1.00 25.94 830 GLN A C 1
ATOM 6192 O O . GLN A 1 830 ? -63.810 20.693 9.241 1.00 25.94 830 GLN A O 1
ATOM 6197 N N . ASP A 1 831 ? -65.143 21.297 7.516 1.00 29.39 831 ASP A N 1
ATOM 6198 C CA . ASP A 1 831 ? -64.686 22.653 7.138 1.00 29.39 831 ASP A CA 1
ATOM 6199 C C . ASP A 1 831 ? -65.900 23.615 7.383 1.00 29.39 831 ASP A C 1
ATOM 6201 O O . ASP A 1 831 ? -66.975 23.066 7.675 1.00 29.39 831 ASP A O 1
ATOM 6205 N N . PRO A 1 832 ? -65.867 24.973 7.229 1.00 48.25 832 PRO A N 1
ATOM 6206 C CA . PRO A 1 832 ? -64.837 25.826 6.594 1.00 48.25 832 PRO A CA 1
ATOM 6207 C C . PRO A 1 832 ? -64.504 27.209 7.251 1.00 48.25 832 PRO A C 1
ATOM 6209 O O . PRO A 1 832 ? -65.316 27.775 7.973 1.00 48.25 832 PRO A O 1
ATOM 6212 N N . ALA A 1 833 ? -63.383 27.814 6.807 1.00 31.11 833 ALA A N 1
ATOM 6213 C CA . ALA A 1 833 ? -63.130 29.255 6.500 1.00 31.11 833 ALA A CA 1
ATOM 6214 C C . ALA A 1 833 ? -63.381 30.414 7.521 1.00 31.11 833 ALA A C 1
ATOM 6216 O O . ALA A 1 833 ? -64.133 30.274 8.474 1.00 31.11 833 ALA A O 1
ATOM 6217 N N . VAL A 1 834 ? -62.786 31.609 7.250 1.00 28.67 834 VAL A N 1
ATOM 6218 C CA . VAL A 1 834 ? -63.445 32.956 7.113 1.00 28.67 834 VAL A CA 1
ATOM 6219 C C . VAL A 1 834 ? -62.497 34.189 7.309 1.00 28.67 834 VAL A C 1
ATOM 6221 O O . VAL A 1 834 ? -61.958 34.400 8.386 1.00 28.67 834 VAL A O 1
ATOM 6224 N N . LEU A 1 835 ? -62.433 35.046 6.266 1.00 26.42 835 LEU A N 1
ATOM 6225 C CA . LEU A 1 835 ? -62.171 36.518 6.181 1.00 26.42 835 LEU A CA 1
ATOM 6226 C C . LEU A 1 835 ? -60.794 37.241 6.371 1.00 26.42 835 LEU A C 1
ATOM 6228 O O . LEU A 1 835 ? -60.019 37.020 7.292 1.00 26.42 835 LEU A O 1
ATOM 6232 N N . GLU A 1 836 ? -60.628 38.224 5.466 1.00 29.66 836 GLU A N 1
ATOM 6233 C CA . GLU A 1 836 ? -59.761 39.437 5.369 1.00 29.66 836 GLU A CA 1
ATOM 6234 C C . GLU A 1 836 ? -60.550 40.697 5.898 1.00 29.66 836 GLU A C 1
ATOM 6236 O O . GLU A 1 836 ? -61.613 40.441 6.475 1.00 29.66 836 GLU A O 1
ATOM 6241 N N . PRO A 1 837 ? -60.230 42.025 5.700 1.00 49.53 837 PRO A N 1
ATOM 6242 C CA . PRO A 1 837 ? -59.122 42.718 4.969 1.00 49.53 837 PRO A CA 1
ATOM 6243 C C . PRO A 1 837 ? -58.506 44.042 5.580 1.00 49.53 837 PRO A C 1
ATOM 6245 O O . PRO A 1 837 ? -59.078 44.624 6.497 1.00 49.53 837 PRO A O 1
ATOM 6248 N N . ARG A 1 838 ? -57.475 44.626 4.901 1.00 32.97 838 ARG A N 1
ATOM 6249 C CA . ARG A 1 838 ? -57.142 46.103 4.746 1.00 32.97 838 ARG A CA 1
ATOM 6250 C C . ARG A 1 838 ? -56.705 46.934 6.000 1.00 32.97 838 ARG A C 1
ATOM 6252 O O . ARG A 1 838 ? -56.956 46.526 7.120 1.00 32.97 838 ARG A O 1
ATOM 6259 N N . GLU A 1 839 ? -56.068 48.130 5.963 1.00 33.03 839 GLU A N 1
ATOM 6260 C CA . GLU A 1 839 ? -55.439 49.038 4.950 1.00 33.03 839 GLU A CA 1
ATOM 6261 C C . GLU A 1 839 ? -54.566 50.136 5.641 1.00 33.03 839 GLU A C 1
ATOM 6263 O O . GLU A 1 839 ? -54.894 50.494 6.774 1.00 33.03 839 GLU A O 1
ATOM 6268 N N . ARG A 1 840 ? -53.579 50.763 4.941 1.00 28.03 840 ARG A N 1
ATOM 6269 C CA . ARG A 1 840 ? -53.347 52.249 4.814 1.00 28.03 840 ARG A CA 1
ATOM 6270 C C . ARG A 1 840 ? -51.940 52.672 4.318 1.00 28.03 840 ARG A C 1
ATOM 6272 O O . ARG A 1 840 ? -50.930 52.180 4.805 1.00 28.03 840 ARG A O 1
ATOM 6279 N N . ASP A 1 841 ? -51.900 53.696 3.454 1.00 39.53 841 ASP A N 1
ATOM 6280 C CA . ASP A 1 841 ? -50.698 54.394 2.937 1.00 39.53 841 ASP A CA 1
ATOM 6281 C C . ASP A 1 841 ? -50.261 55.640 3.742 1.00 39.53 841 ASP A C 1
ATOM 6283 O O . ASP A 1 841 ? -51.091 56.259 4.419 1.00 39.53 841 ASP A O 1
ATOM 6287 N N . ARG A 1 842 ? -49.010 56.112 3.521 1.00 28.19 842 ARG A N 1
ATOM 6288 C CA . ARG A 1 842 ? -48.666 57.553 3.338 1.00 28.19 842 ARG A CA 1
ATOM 6289 C C . ARG A 1 842 ? -47.234 57.828 2.806 1.00 28.19 842 ARG A C 1
ATOM 6291 O O . ARG A 1 842 ? -46.266 57.222 3.242 1.00 28.19 842 ARG A O 1
ATOM 6298 N N . LEU A 1 843 ? -47.133 58.821 1.912 1.00 31.34 843 LEU A N 1
ATOM 6299 C CA . LEU A 1 843 ? -45.935 59.508 1.352 1.00 31.34 843 LEU A CA 1
ATOM 6300 C C . LEU A 1 843 ? -45.997 61.023 1.742 1.00 31.34 843 LEU A C 1
ATOM 6302 O O . LEU A 1 843 ? -46.953 61.350 2.456 1.00 31.34 843 LEU A O 1
ATOM 6306 N N . PRO A 1 844 ? -45.134 61.992 1.295 1.00 55.72 844 PRO A N 1
ATOM 6307 C CA . PRO A 1 844 ? -43.998 62.013 0.330 1.00 55.72 844 PRO A CA 1
ATOM 6308 C C . PRO A 1 844 ? -42.711 62.677 0.964 1.00 55.72 844 PRO A C 1
ATOM 6310 O O . PRO A 1 844 ? -42.543 62.513 2.163 1.00 55.72 844 PRO A O 1
ATOM 6313 N N . SER A 1 845 ? -41.738 63.410 0.359 1.00 29.73 845 SER A N 1
ATOM 6314 C CA . SER A 1 845 ? -41.469 63.964 -0.998 1.00 29.73 845 SER A CA 1
ATOM 6315 C C . SER A 1 845 ? -40.009 64.487 -1.180 1.00 29.73 845 SER A C 1
ATOM 6317 O O . SER A 1 845 ? -39.466 64.980 -0.197 1.00 29.73 845 SER A O 1
ATOM 6319 N N . ARG A 1 846 ? -39.521 64.613 -2.442 1.00 32.78 846 ARG A N 1
ATOM 6320 C CA . ARG A 1 846 ? -38.493 65.590 -2.965 1.00 32.78 846 ARG A CA 1
ATOM 6321 C C . ARG A 1 846 ? -37.023 65.415 -2.487 1.00 32.78 846 ARG A C 1
ATOM 6323 O O . ARG A 1 846 ? -36.816 64.932 -1.389 1.00 32.78 846 ARG A O 1
ATOM 6330 N N . ALA A 1 847 ? -35.940 65.799 -3.197 1.00 31.58 847 ALA A N 1
ATOM 6331 C CA . ALA A 1 847 ? -35.593 66.367 -4.541 1.00 31.58 847 ALA A CA 1
ATOM 6332 C C . ALA A 1 847 ? -34.019 66.342 -4.672 1.00 31.58 847 ALA A C 1
ATOM 6334 O O . ALA A 1 847 ? -33.404 65.999 -3.669 1.00 31.58 847 ALA A O 1
ATOM 6335 N N . ARG A 1 848 ? -33.222 66.694 -5.715 1.00 33.22 848 ARG A N 1
ATOM 6336 C CA . ARG A 1 848 ? -33.202 67.091 -7.171 1.00 33.22 848 ARG A CA 1
ATOM 6337 C C . ARG A 1 848 ? -31.677 67.097 -7.596 1.00 33.22 848 ARG A C 1
ATOM 6339 O O . ARG A 1 848 ? -30.867 66.999 -6.683 1.00 33.22 848 ARG A O 1
ATOM 6346 N N . SER A 1 849 ? -31.147 67.292 -8.823 1.00 36.38 849 SER A N 1
ATOM 6347 C CA . SER A 1 849 ? -31.534 67.174 -10.260 1.00 36.38 849 SER A CA 1
ATOM 6348 C C . SER A 1 849 ? -30.253 67.287 -11.158 1.00 36.38 849 SER A C 1
ATOM 6350 O O . SER A 1 849 ? -29.164 67.069 -10.642 1.00 36.38 849 SER A O 1
ATOM 6352 N N . ASP A 1 850 ? -30.400 67.654 -12.448 1.00 30.64 850 ASP A N 1
ATOM 6353 C CA . ASP A 1 850 ? -29.399 68.131 -13.449 1.00 30.64 850 ASP A CA 1
ATOM 6354 C C . ASP A 1 850 ? -28.540 67.022 -14.143 1.00 30.64 850 ASP A C 1
ATOM 6356 O O . ASP A 1 850 ? -27.855 66.278 -13.451 1.00 30.64 850 ASP A O 1
ATOM 6360 N N . HIS A 1 851 ? -28.611 66.676 -15.455 1.00 39.47 851 HIS A N 1
ATOM 6361 C CA . HIS A 1 851 ? -28.656 67.350 -16.800 1.00 39.47 851 HIS A CA 1
ATOM 6362 C C . HIS A 1 851 ? -27.260 67.760 -17.359 1.00 39.47 851 HIS A C 1
ATOM 6364 O O . HIS A 1 851 ? -26.445 68.241 -16.584 1.00 39.47 851 HIS A O 1
ATOM 6370 N N . ASP A 1 852 ? -26.865 67.619 -18.650 1.00 37.59 852 ASP A N 1
ATOM 6371 C CA . ASP A 1 852 ? -27.499 67.283 -19.971 1.00 37.59 852 ASP A CA 1
ATOM 6372 C C . ASP A 1 852 ? -26.349 66.938 -21.026 1.00 37.59 852 ASP A C 1
ATOM 6374 O O . ASP A 1 852 ? -25.201 67.020 -20.602 1.00 37.59 852 ASP A O 1
ATOM 6378 N N . GLN A 1 853 ? -26.372 66.558 -22.341 1.00 34.59 853 GLN A N 1
ATOM 6379 C CA . GLN A 1 853 ? -27.291 66.366 -23.512 1.00 34.59 853 GLN A CA 1
ATOM 6380 C C . GLN A 1 853 ? -26.727 65.379 -24.610 1.00 34.59 853 GLN A C 1
ATOM 6382 O O . GLN A 1 853 ? -25.522 65.180 -24.664 1.00 34.59 853 GLN A O 1
ATOM 6387 N N . ARG A 1 854 ? -27.609 64.860 -25.515 1.00 37.59 854 ARG A N 1
ATOM 6388 C CA . ARG A 1 854 ? -27.577 64.689 -27.031 1.00 37.59 854 ARG A CA 1
ATOM 6389 C C . ARG A 1 854 ? -26.269 64.327 -27.828 1.00 37.59 854 ARG A C 1
ATOM 6391 O O . ARG A 1 854 ? -25.193 64.708 -27.415 1.00 37.59 854 ARG A O 1
ATOM 6398 N N . SER A 1 855 ? -26.244 63.754 -29.064 1.00 34.59 855 SER A N 1
ATOM 6399 C CA . SER A 1 855 ? -27.188 62.985 -29.947 1.00 34.59 855 SER A CA 1
ATOM 6400 C C . SER A 1 855 ? -26.586 62.575 -31.340 1.00 34.59 855 SER A C 1
ATOM 6402 O O . SER A 1 855 ? -25.948 63.440 -31.927 1.00 34.59 855 SER A O 1
ATOM 6404 N N . ARG A 1 856 ? -26.971 61.403 -31.930 1.00 37.75 856 ARG A N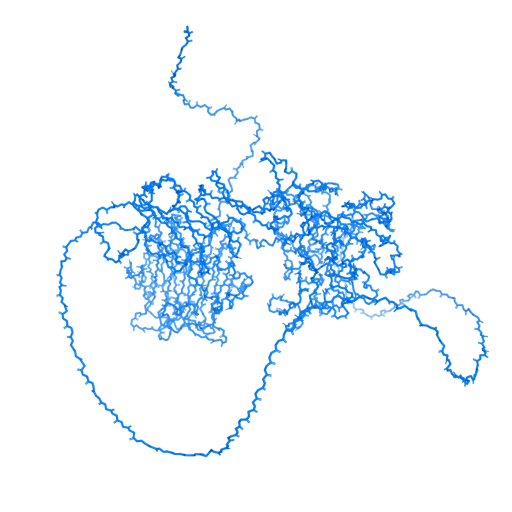 1
ATOM 6405 C CA . ARG A 1 856 ? -27.041 61.013 -33.401 1.00 37.75 856 ARG A CA 1
ATOM 6406 C C . ARG A 1 856 ? -25.732 61.065 -34.267 1.00 37.75 856 ARG A C 1
ATOM 6408 O O . ARG A 1 856 ? -24.843 61.819 -33.920 1.00 37.75 856 ARG A O 1
ATOM 6415 N N . GLU A 1 857 ? -25.475 60.377 -35.409 1.00 36.88 857 GLU A N 1
ATOM 6416 C CA . GLU A 1 857 ? -26.026 59.287 -36.296 1.00 36.88 857 GLU A CA 1
ATOM 6417 C C . GLU A 1 857 ? -24.921 58.910 -37.373 1.00 36.88 857 GLU A C 1
ATOM 6419 O O . GLU A 1 857 ? -23.828 59.442 -37.225 1.00 36.88 857 GLU A O 1
ATOM 6424 N N . GLN A 1 858 ? -24.974 58.083 -38.458 1.00 32.59 858 GLN A N 1
ATOM 6425 C CA . GLN A 1 858 ? -25.925 57.204 -39.214 1.00 32.59 858 GLN A CA 1
ATOM 6426 C C . GLN A 1 858 ? -25.136 56.234 -40.187 1.00 32.59 858 GLN A C 1
ATOM 6428 O O . GLN A 1 858 ? -24.085 56.646 -40.662 1.00 32.59 858 GLN A O 1
ATOM 6433 N N . ARG A 1 859 ? -25.714 55.079 -40.632 1.00 34.81 859 ARG A N 1
ATOM 6434 C CA . ARG A 1 859 ? -25.421 54.283 -41.897 1.00 34.81 859 ARG A CA 1
ATOM 6435 C C . ARG A 1 859 ? -24.039 53.557 -42.078 1.00 34.81 859 ARG A C 1
ATOM 6437 O O . ARG A 1 859 ? -23.092 53.934 -41.412 1.00 34.81 859 ARG A O 1
ATOM 6444 N N . ALA A 1 860 ? -23.807 52.545 -42.961 1.00 31.19 860 ALA A N 1
ATOM 6445 C CA . ALA A 1 860 ? -24.651 51.545 -43.687 1.00 31.19 860 ALA A CA 1
ATOM 6446 C C . ALA A 1 860 ? -23.850 50.428 -44.474 1.00 31.19 860 ALA A C 1
ATOM 6448 O O . ALA A 1 860 ? -22.778 50.720 -44.985 1.00 31.19 860 ALA A O 1
ATOM 6449 N N . VAL A 1 861 ? -24.473 49.238 -44.678 1.00 31.67 861 VAL A N 1
ATOM 6450 C CA . VAL A 1 861 ? -24.554 48.382 -45.924 1.00 31.67 861 VAL A CA 1
ATOM 6451 C C . VAL A 1 861 ? -23.433 47.395 -46.429 1.00 31.67 861 VAL A C 1
ATOM 6453 O O . VAL A 1 861 ? -22.342 47.796 -46.803 1.00 31.67 861 VAL A O 1
ATOM 6456 N N . ASP A 1 862 ? -23.847 46.107 -46.532 1.00 31.02 862 ASP A N 1
ATOM 6457 C CA . ASP A 1 862 ? -23.630 44.968 -47.491 1.00 31.02 862 ASP A CA 1
ATOM 6458 C C . ASP A 1 862 ? -22.320 44.205 -47.892 1.00 31.02 862 ASP A C 1
ATOM 6460 O O . ASP A 1 862 ? -21.306 44.769 -48.279 1.00 31.02 862 ASP A O 1
ATOM 6464 N N . HIS A 1 863 ? -22.529 42.866 -48.011 1.00 30.17 863 HIS A N 1
ATOM 6465 C CA . HIS A 1 863 ? -22.046 41.859 -49.011 1.00 30.17 863 HIS A CA 1
ATOM 6466 C C . HIS A 1 863 ? -20.574 41.331 -48.990 1.00 30.17 863 HIS A C 1
ATOM 6468 O O . HIS A 1 863 ? -19.638 42.064 -48.715 1.00 30.17 863 HIS A O 1
ATOM 6474 N N . ARG A 1 864 ? -20.340 39.991 -48.996 1.00 29.19 864 ARG A N 1
ATOM 6475 C CA . ARG A 1 864 ? -20.149 39.004 -50.121 1.00 29.19 864 ARG A CA 1
ATOM 6476 C C . ARG A 1 864 ? -18.900 39.277 -51.003 1.00 29.19 864 ARG A C 1
ATOM 6478 O O . ARG A 1 864 ? -18.675 40.425 -51.343 1.00 29.19 864 ARG A O 1
ATOM 6485 N N . SER A 1 865 ? -18.095 38.306 -51.476 1.00 29.20 865 SER A N 1
ATOM 6486 C CA . SER A 1 865 ? -18.071 36.821 -51.355 1.00 29.20 865 SER A CA 1
ATOM 6487 C C . SER A 1 865 ? -16.815 36.197 -52.024 1.00 29.20 865 SER A C 1
ATOM 6489 O O . SER A 1 865 ? -16.310 36.802 -52.955 1.00 29.20 865 SER A O 1
ATOM 6491 N N . GLN A 1 866 ? -16.455 34.951 -51.651 1.00 30.42 866 GLN A N 1
ATOM 6492 C CA . GLN A 1 866 ? -15.886 33.856 -52.495 1.00 30.42 866 GLN A CA 1
ATOM 6493 C C . GLN A 1 866 ? -14.588 34.005 -53.347 1.00 30.42 866 GLN A C 1
ATOM 6495 O O . GLN A 1 866 ? -14.454 34.946 -54.113 1.00 30.42 866 GLN A O 1
ATOM 6500 N N . HIS A 1 867 ? -13.794 32.908 -53.371 1.00 31.23 867 HIS A N 1
ATOM 6501 C CA . HIS A 1 867 ? -12.840 32.473 -54.432 1.00 31.23 867 HIS A CA 1
ATOM 6502 C C . HIS A 1 867 ? -11.610 33.399 -54.719 1.00 31.23 867 HIS A C 1
ATOM 6504 O O . HIS A 1 867 ? -11.623 34.574 -54.378 1.00 31.23 867 HIS A O 1
ATOM 6510 N N . ASP A 1 868 ? -10.466 32.955 -55.274 1.00 29.53 868 ASP A N 1
ATOM 6511 C CA . ASP A 1 868 ? -10.009 31.596 -55.639 1.00 29.53 868 ASP A CA 1
ATOM 6512 C C . ASP A 1 868 ? -8.460 31.426 -55.602 1.00 29.53 868 ASP A C 1
ATOM 6514 O O . ASP A 1 868 ? -7.729 32.316 -55.172 1.00 29.53 868 ASP A O 1
ATOM 6518 N N . ASP A 1 869 ? -7.995 30.254 -56.059 1.00 32.19 869 ASP A N 1
ATOM 6519 C CA . ASP A 1 869 ? -6.621 29.786 -56.349 1.00 32.19 869 ASP A CA 1
ATOM 6520 C C . ASP A 1 869 ? -5.539 30.813 -56.795 1.00 32.19 869 ASP A C 1
ATOM 6522 O O . ASP A 1 869 ? -5.793 31.753 -57.548 1.00 32.19 869 ASP A O 1
ATOM 6526 N N . GLY A 1 870 ? -4.262 30.526 -56.476 1.00 28.50 870 GLY A N 1
ATOM 6527 C CA . GLY A 1 870 ? -3.103 31.258 -57.027 1.00 28.50 870 GLY A CA 1
ATOM 6528 C C . GLY A 1 870 ? -1.721 30.646 -56.722 1.00 28.50 870 GLY A C 1
ATOM 6529 O O . GLY A 1 870 ? -1.241 30.708 -55.593 1.00 28.50 870 GLY A O 1
ATOM 6530 N N . ARG A 1 871 ? -1.033 30.081 -57.732 1.00 33.44 871 ARG A N 1
ATOM 6531 C CA . ARG A 1 871 ? 0.301 29.437 -57.600 1.00 33.44 871 ARG A CA 1
ATOM 6532 C C . ARG A 1 871 ? 1.441 30.236 -58.261 1.00 33.44 871 ARG A C 1
ATOM 6534 O O . ARG A 1 871 ? 1.312 30.639 -59.410 1.00 33.44 871 ARG A O 1
ATOM 6541 N N . GLY A 1 872 ? 2.618 30.276 -57.624 1.00 28.31 872 GLY A N 1
ATOM 6542 C CA . GLY A 1 872 ? 3.928 30.617 -58.228 1.00 28.31 872 GLY A CA 1
ATOM 6543 C C . GLY A 1 872 ? 4.997 30.763 -57.130 1.00 28.31 872 GLY A C 1
ATOM 6544 O O . GLY A 1 872 ? 4.736 31.454 -56.157 1.00 28.31 872 GLY A O 1
ATOM 6545 N N . ARG A 1 873 ? 6.127 30.036 -57.052 1.00 32.94 873 ARG A N 1
ATOM 6546 C CA . ARG A 1 873 ? 7.221 29.673 -57.996 1.00 32.94 873 ARG A CA 1
ATOM 6547 C C . ARG A 1 873 ? 8.085 30.860 -58.467 1.00 32.94 873 ARG A C 1
ATOM 6549 O O . ARG A 1 873 ? 7.590 31.738 -59.155 1.00 32.94 873 ARG A O 1
ATOM 6556 N N . GLY A 1 874 ? 9.395 30.782 -58.177 1.00 27.47 874 GLY A N 1
ATOM 6557 C CA . GLY A 1 874 ? 10.446 31.752 -58.551 1.00 27.47 874 GLY A CA 1
ATOM 6558 C C . GLY A 1 874 ? 11.166 32.311 -57.306 1.00 27.47 874 GLY A C 1
ATOM 6559 O O . GLY A 1 874 ? 10.533 33.050 -56.570 1.00 27.47 874 GLY A O 1
ATOM 6560 N N . ALA A 1 875 ? 12.398 31.991 -56.879 1.00 30.05 875 ALA A N 1
ATOM 6561 C CA . ALA A 1 875 ? 13.613 31.335 -57.408 1.00 30.05 875 ALA A CA 1
ATOM 6562 C C . ALA A 1 875 ? 14.800 32.308 -57.652 1.00 30.05 875 ALA A C 1
ATOM 6564 O O . ALA A 1 875 ? 14.752 33.132 -58.552 1.00 30.05 875 ALA A O 1
ATOM 6565 N N . HIS A 1 876 ? 15.881 32.100 -56.880 1.00 34.12 876 HIS A N 1
ATOM 6566 C CA . HIS A 1 876 ? 17.267 32.611 -57.007 1.00 34.12 876 HIS A CA 1
ATOM 6567 C C . HIS A 1 876 ? 17.573 34.131 -56.954 1.00 34.12 876 HIS A C 1
ATOM 6569 O O . HIS A 1 876 ? 17.075 34.930 -57.734 1.00 34.12 876 HIS A O 1
ATOM 6575 N N . GLY A 1 877 ? 18.545 34.499 -56.097 1.00 27.47 877 GLY A N 1
ATOM 6576 C CA . GLY A 1 877 ? 19.189 35.825 -56.060 1.00 27.47 877 GLY A CA 1
ATOM 6577 C C . GLY A 1 877 ? 20.357 35.924 -55.054 1.00 27.47 877 GLY A C 1
ATOM 6578 O O . GLY A 1 877 ? 20.156 35.856 -53.846 1.00 27.47 877 GLY A O 1
ATOM 6579 N N . ARG A 1 878 ? 21.593 36.069 -55.551 1.00 35.56 878 ARG A N 1
ATOM 6580 C CA . ARG A 1 878 ? 22.882 36.310 -54.842 1.00 35.56 878 ARG A CA 1
ATOM 6581 C C . ARG A 1 878 ? 23.838 36.983 -55.861 1.00 35.56 878 ARG A C 1
ATOM 6583 O O . ARG A 1 878 ? 23.604 36.759 -57.048 1.00 35.56 878 ARG A O 1
ATOM 6590 N N . PRO A 1 879 ? 24.977 37.622 -55.492 1.00 58.97 879 PRO A N 1
ATOM 6591 C CA . PRO A 1 879 ? 25.454 38.149 -54.192 1.00 58.97 879 PRO A CA 1
ATOM 6592 C C . PRO A 1 879 ? 26.083 39.587 -54.326 1.00 58.97 879 PRO A C 1
ATOM 6594 O O . PRO A 1 879 ? 25.776 40.284 -55.284 1.00 58.97 879 PRO A O 1
ATOM 6597 N N . LEU A 1 880 ? 27.054 39.955 -53.450 1.00 31.05 880 LEU A N 1
ATOM 6598 C CA . LEU A 1 880 ? 28.032 41.091 -53.532 1.00 31.05 880 LEU A CA 1
ATOM 6599 C C . LEU A 1 880 ? 27.532 42.474 -53.005 1.00 31.05 880 LEU A C 1
ATOM 6601 O O . LEU A 1 880 ? 26.348 42.752 -53.103 1.00 31.05 880 LEU A O 1
ATOM 6605 N N . ARG A 1 881 ? 28.350 43.393 -52.428 1.00 35.09 881 ARG A N 1
ATOM 6606 C CA . ARG A 1 881 ? 29.802 43.410 -52.069 1.00 35.09 881 ARG A CA 1
ATOM 6607 C C . ARG A 1 881 ? 30.162 44.511 -51.024 1.00 35.09 881 ARG A C 1
ATOM 6609 O O . ARG A 1 881 ? 29.591 45.583 -51.103 1.00 35.09 881 ARG A O 1
ATOM 6616 N N . GLN A 1 882 ? 31.231 44.282 -50.229 1.00 33.62 882 GLN A N 1
ATOM 6617 C CA . GLN A 1 882 ? 32.163 45.260 -49.573 1.00 33.62 882 GLN A CA 1
ATOM 6618 C C . GLN A 1 882 ? 31.613 46.323 -48.570 1.00 33.62 882 GLN A C 1
ATOM 6620 O O . GLN A 1 882 ? 30.501 46.798 -48.709 1.00 33.62 882 GLN A O 1
ATOM 6625 N N . GLY A 1 883 ? 32.354 46.796 -47.546 1.00 29.88 883 GLY A N 1
ATOM 6626 C CA . GLY A 1 883 ? 33.633 46.340 -46.947 1.00 29.88 883 GLY A CA 1
ATOM 6627 C C . GLY A 1 883 ? 34.557 47.469 -46.411 1.00 29.88 883 GLY A C 1
ATOM 6628 O O . GLY A 1 883 ? 34.608 48.533 -47.017 1.00 29.88 883 GLY A O 1
ATOM 6629 N N . ARG A 1 884 ? 35.339 47.229 -45.330 1.00 29.72 884 ARG A N 1
ATOM 6630 C CA . ARG A 1 884 ? 36.580 47.967 -44.919 1.00 29.72 884 ARG A CA 1
ATOM 6631 C C . ARG A 1 884 ? 37.398 47.182 -43.852 1.00 29.72 884 ARG A C 1
ATOM 6633 O O . ARG A 1 884 ? 36.979 46.089 -43.482 1.00 29.72 884 ARG A O 1
ATOM 6640 N N . ARG A 1 885 ? 38.606 47.644 -43.460 1.00 35.00 885 ARG A N 1
ATOM 6641 C CA . ARG A 1 885 ? 39.687 46.830 -42.822 1.00 35.00 885 ARG A CA 1
ATOM 6642 C C . ARG A 1 885 ? 40.666 47.614 -41.901 1.00 35.00 885 ARG A C 1
ATOM 6644 O O . ARG A 1 885 ? 41.137 48.643 -42.362 1.00 35.00 885 ARG A O 1
ATOM 6651 N N . TYR A 1 886 ? 41.089 46.985 -40.779 1.00 37.72 886 TYR A N 1
ATOM 6652 C CA . TYR A 1 886 ? 42.449 46.947 -40.132 1.00 37.72 886 TYR A CA 1
ATOM 6653 C C . TYR A 1 886 ? 43.167 48.264 -39.708 1.00 37.72 886 TYR A C 1
ATOM 6655 O O . TYR A 1 886 ? 42.655 49.314 -40.085 1.00 37.72 886 TYR A O 1
ATOM 6663 N N . PRO A 1 887 ? 44.277 48.286 -38.895 1.00 54.38 887 PRO A N 1
ATOM 6664 C CA . PRO A 1 887 ? 45.323 47.282 -38.500 1.00 54.38 887 PRO A CA 1
ATOM 6665 C C . PRO A 1 887 ? 45.265 46.801 -37.012 1.00 54.38 887 PRO A C 1
ATOM 6667 O O . PRO A 1 887 ? 44.380 47.247 -36.297 1.00 54.38 887 PRO A O 1
ATOM 6670 N N . LEU A 1 888 ? 45.982 45.781 -36.473 1.00 35.06 888 LEU A N 1
ATOM 6671 C CA . LEU A 1 888 ? 47.384 45.254 -36.547 1.00 35.06 888 LEU A CA 1
ATOM 6672 C C . LEU A 1 888 ? 48.439 46.160 -35.854 1.00 35.06 888 LEU A C 1
ATOM 6674 O O . LEU A 1 888 ? 48.352 47.370 -36.001 1.00 35.06 888 LEU A O 1
ATOM 6678 N N . SER A 1 889 ? 49.470 45.699 -35.115 1.00 32.94 889 SER A N 1
ATOM 6679 C CA . SER A 1 889 ? 49.967 44.364 -34.644 1.00 32.94 889 SER A CA 1
ATOM 6680 C C . SER A 1 889 ? 50.861 44.576 -33.370 1.00 32.94 889 SER A C 1
ATOM 6682 O O . SER A 1 889 ? 50.790 45.679 -32.842 1.00 32.94 889 SER A O 1
ATOM 6684 N N . LEU A 1 890 ? 51.701 43.709 -32.754 1.00 33.94 890 LEU A N 1
ATOM 6685 C CA . LEU A 1 890 ? 52.285 42.347 -32.938 1.00 33.94 890 LEU A CA 1
ATOM 6686 C C . LEU A 1 890 ? 52.909 41.887 -31.566 1.00 33.94 890 LEU A C 1
ATOM 6688 O O . LEU A 1 890 ? 52.979 42.705 -30.654 1.00 33.94 890 LEU A O 1
ATOM 6692 N N . GLY A 1 891 ? 53.440 40.653 -31.402 1.00 24.86 891 GLY A N 1
ATOM 6693 C CA . GLY A 1 891 ? 54.365 40.301 -30.285 1.00 24.86 891 GLY A CA 1
ATOM 6694 C C . GLY A 1 891 ? 54.442 38.818 -29.832 1.00 24.86 891 GLY A C 1
ATOM 6695 O O . GLY A 1 891 ? 53.434 38.235 -29.446 1.00 24.86 891 GLY A O 1
ATOM 6696 N N . ARG A 1 892 ? 55.647 38.211 -29.861 1.00 31.92 892 ARG A N 1
ATOM 6697 C CA . ARG A 1 892 ? 56.069 36.849 -29.394 1.00 31.92 892 ARG A CA 1
ATOM 6698 C C . ARG A 1 892 ? 57.614 36.735 -29.564 1.00 31.92 892 ARG A C 1
ATOM 6700 O O . ARG A 1 892 ? 58.143 37.572 -30.292 1.00 31.92 892 ARG A O 1
ATOM 6707 N N . PRO A 1 893 ? 58.327 35.671 -29.118 1.00 58.12 893 PRO A N 1
ATOM 6708 C CA . PRO A 1 893 ? 58.137 34.760 -27.972 1.00 58.12 893 PRO A CA 1
ATOM 6709 C C . PRO A 1 893 ? 59.438 34.566 -27.123 1.00 58.12 893 PRO A C 1
ATOM 6711 O O . PRO A 1 893 ? 60.514 35.005 -27.517 1.00 58.12 893 PRO A O 1
ATOM 6714 N N . ALA A 1 894 ? 59.379 33.811 -26.013 1.00 27.58 894 ALA A N 1
ATOM 6715 C CA . ALA A 1 894 ? 60.559 33.200 -25.360 1.00 27.58 894 ALA A CA 1
ATOM 6716 C C . ALA A 1 894 ? 60.210 31.841 -24.695 1.00 27.58 894 ALA A C 1
ATOM 6718 O O . ALA A 1 894 ? 59.028 31.552 -24.500 1.00 27.58 894 ALA A O 1
ATOM 6719 N N . ALA A 1 895 ? 61.208 30.990 -24.389 1.00 31.06 895 ALA A N 1
ATOM 6720 C CA . ALA A 1 895 ? 61.008 29.575 -24.007 1.00 31.06 895 ALA A CA 1
ATOM 6721 C C . ALA A 1 895 ? 62.131 28.972 -23.113 1.00 31.06 895 ALA A C 1
ATOM 6723 O O . ALA A 1 895 ? 63.296 29.075 -23.488 1.00 31.06 895 ALA A O 1
ATOM 6724 N N . VAL A 1 896 ? 61.794 28.251 -22.019 1.00 26.53 896 VAL A N 1
ATOM 6725 C CA . VAL A 1 896 ? 62.698 27.337 -21.248 1.00 26.53 896 VAL A CA 1
ATOM 6726 C C . VAL A 1 896 ? 61.930 26.091 -20.719 1.00 26.53 896 VAL A C 1
ATOM 6728 O O . VAL A 1 896 ? 60.714 26.128 -20.543 1.00 26.53 896 VAL A O 1
ATOM 6731 N N . ARG A 1 897 ? 62.645 24.971 -20.505 1.00 29.52 897 ARG A N 1
ATOM 6732 C CA . ARG A 1 897 ? 62.257 23.614 -20.006 1.00 29.52 897 ARG A CA 1
ATOM 6733 C C . ARG A 1 897 ? 63.531 22.958 -19.383 1.00 29.52 897 ARG A C 1
ATOM 6735 O O . ARG A 1 897 ? 64.595 23.520 -19.643 1.00 29.52 897 ARG A O 1
ATOM 6742 N N . PRO A 1 898 ? 63.544 21.747 -18.752 1.00 55.44 898 PRO A N 1
ATOM 6743 C CA . PRO A 1 898 ? 62.493 20.884 -18.150 1.00 55.44 898 PRO A CA 1
ATOM 6744 C C . PRO A 1 898 ? 62.915 20.218 -16.779 1.00 55.44 898 PRO A C 1
ATOM 6746 O O . PRO A 1 898 ? 63.927 20.610 -16.212 1.00 55.44 898 PRO A O 1
ATOM 6749 N N . ARG A 1 899 ? 62.226 19.123 -16.352 1.00 29.81 899 ARG A N 1
ATOM 6750 C CA . ARG A 1 899 ? 62.577 18.100 -15.297 1.00 29.81 899 ARG A CA 1
ATOM 6751 C C . ARG A 1 899 ? 62.400 18.518 -13.815 1.00 29.81 899 ARG A C 1
ATOM 6753 O O . ARG A 1 899 ? 62.388 19.708 -13.548 1.00 29.81 899 ARG A O 1
ATOM 6760 N N . HIS A 1 900 ? 62.252 17.643 -12.797 1.00 29.67 900 HIS A N 1
ATOM 6761 C CA . HIS A 1 900 ? 62.015 16.173 -12.613 1.00 29.67 900 HIS A CA 1
ATOM 6762 C C . HIS A 1 900 ? 60.804 16.039 -11.623 1.00 29.67 900 HIS A C 1
ATOM 6764 O O . HIS A 1 900 ? 60.586 16.959 -10.846 1.00 29.67 900 HIS A O 1
ATOM 6770 N N . GLN A 1 901 ? 59.856 15.087 -11.678 1.00 31.92 901 GLN A N 1
ATOM 6771 C CA . GLN A 1 901 ? 59.894 13.633 -11.388 1.00 31.92 901 GLN A CA 1
ATOM 6772 C C . GLN A 1 901 ? 60.230 13.248 -9.922 1.00 31.92 901 GLN A C 1
ATOM 6774 O O . GLN A 1 901 ? 61.407 13.265 -9.583 1.00 31.92 901 GLN A O 1
ATOM 6779 N N . LEU A 1 902 ? 59.226 12.818 -9.121 1.00 27.25 902 LEU A N 1
ATOM 6780 C CA . LEU A 1 902 ? 59.243 11.665 -8.173 1.00 27.25 902 LEU A CA 1
ATOM 6781 C C . LEU A 1 902 ? 57.953 11.549 -7.304 1.00 27.25 902 LEU A C 1
ATOM 6783 O O . LEU A 1 902 ? 57.259 12.535 -7.081 1.00 27.25 902 LEU A O 1
ATOM 6787 N N . GLN A 1 903 ? 57.659 10.332 -6.820 1.00 27.58 903 GLN A N 1
ATOM 6788 C CA . GLN A 1 903 ? 56.750 10.004 -5.693 1.00 27.58 903 GLN A CA 1
ATOM 6789 C C . GLN A 1 903 ? 57.612 9.572 -4.459 1.00 27.58 903 GLN A C 1
ATOM 6791 O O . GLN A 1 903 ? 58.823 9.788 -4.495 1.00 27.58 903 GLN A O 1
ATOM 6796 N N . PRO A 1 904 ? 57.088 8.880 -3.421 1.00 57.66 904 PRO A N 1
ATOM 6797 C CA . PRO A 1 904 ? 56.255 9.398 -2.323 1.00 57.66 904 PRO A CA 1
ATOM 6798 C C . PRO A 1 904 ? 56.878 9.118 -0.930 1.00 57.66 904 PRO A C 1
ATOM 6800 O O . PRO A 1 904 ? 57.711 8.226 -0.806 1.00 57.66 904 PRO A O 1
ATOM 6803 N N . HIS A 1 905 ? 56.412 9.764 0.153 1.00 28.48 905 HIS A N 1
ATOM 6804 C CA . HIS A 1 905 ? 56.829 9.379 1.517 1.00 28.48 905 HIS A CA 1
ATOM 6805 C C . HIS A 1 905 ? 55.729 9.407 2.596 1.00 28.48 905 HIS A C 1
ATOM 6807 O O . HIS A 1 905 ? 55.260 10.457 3.019 1.00 28.48 905 HIS A O 1
ATOM 6813 N N . SER A 1 906 ? 55.363 8.191 3.019 1.00 29.80 906 SER A N 1
ATOM 6814 C CA . SER A 1 906 ? 55.309 7.664 4.400 1.00 29.80 906 SER A CA 1
ATOM 6815 C C . SER A 1 906 ? 55.192 8.592 5.630 1.00 29.80 906 SER A C 1
ATOM 6817 O O . SER A 1 906 ? 55.933 9.557 5.788 1.00 29.80 906 SER A O 1
ATOM 6819 N N . LEU A 1 907 ? 54.368 8.122 6.580 1.00 37.44 907 LEU A N 1
ATOM 6820 C CA . LEU A 1 907 ? 54.233 8.511 7.998 1.00 37.44 907 LEU A CA 1
ATOM 6821 C C . LEU A 1 907 ? 55.553 8.783 8.753 1.00 37.44 907 LEU A C 1
ATOM 6823 O O . LEU A 1 907 ? 56.575 8.157 8.465 1.00 37.44 907 LEU A O 1
ATOM 6827 N N . PRO A 1 908 ? 55.455 9.527 9.872 1.00 40.00 908 PRO A N 1
ATOM 6828 C CA . PRO A 1 908 ? 56.063 9.047 11.118 1.00 40.00 908 PRO A CA 1
ATOM 6829 C C . PRO A 1 908 ? 55.115 9.038 12.341 1.00 40.00 908 PRO A C 1
ATOM 6831 O O . PRO A 1 908 ? 54.169 9.815 12.449 1.00 40.00 908 PRO A O 1
ATOM 6834 N N . ALA A 1 909 ? 55.432 8.156 13.290 1.00 28.14 909 ALA A N 1
ATOM 6835 C CA . ALA A 1 909 ? 54.961 8.134 14.685 1.00 28.14 909 ALA A CA 1
ATOM 6836 C C . ALA A 1 909 ? 55.948 8.954 15.572 1.00 28.14 909 ALA A C 1
ATOM 6838 O O . ALA A 1 909 ? 56.969 9.398 15.055 1.00 28.14 909 ALA A O 1
ATOM 6839 N N . ALA A 1 910 ? 55.842 9.147 16.896 1.00 30.67 910 ALA A N 1
ATOM 6840 C CA . ALA A 1 910 ? 54.780 9.109 17.922 1.00 30.67 910 ALA A CA 1
ATOM 6841 C C . ALA A 1 910 ? 55.412 9.565 19.269 1.00 30.67 910 ALA A C 1
ATOM 6843 O O . ALA A 1 910 ? 56.620 9.398 19.439 1.00 30.67 910 ALA A O 1
ATOM 6844 N N . SER A 1 911 ? 54.636 10.036 20.260 1.00 28.27 911 SER A N 1
ATOM 6845 C CA . SER A 1 911 ? 55.087 10.078 21.672 1.00 28.27 911 SER A CA 1
ATOM 6846 C C . SER A 1 911 ? 53.958 10.242 22.713 1.00 28.27 911 SER A C 1
ATOM 6848 O O . SER A 1 911 ? 53.042 11.042 22.563 1.00 28.27 911 SER A O 1
ATOM 6850 N N . HIS A 1 912 ? 54.065 9.456 23.791 1.00 33.44 912 HIS A N 1
ATOM 6851 C CA . HIS A 1 912 ? 53.327 9.521 25.074 1.00 33.44 912 HIS A CA 1
ATOM 6852 C C . HIS A 1 912 ? 54.087 10.448 26.076 1.00 33.44 912 HIS A C 1
ATOM 6854 O O . HIS A 1 912 ? 55.141 10.937 25.657 1.00 33.44 912 HIS A O 1
ATOM 6860 N N . PRO A 1 913 ? 53.680 10.717 27.356 1.00 53.84 913 PRO A N 1
ATOM 6861 C CA . PRO A 1 913 ? 52.936 9.886 28.344 1.00 53.84 913 PRO A CA 1
ATOM 6862 C C . PRO A 1 913 ? 51.779 10.649 29.080 1.00 53.84 913 PRO A C 1
ATOM 6864 O O . PRO A 1 913 ? 51.434 11.740 28.647 1.00 53.84 913 PRO A O 1
ATOM 6867 N N . LEU A 1 914 ? 51.022 10.146 30.081 1.00 29.77 914 LEU A N 1
ATOM 6868 C CA . LEU A 1 914 ? 51.367 9.459 31.350 1.00 29.77 914 LEU A CA 1
ATOM 6869 C C . LEU A 1 914 ? 50.233 8.580 31.951 1.00 29.77 914 LEU A C 1
ATOM 6871 O O . LEU A 1 914 ? 49.072 8.960 31.895 1.00 29.77 914 LEU A O 1
ATOM 6875 N N . ASP A 1 915 ? 50.638 7.442 32.547 1.00 30.86 915 ASP A N 1
ATOM 6876 C CA . ASP A 1 915 ? 50.285 6.854 33.872 1.00 30.86 915 ASP A CA 1
ATOM 6877 C C . ASP A 1 915 ? 48.856 6.959 34.497 1.00 30.86 915 ASP A C 1
ATOM 6879 O O . ASP A 1 915 ? 48.214 7.996 34.436 1.00 30.86 915 ASP A O 1
ATOM 6883 N N . ARG A 1 916 ? 48.323 5.977 35.269 1.00 31.36 916 ARG A N 1
ATOM 6884 C CA . ARG A 1 916 ? 48.706 4.564 35.574 1.00 31.36 916 ARG A CA 1
ATOM 6885 C C . ARG A 1 916 ? 47.597 3.845 36.393 1.00 31.36 916 ARG A C 1
ATOM 6887 O O . ARG A 1 916 ? 47.223 4.382 37.427 1.00 31.36 916 ARG A O 1
ATOM 6894 N N . ALA A 1 917 ? 47.152 2.622 36.038 1.00 29.00 917 ALA A N 1
ATOM 6895 C CA . ALA A 1 917 ? 46.503 1.643 36.962 1.00 29.00 917 ALA A CA 1
ATOM 6896 C C . ALA A 1 917 ? 46.185 0.264 36.314 1.00 29.00 917 ALA A C 1
ATOM 6898 O O . ALA A 1 917 ? 45.593 0.217 35.238 1.00 29.00 917 ALA A O 1
ATOM 6899 N N . ARG A 1 918 ? 46.550 -0.855 36.975 1.00 29.34 918 ARG A N 1
ATOM 6900 C CA . ARG A 1 918 ? 46.203 -2.289 36.705 1.00 29.34 918 ARG A CA 1
ATOM 6901 C C . ARG A 1 918 ? 47.008 -3.191 37.679 1.00 29.34 918 ARG A C 1
ATOM 6903 O O . ARG A 1 918 ? 48.005 -2.691 38.200 1.00 29.34 918 ARG A O 1
ATOM 6910 N N . PRO A 1 919 ? 46.777 -4.523 37.794 1.00 62.16 919 PRO A N 1
ATOM 6911 C CA . PRO A 1 919 ? 45.571 -5.357 37.618 1.00 62.16 919 PRO A CA 1
ATOM 6912 C C . PRO A 1 919 ? 45.328 -6.236 38.898 1.00 62.16 919 PRO A C 1
ATOM 6914 O O . PRO A 1 919 ? 45.870 -5.880 39.943 1.00 62.16 919 PRO A O 1
ATOM 6917 N N . PRO A 1 920 ? 44.544 -7.348 38.889 1.00 50.41 920 PRO A N 1
ATOM 6918 C CA . PRO A 1 920 ? 44.993 -8.656 38.346 1.00 50.41 920 PRO A CA 1
ATOM 6919 C C . PRO A 1 920 ? 43.864 -9.488 37.662 1.00 50.41 920 PRO A C 1
ATOM 6921 O O . PRO A 1 920 ? 42.734 -9.030 37.598 1.00 50.41 920 PRO A O 1
ATOM 6924 N N . ARG A 1 921 ? 44.045 -10.748 37.213 1.00 34.84 921 ARG A N 1
ATOM 6925 C CA . ARG A 1 921 ? 45.019 -11.376 36.271 1.00 34.84 921 ARG A CA 1
ATOM 6926 C C . ARG A 1 921 ? 44.588 -12.854 36.034 1.00 34.84 921 ARG A C 1
ATOM 6928 O O . ARG A 1 921 ? 44.186 -13.491 36.996 1.00 34.84 921 ARG A O 1
ATOM 6935 N N . ARG A 1 922 ? 44.844 -13.417 34.833 1.00 33.88 922 ARG A N 1
ATOM 6936 C CA . ARG A 1 922 ? 44.625 -14.833 34.382 1.00 33.88 922 ARG A CA 1
ATOM 6937 C C . ARG A 1 922 ? 43.168 -15.216 34.000 1.00 33.88 922 ARG A C 1
ATOM 6939 O O . ARG A 1 922 ? 42.245 -14.736 34.636 1.00 33.88 922 ARG A O 1
ATOM 6946 N N . GLY A 1 923 ? 42.941 -16.070 32.984 1.00 29.27 923 GLY A N 1
ATOM 6947 C CA . GLY A 1 923 ? 43.915 -16.591 32.001 1.00 29.27 923 GLY A CA 1
ATOM 6948 C C . GLY A 1 923 ? 43.409 -17.636 30.977 1.00 29.27 923 GLY A C 1
ATOM 6949 O O . GLY A 1 923 ? 42.281 -18.093 31.066 1.00 29.27 923 GLY A O 1
ATOM 6950 N N . GLN A 1 924 ? 44.334 -18.016 30.077 1.00 31.97 924 GLN A N 1
ATOM 6951 C CA . GLN A 1 924 ? 44.450 -19.262 29.276 1.00 31.97 924 GLN A CA 1
ATOM 6952 C C . GLN A 1 924 ? 43.540 -19.536 28.041 1.00 31.97 924 GLN A C 1
ATOM 6954 O O . GLN A 1 924 ? 42.442 -20.064 28.136 1.00 31.97 924 GLN A O 1
ATOM 6959 N N . HIS A 1 925 ? 44.132 -19.244 26.869 1.00 34.00 925 HIS A N 1
ATOM 6960 C CA . HIS A 1 925 ? 44.242 -20.039 25.615 1.00 34.00 925 HIS A CA 1
ATOM 6961 C C . HIS A 1 925 ? 44.212 -21.598 25.754 1.00 34.00 925 HIS A C 1
ATOM 6963 O O . HIS A 1 925 ? 44.573 -22.063 26.840 1.00 34.00 925 HIS A O 1
ATOM 6969 N N . PRO A 1 926 ? 44.104 -22.401 24.653 1.00 60.25 926 PRO A N 1
ATOM 6970 C CA . PRO A 1 926 ? 43.474 -22.175 23.322 1.00 60.25 926 PRO A CA 1
ATOM 6971 C C . PRO A 1 926 ? 42.852 -23.461 22.658 1.00 60.25 926 PRO A C 1
ATOM 6973 O O . PRO A 1 926 ? 42.523 -24.415 23.354 1.00 60.25 926 PRO A O 1
ATOM 6976 N N . ASP A 1 927 ? 42.771 -23.458 21.313 1.00 36.66 927 ASP A N 1
ATOM 6977 C CA . ASP A 1 927 ? 42.725 -24.579 20.338 1.00 36.66 927 ASP A CA 1
ATOM 6978 C C . ASP A 1 927 ? 41.395 -25.316 20.062 1.00 36.66 927 ASP A C 1
ATOM 6980 O O . ASP A 1 927 ? 41.087 -26.339 20.676 1.00 36.66 927 ASP A O 1
ATOM 6984 N N . LEU A 1 928 ? 40.675 -24.885 19.010 1.00 36.81 928 LEU A N 1
ATOM 6985 C CA . LEU A 1 928 ? 40.776 -25.473 17.653 1.00 36.81 928 LEU A CA 1
ATOM 6986 C C . LEU A 1 928 ? 40.149 -24.563 16.575 1.00 36.81 928 LEU A C 1
ATOM 6988 O O . LEU A 1 928 ? 39.276 -23.744 16.939 1.00 36.81 928 LEU A O 1
#